Protein AF-A0A6N2YYM7-F1 (afdb_monomer_lite)

Radius of gyration: 36.98 Å; chains: 1; bounding box: 88×69×106 Å

InterPro domains:
  IPR006558 LamG-like jellyroll fold [SM00560] (231-372)
  IPR013320 Concanavalin A-like lectin/glucanase domain superfamily [SSF49899] (28-155)
  IPR013320 Concanavalin A-like lectin/glucanase domain superfamily [SSF49899] (208-397)

Organism: Eggerthella lenta (NCBI:txid84112)

Structure (mmCIF, N/CA/C/O backbone):
data_AF-A0A6N2YYM7-F1
#
_entry.id   AF-A0A6N2YYM7-F1
#
loop_
_atom_site.group_PDB
_atom_site.id
_atom_site.type_symbol
_atom_site.label_atom_id
_atom_site.label_alt_id
_atom_site.label_comp_id
_atom_site.label_asym_id
_atom_site.label_entity_id
_atom_site.label_seq_id
_atom_site.pdbx_PDB_ins_code
_atom_site.Cartn_x
_atom_site.Cartn_y
_atom_site.Cartn_z
_atom_site.occupancy
_atom_site.B_iso_or_equiv
_atom_site.auth_seq_id
_atom_site.auth_comp_id
_atom_site.auth_asym_id
_atom_site.auth_atom_id
_atom_site.pdbx_PDB_model_num
ATOM 1 N N . MET A 1 1 ? 10.300 18.035 23.932 1.00 66.06 1 MET A N 1
ATOM 2 C CA . MET A 1 1 ? 8.892 18.011 23.450 1.00 66.06 1 MET A CA 1
ATOM 3 C C . MET A 1 1 ? 8.181 16.819 24.098 1.00 66.06 1 MET A C 1
ATOM 5 O O . MET A 1 1 ? 8.875 15.897 24.498 1.00 66.06 1 MET A O 1
ATOM 9 N N . GLU A 1 2 ? 6.855 16.817 24.285 1.00 69.44 2 GLU A N 1
ATOM 10 C CA . GLU A 1 2 ? 6.156 15.641 24.850 1.00 69.44 2 GLU A CA 1
ATOM 11 C C . GLU A 1 2 ? 5.767 14.642 23.758 1.00 69.44 2 GLU A C 1
ATOM 13 O O . GLU A 1 2 ? 5.329 15.037 22.680 1.00 69.44 2 GLU A O 1
ATOM 18 N N . TYR A 1 3 ? 5.913 13.350 24.051 1.00 72.75 3 TYR A N 1
ATOM 19 C CA . TYR A 1 3 ? 5.544 12.276 23.136 1.00 72.75 3 TYR A CA 1
ATOM 20 C C . TYR A 1 3 ? 4.023 12.080 23.095 1.00 72.75 3 TYR A C 1
ATOM 22 O O . TYR A 1 3 ? 3.422 11.769 24.121 1.00 72.75 3 TYR A O 1
ATOM 30 N N . ALA A 1 4 ? 3.408 12.233 21.920 1.00 65.06 4 ALA A N 1
ATOM 31 C CA . ALA A 1 4 ? 1.956 12.361 21.762 1.00 65.06 4 ALA A CA 1
ATOM 32 C C . ALA A 1 4 ? 1.137 11.084 22.049 1.00 65.06 4 ALA A C 1
ATOM 34 O O . ALA A 1 4 ? -0.054 11.177 22.345 1.00 65.06 4 ALA A O 1
ATOM 35 N N . GLU A 1 5 ? 1.752 9.901 21.998 1.00 73.62 5 GLU A N 1
ATOM 36 C CA . GLU A 1 5 ? 1.020 8.622 22.019 1.00 73.62 5 GLU A CA 1
ATOM 37 C C . GLU A 1 5 ? 1.114 7.877 23.360 1.00 73.62 5 GLU A C 1
ATOM 39 O O . GLU A 1 5 ? 0.646 6.747 23.491 1.00 73.62 5 GLU A O 1
ATOM 44 N N . GLN A 1 6 ? 1.698 8.497 24.390 1.00 81.62 6 GLN A N 1
ATOM 45 C CA . GLN A 1 6 ? 1.799 7.873 25.711 1.00 81.62 6 GLN A CA 1
ATOM 46 C C . GLN A 1 6 ? 0.444 7.762 26.424 1.00 81.62 6 GLN A C 1
ATOM 48 O O . GLN A 1 6 ? -0.447 8.603 26.271 1.00 81.62 6 GLN A O 1
ATOM 53 N N . TYR A 1 7 ? 0.320 6.763 27.297 1.00 84.06 7 TYR A N 1
ATOM 54 C CA . TYR A 1 7 ? -0.827 6.609 28.186 1.00 84.06 7 TYR A CA 1
ATOM 55 C C . TYR A 1 7 ? -0.467 5.989 29.533 1.00 84.06 7 TYR A C 1
ATOM 57 O O . TYR A 1 7 ? 0.512 5.269 29.648 1.00 84.06 7 TYR A O 1
ATOM 65 N N . ILE A 1 8 ? -1.263 6.245 30.576 1.00 87.69 8 ILE A N 1
ATOM 66 C CA . ILE A 1 8 ? -1.032 5.661 31.908 1.00 87.69 8 ILE A CA 1
ATOM 67 C C . ILE A 1 8 ? -1.960 4.470 32.144 1.00 87.69 8 ILE A C 1
ATOM 69 O O . ILE A 1 8 ? -3.119 4.499 31.721 1.00 87.69 8 ILE A O 1
ATOM 73 N N . ALA A 1 9 ? -1.444 3.436 32.804 1.00 92.00 9 ALA A N 1
ATOM 74 C CA . ALA A 1 9 ? -2.219 2.323 33.339 1.00 92.00 9 ALA A CA 1
ATOM 75 C C . ALA A 1 9 ? -1.604 1.793 34.644 1.00 92.00 9 ALA A C 1
ATOM 77 O O . ALA A 1 9 ? -0.403 1.949 34.898 1.00 92.00 9 ALA A O 1
ATOM 78 N N . LEU A 1 10 ? -2.413 1.093 35.438 1.00 94.38 10 LEU A N 1
ATOM 79 C CA . LEU A 1 10 ? -1.915 0.218 36.494 1.00 94.38 10 LEU A CA 1
ATOM 80 C C . LEU A 1 10 ? -1.252 -0.987 35.834 1.00 94.38 10 LEU A C 1
ATOM 82 O O . LEU A 1 10 ? -1.934 -1.749 35.162 1.00 94.38 10 LEU A O 1
ATOM 86 N N . CYS A 1 11 ? 0.051 -1.173 36.017 1.00 93.12 11 CYS A N 1
ATOM 87 C CA . CYS A 1 11 ? 0.780 -2.345 35.540 1.00 93.12 11 CYS A CA 1
ATOM 88 C C . CYS A 1 11 ? 0.970 -3.358 36.669 1.00 93.12 11 CYS A C 1
ATOM 90 O O . CYS A 1 11 ? 1.389 -2.999 37.771 1.00 93.12 11 CYS A O 1
ATOM 92 N N . LEU A 1 12 ? 0.701 -4.624 36.358 1.00 91.31 12 LEU A N 1
ATOM 93 C CA . LEU A 1 12 ? 0.699 -5.743 37.296 1.00 91.31 12 LEU A CA 1
ATOM 94 C C . LEU A 1 12 ? 1.697 -6.806 36.820 1.00 91.31 12 LEU A C 1
ATOM 96 O O . LEU A 1 12 ? 1.680 -7.190 35.644 1.00 91.31 12 LEU A O 1
ATOM 100 N N . GLY A 1 13 ? 2.585 -7.262 37.710 1.00 86.56 13 GLY A N 1
ATOM 101 C CA . GLY A 1 13 ? 3.586 -8.294 37.412 1.00 86.56 13 GLY A CA 1
ATOM 102 C C . GLY A 1 13 ? 3.130 -9.723 37.724 1.00 86.56 13 GLY A C 1
ATOM 103 O O . GLY A 1 13 ? 3.828 -10.672 37.367 1.00 86.56 13 GLY A O 1
ATOM 104 N N . GLY A 1 14 ? 1.946 -9.878 38.324 1.00 84.19 14 GLY A N 1
ATOM 105 C CA . GLY A 1 14 ? 1.368 -11.143 38.783 1.00 84.19 14 GLY A CA 1
ATOM 106 C C . GLY A 1 14 ? 1.272 -11.237 40.309 1.00 84.19 14 GLY A C 1
ATOM 107 O O . GLY A 1 14 ? 0.324 -11.835 40.809 1.00 84.19 14 GLY A O 1
ATOM 108 N N . ALA A 1 15 ? 2.189 -10.602 41.050 1.00 86.06 15 ALA A N 1
ATOM 109 C CA . ALA A 1 15 ? 2.189 -10.609 42.520 1.00 86.06 15 ALA A CA 1
ATOM 110 C C . ALA A 1 15 ? 1.594 -9.333 43.150 1.00 86.06 15 ALA A C 1
ATOM 112 O O . ALA A 1 15 ? 1.362 -9.285 44.358 1.00 86.06 15 ALA A O 1
ATOM 113 N N . GLY A 1 16 ? 1.383 -8.281 42.361 1.00 89.88 16 GLY A N 1
ATOM 114 C CA . GLY A 1 16 ? 0.827 -7.007 42.804 1.00 89.88 16 GLY A CA 1
ATOM 115 C C . GLY A 1 16 ? -0.692 -6.917 42.709 1.00 89.88 16 GLY A C 1
ATOM 116 O O . GLY A 1 16 ? -1.339 -7.646 41.960 1.00 89.88 16 GLY A O 1
ATOM 117 N N . SER A 1 17 ? -1.260 -5.981 43.468 1.00 93.69 17 SER A N 1
ATOM 118 C CA . SER A 1 17 ? -2.680 -5.622 43.406 1.00 93.69 17 SER A CA 1
ATOM 119 C C . SER A 1 17 ? -2.908 -4.165 43.822 1.00 93.69 17 SER A C 1
ATOM 121 O O . SER A 1 17 ? -2.005 -3.505 44.341 1.00 93.69 17 SER A O 1
ATOM 123 N N . ALA A 1 18 ? -4.115 -3.648 43.598 1.00 95.75 18 ALA A N 1
ATOM 124 C CA . ALA A 1 18 ? -4.557 -2.365 44.135 1.00 95.75 18 ALA A CA 1
ATOM 125 C C . ALA A 1 18 ? -5.767 -2.554 45.060 1.00 95.75 18 ALA A C 1
ATOM 127 O O . ALA A 1 18 ? -6.755 -3.173 44.677 1.00 95.75 18 ALA A O 1
ATOM 128 N N . SER A 1 19 ? -5.695 -2.006 46.271 1.00 95.12 19 SER A N 1
ATOM 129 C CA . SER A 1 19 ? -6.788 -1.975 47.240 1.00 95.12 19 SER A CA 1
ATOM 130 C C . SER A 1 19 ? -7.565 -0.675 47.075 1.00 95.12 19 SER A C 1
ATOM 132 O O . SER A 1 19 ? -7.064 0.409 47.389 1.00 95.12 19 SER A O 1
ATOM 134 N N . ALA A 1 20 ? -8.793 -0.795 46.596 1.00 92.56 20 ALA A N 1
ATOM 135 C CA . ALA A 1 20 ? -9.705 0.300 46.335 1.00 92.56 20 ALA A CA 1
ATOM 136 C C . ALA A 1 20 ? -10.863 0.302 47.353 1.00 92.56 20 ALA A C 1
ATOM 138 O O . ALA A 1 20 ? -11.275 -0.763 47.822 1.00 92.56 20 ALA A O 1
ATOM 139 N N . PRO A 1 21 ? -11.393 1.477 47.733 1.00 91.19 21 PRO A N 1
ATOM 140 C CA . PRO A 1 21 ? -12.497 1.561 48.687 1.00 91.19 21 PRO A CA 1
ATOM 141 C C . PRO A 1 21 ? -13.722 0.788 48.187 1.00 91.19 21 PRO A C 1
ATOM 143 O O . PRO A 1 21 ? -13.953 0.687 46.980 1.00 91.19 21 PRO A O 1
ATOM 146 N N . ALA A 1 22 ? -14.499 0.238 49.123 1.00 85.81 22 ALA A N 1
ATOM 147 C CA . ALA A 1 22 ? -15.734 -0.466 48.796 1.00 85.81 22 ALA A CA 1
ATOM 148 C C . ALA A 1 22 ? -16.692 0.458 48.021 1.00 85.81 22 ALA A C 1
ATOM 150 O O . ALA A 1 22 ? -16.730 1.663 48.295 1.00 85.81 22 ALA A O 1
ATOM 151 N N . PRO A 1 23 ? -17.458 -0.079 47.061 1.00 80.50 23 PRO A N 1
ATOM 152 C CA . PRO A 1 23 ? -18.406 0.723 46.304 1.00 80.50 23 PRO A CA 1
ATOM 153 C C . PRO A 1 23 ? -19.511 1.278 47.210 1.00 80.50 23 PRO A C 1
ATOM 155 O O . PRO A 1 23 ? -19.910 0.643 48.184 1.00 80.50 23 PRO A O 1
ATOM 158 N N . GLY A 1 24 ? -20.058 2.443 46.851 1.00 76.75 24 GLY A N 1
ATOM 159 C CA . GLY A 1 24 ? -21.183 3.063 47.564 1.00 76.75 24 GLY A CA 1
ATOM 160 C C . GLY A 1 24 ? -22.520 2.314 47.438 1.00 76.75 24 GLY A C 1
ATOM 161 O O . GLY A 1 24 ? -23.508 2.753 48.018 1.00 76.75 24 GLY A O 1
ATOM 162 N N . ILE A 1 25 ? -22.559 1.199 46.698 1.00 84.19 25 ILE A N 1
ATOM 163 C CA . ILE A 1 25 ? -23.741 0.351 46.504 1.00 84.19 25 ILE A CA 1
ATOM 164 C C . ILE A 1 25 ? -23.465 -1.089 46.941 1.00 84.19 25 ILE A C 1
ATOM 166 O O . ILE A 1 25 ? -22.348 -1.596 46.822 1.00 84.19 25 ILE A O 1
ATOM 170 N N . VAL A 1 26 ? -24.505 -1.766 47.428 1.00 81.62 26 VAL A N 1
ATOM 171 C CA . VAL A 1 26 ? -24.410 -3.155 47.881 1.00 81.62 26 VAL A CA 1
ATOM 172 C C . VAL A 1 26 ? -24.577 -4.097 46.694 1.00 81.62 26 VAL A C 1
ATOM 174 O O . VAL A 1 26 ? -25.639 -4.195 46.088 1.00 81.62 26 VAL A O 1
ATOM 177 N N . LEU A 1 27 ? -23.525 -4.848 46.387 1.00 84.44 27 LEU A N 1
ATOM 178 C CA . LEU A 1 27 ? -23.536 -5.860 45.337 1.00 84.44 27 LEU A CA 1
ATOM 179 C C . LEU A 1 27 ? -23.995 -7.215 45.901 1.00 84.44 27 LEU A C 1
ATOM 181 O O . LEU A 1 27 ? -23.269 -8.200 45.809 1.00 84.44 27 LEU A O 1
ATOM 185 N N . ASP A 1 28 ? -25.212 -7.281 46.455 1.00 83.81 28 ASP A N 1
ATOM 186 C CA . ASP A 1 28 ? -25.825 -8.522 46.976 1.00 83.81 28 ASP A CA 1
ATOM 187 C C . ASP A 1 28 ? -26.867 -9.140 46.021 1.00 83.81 28 ASP A C 1
ATOM 189 O O . ASP A 1 28 ? -27.136 -10.336 46.062 1.00 83.81 28 ASP A O 1
ATOM 193 N N . GLY A 1 29 ? -27.350 -8.376 45.040 1.00 80.44 29 GLY A N 1
ATOM 194 C CA . GLY A 1 29 ? -28.194 -8.851 43.938 1.00 80.44 29 GLY A CA 1
ATOM 195 C C . GLY A 1 29 ? -29.663 -8.513 44.141 1.00 80.44 29 GLY A C 1
ATOM 196 O O . GLY A 1 29 ? -30.496 -8.941 43.344 1.00 80.44 29 GLY A O 1
ATOM 197 N N . THR A 1 30 ? -29.964 -7.754 45.195 1.00 85.69 30 THR A N 1
ATOM 198 C CA . THR A 1 30 ? -31.283 -7.169 45.435 1.00 85.69 30 THR A CA 1
ATOM 199 C C . THR A 1 30 ? -31.607 -6.071 44.425 1.00 85.69 30 THR A C 1
ATOM 201 O O . THR A 1 30 ? -32.731 -6.025 43.936 1.00 85.69 30 THR A O 1
ATOM 204 N N . GLU A 1 31 ? -30.607 -5.278 44.044 1.00 89.56 31 GLU A N 1
ATOM 205 C CA . GLU A 1 31 ? -30.721 -4.180 43.083 1.00 89.56 31 GLU A CA 1
ATOM 206 C C . GLU A 1 31 ? -29.914 -4.455 41.797 1.00 89.56 31 GLU A C 1
ATOM 208 O O . GLU A 1 31 ? -28.944 -5.231 41.821 1.00 89.56 31 GLU A O 1
ATOM 213 N N . PRO A 1 32 ? -30.305 -3.854 40.657 1.00 92.62 32 PRO A N 1
ATOM 214 C CA . PRO A 1 32 ? -29.542 -3.941 39.418 1.00 92.62 32 PRO A CA 1
ATOM 215 C C . PRO A 1 32 ? -28.201 -3.198 39.519 1.00 92.62 32 PRO A C 1
ATOM 217 O O . PRO A 1 32 ? -28.063 -2.228 40.257 1.00 92.62 32 PRO A O 1
ATOM 220 N N . PHE A 1 33 ? -27.204 -3.633 38.750 1.00 93.06 33 PHE A N 1
ATOM 221 C CA . PHE A 1 33 ? -25.918 -2.940 38.646 1.00 93.06 33 PHE A CA 1
ATOM 222 C C . PHE A 1 33 ? -25.201 -3.267 37.332 1.00 93.06 33 PHE A C 1
ATOM 224 O O . PHE A 1 33 ? -25.489 -4.278 36.689 1.00 93.06 33 PHE A O 1
ATOM 231 N N . THR A 1 34 ? -24.211 -2.451 36.970 1.00 95.56 34 THR A N 1
ATOM 232 C CA . THR A 1 34 ? -23.273 -2.750 35.878 1.00 95.56 34 THR A CA 1
ATOM 233 C C . THR A 1 34 ? -21.834 -2.562 36.340 1.00 95.56 34 THR A C 1
ATOM 235 O O . THR A 1 34 ? -21.477 -1.480 36.800 1.00 95.56 34 THR A O 1
ATOM 238 N N . LEU A 1 35 ? -21.014 -3.609 36.213 1.00 95.12 35 LEU A N 1
ATOM 239 C CA . LEU A 1 35 ? -19.560 -3.559 36.380 1.00 95.12 35 LEU A CA 1
ATOM 240 C C . LEU A 1 35 ? -18.907 -3.444 35.008 1.00 95.12 35 LEU A C 1
ATOM 242 O O . LEU A 1 35 ? -19.142 -4.283 34.146 1.00 95.12 35 LEU A O 1
ATOM 246 N N . ASP A 1 36 ? -18.060 -2.445 34.830 1.00 95.00 36 ASP A N 1
ATOM 247 C CA . ASP A 1 36 ? -17.389 -2.134 33.573 1.00 95.00 36 ASP A CA 1
ATOM 248 C C . ASP A 1 36 ? -15.885 -1.960 33.821 1.00 95.00 36 ASP A C 1
ATOM 250 O O . ASP A 1 36 ? -15.472 -1.368 34.819 1.00 95.00 36 ASP A O 1
ATOM 254 N N . MET A 1 37 ? -15.052 -2.543 32.959 1.00 93.81 37 MET A N 1
ATOM 255 C CA . MET A 1 37 ? -13.625 -2.709 33.225 1.00 93.81 37 MET A CA 1
ATOM 256 C C . MET A 1 37 ? -12.813 -2.629 31.931 1.00 93.81 37 MET A C 1
ATOM 258 O O . MET A 1 37 ? -13.169 -3.262 30.941 1.00 93.81 37 MET A O 1
ATOM 262 N N . MET A 1 38 ? -11.675 -1.929 31.946 1.00 92.00 38 MET A N 1
ATOM 263 C CA . MET A 1 38 ? -10.695 -1.946 30.847 1.00 92.00 38 MET A CA 1
ATOM 264 C C . MET A 1 38 ? -9.391 -2.591 31.313 1.00 92.00 38 MET A C 1
ATOM 266 O O . MET A 1 38 ? -8.709 -2.060 32.198 1.00 92.00 38 MET A O 1
ATOM 270 N N . VAL A 1 39 ? -9.054 -3.737 30.722 1.00 91.06 39 VAL A N 1
ATOM 271 C CA . VAL A 1 39 ? -8.048 -4.669 31.239 1.00 91.06 39 VAL A CA 1
ATOM 272 C C . VAL A 1 39 ? -7.216 -5.243 30.105 1.00 91.06 39 VAL A C 1
ATOM 274 O O . VAL A 1 39 ? -7.749 -5.701 29.105 1.00 91.06 39 VAL A O 1
ATOM 277 N N . ARG A 1 40 ? -5.905 -5.301 30.293 1.00 88.69 40 ARG A N 1
ATOM 278 C CA . ARG A 1 40 ? -4.972 -6.067 29.474 1.00 88.69 40 ARG A CA 1
ATOM 279 C C . ARG A 1 40 ? -4.348 -7.144 30.337 1.00 88.69 40 ARG A C 1
ATOM 281 O O . ARG A 1 40 ? -3.819 -6.826 31.398 1.00 88.69 40 ARG A O 1
ATOM 288 N N . GLY A 1 41 ? -4.353 -8.404 29.919 1.00 81.62 41 GLY A N 1
ATOM 289 C CA . GLY A 1 41 ? -3.731 -9.426 30.755 1.00 81.62 41 GLY A CA 1
ATOM 290 C C . GLY A 1 41 ? -3.561 -10.796 30.127 1.00 81.62 41 GLY A C 1
ATOM 291 O O . GLY A 1 41 ? -4.330 -11.217 29.266 1.00 81.62 41 GLY A O 1
ATOM 292 N N . VAL A 1 42 ? -2.544 -11.499 30.623 1.00 75.00 42 VAL A N 1
ATOM 293 C CA . VAL A 1 42 ? -2.320 -12.933 30.428 1.00 75.00 42 VAL A CA 1
ATOM 294 C C . VAL A 1 42 ? -2.555 -13.600 31.791 1.00 75.00 42 VAL A C 1
ATOM 296 O O . VAL A 1 42 ? -1.863 -13.233 32.747 1.00 75.00 42 VAL A O 1
ATOM 299 N N . PRO A 1 43 ? -3.510 -14.539 31.944 1.00 66.88 43 PRO A N 1
ATOM 300 C CA . PRO A 1 43 ? -3.642 -15.296 33.185 1.00 66.88 43 PRO A CA 1
ATOM 301 C C . PRO A 1 43 ? -2.370 -16.121 33.413 1.00 66.88 43 PRO A C 1
ATOM 303 O O . PRO A 1 43 ? -2.012 -16.957 32.585 1.00 66.88 43 PRO A O 1
ATOM 306 N N . VAL A 1 44 ? -1.669 -15.858 34.518 1.00 57.69 44 VAL A N 1
ATOM 307 C CA . VAL A 1 44 ? -0.439 -16.582 34.895 1.00 57.69 44 VAL A CA 1
ATOM 308 C C . VAL A 1 44 ? -0.771 -17.839 35.712 1.00 57.69 44 VAL A C 1
ATOM 310 O O . VAL A 1 44 ? -0.002 -18.795 35.721 1.00 57.69 44 VAL A O 1
ATOM 313 N N . GLU A 1 45 ? -1.953 -17.870 36.341 1.00 57.34 45 GLU A N 1
ATOM 314 C CA . GLU A 1 45 ? -2.453 -18.957 37.188 1.00 57.34 45 GLU A CA 1
ATOM 315 C C . GLU A 1 45 ? -3.975 -19.146 37.028 1.00 57.34 45 GLU A C 1
ATOM 317 O O . GLU A 1 45 ? -4.671 -18.302 36.461 1.00 57.34 45 GLU A O 1
ATOM 322 N N . SER A 1 46 ? -4.522 -20.229 37.594 1.00 57.88 46 SER A N 1
ATOM 323 C CA . SER A 1 46 ? -5.970 -20.527 37.614 1.00 57.88 46 SER A CA 1
ATOM 324 C C . SER A 1 46 ? -6.833 -19.531 38.424 1.00 57.88 46 SER A C 1
ATOM 326 O O . SER A 1 46 ? -8.058 -19.669 38.461 1.00 57.88 46 SER A O 1
ATOM 328 N N . ALA A 1 47 ? -6.216 -18.518 39.048 1.00 62.56 47 ALA A N 1
ATOM 329 C CA . ALA A 1 47 ? -6.848 -17.549 39.946 1.00 62.56 47 ALA A CA 1
ATOM 330 C C . ALA A 1 47 ? -6.563 -16.067 39.593 1.00 62.56 47 ALA A C 1
ATOM 332 O O . ALA A 1 47 ? -6.644 -15.214 40.471 1.00 62.56 47 ALA A O 1
ATOM 333 N N . ALA A 1 48 ? -6.242 -15.741 38.332 1.00 85.31 48 ALA A N 1
ATOM 334 C CA . ALA A 1 48 ? -5.982 -14.362 37.891 1.00 85.31 48 ALA A CA 1
ATOM 335 C C . ALA A 1 48 ? -7.239 -13.467 37.986 1.00 85.31 48 ALA A C 1
ATOM 337 O O . ALA A 1 48 ? -8.042 -13.399 37.054 1.00 85.31 48 ALA A O 1
ATOM 338 N N . SER A 1 49 ? -7.410 -12.786 39.118 1.00 90.31 49 SER A N 1
ATOM 339 C CA . SER A 1 49 ? -8.555 -11.937 39.442 1.00 90.31 49 SER A CA 1
ATOM 340 C C . SER A 1 49 ? -8.312 -10.490 39.019 1.00 90.31 49 SER A C 1
ATOM 342 O O . SER A 1 49 ? -7.465 -9.788 39.570 1.00 90.31 49 SER A O 1
ATOM 344 N N . VAL A 1 50 ? -9.130 -10.001 38.092 1.00 92.50 50 VAL A N 1
ATOM 345 C CA . VAL A 1 50 ? -9.189 -8.582 37.735 1.00 92.50 50 VAL A CA 1
ATOM 346 C C . VAL A 1 50 ? -9.786 -7.768 38.876 1.00 92.50 50 VAL A C 1
ATOM 348 O O . VAL A 1 50 ? -9.252 -6.714 39.208 1.00 92.50 50 VAL A O 1
ATOM 351 N N . LEU A 1 51 ? -10.871 -8.253 39.482 1.00 93.88 51 LEU A N 1
ATOM 352 C CA . LEU A 1 51 ? -11.570 -7.586 40.576 1.00 93.88 51 LEU A CA 1
ATOM 353 C C . LEU A 1 51 ? -12.118 -8.621 41.548 1.00 93.88 51 LEU A C 1
ATOM 355 O O . LEU A 1 51 ? -12.945 -9.446 41.175 1.00 93.88 51 LEU A O 1
ATOM 359 N N . HIS A 1 52 ? -11.706 -8.513 42.802 1.00 91.88 52 HIS A N 1
ATOM 360 C CA . HIS A 1 52 ? -12.137 -9.374 43.886 1.00 91.88 52 HIS A CA 1
ATOM 361 C C . HIS A 1 52 ? -12.709 -8.539 45.027 1.00 91.88 52 HIS A C 1
ATOM 363 O O . HIS A 1 52 ? -12.111 -7.547 45.445 1.00 91.88 52 HIS A O 1
ATOM 369 N N . GLN A 1 53 ? -13.836 -8.979 45.576 1.00 91.06 53 GLN A N 1
ATOM 370 C CA . GLN A 1 53 ? -14.322 -8.531 46.872 1.00 91.06 53 GLN A CA 1
ATOM 371 C C . GLN A 1 53 ? -14.516 -9.756 47.754 1.00 91.06 53 GLN A C 1
ATOM 373 O O . GLN A 1 53 ? -15.337 -10.628 47.459 1.00 91.06 53 GLN A O 1
ATOM 378 N N . GLU A 1 54 ? -13.752 -9.813 48.841 1.00 87.94 54 GLU A N 1
ATOM 379 C CA . GLU A 1 54 ? -13.689 -10.988 49.702 1.00 87.94 54 GLU A CA 1
ATOM 380 C C . GLU A 1 54 ? -15.084 -11.380 50.216 1.00 87.94 54 GLU A C 1
ATOM 382 O O . GLU A 1 54 ? -15.796 -10.573 50.817 1.00 87.94 54 GLU A O 1
ATOM 387 N N . GLY A 1 55 ? -15.473 -12.631 49.955 1.00 81.50 55 GLY A N 1
ATOM 388 C CA . GLY A 1 55 ? -16.771 -13.191 50.338 1.00 81.50 55 GLY A CA 1
ATOM 389 C C . GLY A 1 55 ? -17.963 -12.752 49.481 1.00 81.50 55 GLY A C 1
ATOM 390 O O . GLY A 1 55 ? -19.043 -13.286 49.681 1.00 81.50 55 GLY A O 1
ATOM 391 N N . ALA A 1 56 ? -17.797 -11.837 48.519 1.00 85.75 56 ALA A N 1
ATOM 392 C CA . ALA A 1 56 ? -18.906 -11.314 47.716 1.00 85.75 56 ALA A CA 1
ATOM 393 C C . ALA A 1 56 ? -18.817 -11.702 46.238 1.00 85.75 56 ALA A C 1
ATOM 395 O O . ALA A 1 56 ? -19.708 -12.384 45.728 1.00 85.75 56 ALA A O 1
ATOM 396 N N . LEU A 1 57 ? -17.762 -11.282 45.535 1.00 90.38 57 LEU A N 1
ATOM 397 C CA . LEU A 1 57 ? -17.628 -11.492 44.091 1.00 90.38 57 LEU A CA 1
ATOM 398 C C . LEU A 1 57 ? -16.174 -11.588 43.637 1.00 90.38 57 LEU A C 1
ATOM 400 O O . LEU A 1 57 ? -15.258 -11.140 44.324 1.00 90.38 57 LEU A O 1
ATOM 404 N N . ASP A 1 58 ? -15.978 -12.157 42.453 1.00 91.81 58 ASP A N 1
ATOM 405 C CA . ASP A 1 58 ? -14.673 -12.316 41.820 1.00 91.81 58 ASP A CA 1
ATOM 406 C C . ASP A 1 58 ? -14.819 -12.319 40.289 1.00 91.81 58 ASP A C 1
ATOM 408 O O . ASP A 1 58 ? -15.619 -13.073 39.732 1.00 91.81 58 ASP A O 1
ATOM 412 N N . VAL A 1 59 ? -14.064 -11.466 39.601 1.00 93.75 59 VAL A N 1
ATOM 413 C CA . VAL A 1 59 ? -13.989 -11.396 38.139 1.00 93.75 59 VAL A CA 1
ATOM 414 C C . VAL A 1 59 ? -12.605 -11.865 37.710 1.00 93.75 59 VAL A C 1
ATOM 416 O O . VAL A 1 59 ? -11.621 -11.158 37.917 1.00 93.75 59 VAL A O 1
ATOM 419 N N . ARG A 1 60 ? -12.516 -13.036 37.073 1.00 91.50 60 ARG A N 1
ATOM 420 C CA . ARG A 1 60 ? -11.242 -13.675 36.705 1.00 91.50 60 ARG A CA 1
ATOM 421 C C . ARG A 1 60 ? -11.011 -13.708 35.208 1.00 91.50 60 ARG A C 1
ATOM 423 O O . ARG A 1 60 ? -11.916 -14.084 34.464 1.00 91.50 60 ARG A O 1
ATOM 430 N N . LEU A 1 61 ? -9.786 -13.421 34.776 1.00 88.75 61 LEU A N 1
ATOM 431 C CA . LEU A 1 61 ? -9.357 -13.702 33.408 1.00 88.75 61 LEU A CA 1
ATOM 432 C C . LEU A 1 61 ? -9.201 -15.208 33.201 1.00 88.75 61 LEU A C 1
ATOM 434 O O . LEU A 1 61 ? -8.749 -15.948 34.073 1.00 88.75 61 LEU A O 1
ATOM 438 N N . THR A 1 62 ? -9.547 -15.650 32.003 1.00 83.44 62 THR A N 1
ATOM 439 C CA . THR A 1 62 ? -9.348 -17.013 31.513 1.00 83.44 62 THR A CA 1
ATOM 440 C C . THR A 1 62 ? -8.547 -16.953 30.213 1.00 83.44 62 THR A C 1
ATOM 442 O O . THR A 1 62 ? -8.326 -15.876 29.665 1.00 83.44 62 THR A O 1
ATOM 445 N N . ALA A 1 63 ? -8.117 -18.099 29.683 1.00 77.06 63 ALA A N 1
ATOM 446 C CA . ALA A 1 63 ? -7.365 -18.133 28.425 1.00 77.06 63 ALA A CA 1
ATOM 447 C C . ALA A 1 63 ? -8.151 -17.585 27.213 1.00 77.06 63 ALA A C 1
ATOM 449 O O . ALA A 1 63 ? -7.538 -17.217 26.219 1.00 77.06 63 ALA A O 1
ATOM 450 N N . LYS A 1 64 ? -9.489 -17.547 27.281 1.00 78.00 64 LYS A N 1
ATOM 451 C CA . LYS A 1 64 ? -10.368 -17.199 26.151 1.00 78.00 64 LYS A CA 1
ATOM 452 C C . LYS A 1 64 ? -11.383 -16.088 26.459 1.00 78.00 64 LYS A C 1
ATOM 454 O O . LYS A 1 64 ? -12.324 -15.896 25.703 1.00 78.00 64 LYS A O 1
ATOM 459 N N . GLY A 1 65 ? -11.238 -15.389 27.582 1.00 86.50 65 GLY A N 1
ATOM 460 C CA . GLY A 1 65 ? -12.221 -14.405 28.040 1.00 86.50 65 GLY A CA 1
ATOM 461 C C . GLY A 1 65 ? -12.144 -14.198 29.543 1.00 86.50 65 GLY A C 1
ATOM 462 O O . GLY A 1 65 ? -11.065 -14.254 30.130 1.00 86.50 65 GLY A O 1
ATOM 463 N N . PHE A 1 66 ? -13.286 -14.040 30.203 1.00 90.38 66 PHE A N 1
ATOM 464 C CA . PHE A 1 66 ? -13.359 -13.909 31.659 1.00 90.38 66 PHE A CA 1
ATOM 465 C C . PHE A 1 66 ? -14.486 -14.739 32.282 1.00 90.38 66 PHE A C 1
ATOM 467 O O . PHE A 1 66 ? -15.382 -15.237 31.593 1.00 90.38 66 PHE A O 1
ATOM 474 N N . SER A 1 67 ? -14.429 -14.890 33.600 1.00 90.69 67 SER A N 1
ATOM 475 C CA . SER A 1 67 ? -15.482 -15.480 34.417 1.00 90.69 67 SER A CA 1
ATOM 476 C C . SER A 1 67 ? -15.868 -14.552 35.555 1.00 90.69 67 SER A C 1
ATOM 478 O O . SER A 1 67 ? -15.026 -13.856 36.113 1.00 90.69 67 SER A O 1
ATOM 480 N N . PHE A 1 68 ? -17.151 -14.547 35.882 1.00 91.75 68 PHE A N 1
ATOM 481 C CA . PHE A 1 68 ? -17.737 -13.815 36.986 1.00 91.75 68 PHE A CA 1
ATOM 482 C C . PHE A 1 68 ? -18.276 -14.821 37.995 1.00 91.75 68 PHE A C 1
ATOM 484 O O . PHE A 1 68 ? -19.217 -15.564 37.711 1.00 91.75 68 PHE A O 1
ATOM 491 N N . TRP A 1 69 ? -17.658 -14.864 39.166 1.00 90.44 69 TRP A N 1
ATOM 492 C CA . TRP A 1 69 ? -18.150 -15.596 40.317 1.00 90.44 69 TRP A CA 1
ATOM 493 C C . TRP A 1 69 ? -18.774 -14.644 41.325 1.00 90.44 69 TRP A C 1
ATOM 495 O O . TRP A 1 69 ? -18.287 -13.536 41.550 1.00 90.44 69 TRP A O 1
ATOM 505 N N . ARG A 1 70 ? -19.832 -15.115 41.979 1.00 84.62 70 ARG A N 1
ATOM 506 C CA . ARG A 1 70 ? -20.441 -14.419 43.105 1.00 84.62 70 ARG A CA 1
ATOM 507 C C . ARG A 1 70 ? -21.079 -15.387 44.085 1.00 84.62 70 ARG A C 1
ATOM 509 O O . ARG A 1 70 ? -21.622 -16.428 43.689 1.00 84.62 70 ARG A O 1
ATOM 516 N N . GLU A 1 71 ? -21.031 -15.025 45.363 1.00 80.94 71 GLU A N 1
ATOM 517 C CA . GLU A 1 71 ? -21.646 -15.794 46.441 1.00 80.94 71 GLU A CA 1
ATOM 518 C C . GLU A 1 71 ? -23.162 -15.938 46.199 1.00 80.94 71 GLU A C 1
ATOM 520 O O . GLU A 1 71 ? -23.861 -14.979 45.874 1.00 80.94 71 GLU A O 1
ATOM 525 N N . GLY A 1 72 ? -23.673 -17.172 46.260 1.00 76.50 72 GLY A N 1
ATOM 526 C CA . GLY A 1 72 ? -25.064 -17.515 45.926 1.00 76.50 72 GLY A CA 1
ATOM 527 C C . GLY A 1 72 ? -25.377 -17.627 44.421 1.00 76.50 72 GLY A C 1
ATOM 528 O O . GLY A 1 72 ? -26.283 -18.368 44.039 1.00 76.50 72 GLY A O 1
ATOM 529 N N . PHE A 1 73 ? -24.613 -16.967 43.545 1.00 77.00 73 PHE A N 1
ATOM 530 C CA . PHE A 1 73 ? -24.835 -16.965 42.093 1.00 77.00 73 PHE A CA 1
ATOM 531 C C . PHE A 1 73 ? -24.160 -18.167 41.402 1.00 77.00 73 PHE A C 1
ATOM 533 O O . PHE A 1 73 ? -24.770 -18.823 40.547 1.00 77.00 73 PHE A O 1
ATOM 540 N N . GLY A 1 74 ? -22.933 -18.506 41.814 1.00 81.50 74 GLY A N 1
ATOM 541 C CA . GLY A 1 74 ? -22.063 -19.471 41.128 1.00 81.50 74 GLY A CA 1
ATOM 542 C C . GLY A 1 74 ? -21.082 -18.784 40.171 1.00 81.50 74 GLY A C 1
ATOM 543 O O . GLY A 1 74 ? -20.878 -17.579 40.267 1.00 81.50 74 GLY A O 1
ATOM 544 N N . ILE A 1 75 ? -20.438 -19.558 39.290 1.00 88.06 75 ILE A N 1
ATOM 545 C CA . ILE A 1 75 ? -19.491 -19.053 38.280 1.00 88.06 75 ILE A CA 1
ATOM 546 C C . ILE A 1 75 ? -20.206 -18.960 36.931 1.00 88.06 75 ILE A C 1
ATOM 548 O O . ILE A 1 75 ? -20.772 -19.950 36.464 1.00 88.06 75 ILE A O 1
ATOM 552 N N . PHE A 1 76 ? -20.119 -17.806 36.276 1.00 87.88 76 PHE A N 1
ATOM 553 C CA . PHE A 1 76 ? -20.522 -17.620 34.886 1.00 87.88 76 PHE A CA 1
ATOM 554 C C . PHE A 1 76 ? -19.305 -17.225 34.068 1.00 87.88 76 PHE A C 1
ATOM 556 O O . PHE A 1 76 ? -18.727 -16.164 34.275 1.00 87.88 76 PHE A O 1
ATOM 563 N N . SER A 1 77 ? -18.914 -18.076 33.133 1.00 88.69 77 SER A N 1
ATOM 564 C CA . SER A 1 77 ? -17.821 -17.769 32.213 1.00 88.69 77 SER A CA 1
ATOM 565 C C . SER A 1 77 ? -18.361 -17.246 30.900 1.00 88.69 77 SER A C 1
ATOM 567 O O . SER A 1 77 ? -19.480 -17.579 30.517 1.00 88.69 77 SER A O 1
ATOM 569 N N . THR A 1 78 ? -17.544 -16.481 30.200 1.00 86.25 78 THR A N 1
ATOM 570 C CA . THR A 1 78 ? -17.725 -16.199 28.774 1.00 86.25 78 THR A CA 1
ATOM 571 C C . THR A 1 78 ? -17.684 -17.487 27.935 1.00 86.25 78 THR A C 1
ATOM 573 O O . THR A 1 78 ? -17.349 -18.569 28.439 1.00 86.25 78 THR A O 1
ATOM 576 N N . SER A 1 79 ? -18.118 -17.418 26.677 1.00 75.81 79 SER A N 1
ATOM 577 C CA . SER A 1 79 ? -18.118 -18.557 25.758 1.00 75.81 79 SER A CA 1
ATOM 578 C C . SER A 1 79 ? -16.705 -19.107 25.502 1.00 75.81 79 SER A C 1
ATOM 580 O O . SER A 1 79 ? -15.713 -18.385 25.501 1.00 75.81 79 SER A O 1
ATOM 582 N N . SER A 1 80 ? -16.585 -20.429 25.318 1.00 63.75 80 SER A N 1
ATOM 583 C CA . SER A 1 80 ? -15.300 -21.115 25.078 1.00 63.75 80 SER A CA 1
ATOM 584 C C . SER A 1 80 ? -14.718 -20.873 23.685 1.00 63.75 80 SER A C 1
ATOM 586 O O . SER A 1 80 ? -13.631 -21.371 23.377 1.00 63.75 80 SER A O 1
ATOM 588 N N . ASP A 1 81 ? -15.434 -20.127 22.854 1.00 58.38 81 ASP A N 1
ATOM 589 C CA . ASP A 1 81 ? -15.131 -19.901 21.445 1.00 58.38 81 ASP A CA 1
ATOM 590 C C . ASP A 1 81 ? -14.452 -18.537 21.248 1.00 58.38 81 ASP A C 1
ATOM 592 O O . ASP A 1 81 ? -14.427 -18.035 20.139 1.00 58.38 81 ASP A O 1
ATOM 596 N N . GLY A 1 82 ? -13.931 -17.943 22.335 1.00 54.31 82 GLY A N 1
ATOM 597 C CA . GLY A 1 82 ? -13.514 -16.545 22.484 1.00 54.31 82 GLY A CA 1
ATOM 598 C C . GLY A 1 82 ? -12.635 -15.941 21.388 1.00 54.31 82 GLY A C 1
ATOM 599 O O . GLY A 1 82 ? -11.447 -15.725 21.602 1.00 54.31 82 GLY A O 1
ATOM 600 N N . GLU A 1 83 ? -13.240 -15.588 20.253 1.00 57.75 83 GLU A N 1
ATOM 601 C CA . GLU A 1 83 ? -12.605 -14.813 19.180 1.00 57.75 83 GLU A CA 1
ATOM 602 C C . GLU A 1 83 ? -12.632 -13.299 19.451 1.00 57.75 83 GLU A C 1
ATOM 604 O O . GLU A 1 83 ? -11.857 -12.553 18.857 1.00 57.75 83 GLU A O 1
ATOM 609 N N . THR A 1 84 ? -13.507 -12.827 20.349 1.00 66.12 84 THR A N 1
ATOM 610 C CA . THR A 1 84 ? -13.612 -11.401 20.708 1.00 66.12 84 THR A CA 1
ATOM 611 C C . THR A 1 84 ? -12.583 -10.966 21.742 1.00 66.12 84 THR A C 1
ATOM 613 O O . THR A 1 84 ? -12.172 -9.809 21.726 1.00 66.12 84 THR A O 1
ATOM 616 N N . PHE A 1 85 ? -12.171 -11.863 22.639 1.00 78.06 85 PHE A N 1
ATOM 617 C CA . PHE A 1 85 ? -11.141 -11.592 23.635 1.00 78.06 85 PHE A CA 1
ATOM 618 C C . PHE A 1 85 ? -9.756 -11.825 23.034 1.00 78.06 85 PHE A C 1
ATOM 620 O O . PHE A 1 85 ? -9.465 -12.916 22.546 1.00 78.06 85 PHE A O 1
ATOM 627 N N . GLN A 1 86 ? -8.879 -10.830 23.125 1.00 76.69 86 GLN A N 1
ATOM 628 C CA . GLN A 1 86 ? -7.504 -10.942 22.641 1.00 76.69 86 GLN A CA 1
ATOM 629 C C . GLN A 1 86 ? -6.538 -10.947 23.817 1.00 76.69 86 GLN A C 1
ATOM 631 O O . GLN A 1 86 ? -6.350 -9.947 24.509 1.00 76.69 86 GLN A O 1
ATOM 636 N N . GLN A 1 87 ? -5.940 -12.105 24.082 1.00 77.94 87 GLN A N 1
ATOM 637 C CA . GLN A 1 87 ? -5.007 -12.262 25.189 1.00 77.94 87 GLN A CA 1
ATOM 638 C C . GLN A 1 87 ? -3.775 -11.372 24.978 1.00 77.94 87 GLN A C 1
ATOM 640 O O . GLN A 1 87 ? -3.201 -11.350 23.895 1.00 77.94 87 GLN A O 1
ATOM 645 N N . GLY A 1 88 ? -3.352 -10.659 26.023 1.00 77.38 88 GLY A N 1
ATOM 646 C CA . GLY A 1 88 ? -2.225 -9.724 25.932 1.00 77.38 88 GLY A CA 1
ATOM 647 C C . GLY A 1 88 ? -2.573 -8.356 25.338 1.00 77.38 88 GLY A C 1
ATOM 648 O O . GLY A 1 88 ? -1.791 -7.431 25.528 1.00 77.38 88 GLY A O 1
ATOM 649 N N . GLU A 1 89 ? -3.760 -8.190 24.755 1.00 81.62 89 GLU A N 1
ATOM 650 C CA . GLU A 1 89 ? -4.287 -6.904 24.291 1.00 81.62 89 GLU A CA 1
ATOM 651 C C . GLU A 1 89 ? -5.188 -6.251 25.344 1.00 81.62 89 GLU A C 1
ATOM 653 O O . GLU A 1 89 ? -5.622 -6.883 26.318 1.00 81.62 89 GLU A O 1
ATOM 658 N N . TRP A 1 90 ? -5.477 -4.961 25.168 1.00 85.56 90 TRP A N 1
ATOM 659 C CA . TRP A 1 90 ? -6.539 -4.318 25.937 1.00 85.56 90 TRP A CA 1
ATOM 660 C C . TRP A 1 90 ? -7.885 -4.978 25.613 1.00 85.56 90 TRP A C 1
ATOM 662 O O . TRP A 1 90 ? -8.141 -5.395 24.490 1.00 85.56 90 TRP A O 1
ATOM 672 N N . ASN A 1 91 ? -8.731 -5.138 26.622 1.00 85.25 91 ASN A N 1
ATOM 673 C CA . ASN A 1 91 ? -10.065 -5.697 26.504 1.00 85.25 91 ASN A CA 1
ATOM 674 C C . ASN A 1 91 ? -11.011 -4.933 27.429 1.00 85.25 91 ASN A C 1
ATOM 676 O O . ASN A 1 91 ? -10.706 -4.691 28.600 1.00 85.25 91 ASN A O 1
ATOM 680 N N . HIS A 1 92 ? -12.185 -4.598 26.912 1.00 88.75 92 HIS A N 1
ATOM 681 C CA . HIS A 1 92 ? -13.302 -4.121 27.703 1.00 88.75 92 HIS A CA 1
ATOM 682 C C . HIS A 1 92 ? -14.121 -5.315 28.201 1.00 88.75 92 HIS A C 1
ATOM 684 O O . HIS A 1 92 ? -14.605 -6.115 27.401 1.00 88.75 92 HIS A O 1
ATOM 690 N N . LEU A 1 93 ? -14.288 -5.436 29.513 1.00 91.62 93 LEU A N 1
ATOM 691 C CA . LEU A 1 93 ? -15.087 -6.475 30.155 1.00 91.62 93 LEU A CA 1
ATOM 692 C C . LEU A 1 93 ? -16.249 -5.800 30.876 1.00 91.62 93 LEU A C 1
ATOM 694 O O . LEU A 1 93 ? -16.025 -4.906 31.691 1.00 91.62 93 LEU A O 1
ATOM 698 N N . CYS A 1 94 ? -17.477 -6.229 30.599 1.00 93.06 94 CYS A N 1
ATOM 699 C CA . CYS A 1 94 ? -18.652 -5.663 31.249 1.00 93.06 94 CYS A CA 1
ATOM 700 C C . CYS A 1 94 ? -19.632 -6.749 31.708 1.00 93.06 94 CYS A C 1
ATOM 702 O O . CYS A 1 94 ? -19.841 -7.762 31.039 1.00 93.06 94 CYS A O 1
ATOM 704 N N . ILE A 1 95 ? -20.207 -6.545 32.892 1.00 94.19 95 ILE A N 1
ATOM 705 C CA . ILE A 1 95 ? -21.183 -7.417 33.540 1.00 94.19 95 ILE A CA 1
ATOM 706 C C . ILE A 1 95 ? -22.387 -6.549 33.894 1.00 94.19 95 ILE A C 1
ATOM 708 O O . ILE A 1 95 ? -22.301 -5.735 34.811 1.00 94.19 95 ILE A O 1
ATOM 712 N N . ALA A 1 96 ? -23.509 -6.742 33.206 1.00 93.81 96 ALA A N 1
ATOM 713 C CA . ALA A 1 96 ? -24.771 -6.090 33.547 1.00 93.81 96 ALA A CA 1
ATOM 714 C C . ALA A 1 96 ? -25.686 -7.087 34.262 1.00 93.81 96 ALA A C 1
ATOM 716 O O . ALA A 1 96 ? -25.979 -8.167 33.740 1.00 93.81 96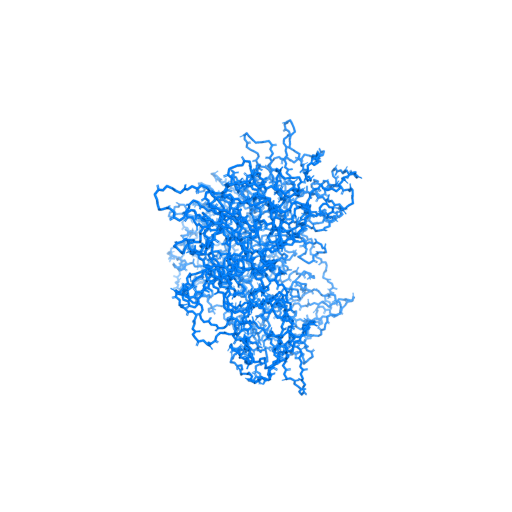 ALA A O 1
ATOM 717 N N . TYR A 1 97 ? -26.138 -6.726 35.457 1.00 91.44 97 TYR A N 1
ATOM 718 C CA . TYR A 1 97 ? -27.042 -7.522 36.270 1.00 91.44 97 TYR A CA 1
ATOM 719 C C . TYR A 1 97 ? -28.345 -6.770 36.505 1.00 91.44 97 TYR A C 1
ATOM 721 O O . TYR A 1 97 ? -28.347 -5.664 37.034 1.00 91.44 97 TYR A O 1
ATOM 729 N N . GLU A 1 98 ? -29.454 -7.422 36.187 1.00 91.44 98 GLU A N 1
ATOM 730 C CA . GLU A 1 98 ? -30.785 -7.077 36.682 1.00 91.44 98 GLU A CA 1
ATOM 731 C C . GLU A 1 98 ? -31.329 -8.270 37.479 1.00 91.44 98 GLU A C 1
ATOM 733 O O . GLU A 1 98 ? -30.868 -9.394 37.253 1.00 91.44 98 GLU A O 1
ATOM 738 N N . PRO A 1 99 ? -32.296 -8.081 38.394 1.00 88.25 99 PRO A N 1
ATOM 739 C CA . PRO A 1 99 ? -32.841 -9.175 39.191 1.00 88.25 99 PRO A CA 1
ATOM 740 C C . PRO A 1 99 ? -33.191 -10.413 38.349 1.00 88.25 99 PRO A C 1
ATOM 742 O O . PRO A 1 99 ? -34.130 -10.421 37.555 1.00 88.25 99 PRO A O 1
ATOM 745 N N . GLY A 1 100 ? -32.399 -11.476 38.516 1.00 84.44 100 GLY A N 1
ATOM 746 C CA . GLY A 1 100 ? -32.571 -12.744 37.808 1.00 84.44 100 GLY A CA 1
ATOM 747 C C . GLY A 1 100 ? -31.892 -12.890 36.445 1.00 84.44 100 GLY A C 1
ATOM 748 O O . GLY A 1 100 ? -31.967 -13.986 35.894 1.00 84.44 100 GLY A O 1
ATOM 749 N N . THR A 1 101 ? -31.195 -11.879 35.917 1.00 90.31 101 THR A N 1
ATOM 750 C CA . THR A 1 101 ? -30.463 -11.979 34.640 1.00 90.31 101 THR A CA 1
ATOM 751 C C . THR A 1 101 ? -29.068 -11.352 34.726 1.00 90.31 101 THR A C 1
ATOM 753 O O . THR A 1 101 ? -28.919 -10.176 35.039 1.00 90.31 101 THR A O 1
ATOM 756 N N . VAL A 1 102 ? -28.038 -12.131 34.380 1.00 90.50 102 VAL A N 1
ATOM 757 C CA . VAL A 1 102 ? -26.647 -11.679 34.207 1.00 90.50 102 VAL A CA 1
ATOM 758 C C . VAL A 1 102 ? -26.315 -11.647 32.718 1.00 90.50 102 VAL A C 1
ATOM 760 O O . VAL A 1 102 ? -26.530 -12.636 32.014 1.00 90.50 102 VAL A O 1
ATOM 763 N N . ARG A 1 103 ? -25.750 -10.539 32.240 1.00 90.94 103 ARG A N 1
ATOM 764 C CA . ARG A 1 103 ? -25.225 -10.385 30.879 1.00 90.94 103 ARG A CA 1
ATOM 765 C C . ARG A 1 103 ? -23.727 -10.112 30.933 1.00 90.94 103 ARG A C 1
ATOM 767 O O . ARG A 1 103 ? -23.300 -9.222 31.662 1.00 90.94 103 ARG A O 1
ATOM 774 N N . LEU A 1 104 ? -22.950 -10.878 30.174 1.00 90.56 104 LEU A N 1
ATOM 775 C CA . LEU A 1 104 ? -21.503 -10.726 30.039 1.00 90.56 104 LEU A CA 1
ATOM 776 C C . LEU A 1 104 ? -21.187 -10.146 28.665 1.00 90.56 104 LEU A C 1
ATOM 778 O O . LEU A 1 104 ? -21.646 -10.680 27.654 1.00 90.56 104 LEU A O 1
ATOM 782 N N . PHE A 1 105 ? -20.384 -9.090 28.639 1.00 86.81 105 PHE A N 1
ATOM 783 C CA . PHE A 1 105 ? -19.933 -8.422 27.429 1.00 86.81 105 PHE A CA 1
ATOM 784 C C . PHE A 1 105 ? -18.405 -8.419 27.356 1.00 86.81 105 PHE A C 1
ATOM 786 O O . PHE A 1 105 ? -17.728 -8.184 28.359 1.00 86.81 105 PHE A O 1
ATOM 793 N N . VAL A 1 106 ? -17.874 -8.636 26.155 1.00 84.31 106 VAL A N 1
ATOM 794 C CA . VAL A 1 106 ? -16.448 -8.513 25.829 1.00 84.31 106 VAL A CA 1
ATOM 795 C C . VAL A 1 106 ? -16.324 -7.552 24.658 1.00 84.31 106 VAL A C 1
ATOM 797 O O . VAL A 1 106 ? -16.971 -7.739 23.631 1.00 84.31 106 VAL A O 1
ATOM 800 N N . ASN A 1 107 ? -15.513 -6.508 24.807 1.00 80.06 107 ASN A N 1
ATOM 801 C CA . ASN A 1 107 ? -15.245 -5.514 23.764 1.00 80.06 107 ASN A CA 1
ATOM 802 C C . ASN A 1 107 ? -16.525 -4.858 23.219 1.00 80.06 107 ASN A C 1
ATOM 804 O O . ASN A 1 107 ? -16.626 -4.538 22.042 1.00 80.06 107 ASN A O 1
ATOM 808 N N . GLY A 1 108 ? -17.510 -4.670 24.111 1.00 76.00 108 GLY A N 1
ATOM 809 C CA . GLY A 1 108 ? -18.819 -4.080 23.800 1.00 76.00 108 GLY A CA 1
ATOM 810 C C . GLY A 1 108 ? -19.832 -5.061 23.201 1.00 76.00 108 GLY A C 1
ATOM 811 O O . GLY A 1 108 ? -21.012 -4.727 23.098 1.00 76.00 108 GLY A O 1
ATOM 812 N N . ALA A 1 109 ? -19.401 -6.276 22.851 1.00 75.06 109 ALA A N 1
ATOM 813 C CA . ALA A 1 109 ? -20.254 -7.325 22.314 1.00 75.06 109 ALA A CA 1
ATOM 814 C C . ALA A 1 109 ? -20.825 -8.198 23.427 1.00 75.06 109 ALA A C 1
ATOM 816 O O . ALA A 1 109 ? -20.101 -8.628 24.325 1.00 75.06 109 ALA A O 1
ATOM 817 N N . LEU A 1 110 ? -22.128 -8.482 23.355 1.00 78.19 110 LEU A N 1
ATOM 818 C CA . LEU A 1 110 ? -22.782 -9.428 24.254 1.00 78.19 110 LEU A CA 1
ATOM 819 C C . LEU A 1 110 ? -22.266 -10.842 23.963 1.00 78.19 110 LEU A C 1
ATOM 821 O O . LEU A 1 110 ? -22.518 -11.383 22.890 1.00 78.19 110 LEU A O 1
ATOM 825 N N . ASP A 1 111 ? -21.584 -11.442 24.933 1.00 81.12 111 ASP A N 1
ATOM 826 C CA . ASP A 1 111 ? -21.059 -12.805 24.838 1.00 81.12 111 ASP A CA 1
ATOM 827 C C . ASP A 1 111 ? -22.034 -13.831 25.439 1.00 81.12 111 ASP A C 1
ATOM 829 O O . ASP A 1 111 ? -22.273 -14.889 24.855 1.00 81.12 111 ASP A O 1
ATOM 833 N N . ARG A 1 112 ? -22.646 -13.526 26.595 1.00 84.62 112 ARG A N 1
ATOM 834 C CA . ARG A 1 112 ? -23.514 -14.490 27.290 1.00 84.62 112 ARG A CA 1
ATOM 835 C C . ARG A 1 112 ? -24.633 -13.835 28.087 1.00 84.62 112 ARG A C 1
ATOM 837 O O . ARG A 1 112 ? -24.427 -12.821 28.743 1.00 84.62 112 ARG A O 1
ATOM 844 N N . VAL A 1 113 ? -25.802 -14.480 28.093 1.00 88.44 113 VAL A N 1
ATOM 845 C CA . VAL A 1 113 ? -26.932 -14.172 28.983 1.00 88.44 113 VAL A CA 1
ATOM 846 C C . VAL A 1 113 ? -27.218 -15.393 29.848 1.00 88.44 113 VAL A C 1
ATOM 848 O O . VAL A 1 113 ? -27.341 -16.503 29.332 1.00 88.44 113 VAL A O 1
ATOM 851 N N . VAL A 1 114 ? -27.336 -15.199 31.157 1.00 87.31 114 VAL A N 1
ATOM 852 C CA . VAL A 1 114 ? -27.679 -16.255 32.112 1.00 87.31 114 VAL A CA 1
ATOM 853 C C . VAL A 1 114 ? -28.864 -15.802 32.949 1.00 87.31 114 VAL A C 1
ATOM 855 O O . VAL A 1 114 ? -28.791 -14.770 33.611 1.00 87.31 114 VAL A O 1
ATOM 858 N N . GLN A 1 115 ? -29.947 -16.581 32.943 1.00 87.88 115 GLN A N 1
ATOM 859 C CA . GLN A 1 115 ? -31.111 -16.320 33.787 1.00 87.88 115 GLN A CA 1
ATOM 860 C C . GLN A 1 115 ? -31.076 -17.189 35.040 1.00 87.88 115 GLN A C 1
ATOM 862 O O . GLN A 1 115 ? -31.218 -18.410 34.972 1.00 87.88 115 GLN A O 1
ATOM 867 N N . LYS A 1 116 ? -30.857 -16.550 36.189 1.00 79.12 116 LYS A N 1
ATOM 868 C CA . LYS A 1 116 ? -30.838 -17.197 37.498 1.00 79.12 116 LYS A CA 1
ATOM 869 C C . LYS A 1 116 ? -31.159 -16.171 38.599 1.00 79.12 116 LYS A C 1
ATOM 871 O O . LYS A 1 116 ? -30.331 -15.296 38.849 1.00 79.12 116 LYS A O 1
ATOM 876 N N . PRO A 1 117 ? -32.320 -16.255 39.275 1.00 71.38 117 PRO A N 1
ATOM 877 C CA . PRO A 1 117 ? -32.623 -15.422 40.440 1.00 71.38 117 PRO A CA 1
ATOM 878 C C . PRO A 1 117 ? -31.687 -15.760 41.598 1.00 71.38 117 PRO A C 1
ATOM 880 O O . PRO A 1 117 ? -31.336 -16.923 41.808 1.00 71.38 117 PRO A O 1
ATOM 883 N N . CYS A 1 118 ? -31.250 -14.741 42.332 1.00 65.94 118 CYS A N 1
ATOM 884 C CA . CYS A 1 118 ? -30.219 -14.905 43.348 1.00 65.94 118 CYS A CA 1
ATOM 885 C C . CYS A 1 118 ? -30.194 -13.740 44.344 1.00 65.94 118 CYS A C 1
ATOM 887 O O . CYS A 1 118 ? -30.584 -12.618 44.035 1.00 65.94 118 CYS A O 1
ATOM 889 N N . LYS A 1 119 ? -29.734 -14.048 45.561 1.00 73.62 119 LYS A N 1
ATOM 890 C CA . LYS A 1 119 ? -29.535 -13.114 46.670 1.00 73.62 119 LYS A CA 1
ATOM 891 C C . LYS A 1 119 ? -28.290 -13.563 47.439 1.00 73.62 119 LYS A C 1
ATOM 893 O O . LYS A 1 119 ? -28.279 -14.673 47.966 1.00 73.62 119 LYS A O 1
ATOM 898 N N . GLY A 1 120 ? -27.245 -12.745 47.419 1.00 74.38 120 GLY A N 1
ATOM 899 C CA . GLY A 1 120 ? -25.986 -12.947 48.137 1.00 74.38 120 GLY A CA 1
ATOM 900 C C . GLY A 1 120 ? -25.933 -12.163 49.450 1.00 74.38 120 GLY A C 1
ATOM 901 O O . GLY A 1 120 ? -26.936 -11.592 49.886 1.00 74.38 120 GLY A O 1
ATOM 902 N N . SER A 1 121 ? -24.757 -12.138 50.075 1.00 76.50 121 SER A N 1
ATOM 903 C CA . SER A 1 121 ? -24.496 -11.376 51.299 1.00 76.50 121 SER A CA 1
ATOM 904 C C . SER A 1 121 ? -23.989 -9.970 50.972 1.00 76.50 121 SER A C 1
ATOM 906 O O . SER A 1 121 ? -23.175 -9.787 50.067 1.00 76.50 121 SER A O 1
ATOM 908 N N . ALA A 1 122 ? -24.425 -8.966 51.735 1.00 80.81 122 ALA A N 1
ATOM 909 C CA . ALA A 1 122 ? -23.834 -7.633 51.666 1.00 80.81 122 ALA A CA 1
ATOM 910 C C . ALA A 1 122 ? -22.378 -7.669 52.165 1.00 80.81 122 ALA A C 1
ATOM 912 O O . ALA A 1 122 ? -22.096 -8.247 53.216 1.00 80.81 122 ALA A O 1
ATOM 913 N N . CYS A 1 123 ? -21.460 -7.023 51.443 1.00 83.81 123 CYS A N 1
ATOM 914 C CA . CYS A 1 123 ? -20.051 -6.935 51.819 1.00 83.81 123 CYS A CA 1
ATOM 915 C C . CYS A 1 123 ? -19.553 -5.490 51.732 1.00 83.81 123 CYS A C 1
ATOM 917 O O . CYS A 1 123 ? -19.739 -4.816 50.721 1.00 83.81 123 CYS A O 1
ATOM 919 N N . SER A 1 124 ? -18.902 -5.026 52.799 1.00 86.00 124 SER A N 1
ATOM 920 C CA . SER A 1 124 ? -18.299 -3.691 52.908 1.00 86.00 124 SER A CA 1
ATOM 921 C C . SER A 1 124 ? -16.769 -3.712 52.822 1.00 86.00 124 SER A C 1
ATOM 923 O O . SER A 1 124 ? -16.122 -2.683 53.013 1.00 86.00 124 SER A O 1
ATOM 925 N N . LYS A 1 125 ? -16.170 -4.882 52.558 1.00 90.94 125 LYS A N 1
ATOM 926 C CA . LYS A 1 125 ? -14.719 -5.015 52.392 1.00 90.94 125 LYS A CA 1
ATOM 927 C C . LYS A 1 125 ? -14.255 -4.286 51.124 1.00 90.94 125 LYS A C 1
ATOM 929 O O . LYS A 1 125 ? -15.030 -4.198 50.167 1.00 90.94 125 LYS A O 1
ATOM 934 N N . PRO A 1 126 ? -13.012 -3.772 51.104 1.00 91.62 126 PRO A N 1
ATOM 935 C CA . PRO A 1 126 ? -12.468 -3.091 49.936 1.00 91.62 126 PRO A CA 1
ATOM 936 C C . PRO A 1 126 ? -12.413 -4.012 48.714 1.00 91.62 126 PRO A C 1
ATOM 938 O O . PRO A 1 126 ? -12.333 -5.237 48.830 1.00 91.62 126 PRO A O 1
ATOM 941 N N . PHE A 1 127 ? -12.423 -3.396 47.538 1.00 93.56 127 PHE A N 1
ATOM 942 C CA . PHE A 1 127 ? -12.125 -4.069 46.284 1.00 93.56 127 PHE A CA 1
ATOM 943 C C . PHE A 1 127 ? -10.620 -4.280 46.145 1.00 93.56 127 PHE A C 1
ATOM 945 O O . PHE A 1 127 ? -9.828 -3.377 46.407 1.00 93.56 127 PHE A O 1
ATOM 952 N N . VAL A 1 128 ? -10.227 -5.466 45.693 1.00 94.44 128 VAL A N 1
ATOM 953 C CA . VAL A 1 128 ? -8.846 -5.803 45.347 1.00 94.44 128 VAL A CA 1
ATOM 954 C C . VAL A 1 128 ? -8.766 -6.015 43.843 1.00 94.44 128 VAL A C 1
ATOM 956 O O . VAL A 1 128 ? -9.473 -6.849 43.281 1.00 94.44 128 VAL A O 1
ATOM 959 N N . VAL A 1 129 ? -7.908 -5.246 43.184 1.00 94.56 129 VAL A N 1
ATOM 960 C CA . VAL A 1 129 ? -7.787 -5.199 41.727 1.00 94.56 129 VAL A CA 1
ATOM 961 C C . VAL A 1 129 ? -6.479 -5.848 41.295 1.00 94.56 129 VAL A C 1
ATOM 963 O O . VAL A 1 129 ? -5.409 -5.419 41.727 1.00 94.56 129 VAL A O 1
ATOM 966 N N . GLY A 1 130 ? -6.558 -6.836 40.403 1.00 90.19 130 GLY A N 1
ATOM 967 C CA . GLY A 1 130 ? -5.408 -7.328 39.643 1.00 90.19 130 GLY A CA 1
ATOM 968 C C . GLY A 1 130 ? -4.605 -8.497 40.225 1.00 90.19 130 GLY A C 1
ATOM 969 O O . GLY A 1 130 ? -3.595 -8.870 39.630 1.00 90.19 130 GLY A O 1
ATOM 970 N N . THR A 1 131 ? -5.012 -9.095 41.345 1.00 89.12 131 THR A N 1
ATOM 971 C CA . THR A 1 131 ? -4.294 -10.227 41.958 1.00 89.12 131 THR A CA 1
ATOM 972 C C . THR A 1 131 ? -4.111 -11.387 40.970 1.00 89.12 131 THR A C 1
ATOM 974 O O . THR A 1 131 ? -5.085 -11.906 40.429 1.00 89.12 131 THR A O 1
ATOM 977 N N . GLY A 1 132 ? -2.868 -11.823 40.731 1.00 85.75 132 GLY A N 1
ATOM 978 C CA . GLY A 1 132 ? -2.562 -12.914 39.793 1.00 85.75 132 GLY A CA 1
ATOM 979 C C . GLY A 1 132 ? -2.610 -12.521 38.308 1.00 85.75 132 GLY A C 1
ATOM 980 O O . GLY A 1 132 ? -2.438 -13.380 37.440 1.00 85.75 132 GLY A O 1
ATOM 981 N N . VAL A 1 133 ? -2.841 -11.242 37.984 1.00 88.06 133 VAL A N 1
ATOM 982 C CA . VAL A 1 133 ? -2.856 -10.730 36.605 1.00 88.06 133 VAL A CA 1
ATOM 983 C C . VAL A 1 133 ? -1.467 -10.213 36.227 1.00 88.06 133 VAL A C 1
ATOM 985 O O . VAL A 1 133 ? -0.900 -9.373 36.921 1.00 88.06 133 VAL A O 1
ATOM 988 N N . LYS A 1 134 ? -0.931 -10.657 35.083 1.00 89.31 134 LYS A N 1
ATOM 989 C CA . LYS A 1 134 ? 0.227 -10.023 34.433 1.00 89.31 134 LYS A CA 1
ATOM 990 C C . LYS A 1 134 ? -0.256 -9.202 33.245 1.00 89.31 134 LYS A C 1
ATOM 992 O O . LYS A 1 134 ? -0.756 -9.764 32.271 1.00 89.31 134 LYS A O 1
ATOM 997 N N . GLY A 1 135 ? -0.115 -7.882 33.325 1.00 89.38 135 GLY A N 1
ATOM 998 C CA . GLY A 1 135 ? -0.648 -6.957 32.324 1.00 89.38 135 GLY A CA 1
ATOM 999 C C . GLY A 1 135 ? -0.952 -5.586 32.917 1.00 89.38 135 GLY A C 1
ATOM 1000 O O . GLY A 1 135 ? -0.108 -5.026 33.616 1.00 89.38 135 GLY A O 1
ATOM 1001 N N . GLY A 1 136 ? -2.138 -5.041 32.651 1.00 91.12 136 GLY A N 1
ATOM 1002 C CA . GLY A 1 136 ? -2.576 -3.805 33.278 1.00 91.12 136 GLY A CA 1
ATOM 1003 C C . GLY A 1 136 ? -4.081 -3.551 33.304 1.00 91.12 136 GLY A C 1
ATOM 1004 O O . GLY A 1 136 ? -4.862 -4.206 32.625 1.00 91.12 136 GLY A O 1
ATOM 1005 N N . VAL A 1 137 ? -4.481 -2.575 34.115 1.00 93.25 137 VAL A N 1
ATOM 1006 C CA . VAL A 1 137 ? -5.866 -2.110 34.279 1.00 93.25 137 VAL A CA 1
ATOM 1007 C C . VAL A 1 137 ? -5.884 -0.601 34.076 1.00 93.25 137 VAL A C 1
ATOM 1009 O O . VAL A 1 137 ? -5.011 0.104 34.582 1.00 93.25 137 VAL A O 1
ATOM 1012 N N . ARG A 1 138 ? -6.859 -0.093 33.318 1.00 91.75 138 ARG A N 1
ATOM 1013 C CA . ARG A 1 138 ? -6.982 1.346 33.036 1.00 91.75 138 ARG A CA 1
ATOM 1014 C C . ARG A 1 138 ? -8.133 1.995 33.790 1.00 91.75 138 ARG A C 1
ATOM 1016 O O . ARG A 1 138 ? -7.986 3.110 34.276 1.00 91.75 138 ARG A O 1
ATOM 1023 N N . GLN A 1 139 ? -9.264 1.311 33.901 1.00 92.19 139 GLN A N 1
ATOM 1024 C CA . GLN A 1 139 ? -10.420 1.828 34.628 1.00 92.19 139 GLN A CA 1
ATOM 1025 C C . GLN A 1 139 ? -11.332 0.697 35.078 1.00 92.19 139 GLN A C 1
ATOM 1027 O O . GLN A 1 139 ? -11.410 -0.335 34.408 1.00 92.19 139 GLN A O 1
ATOM 1032 N N . LEU A 1 140 ? -12.023 0.936 36.190 1.00 94.56 140 LEU A N 1
ATOM 1033 C CA . LEU A 1 140 ? -13.143 0.136 36.669 1.00 94.56 140 LEU A CA 1
ATOM 1034 C C . LEU A 1 140 ? -14.281 1.080 37.034 1.00 94.56 140 LEU A C 1
ATOM 1036 O O . LEU A 1 140 ? -14.081 2.032 37.788 1.00 94.56 140 LEU A O 1
ATOM 1040 N N . ARG A 1 141 ? -15.470 0.821 36.512 1.00 94.81 141 ARG A N 1
ATOM 1041 C CA . ARG A 1 141 ? -16.654 1.653 36.695 1.00 94.81 141 ARG A CA 1
ATOM 1042 C C . ARG A 1 141 ? -17.790 0.795 37.219 1.00 94.81 141 ARG A C 1
ATOM 1044 O O . ARG A 1 141 ? -17.949 -0.358 36.821 1.00 94.81 141 ARG A O 1
ATOM 1051 N N . LEU A 1 142 ? -18.566 1.369 38.126 1.00 95.19 142 LEU A N 1
ATOM 1052 C CA . LEU A 1 142 ? -19.740 0.733 38.691 1.00 95.19 142 LEU A CA 1
ATOM 1053 C C . LEU A 1 142 ? -20.936 1.660 38.554 1.00 95.19 142 LEU A C 1
ATOM 1055 O O . LEU A 1 142 ? -20.873 2.821 38.962 1.00 95.19 142 LEU A O 1
ATOM 1059 N N . PHE A 1 143 ? -22.022 1.114 38.022 1.00 95.44 143 PHE A N 1
ATOM 1060 C CA . PHE A 1 143 ? -23.290 1.808 37.869 1.00 95.44 143 PHE A CA 1
ATOM 1061 C C . PHE A 1 143 ? -24.389 1.105 38.660 1.00 95.44 143 PHE A C 1
ATOM 1063 O O . PHE A 1 143 ? -24.399 -0.124 38.744 1.00 95.44 143 PHE A O 1
ATOM 1070 N N . ASP A 1 144 ? -25.319 1.877 39.212 1.00 94.81 144 ASP A N 1
ATOM 1071 C CA . ASP A 1 144 ? -26.452 1.415 40.032 1.00 94.81 144 ASP A CA 1
ATOM 1072 C C . ASP A 1 144 ? -27.674 0.962 39.210 1.00 94.81 144 ASP A C 1
ATOM 1074 O O . ASP A 1 144 ? -28.786 0.835 39.719 1.00 94.81 144 ASP A O 1
ATOM 1078 N N . ARG A 1 145 ? -27.467 0.703 37.916 1.00 93.94 145 ARG A N 1
ATOM 1079 C CA . ARG A 1 145 ? -28.470 0.133 37.018 1.00 93.94 145 ARG A CA 1
ATOM 1080 C C . ARG A 1 145 ? -27.846 -0.841 36.030 1.00 93.94 145 ARG A C 1
ATOM 1082 O O . ARG A 1 145 ? -26.647 -0.792 35.752 1.00 93.94 145 ARG A O 1
ATOM 1089 N N . ALA A 1 146 ? -28.674 -1.730 35.494 1.00 93.50 146 ALA A N 1
ATOM 1090 C CA . ALA A 1 146 ? -28.283 -2.673 34.456 1.00 93.50 146 ALA A CA 1
ATOM 1091 C C . ALA A 1 146 ? -28.297 -1.972 33.095 1.00 93.50 146 ALA A C 1
ATOM 1093 O O . ALA A 1 146 ? -29.318 -1.400 32.714 1.00 93.50 146 ALA A O 1
ATOM 1094 N N . PHE A 1 147 ? -27.189 -2.032 32.363 1.00 90.69 147 PHE A N 1
ATOM 1095 C CA . PHE A 1 147 ? -27.102 -1.462 31.023 1.00 90.69 147 PHE A CA 1
ATOM 1096 C C . PHE A 1 147 ? -27.480 -2.459 29.932 1.00 90.69 147 PHE A C 1
ATOM 1098 O O . PHE A 1 147 ? -27.110 -3.638 29.961 1.00 90.69 147 PHE A O 1
ATOM 1105 N N . GLY A 1 148 ? -28.208 -1.952 28.938 1.00 82.12 148 GLY A N 1
ATOM 1106 C CA . GLY A 1 148 ? -28.353 -2.608 27.647 1.00 82.12 148 GLY A CA 1
ATOM 1107 C C . GLY A 1 148 ? -27.062 -2.493 26.836 1.00 82.12 148 GLY A C 1
ATOM 1108 O O . GLY A 1 148 ? -26.227 -1.628 27.071 1.00 82.12 148 GLY A O 1
ATOM 1109 N N . GLY A 1 149 ? -26.884 -3.339 25.829 1.00 72.88 149 GLY A N 1
ATOM 1110 C CA . GLY A 1 149 ? -25.651 -3.354 25.037 1.00 72.88 149 GLY A CA 1
ATOM 1111 C C . GLY A 1 149 ? -25.352 -2.074 24.242 1.00 72.88 149 GLY A C 1
ATOM 1112 O O . GLY A 1 149 ? -24.183 -1.840 23.976 1.00 72.88 149 GLY A O 1
ATOM 1113 N N . MET A 1 150 ? -26.341 -1.224 23.909 1.00 68.75 150 MET A N 1
ATOM 1114 C CA . MET A 1 150 ? -26.041 0.104 23.327 1.00 68.75 150 MET A CA 1
ATOM 1115 C C . MET A 1 150 ? -25.381 1.019 24.364 1.00 68.75 150 MET A C 1
ATOM 1117 O O . MET A 1 150 ? -24.374 1.654 24.088 1.00 68.75 150 MET A O 1
ATOM 1121 N N . GLU A 1 151 ? -25.891 1.015 25.594 1.00 82.75 151 GLU A N 1
ATOM 1122 C CA . GLU A 1 151 ? -25.308 1.790 26.692 1.00 82.75 151 GLU A CA 1
ATOM 1123 C C . GLU A 1 151 ? -23.908 1.265 27.047 1.00 82.75 151 GLU A C 1
ATOM 1125 O O . GLU A 1 151 ? -22.993 2.045 27.276 1.00 82.75 151 GLU A O 1
ATOM 1130 N N . VAL A 1 152 ? -23.693 -0.057 27.010 1.00 82.06 152 VAL A N 1
ATOM 1131 C CA . VAL A 1 152 ? -22.361 -0.668 27.198 1.00 82.06 152 VAL A CA 1
ATOM 1132 C C . VAL A 1 152 ? -21.358 -0.228 26.119 1.00 82.06 152 VAL A C 1
ATOM 1134 O O . VAL A 1 152 ? -20.161 -0.158 26.394 1.00 82.06 152 VAL A O 1
ATOM 1137 N N . GLN A 1 153 ? -21.811 0.077 24.901 1.00 71.62 153 GLN A N 1
ATOM 1138 C CA . GLN A 1 153 ? -20.940 0.575 23.830 1.00 71.62 153 GLN A CA 1
ATOM 1139 C C . GLN A 1 153 ? -20.560 2.032 24.033 1.00 71.62 153 GLN A C 1
ATOM 1141 O O . GLN A 1 153 ? -19.388 2.366 23.873 1.00 71.62 153 GLN A O 1
ATOM 1146 N N . ASP A 1 154 ? -21.509 2.872 24.445 1.00 75.06 154 ASP A N 1
ATOM 1147 C CA . ASP A 1 154 ? -21.230 4.265 24.795 1.00 75.06 154 ASP A CA 1
ATOM 1148 C C . ASP A 1 154 ? -20.100 4.348 25.827 1.00 75.06 154 ASP A C 1
ATOM 1150 O O . ASP A 1 154 ? -19.192 5.171 25.716 1.00 75.06 154 ASP A O 1
ATOM 1154 N N . LEU A 1 155 ? -20.078 3.421 26.786 1.00 80.25 155 LEU A N 1
ATOM 1155 C CA . LEU A 1 155 ? -19.037 3.375 27.801 1.00 80.25 155 LEU A CA 1
ATOM 1156 C C . LEU A 1 155 ? -17.640 3.044 27.275 1.00 80.25 155 LEU A C 1
ATOM 1158 O O . LEU A 1 155 ? -16.678 3.440 27.938 1.00 80.25 155 LEU A O 1
ATOM 1162 N N . LEU A 1 156 ? -17.482 2.337 26.149 1.00 75.81 156 LEU A N 1
ATOM 1163 C CA . LEU A 1 156 ? -16.193 1.777 25.697 1.00 75.81 156 LEU A CA 1
ATOM 1164 C C . LEU A 1 156 ? -15.050 2.791 25.751 1.00 75.81 156 LEU A C 1
ATOM 1166 O O . LEU A 1 156 ? -13.929 2.446 26.125 1.00 75.81 156 LEU A O 1
ATOM 1170 N N . LEU A 1 157 ? -15.354 4.042 25.399 1.00 74.00 157 LEU A N 1
ATOM 1171 C CA . LEU A 1 157 ? -14.382 5.121 25.277 1.00 74.00 157 LEU A CA 1
ATOM 1172 C C . LEU A 1 157 ? -14.687 6.363 26.108 1.00 74.00 157 LEU A C 1
ATOM 1174 O O . LEU A 1 157 ? -13.960 7.353 25.987 1.00 74.00 157 LEU A O 1
ATOM 1178 N N . MET A 1 158 ? -15.718 6.332 26.950 1.00 79.62 158 MET A N 1
ATOM 1179 C CA . MET A 1 158 ? -16.006 7.441 27.855 1.00 79.62 158 MET A CA 1
ATOM 1180 C C . MET A 1 158 ? -15.021 7.456 29.022 1.00 79.62 158 MET A C 1
ATOM 1182 O O . MET A 1 158 ? -14.928 6.492 29.784 1.00 79.62 158 MET A O 1
ATOM 1186 N N . ASP A 1 159 ? -14.305 8.566 29.185 1.00 81.69 159 ASP A N 1
ATOM 1187 C CA . ASP A 1 159 ? -13.573 8.842 30.416 1.00 81.69 159 ASP A CA 1
ATOM 1188 C C . ASP A 1 159 ? -14.486 9.496 31.468 1.00 81.69 159 ASP A C 1
ATOM 1190 O O . ASP A 1 159 ? -15.690 9.675 31.269 1.00 81.69 159 ASP A O 1
ATOM 1194 N N . PHE A 1 160 ? -13.930 9.839 32.628 1.00 85.19 160 PHE A N 1
ATOM 1195 C CA . PHE A 1 160 ? -14.716 10.443 33.701 1.00 85.19 160 PHE A CA 1
ATOM 1196 C C . PHE A 1 160 ? -15.396 11.762 33.290 1.00 85.19 160 PHE A C 1
ATOM 1198 O O . PHE A 1 160 ? -16.528 12.016 33.702 1.00 85.19 160 PHE A O 1
ATOM 1205 N N . ALA A 1 161 ? -14.734 12.601 32.486 1.00 83.88 161 ALA A N 1
ATOM 1206 C CA . ALA A 1 161 ? -15.307 13.867 32.039 1.00 83.88 161 ALA A CA 1
ATOM 1207 C C . ALA A 1 161 ? -16.462 13.628 31.059 1.00 83.88 161 ALA A C 1
ATOM 1209 O O . ALA A 1 161 ? -17.507 14.264 31.204 1.00 83.88 161 ALA A O 1
ATOM 1210 N N . ASP A 1 162 ? -16.296 12.671 30.142 1.00 82.94 162 ASP A N 1
ATOM 1211 C CA . ASP A 1 162 ? -17.345 12.261 29.206 1.00 82.94 162 ASP A CA 1
ATOM 1212 C C . ASP A 1 162 ? -18.588 11.758 29.962 1.00 82.94 162 ASP A C 1
ATOM 1214 O O . ASP A 1 162 ? -19.700 12.229 29.722 1.00 82.94 162 ASP A O 1
ATOM 1218 N N . ILE A 1 163 ? -18.404 10.870 30.952 1.00 86.69 163 ILE A N 1
ATOM 1219 C CA . ILE A 1 163 ? -19.514 10.334 31.758 1.00 86.69 163 ILE A CA 1
ATOM 1220 C C . ILE A 1 163 ? -20.242 11.461 32.487 1.00 86.69 163 ILE A C 1
ATOM 1222 O O . ILE A 1 163 ? -21.470 11.522 32.440 1.00 86.69 163 ILE A O 1
ATOM 1226 N N . ARG A 1 164 ? -19.509 12.380 33.128 1.00 87.19 164 ARG A N 1
ATOM 1227 C CA . ARG A 1 164 ? -20.120 13.500 33.857 1.00 87.19 164 ARG A CA 1
ATOM 1228 C C . ARG A 1 164 ? -20.936 14.439 32.971 1.00 87.19 164 ARG A C 1
ATOM 1230 O O . ARG A 1 164 ? -21.854 15.078 33.477 1.00 87.19 164 ARG A O 1
ATOM 1237 N N . ALA A 1 165 ? -20.560 14.579 31.704 1.00 79.81 165 ALA A N 1
ATOM 1238 C CA . ALA A 1 165 ? -21.256 15.430 30.744 1.00 79.81 165 ALA A CA 1
ATOM 1239 C C . ALA A 1 165 ? -22.454 14.728 30.078 1.00 79.81 165 ALA A C 1
ATOM 1241 O O . ALA A 1 165 ? -23.204 15.366 29.343 1.00 79.81 165 ALA A O 1
ATOM 1242 N N . SER A 1 166 ? -22.634 13.431 30.328 1.00 81.19 166 SER A N 1
ATOM 1243 C CA . SER A 1 166 ? -23.650 12.587 29.698 1.00 81.19 166 SER A CA 1
ATOM 1244 C C . SER A 1 166 ? -24.823 12.268 30.634 1.00 81.19 166 SER A C 1
ATOM 1246 O O . SER A 1 166 ? -24.806 12.567 31.831 1.00 81.19 166 SER A O 1
ATOM 1248 N N . SER A 1 167 ? -25.829 11.573 30.101 1.00 82.75 167 SER A N 1
ATOM 1249 C CA . SER A 1 167 ? -26.952 11.018 30.868 1.00 82.75 167 SER A CA 1
ATOM 1250 C C . SER A 1 167 ? -26.536 9.928 31.867 1.00 82.75 167 SER A C 1
ATOM 1252 O O . SER A 1 167 ? -27.289 9.635 32.796 1.00 82.75 167 SER A O 1
ATOM 1254 N N . TYR A 1 168 ? -25.338 9.350 31.731 1.00 88.25 168 TYR A N 1
ATOM 1255 C CA . TYR A 1 168 ? -24.834 8.287 32.605 1.00 88.25 168 TYR A CA 1
ATOM 1256 C C . TYR A 1 168 ? -24.385 8.784 33.984 1.00 88.25 168 TYR A C 1
ATOM 1258 O O . TYR A 1 168 ? -24.298 7.982 34.918 1.00 88.25 168 TYR A O 1
ATOM 1266 N N . ALA A 1 169 ? -24.139 10.093 34.132 1.00 89.56 169 ALA A N 1
ATOM 1267 C CA . ALA A 1 169 ? -23.632 10.701 35.361 1.00 89.56 169 ALA A CA 1
ATOM 1268 C C . ALA A 1 169 ? -24.476 10.358 36.599 1.00 89.56 169 ALA A C 1
ATOM 1270 O O . ALA A 1 169 ? -23.921 10.091 37.660 1.00 89.56 169 ALA A O 1
ATOM 1271 N N . GLY A 1 170 ? -25.807 10.336 36.453 1.00 89.38 170 GLY A N 1
ATOM 1272 C CA . GLY A 1 170 ? -26.735 10.081 37.559 1.00 89.38 170 GLY A CA 1
ATOM 1273 C C . GLY A 1 170 ? -26.710 8.649 38.095 1.00 89.38 170 GLY A C 1
ATOM 1274 O O . GLY A 1 170 ? -27.125 8.441 39.226 1.00 89.38 170 GLY A O 1
ATOM 1275 N N . SER A 1 171 ? -26.212 7.692 37.305 1.00 92.94 171 SER A N 1
ATOM 1276 C CA . SER A 1 171 ? -26.129 6.272 37.680 1.00 92.94 171 SER A CA 1
ATOM 1277 C C . SER A 1 171 ? -24.723 5.809 38.077 1.00 92.94 171 SER A C 1
ATOM 1279 O O . SER A 1 171 ? -24.524 4.641 38.396 1.00 92.94 171 SER A O 1
ATOM 1281 N N . LEU A 1 172 ? -23.709 6.681 38.000 1.00 95.00 172 LEU A N 1
ATOM 1282 C CA . LEU A 1 172 ? -22.320 6.319 38.297 1.00 95.00 172 LEU A CA 1
ATOM 1283 C C . LEU A 1 172 ? -22.102 6.235 39.817 1.00 95.00 172 LEU A C 1
ATOM 1285 O O . LEU A 1 172 ? -21.996 7.256 40.492 1.00 95.00 172 LEU A O 1
ATOM 1289 N N . ALA A 1 173 ? -21.972 5.016 40.340 1.00 94.38 173 ALA A N 1
ATOM 1290 C CA . ALA A 1 173 ? -21.775 4.758 41.765 1.00 94.38 173 ALA A CA 1
ATOM 1291 C C . ALA A 1 173 ? -20.298 4.806 42.197 1.00 94.38 173 ALA A C 1
ATOM 1293 O O . ALA A 1 173 ? -19.997 5.202 43.322 1.00 94.38 173 ALA A O 1
ATOM 1294 N N . ALA A 1 174 ? -19.376 4.381 41.326 1.00 94.75 174 ALA A N 1
ATOM 1295 C CA . ALA A 1 174 ? -17.931 4.468 41.547 1.00 94.75 174 ALA A CA 1
ATOM 1296 C C . ALA A 1 174 ? -17.163 4.479 40.216 1.00 94.75 174 ALA A C 1
ATOM 1298 O O . ALA A 1 174 ? -17.561 3.829 39.247 1.00 94.75 174 ALA A O 1
ATOM 1299 N N . PHE A 1 175 ? -16.026 5.172 40.184 1.00 95.06 175 PHE A N 1
ATOM 1300 C CA . PHE A 1 175 ? -15.063 5.150 39.085 1.00 95.06 175 PHE A CA 1
ATOM 1301 C C . PHE A 1 175 ? -13.654 5.070 39.667 1.00 95.06 175 PHE A C 1
ATOM 1303 O O . PHE A 1 175 ? -13.085 6.076 40.090 1.00 95.06 175 PHE A O 1
ATOM 1310 N N . TYR A 1 176 ? -13.052 3.887 39.611 1.00 95.62 176 TYR A N 1
ATOM 1311 C CA . TYR A 1 176 ? -11.653 3.662 39.961 1.00 95.62 176 TYR A CA 1
ATOM 1312 C C . TYR A 1 176 ? -10.773 3.937 38.738 1.00 95.62 176 TYR A C 1
ATOM 1314 O O . TYR A 1 176 ? -10.724 3.149 37.789 1.00 95.62 176 TYR A O 1
ATOM 1322 N N . ASP A 1 177 ? -10.111 5.091 38.748 1.00 93.62 177 ASP A N 1
ATOM 1323 C CA . ASP A 1 177 ? -9.319 5.596 37.634 1.00 93.62 177 ASP A CA 1
ATOM 1324 C C . ASP A 1 177 ? -7.846 5.210 37.786 1.00 93.62 177 ASP A C 1
ATOM 1326 O O . ASP A 1 177 ? -7.148 5.680 38.687 1.00 93.62 177 ASP A O 1
ATOM 1330 N N . PHE A 1 178 ? -7.378 4.361 36.872 1.00 93.44 178 PHE A N 1
ATOM 1331 C CA . PHE A 1 178 ? -5.976 3.973 36.716 1.00 93.44 178 PHE A CA 1
ATOM 1332 C C . PHE A 1 178 ? -5.356 4.588 35.445 1.00 93.44 178 PHE A C 1
ATOM 1334 O O . PHE A 1 178 ? -4.235 4.257 35.069 1.00 93.44 178 PHE A O 1
ATOM 1341 N N . GLY A 1 179 ? -6.061 5.499 34.772 1.00 88.44 179 GLY A N 1
ATOM 1342 C CA . GLY A 1 179 ? -5.582 6.277 33.630 1.00 88.44 179 GLY A CA 1
ATOM 1343 C C . GLY A 1 179 ? -4.823 7.547 34.025 1.00 88.44 179 GLY A C 1
ATOM 1344 O O . GLY A 1 179 ? -4.434 8.325 33.153 1.00 88.44 179 GLY A O 1
ATOM 1345 N N . CYS A 1 180 ? -4.612 7.779 35.323 1.00 85.31 180 CYS A N 1
ATOM 1346 C CA . CYS A 1 180 ? -3.923 8.942 35.873 1.00 85.31 180 CYS A CA 1
ATOM 1347 C C . CYS A 1 180 ? -2.728 8.556 36.756 1.00 85.31 180 CYS A C 1
ATOM 1349 O O . CYS A 1 180 ? -2.604 7.425 37.215 1.00 85.31 180 CYS A O 1
ATOM 1351 N N . LYS A 1 181 ? -1.828 9.521 36.995 1.00 85.31 181 LYS A N 1
ATOM 1352 C CA . LYS A 1 181 ? -0.555 9.310 37.713 1.00 85.31 181 LYS A CA 1
ATOM 1353 C C . LYS A 1 181 ? -0.733 8.701 39.103 1.00 85.31 181 LYS A C 1
ATOM 1355 O O . LYS A 1 181 ? -0.020 7.771 39.461 1.00 85.31 181 LYS A O 1
ATOM 1360 N N . ALA A 1 182 ? -1.673 9.242 39.872 1.00 90.19 182 ALA A N 1
ATOM 1361 C CA . ALA A 1 182 ? -2.075 8.707 41.165 1.00 90.19 182 ALA A CA 1
ATOM 1362 C C . ALA A 1 182 ? -3.466 8.086 41.002 1.00 90.19 182 ALA A C 1
ATOM 1364 O O . ALA A 1 182 ? -4.375 8.808 40.582 1.00 90.19 182 ALA A O 1
ATOM 1365 N N . PRO A 1 183 ? -3.640 6.786 41.283 1.00 93.69 183 PRO A N 1
ATOM 1366 C CA . PRO A 1 183 ? -4.919 6.131 41.092 1.00 93.69 183 PRO A CA 1
ATOM 1367 C C . PRO A 1 183 ? -5.918 6.649 42.128 1.00 93.69 183 PRO A C 1
ATOM 1369 O O . PRO A 1 183 ? -5.596 6.798 43.312 1.00 93.69 183 PRO A O 1
ATOM 1372 N N . VAL A 1 184 ? -7.126 6.959 41.669 1.00 95.00 184 VAL A N 1
ATOM 1373 C CA . VAL A 1 184 ? -8.140 7.647 42.474 1.00 95.00 184 VAL A CA 1
ATOM 1374 C C . VAL A 1 184 ? -9.521 7.090 42.176 1.00 95.00 184 VAL A C 1
ATOM 1376 O O . VAL A 1 184 ? -9.838 6.769 41.032 1.00 95.00 184 VAL A O 1
ATOM 1379 N N . GLU A 1 185 ? -10.359 6.999 43.201 1.00 95.31 185 GLU A N 1
ATOM 1380 C CA . GLU A 1 185 ? -11.788 6.791 43.015 1.00 95.31 185 GLU A CA 1
ATOM 1381 C C . GLU A 1 185 ? -12.445 8.168 42.811 1.00 95.31 185 GLU A C 1
ATOM 1383 O O . GLU A 1 185 ? -12.456 9.006 43.711 1.00 95.31 185 GLU A O 1
ATOM 1388 N N . ARG A 1 186 ? -12.904 8.454 41.588 1.00 94.06 186 ARG A N 1
ATOM 1389 C CA . ARG A 1 186 ? -13.281 9.807 41.145 1.00 94.06 186 ARG A CA 1
ATOM 1390 C C . ARG A 1 186 ? -14.581 10.327 41.763 1.00 94.06 186 ARG A C 1
ATOM 1392 O O . ARG A 1 186 ? -14.759 11.544 41.781 1.00 94.06 186 ARG A O 1
ATOM 1399 N N . VAL A 1 187 ? -15.484 9.457 42.224 1.00 91.88 187 VAL A N 1
ATOM 1400 C CA . VAL A 1 187 ? -16.789 9.868 42.773 1.00 91.88 187 VAL A CA 1
ATOM 1401 C C . VAL A 1 187 ? -16.642 10.360 44.215 1.00 91.88 187 VAL A C 1
ATOM 1403 O O . VAL A 1 187 ? -17.094 11.453 44.546 1.00 91.88 187 VAL A O 1
ATOM 1406 N N . SER A 1 188 ? -15.962 9.589 45.061 1.00 90.56 188 SER A N 1
ATOM 1407 C CA . SER A 1 188 ? -15.676 9.912 46.465 1.00 90.56 188 SER A CA 1
ATOM 1408 C C . SER A 1 188 ? -14.411 10.753 46.658 1.00 90.56 188 SER A C 1
ATOM 1410 O O . SER A 1 188 ? -14.252 11.388 47.697 1.00 90.56 188 SER A O 1
ATOM 1412 N N . GLY A 1 189 ? -13.492 10.747 45.686 1.00 90.94 189 GLY A N 1
ATOM 1413 C CA . GLY A 1 189 ? -12.168 11.369 45.795 1.00 90.94 189 GLY A CA 1
ATOM 1414 C C . GLY A 1 189 ? -11.161 10.555 46.616 1.00 90.94 189 GLY A C 1
ATOM 1415 O O . GLY A 1 189 ? -10.073 11.047 46.916 1.00 90.94 189 GLY A O 1
ATOM 1416 N N . SER A 1 190 ? -11.510 9.325 46.999 1.00 93.06 190 SER A N 1
ATOM 1417 C CA . SER A 1 190 ? -10.670 8.461 47.828 1.00 93.06 190 SER A CA 1
ATOM 1418 C C . SER A 1 190 ? -9.424 7.980 47.081 1.00 93.06 190 SER A C 1
ATOM 1420 O O . SER A 1 190 ? -9.456 7.697 45.881 1.00 93.06 190 SER A O 1
ATOM 1422 N N . THR A 1 191 ? -8.316 7.837 47.805 1.00 92.62 191 THR A N 1
ATOM 1423 C CA . THR A 1 191 ? -7.072 7.287 47.257 1.00 92.62 191 THR A CA 1
ATOM 1424 C C . THR A 1 191 ? -7.151 5.768 47.100 1.00 92.62 191 THR A C 1
ATOM 1426 O O . THR A 1 191 ? -7.856 5.083 47.842 1.00 92.62 191 THR A O 1
ATOM 1429 N N . ILE A 1 192 ? -6.405 5.231 46.133 1.00 95.81 192 ILE A N 1
ATOM 1430 C CA . ILE A 1 192 ? -6.274 3.788 45.907 1.00 95.81 192 ILE A CA 1
ATOM 1431 C C . ILE A 1 192 ? -4.853 3.360 46.288 1.00 95.81 192 ILE A C 1
ATOM 1433 O O . ILE A 1 192 ? -3.874 3.939 45.814 1.00 95.81 192 ILE A O 1
ATOM 1437 N N . ALA A 1 193 ? -4.728 2.351 47.151 1.00 95.38 193 ALA A N 1
ATOM 1438 C CA . ALA A 1 193 ? -3.434 1.882 47.645 1.00 95.38 193 ALA A CA 1
ATOM 1439 C C . ALA A 1 193 ? -2.885 0.747 46.770 1.00 95.38 193 ALA A C 1
ATOM 1441 O O . ALA A 1 193 ? -3.583 -0.233 46.523 1.00 95.38 193 ALA A O 1
ATOM 1442 N N . LEU A 1 194 ? -1.629 0.848 46.333 1.00 95.38 194 LEU A N 1
ATOM 1443 C CA . LEU A 1 194 ? -0.948 -0.204 45.569 1.00 95.38 194 LEU A CA 1
ATOM 1444 C C . LEU A 1 194 ? -0.181 -1.153 46.500 1.00 95.38 194 LEU A C 1
ATOM 1446 O O . LEU A 1 194 ? 0.369 -0.722 47.513 1.00 95.38 194 LEU A O 1
ATOM 1450 N N . GLN A 1 195 ? -0.140 -2.438 46.155 1.00 94.38 195 GLN A N 1
ATOM 1451 C CA . GLN A 1 195 ? 0.500 -3.503 46.930 1.00 94.38 195 GLN A CA 1
ATOM 1452 C C . GLN A 1 195 ? 1.375 -4.391 46.033 1.00 94.38 195 GLN A C 1
ATOM 1454 O O . GLN A 1 195 ? 1.091 -4.571 44.847 1.00 94.38 195 GLN A O 1
ATOM 1459 N N . GLY A 1 196 ? 2.418 -4.995 46.610 1.00 91.81 196 GLY A N 1
ATOM 1460 C CA . GLY A 1 196 ? 3.308 -5.921 45.901 1.00 91.81 196 GLY A CA 1
ATOM 1461 C C . GLY A 1 196 ? 4.091 -5.245 44.770 1.00 91.81 196 GLY A C 1
ATOM 1462 O O . GLY A 1 196 ? 4.730 -4.218 44.983 1.00 91.81 196 GLY A O 1
ATOM 1463 N N . ASP A 1 197 ? 4.052 -5.833 43.570 1.00 89.12 197 ASP A N 1
ATOM 1464 C CA . ASP A 1 197 ? 4.743 -5.324 42.373 1.00 89.12 197 ASP A CA 1
ATOM 1465 C C . ASP A 1 197 ? 3.908 -4.346 41.520 1.00 89.12 197 ASP A C 1
ATOM 1467 O O . ASP A 1 197 ? 4.363 -3.913 40.456 1.00 89.12 197 ASP A O 1
ATOM 1471 N N . ALA A 1 198 ? 2.706 -3.985 41.985 1.00 93.38 198 ALA A N 1
ATOM 1472 C CA . ALA A 1 198 ? 1.779 -3.129 41.258 1.00 93.38 198 ALA A CA 1
ATOM 1473 C C . ALA A 1 198 ? 2.287 -1.686 41.190 1.00 93.38 198 ALA A C 1
ATOM 1475 O O . ALA A 1 198 ? 2.628 -1.085 42.212 1.00 93.38 198 ALA A O 1
ATOM 1476 N N . LYS A 1 199 ? 2.308 -1.107 39.983 1.00 93.75 199 LYS A N 1
ATOM 1477 C CA . LYS A 1 199 ? 2.798 0.262 39.761 1.00 93.75 199 LYS A CA 1
ATOM 1478 C C . LYS A 1 199 ? 2.007 0.997 38.694 1.00 93.75 199 LYS A C 1
ATOM 1480 O O . LYS A 1 199 ? 1.684 0.419 37.658 1.00 93.75 199 LYS A O 1
ATOM 1485 N N . MET A 1 200 ? 1.776 2.291 38.902 1.00 93.25 200 MET A N 1
ATOM 1486 C CA . MET A 1 200 ? 1.306 3.167 37.830 1.00 93.25 200 MET A CA 1
ATOM 1487 C C . MET A 1 200 ? 2.449 3.431 36.859 1.00 93.25 200 MET A C 1
ATOM 1489 O O . MET A 1 200 ? 3.511 3.907 37.263 1.00 93.25 200 MET A O 1
ATOM 1493 N N . ARG A 1 201 ? 2.236 3.133 35.577 1.00 90.31 201 ARG A N 1
ATOM 1494 C CA . ARG A 1 201 ? 3.251 3.337 34.541 1.00 90.31 201 ARG A CA 1
ATOM 1495 C C . ARG A 1 201 ? 2.707 4.127 33.368 1.00 90.31 201 ARG A C 1
ATOM 1497 O O . ARG A 1 201 ? 1.565 3.918 32.967 1.00 90.31 201 ARG A O 1
ATOM 1504 N N . ALA A 1 202 ? 3.552 4.995 32.825 1.00 86.69 202 ALA A N 1
ATOM 1505 C CA . ALA A 1 202 ? 3.389 5.522 31.483 1.00 86.69 202 ALA A CA 1
ATOM 1506 C C . ALA A 1 202 ? 3.847 4.452 30.478 1.00 86.69 202 ALA A C 1
ATOM 1508 O O . ALA A 1 202 ? 4.892 3.817 30.652 1.00 86.69 202 ALA A O 1
ATOM 1509 N N . LEU A 1 203 ? 3.020 4.235 29.468 1.00 87.50 203 LEU A N 1
ATOM 1510 C CA . LEU A 1 203 ? 3.138 3.232 28.426 1.00 87.50 203 LEU A CA 1
ATOM 1511 C C . LEU A 1 203 ? 3.257 3.953 27.089 1.00 87.50 203 LEU A C 1
ATOM 1513 O O . LEU A 1 203 ? 2.486 4.875 26.820 1.00 87.50 203 LEU A O 1
ATOM 1517 N N . PHE A 1 204 ? 4.244 3.553 26.291 1.00 87.25 204 PHE A N 1
ATOM 1518 C CA . PHE A 1 204 ? 4.560 4.179 25.012 1.00 87.25 204 PHE A CA 1
ATOM 1519 C C . PHE A 1 204 ? 4.561 3.096 23.927 1.00 87.25 204 PHE A C 1
ATOM 1521 O O . PHE A 1 204 ? 5.553 2.365 23.807 1.00 87.25 204 PHE A O 1
ATOM 1528 N N . PRO A 1 205 ? 3.460 2.958 23.179 1.00 86.75 205 PRO A N 1
ATOM 1529 C CA . PRO A 1 205 ? 3.339 1.975 22.108 1.00 86.75 205 PRO A CA 1
ATOM 1530 C C . PRO A 1 205 ? 4.390 2.289 21.043 1.00 86.75 205 PRO A C 1
ATOM 1532 O O . PRO A 1 205 ? 4.579 3.450 20.683 1.00 86.75 205 PRO A O 1
ATOM 1535 N N . SER A 1 206 ? 5.164 1.284 20.640 1.00 91.25 206 SER A N 1
ATOM 1536 C CA . SER A 1 206 ? 6.258 1.460 19.681 1.00 91.25 206 SER A CA 1
ATOM 1537 C C . SER A 1 206 ? 6.854 0.123 19.256 1.00 91.25 206 SER A C 1
ATOM 1539 O O . SER A 1 206 ? 6.716 -0.895 19.941 1.00 91.25 206 SER A O 1
ATOM 1541 N N . VAL A 1 207 ? 7.597 0.136 18.154 1.00 92.81 207 VAL A N 1
ATOM 1542 C CA . VAL A 1 207 ? 8.481 -0.968 17.807 1.00 92.81 207 VAL A CA 1
ATOM 1543 C C . VAL A 1 207 ? 9.671 -0.965 18.762 1.00 92.81 207 VAL A C 1
ATOM 1545 O O . VAL A 1 207 ? 10.389 0.029 18.875 1.00 92.81 207 VAL A O 1
ATO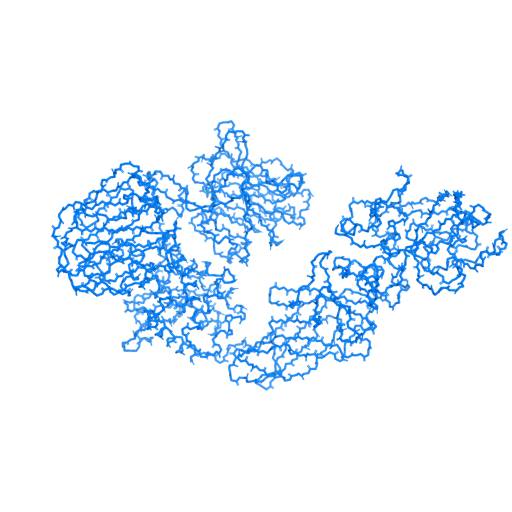M 1548 N N . GLN A 1 208 ? 9.890 -2.103 19.419 1.00 92.19 208 GLN A N 1
ATOM 1549 C CA . GLN A 1 208 ? 11.064 -2.378 20.237 1.00 92.19 208 GLN A CA 1
ATOM 1550 C C . GLN A 1 208 ? 12.139 -3.056 19.383 1.00 92.19 208 GLN A C 1
ATOM 1552 O O . GLN A 1 208 ? 11.922 -4.137 18.828 1.00 92.19 208 GLN A O 1
ATOM 1557 N N . LEU A 1 209 ? 13.316 -2.438 19.313 1.00 92.62 209 LEU A N 1
ATOM 1558 C CA . LEU A 1 209 ? 14.478 -2.925 18.577 1.00 92.62 209 LEU A CA 1
ATOM 1559 C C . LEU A 1 209 ? 15.578 -3.326 19.557 1.00 92.62 209 LEU A C 1
ATOM 1561 O O . LEU A 1 209 ? 15.974 -2.549 20.429 1.00 92.62 209 LEU A O 1
ATOM 1565 N N . ARG A 1 210 ? 16.042 -4.573 19.438 1.00 86.62 210 ARG A N 1
ATOM 1566 C CA . ARG A 1 210 ? 17.116 -5.148 20.256 1.00 86.62 210 ARG A CA 1
ATOM 1567 C C . ARG A 1 210 ? 17.983 -6.072 19.416 1.00 86.62 210 ARG A C 1
ATOM 1569 O O . ARG A 1 210 ? 17.478 -6.790 18.554 1.00 86.62 210 ARG A O 1
ATOM 1576 N N . GLY A 1 211 ? 19.277 -6.114 19.726 1.00 86.06 211 GLY A N 1
ATOM 1577 C CA . GLY A 1 211 ? 20.225 -6.952 18.996 1.00 86.06 211 GLY A CA 1
ATOM 1578 C C . GLY A 1 211 ? 20.278 -6.548 17.524 1.00 86.06 211 GLY A C 1
ATOM 1579 O O . GLY A 1 211 ? 20.588 -5.405 17.222 1.00 86.06 211 GLY A O 1
ATOM 1580 N N . SER A 1 212 ? 19.956 -7.475 16.621 1.00 88.31 212 SER A N 1
ATOM 1581 C CA . SER A 1 212 ? 19.967 -7.252 15.170 1.00 88.31 212 SER A CA 1
ATOM 1582 C C . SER A 1 212 ? 18.580 -7.006 14.558 1.00 88.31 212 SER A C 1
ATOM 1584 O O . SER A 1 212 ? 18.402 -7.218 13.358 1.00 88.31 212 SER A O 1
ATOM 1586 N N . ALA A 1 213 ? 17.580 -6.629 15.362 1.00 91.12 213 ALA A N 1
ATOM 1587 C CA . ALA A 1 213 ? 16.218 -6.343 14.904 1.00 91.12 213 ALA A CA 1
ATOM 1588 C C . ALA A 1 213 ? 16.135 -5.014 14.135 1.00 91.12 213 ALA A C 1
ATOM 1590 O O . ALA A 1 213 ? 16.649 -4.000 14.596 1.00 91.12 213 ALA A O 1
ATOM 1591 N N . TYR A 1 214 ? 15.457 -5.018 12.984 1.00 92.88 214 TYR A N 1
ATOM 1592 C CA . TYR A 1 214 ? 15.228 -3.834 12.146 1.00 92.88 214 TYR A CA 1
ATOM 1593 C C . TYR A 1 214 ? 14.024 -4.051 11.217 1.00 92.88 214 TYR A C 1
ATOM 1595 O O . TYR A 1 214 ? 13.523 -5.175 11.078 1.00 92.88 214 TYR A O 1
ATOM 1603 N N . LEU A 1 215 ? 13.556 -2.986 10.565 1.00 92.94 215 LEU A N 1
ATOM 1604 C CA . LEU A 1 215 ? 12.522 -3.058 9.533 1.00 92.94 215 LEU A CA 1
ATOM 1605 C C . LEU A 1 215 ? 13.146 -2.812 8.159 1.00 92.94 215 LEU A C 1
ATOM 1607 O O . LEU A 1 215 ? 13.915 -1.868 7.976 1.00 92.94 215 LEU A O 1
ATOM 1611 N N . ALA A 1 216 ? 12.795 -3.658 7.191 1.00 88.94 216 ALA A N 1
ATOM 1612 C CA . ALA A 1 216 ? 13.250 -3.556 5.809 1.00 88.94 216 ALA A CA 1
ATOM 1613 C C . ALA A 1 216 ? 12.098 -3.107 4.904 1.00 88.94 216 ALA A C 1
ATOM 1615 O O . ALA A 1 216 ? 11.053 -3.763 4.850 1.00 88.94 216 ALA A O 1
ATOM 1616 N N . ILE A 1 217 ? 12.313 -2.028 4.153 1.00 89.88 217 ILE A N 1
ATOM 1617 C CA . ILE A 1 217 ? 11.338 -1.480 3.209 1.00 89.88 217 ILE A CA 1
ATOM 1618 C C . ILE A 1 217 ? 11.819 -1.844 1.799 1.00 89.88 217 ILE A C 1
ATOM 1620 O O . ILE A 1 217 ? 12.850 -1.362 1.343 1.00 89.88 217 ILE A O 1
ATOM 1624 N N . SER A 1 218 ? 11.109 -2.762 1.135 1.00 77.69 218 SER A N 1
ATOM 1625 C CA . SER A 1 218 ? 11.559 -3.385 -0.129 1.00 77.69 218 SER A CA 1
ATOM 1626 C C . SER A 1 218 ? 10.591 -3.229 -1.304 1.00 77.69 218 SER A C 1
ATOM 1628 O O . SER A 1 218 ? 10.981 -3.476 -2.440 1.00 77.69 218 SER A O 1
ATOM 1630 N N . ASN A 1 219 ? 9.359 -2.775 -1.060 1.00 74.94 219 ASN A N 1
ATOM 1631 C CA . ASN A 1 219 ? 8.317 -2.660 -2.086 1.00 74.94 219 ASN A CA 1
ATOM 1632 C C . ASN A 1 219 ? 8.044 -1.209 -2.512 1.00 74.94 219 ASN A C 1
ATOM 1634 O O . ASN A 1 219 ? 7.024 -0.938 -3.132 1.00 74.94 219 ASN A O 1
ATOM 1638 N N . GLU A 1 220 ? 8.953 -0.276 -2.212 1.00 84.62 220 GLU A N 1
ATOM 1639 C CA . GLU A 1 220 ? 8.714 1.163 -2.397 1.00 84.62 220 GLU A CA 1
ATOM 1640 C C . GLU A 1 220 ? 9.818 1.847 -3.227 1.00 84.62 220 GLU A C 1
ATOM 1642 O O . GLU A 1 220 ? 10.486 2.764 -2.749 1.00 84.62 220 GLU A O 1
ATOM 1647 N N . PRO A 1 221 ? 10.022 1.450 -4.503 1.00 80.56 221 PRO A N 1
ATOM 1648 C CA . PRO A 1 221 ? 11.124 1.954 -5.335 1.00 80.56 221 PRO A CA 1
ATOM 1649 C C . PRO A 1 221 ? 11.041 3.462 -5.633 1.00 80.56 221 PRO A C 1
ATOM 1651 O O . PRO A 1 221 ? 12.008 4.062 -6.093 1.00 80.56 221 PRO A O 1
ATOM 1654 N N . GLY A 1 222 ? 9.880 4.086 -5.399 1.00 85.00 222 GLY A N 1
ATOM 1655 C CA . GLY A 1 222 ? 9.672 5.525 -5.569 1.00 85.00 222 GLY A CA 1
ATOM 1656 C C . GLY A 1 222 ? 10.180 6.388 -4.409 1.00 85.00 222 GLY A C 1
ATOM 1657 O O . GLY A 1 222 ? 10.159 7.614 -4.536 1.00 85.00 222 GLY A O 1
ATOM 1658 N N . ILE A 1 223 ? 10.609 5.772 -3.304 1.00 92.12 223 ILE A N 1
ATOM 1659 C CA . ILE A 1 223 ? 11.110 6.452 -2.109 1.00 92.12 223 ILE A CA 1
ATOM 1660 C C . ILE A 1 223 ? 12.625 6.293 -2.079 1.00 92.12 223 ILE A C 1
ATOM 1662 O O . ILE A 1 223 ? 13.132 5.209 -1.820 1.00 92.12 223 ILE A O 1
ATOM 1666 N N . ASN A 1 224 ? 13.358 7.362 -2.384 1.00 92.69 224 ASN A N 1
ATOM 1667 C CA . ASN A 1 224 ? 14.811 7.281 -2.537 1.00 92.69 224 ASN A CA 1
ATOM 1668 C C . ASN A 1 224 ? 15.529 8.550 -2.030 1.00 92.69 224 ASN A C 1
ATOM 1670 O O . ASN A 1 224 ? 16.160 9.265 -2.815 1.00 92.69 224 ASN A O 1
ATOM 1674 N N . PRO A 1 225 ? 15.404 8.884 -0.728 1.00 93.25 225 PRO A N 1
ATOM 1675 C CA . PRO A 1 225 ? 16.072 10.047 -0.149 1.00 93.25 225 PRO A CA 1
ATOM 1676 C C . PRO A 1 225 ? 17.588 9.940 -0.341 1.00 93.25 225 PRO A C 1
ATOM 1678 O O . PRO A 1 225 ? 18.170 8.888 -0.083 1.00 93.25 225 PRO A O 1
ATOM 1681 N N . ALA A 1 226 ? 18.219 11.024 -0.797 1.00 91.19 226 ALA A N 1
ATOM 1682 C CA . ALA A 1 226 ? 19.639 11.067 -1.161 1.00 91.19 226 ALA A CA 1
ATOM 1683 C C . ALA A 1 226 ? 20.063 10.118 -2.307 1.00 91.19 226 ALA A C 1
ATOM 1685 O O . ALA A 1 226 ? 21.255 9.902 -2.510 1.00 91.19 226 ALA A O 1
ATOM 1686 N N . GLY A 1 227 ? 19.125 9.571 -3.089 1.00 88.69 227 GLY A N 1
ATOM 1687 C CA . GLY A 1 227 ? 19.466 8.629 -4.155 1.00 88.69 227 GLY A CA 1
ATOM 1688 C C . GLY A 1 227 ? 19.945 9.268 -5.456 1.00 88.69 227 GLY A C 1
ATOM 1689 O O . GLY A 1 227 ? 20.845 8.746 -6.107 1.00 88.69 227 GLY A O 1
ATOM 1690 N N . ARG A 1 228 ? 19.401 10.433 -5.834 1.00 86.75 228 ARG A N 1
ATOM 1691 C CA . ARG A 1 228 ? 19.767 11.132 -7.083 1.00 86.75 228 ARG A CA 1
ATOM 1692 C C . ARG A 1 228 ? 20.647 12.353 -6.848 1.00 86.75 228 ARG A C 1
ATOM 1694 O O . ARG A 1 228 ? 20.459 13.398 -7.462 1.00 86.75 228 ARG A O 1
ATOM 1701 N N . ARG A 1 229 ? 21.647 12.203 -5.979 1.00 86.88 229 ARG A N 1
ATOM 1702 C CA . ARG A 1 229 ? 22.709 13.184 -5.690 1.00 86.88 229 ARG A CA 1
ATOM 1703 C C . ARG A 1 229 ? 22.275 14.436 -4.937 1.00 86.88 229 ARG A C 1
ATOM 1705 O O . ARG A 1 229 ? 22.792 14.691 -3.854 1.00 86.88 229 ARG A O 1
ATOM 1712 N N . ASN A 1 230 ? 21.363 15.217 -5.510 1.00 89.38 230 ASN A N 1
ATOM 1713 C CA . ASN A 1 230 ? 20.896 16.493 -4.970 1.00 89.38 230 ASN A CA 1
ATOM 1714 C C . ASN A 1 230 ? 19.367 16.557 -4.826 1.00 89.38 230 ASN A C 1
ATOM 1716 O O . ASN A 1 230 ? 18.801 17.644 -4.766 1.00 89.38 230 ASN A O 1
ATOM 1720 N N . ASP A 1 231 ? 18.682 15.414 -4.786 1.00 89.25 231 ASP A N 1
ATOM 1721 C CA . ASP A 1 231 ? 17.255 15.394 -4.468 1.00 89.25 231 ASP A CA 1
ATOM 1722 C C . ASP A 1 231 ? 17.037 15.949 -3.058 1.00 89.25 231 ASP A C 1
ATOM 1724 O O . ASP A 1 231 ? 17.719 15.553 -2.112 1.00 89.25 231 ASP A O 1
ATOM 1728 N N . ALA A 1 232 ? 16.078 16.862 -2.919 1.00 95.31 232 ALA A N 1
ATOM 1729 C CA . ALA A 1 232 ? 15.650 17.348 -1.619 1.00 95.31 232 ALA A CA 1
ATOM 1730 C C . ALA A 1 232 ? 14.936 16.229 -0.848 1.00 95.31 232 ALA A C 1
ATOM 1732 O O . ALA A 1 232 ? 14.231 15.405 -1.432 1.00 95.31 232 ALA A O 1
ATOM 1733 N N . TYR A 1 233 ? 15.089 16.206 0.473 1.00 97.12 233 TYR A N 1
ATOM 1734 C CA . TYR A 1 233 ? 14.393 15.237 1.316 1.00 97.12 233 TYR A CA 1
ATOM 1735 C C . TYR A 1 233 ? 14.283 15.698 2.765 1.00 97.12 233 TYR A C 1
ATOM 1737 O O . TYR A 1 233 ? 15.032 16.565 3.221 1.00 97.12 233 TYR A O 1
ATOM 1745 N N . SER A 1 234 ? 13.366 15.076 3.506 1.00 98.44 234 SER A N 1
ATOM 1746 C CA . SER A 1 234 ? 13.332 15.151 4.967 1.00 98.44 234 SER A CA 1
ATOM 1747 C C . SER A 1 234 ? 13.015 13.798 5.574 1.00 98.44 234 SER A C 1
ATOM 1749 O O . SER A 1 234 ? 12.143 13.094 5.070 1.00 98.44 234 SER A O 1
ATOM 1751 N N . ILE A 1 235 ? 13.687 13.468 6.673 1.00 98.50 235 ILE A N 1
ATOM 1752 C CA . ILE A 1 235 ? 13.406 12.294 7.503 1.00 98.50 235 ILE A CA 1
ATOM 1753 C C . ILE A 1 235 ? 13.101 12.793 8.908 1.00 98.50 235 ILE A C 1
ATOM 1755 O O . ILE A 1 235 ? 13.913 13.513 9.486 1.00 98.50 235 ILE A O 1
ATOM 1759 N N . GLN A 1 236 ? 11.952 12.429 9.465 1.00 98.12 236 GLN A N 1
ATOM 1760 C CA . GLN A 1 236 ? 11.571 12.787 10.830 1.00 98.12 236 GLN A CA 1
ATOM 1761 C C . GLN A 1 236 ? 11.143 11.543 11.598 1.00 98.12 236 GLN A C 1
ATOM 1763 O O . GLN A 1 236 ? 10.390 10.732 11.076 1.00 98.12 236 GLN A O 1
ATOM 1768 N N . ALA A 1 237 ? 11.606 11.387 12.836 1.00 97.56 237 ALA A N 1
ATOM 1769 C CA . ALA A 1 237 ? 11.298 10.220 13.648 1.00 97.56 237 ALA A CA 1
ATOM 1770 C C . ALA A 1 237 ? 11.105 10.558 15.128 1.00 97.56 237 ALA A C 1
ATOM 1772 O O . ALA A 1 237 ? 11.707 11.494 15.656 1.00 97.56 237 ALA A O 1
ATOM 1773 N N . TRP A 1 238 ? 10.294 9.753 15.811 1.00 95.50 238 TRP A N 1
ATOM 1774 C CA . TRP A 1 238 ? 10.259 9.696 17.272 1.00 95.50 238 TRP A CA 1
ATOM 1775 C C . TRP A 1 238 ? 11.036 8.472 17.744 1.00 95.50 238 TRP A C 1
ATOM 1777 O O . TRP A 1 238 ? 10.691 7.341 17.395 1.00 95.50 238 TRP A O 1
ATOM 1787 N N . ILE A 1 239 ? 12.082 8.708 18.539 1.00 96.19 239 ILE A N 1
ATOM 1788 C CA . ILE A 1 239 ? 12.993 7.665 19.017 1.00 96.19 239 ILE A CA 1
ATOM 1789 C C . ILE A 1 239 ? 13.151 7.709 20.533 1.00 96.19 239 ILE A C 1
ATOM 1791 O O . ILE A 1 239 ? 13.064 8.771 21.149 1.00 96.19 239 ILE A O 1
ATOM 1795 N N . ARG A 1 240 ? 13.458 6.558 21.126 1.00 94.69 240 ARG A N 1
ATOM 1796 C CA . ARG A 1 240 ? 13.912 6.428 22.509 1.00 94.69 240 ARG A CA 1
ATOM 1797 C C . ARG A 1 240 ? 15.101 5.484 22.560 1.00 94.69 240 ARG A C 1
ATOM 1799 O O . ARG A 1 240 ? 14.944 4.274 22.434 1.00 94.69 240 ARG A O 1
ATOM 1806 N N . LEU A 1 241 ? 16.284 6.054 22.754 1.00 94.88 241 LEU A N 1
ATOM 1807 C CA . LEU A 1 241 ? 17.546 5.322 22.726 1.00 94.88 241 LEU A CA 1
ATOM 1808 C C . LEU A 1 241 ? 17.765 4.523 24.023 1.00 94.88 241 LEU A C 1
ATOM 1810 O O . LEU A 1 241 ? 17.704 5.080 25.119 1.00 94.88 241 LEU A O 1
ATOM 1814 N N . GLU A 1 242 ? 18.081 3.236 23.906 1.00 94.19 242 GLU A N 1
ATOM 1815 C CA . GLU A 1 242 ? 18.496 2.353 25.002 1.00 94.19 242 GLU A CA 1
ATOM 1816 C C . GLU A 1 242 ? 19.860 1.730 24.661 1.00 94.19 242 GLU A C 1
ATOM 1818 O O . GLU A 1 242 ? 19.920 0.585 24.207 1.00 94.19 242 GLU A O 1
ATOM 1823 N N . PRO A 1 243 ? 20.968 2.467 24.834 1.00 91.31 243 PRO A N 1
ATOM 1824 C CA . PRO A 1 243 ? 22.275 1.977 24.430 1.00 91.31 243 PRO A CA 1
ATOM 1825 C C . PRO A 1 243 ? 22.702 0.803 25.322 1.00 91.31 243 PRO A C 1
ATOM 1827 O O . PRO A 1 243 ? 22.406 0.785 26.519 1.00 91.31 243 PRO A O 1
ATOM 1830 N N . PHE A 1 244 ? 23.418 -0.159 24.746 1.00 85.25 244 PHE A N 1
ATOM 1831 C CA . PHE A 1 244 ? 24.061 -1.256 25.468 1.00 85.25 244 PHE A CA 1
ATOM 1832 C C . PHE A 1 244 ? 25.583 -1.216 25.281 1.00 85.25 244 PHE A C 1
ATOM 1834 O O . PHE A 1 244 ? 26.103 -0.566 24.370 1.00 85.25 244 PHE A O 1
ATOM 1841 N N . ASP A 1 245 ? 26.305 -1.898 26.169 1.00 77.25 245 ASP A N 1
ATOM 1842 C CA . ASP A 1 245 ? 27.767 -1.890 26.171 1.00 77.25 245 ASP A CA 1
ATOM 1843 C C . ASP A 1 245 ? 28.337 -2.553 24.904 1.00 77.25 245 ASP A C 1
ATOM 1845 O O . ASP A 1 245 ? 28.013 -3.698 24.591 1.00 77.25 245 ASP A O 1
ATOM 1849 N N . GLY A 1 246 ? 29.232 -1.846 24.204 1.00 79.38 246 GLY A N 1
ATOM 1850 C CA . GLY A 1 246 ? 29.989 -2.378 23.062 1.00 79.38 246 GLY A CA 1
ATOM 1851 C C . GLY A 1 246 ? 29.629 -1.810 21.685 1.00 79.38 246 GLY A C 1
ATOM 1852 O O . GLY A 1 246 ? 30.252 -2.223 20.709 1.00 79.38 246 GLY A O 1
ATOM 1853 N N . GLN A 1 247 ? 28.685 -0.867 21.592 1.00 88.06 247 GLN A N 1
ATOM 1854 C CA . GLN A 1 247 ? 28.312 -0.199 20.339 1.00 88.06 247 GLN A CA 1
ATOM 1855 C C . GLN A 1 247 ? 28.216 1.324 20.521 1.00 88.06 247 GLN A C 1
ATOM 1857 O O . GLN A 1 247 ? 27.575 1.802 21.457 1.00 88.06 247 GLN A O 1
ATOM 1862 N N . ASP A 1 248 ? 28.831 2.068 19.595 1.00 90.62 248 ASP A N 1
ATOM 1863 C CA . ASP A 1 248 ? 29.012 3.528 19.682 1.00 90.62 248 ASP A CA 1
ATOM 1864 C C . ASP A 1 248 ? 28.142 4.321 18.691 1.00 90.62 248 ASP A C 1
ATOM 1866 O O . ASP A 1 248 ? 28.166 5.552 18.703 1.00 90.62 248 ASP A O 1
ATOM 1870 N N . ALA A 1 249 ? 27.345 3.639 17.862 1.00 93.31 249 ALA A N 1
ATOM 1871 C CA . ALA A 1 249 ? 26.419 4.242 16.905 1.00 93.31 249 ALA A CA 1
ATOM 1872 C C . ALA A 1 249 ? 25.141 3.404 16.761 1.00 93.31 249 ALA A C 1
ATOM 1874 O O . ALA A 1 249 ? 25.208 2.180 16.779 1.00 93.31 249 ALA A O 1
ATOM 1875 N N . TYR A 1 250 ? 23.987 4.052 16.607 1.00 95.62 250 TYR A N 1
ATOM 1876 C CA . TYR A 1 250 ? 22.668 3.424 16.486 1.00 95.62 250 TYR A CA 1
ATOM 1877 C C . TYR A 1 250 ? 21.862 4.082 15.359 1.00 95.62 250 TYR A C 1
ATOM 1879 O O . TYR A 1 250 ? 21.476 5.247 15.472 1.00 95.62 250 TYR A O 1
ATOM 1887 N N . THR A 1 251 ? 21.580 3.347 14.285 1.00 96.12 251 THR A N 1
ATOM 1888 C CA . THR A 1 251 ? 20.908 3.869 13.085 1.00 96.12 251 THR A CA 1
ATOM 1889 C C . THR A 1 251 ? 19.401 3.970 13.267 1.00 96.12 251 THR A C 1
ATOM 1891 O O . THR A 1 251 ? 18.733 2.982 13.544 1.00 96.12 251 THR A O 1
ATOM 1894 N N . VAL A 1 252 ? 18.838 5.159 13.059 1.00 97.69 252 VAL A N 1
ATOM 1895 C CA . VAL A 1 252 ? 17.387 5.398 13.100 1.00 97.69 252 VAL A CA 1
ATOM 1896 C C . VAL A 1 252 ? 16.762 5.045 11.753 1.00 97.69 252 VAL A C 1
ATOM 1898 O O . VAL A 1 252 ? 15.805 4.274 11.694 1.00 97.69 252 VAL A O 1
ATOM 1901 N N . PHE A 1 253 ? 17.321 5.585 10.672 1.00 97.38 253 PHE A N 1
ATOM 1902 C CA . PHE A 1 253 ? 16.853 5.385 9.304 1.00 97.38 253 PHE A CA 1
ATOM 1903 C C . PHE A 1 253 ? 18.031 5.460 8.336 1.00 97.38 253 PHE A C 1
ATOM 1905 O O . PHE A 1 253 ? 18.867 6.351 8.472 1.00 97.38 253 PHE A O 1
ATOM 1912 N N . ALA A 1 254 ? 18.068 4.576 7.346 1.00 95.12 254 ALA A N 1
ATOM 1913 C CA . ALA A 1 254 ? 19.095 4.577 6.313 1.00 95.12 254 ALA A CA 1
ATOM 1914 C C . ALA A 1 254 ? 18.510 4.277 4.931 1.00 95.12 254 ALA A C 1
ATOM 1916 O O . ALA A 1 254 ? 17.509 3.566 4.798 1.00 95.12 254 ALA A O 1
ATOM 1917 N N . ASN A 1 255 ? 19.167 4.813 3.906 1.00 93.44 255 ASN A N 1
ATOM 1918 C CA . ASN A 1 255 ? 18.956 4.472 2.508 1.00 93.44 255 ASN A CA 1
ATOM 1919 C C . ASN A 1 255 ? 20.309 4.318 1.810 1.00 93.44 255 ASN A C 1
ATOM 1921 O O . ASN A 1 255 ? 21.066 5.282 1.749 1.00 93.44 255 ASN A O 1
ATOM 1925 N N . GLY A 1 256 ? 20.573 3.146 1.238 1.00 88.44 256 GLY A N 1
ATOM 1926 C CA . GLY A 1 256 ? 21.846 2.836 0.579 1.00 88.44 256 GLY A CA 1
ATOM 1927 C C . GLY A 1 256 ? 22.719 1.906 1.415 1.00 88.44 256 GLY A C 1
ATOM 1928 O O . GLY A 1 256 ? 22.266 1.357 2.415 1.00 88.44 256 GLY A O 1
ATOM 1929 N N . ASP A 1 257 ? 23.948 1.675 0.963 1.00 83.44 257 ASP A N 1
ATOM 1930 C CA . ASP A 1 257 ? 24.965 0.903 1.682 1.00 83.44 257 ASP A CA 1
ATOM 1931 C C . ASP A 1 257 ? 26.075 1.855 2.137 1.00 83.44 257 ASP A C 1
ATOM 1933 O O . ASP A 1 257 ? 26.624 2.567 1.307 1.00 83.44 257 ASP A O 1
ATOM 1937 N N . LEU A 1 258 ? 26.449 1.844 3.421 1.00 69.06 258 LEU A N 1
ATOM 1938 C CA . LEU A 1 258 ? 27.518 2.706 3.956 1.00 69.06 258 LEU A CA 1
ATOM 1939 C C . LEU A 1 258 ? 28.889 2.496 3.297 1.00 69.06 258 LEU A C 1
ATOM 1941 O O . LEU A 1 258 ? 29.796 3.297 3.501 1.00 69.06 258 LEU A O 1
ATOM 1945 N N . SER A 1 259 ? 29.085 1.371 2.607 1.00 69.19 259 SER A N 1
ATOM 1946 C CA . SER A 1 259 ? 30.306 1.099 1.841 1.00 69.19 259 SER A CA 1
ATOM 1947 C C . SER A 1 259 ? 30.276 1.671 0.420 1.00 69.19 259 SER A C 1
ATOM 1949 O O . SER A 1 259 ? 31.314 1.702 -0.236 1.00 69.19 259 SER A O 1
ATOM 1951 N N . GLU A 1 260 ? 29.109 2.115 -0.048 1.00 68.25 260 GLU A N 1
ATOM 1952 C CA . GLU A 1 260 ? 28.914 2.815 -1.317 1.00 68.25 260 GLU A CA 1
ATOM 1953 C C . GLU A 1 260 ? 28.957 4.338 -1.070 1.00 68.25 260 GLU A C 1
ATOM 1955 O O . GLU A 1 260 ? 28.552 4.823 -0.016 1.00 68.25 260 GLU A O 1
ATOM 1960 N N . GLU A 1 261 ? 29.410 5.125 -2.050 1.00 77.62 261 GLU A N 1
ATOM 1961 C CA . GLU A 1 261 ? 29.487 6.597 -1.948 1.00 77.62 261 GLU A CA 1
ATOM 1962 C C . GLU A 1 261 ? 28.118 7.280 -2.199 1.00 77.62 261 GLU A C 1
ATOM 1964 O O . GLU A 1 261 ? 28.054 8.448 -2.583 1.00 77.62 261 GLU A O 1
ATOM 1969 N N . ALA A 1 262 ? 26.998 6.565 -2.009 1.00 85.38 262 ALA A N 1
ATOM 1970 C CA . ALA A 1 262 ? 25.643 7.020 -2.336 1.00 85.38 262 ALA A CA 1
ATOM 1971 C C . ALA A 1 262 ? 24.624 6.736 -1.220 1.00 85.38 262 ALA A C 1
ATOM 1973 O O . ALA A 1 262 ? 24.707 5.732 -0.517 1.00 85.38 262 ALA A O 1
ATOM 1974 N N . GLY A 1 263 ? 23.606 7.598 -1.101 1.00 90.56 263 GLY A N 1
ATOM 1975 C CA . GLY A 1 263 ? 22.534 7.455 -0.112 1.00 90.56 263 GLY A CA 1
ATOM 1976 C C . GLY A 1 263 ? 22.735 8.294 1.154 1.00 90.56 263 GLY A C 1
ATOM 1977 O O . GLY A 1 263 ? 23.389 9.341 1.133 1.00 90.56 263 GLY A O 1
ATOM 1978 N N . MET A 1 264 ? 22.098 7.883 2.253 1.00 93.44 264 MET A N 1
ATOM 1979 C CA . MET A 1 264 ? 22.125 8.604 3.528 1.00 93.44 264 MET A CA 1
ATOM 1980 C C . MET A 1 264 ? 21.878 7.704 4.741 1.00 93.44 264 MET A C 1
ATOM 1982 O O . MET A 1 264 ? 21.224 6.667 4.644 1.00 93.44 264 MET A O 1
ATOM 1986 N N . SER A 1 265 ? 22.344 8.161 5.904 1.00 94.69 265 SER A N 1
ATOM 1987 C CA . SER A 1 265 ? 22.052 7.545 7.199 1.00 94.69 265 SER A CA 1
ATOM 1988 C C . SER A 1 265 ? 21.765 8.615 8.250 1.00 94.69 265 SER A C 1
ATOM 1990 O O . SER A 1 265 ? 22.519 9.578 8.400 1.00 94.69 265 SER A O 1
ATOM 1992 N N . LEU A 1 266 ? 20.654 8.460 8.969 1.00 97.69 266 LEU A N 1
ATOM 1993 C CA . LEU A 1 266 ? 20.298 9.217 10.165 1.00 97.69 266 LEU A CA 1
ATOM 1994 C C . LEU A 1 266 ? 20.488 8.298 11.370 1.00 97.69 266 LEU A C 1
ATOM 1996 O O . LEU A 1 266 ? 19.795 7.288 11.507 1.00 97.69 266 LEU A O 1
ATOM 2000 N N . TYR A 1 267 ? 21.408 8.649 12.258 1.00 97.06 267 TYR A N 1
ATOM 2001 C CA . TYR A 1 267 ? 21.830 7.787 13.358 1.00 97.06 267 TYR A CA 1
ATOM 2002 C C . TYR A 1 267 ? 22.167 8.603 14.604 1.00 97.06 267 TYR A C 1
ATOM 2004 O O . TYR A 1 267 ? 22.259 9.826 14.563 1.00 97.06 267 TYR A O 1
ATOM 2012 N N . VAL A 1 268 ? 22.328 7.930 15.738 1.00 97.44 268 VAL A N 1
ATOM 2013 C CA . VAL A 1 268 ? 22.781 8.543 16.988 1.00 97.44 268 VAL A CA 1
ATOM 2014 C C . VAL A 1 268 ? 24.123 7.935 17.359 1.00 97.44 268 VAL A C 1
ATOM 2016 O O . VAL A 1 268 ? 24.235 6.714 17.422 1.00 97.44 268 VAL A O 1
ATOM 2019 N N . ALA A 1 269 ? 25.134 8.761 17.610 1.00 95.38 269 ALA A N 1
ATOM 2020 C CA . ALA A 1 269 ? 26.476 8.301 17.954 1.00 95.38 269 ALA A CA 1
ATOM 2021 C C . ALA A 1 269 ? 26.952 8.851 19.297 1.00 95.38 269 ALA A C 1
ATOM 2023 O O . ALA A 1 269 ? 26.488 9.897 19.766 1.00 95.38 269 ALA A O 1
ATOM 2024 N N . ARG A 1 270 ? 27.877 8.117 19.917 1.00 92.75 270 ARG A N 1
ATOM 2025 C CA . ARG A 1 270 ? 28.489 8.482 21.189 1.00 92.75 270 ARG A CA 1
ATOM 2026 C C . ARG A 1 270 ? 29.596 9.514 20.971 1.00 92.75 270 ARG A C 1
ATOM 2028 O O . ARG A 1 270 ? 30.564 9.252 20.268 1.00 92.75 270 ARG A O 1
ATOM 2035 N N . ASP A 1 271 ? 29.456 10.658 21.628 1.00 85.62 271 ASP A N 1
ATOM 2036 C CA . ASP A 1 271 ? 30.468 11.706 21.767 1.00 85.62 271 ASP A CA 1
ATOM 2037 C C . ASP A 1 271 ? 30.882 11.761 23.245 1.00 85.62 271 ASP A C 1
ATOM 2039 O O . ASP A 1 271 ? 30.117 12.205 24.107 1.00 85.62 271 ASP A O 1
ATOM 2043 N N . GLU A 1 272 ? 32.059 11.214 23.556 1.00 83.25 272 GLU A N 1
ATOM 2044 C CA . GLU A 1 272 ? 32.532 10.959 24.924 1.00 83.25 272 GLU A CA 1
ATOM 2045 C C . GLU A 1 272 ? 31.523 10.144 25.769 1.00 83.25 272 GLU A C 1
ATOM 2047 O O . GLU A 1 272 ? 31.378 8.936 25.586 1.00 83.25 272 GLU A O 1
ATOM 2052 N N . ALA A 1 273 ? 30.834 10.794 26.714 1.00 82.06 273 ALA A N 1
ATOM 2053 C CA . ALA A 1 273 ? 29.817 10.200 27.586 1.00 82.06 273 ALA A CA 1
ATOM 2054 C C . ALA A 1 273 ? 28.373 10.548 27.170 1.00 82.06 273 ALA A C 1
ATOM 2056 O O . ALA A 1 273 ? 27.425 10.161 27.855 1.00 82.06 273 ALA A O 1
ATOM 2057 N N . SER A 1 274 ? 28.195 11.300 26.082 1.00 91.44 274 SER A N 1
ATOM 2058 C CA . SER A 1 274 ? 26.899 11.794 25.609 1.00 91.44 274 SER A CA 1
ATOM 2059 C C . SER A 1 274 ? 26.538 11.211 24.244 1.00 91.44 274 SER A C 1
ATOM 2061 O O . SER A 1 274 ? 27.387 10.687 23.534 1.00 91.44 274 SER A O 1
ATOM 2063 N N . TRP A 1 275 ? 25.265 11.309 23.867 1.00 95.75 275 TRP A N 1
ATOM 2064 C CA . TRP A 1 275 ? 24.754 10.824 22.584 1.00 95.75 275 TRP A CA 1
ATOM 2065 C C . TRP A 1 275 ? 24.242 11.996 21.755 1.00 95.75 275 TRP A C 1
ATOM 2067 O O . TRP A 1 275 ? 23.539 12.866 22.279 1.00 95.75 275 TRP A O 1
ATOM 2077 N N . ARG A 1 276 ? 24.599 12.033 20.473 1.00 96.88 276 ARG A N 1
ATOM 2078 C CA . ARG A 1 276 ? 24.247 13.116 19.545 1.00 96.88 276 ARG A CA 1
ATOM 2079 C C . ARG A 1 276 ? 23.661 12.564 18.260 1.00 96.88 276 ARG A C 1
ATOM 2081 O O . ARG A 1 276 ? 24.008 11.463 17.840 1.00 96.88 276 ARG A O 1
ATOM 2088 N N . LEU A 1 277 ? 22.761 13.336 17.664 1.00 98.06 277 LEU A N 1
ATOM 2089 C CA . LEU A 1 277 ? 22.163 13.019 16.377 1.00 98.06 277 LEU A CA 1
ATOM 2090 C C . LEU A 1 277 ? 23.176 13.316 15.272 1.00 98.06 277 LEU A C 1
ATOM 2092 O O . LEU A 1 277 ? 23.767 14.394 15.244 1.00 98.06 277 LEU A O 1
ATOM 2096 N N . CYS A 1 278 ? 23.332 12.376 14.354 1.00 97.12 278 CYS A N 1
ATOM 2097 C CA . CYS A 1 278 ? 24.260 12.453 13.244 1.00 97.12 278 CYS A CA 1
ATOM 2098 C C . CYS A 1 278 ? 23.529 12.179 11.928 1.00 97.12 278 CYS A C 1
ATOM 2100 O O . CYS A 1 278 ? 22.628 11.339 11.865 1.00 97.12 278 CYS A O 1
ATOM 2102 N N . ALA A 1 279 ? 23.936 12.874 10.872 1.00 95.62 279 ALA A N 1
ATOM 2103 C CA . ALA A 1 279 ? 23.462 12.638 9.519 1.00 95.62 279 ALA A CA 1
ATOM 2104 C C . ALA A 1 279 ? 24.639 12.503 8.558 1.00 95.62 279 ALA A C 1
ATOM 2106 O O . ALA A 1 279 ? 25.418 13.441 8.390 1.00 95.62 279 ALA A O 1
ATOM 2107 N N . LEU A 1 280 ? 24.718 11.349 7.904 1.00 92.12 280 LEU A N 1
ATOM 2108 C CA . LEU A 1 280 ? 25.655 11.058 6.827 1.00 92.12 280 LEU A CA 1
ATOM 2109 C C . LEU A 1 280 ? 24.929 11.141 5.480 1.00 92.12 280 LEU A C 1
ATOM 2111 O 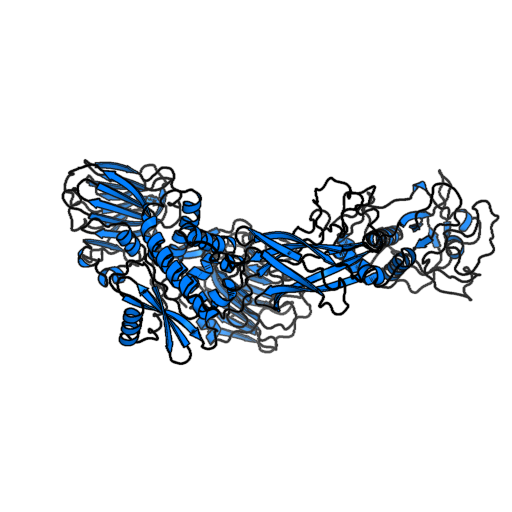O . LEU A 1 280 ? 23.777 10.711 5.366 1.00 92.12 280 LEU A O 1
ATOM 2115 N N . ARG A 1 281 ? 25.599 11.689 4.463 1.00 90.44 281 ARG A N 1
ATOM 2116 C CA . ARG A 1 281 ? 25.112 11.755 3.080 1.00 90.44 281 ARG A CA 1
ATOM 2117 C C . ARG A 1 281 ? 26.268 11.408 2.138 1.00 90.44 281 ARG A C 1
ATOM 2119 O O . ARG A 1 281 ? 27.249 12.142 2.110 1.00 90.44 281 ARG A O 1
ATOM 2126 N N . GLY A 1 282 ? 26.140 10.323 1.375 1.00 87.75 282 GLY A N 1
ATOM 2127 C CA . GLY A 1 282 ? 27.242 9.793 0.564 1.00 87.75 282 GLY A CA 1
ATOM 2128 C C . GLY A 1 282 ? 28.505 9.532 1.395 1.00 87.75 282 GLY A C 1
ATOM 2129 O O . GLY A 1 282 ? 28.420 9.020 2.509 1.00 87.75 282 GLY A O 1
ATOM 2130 N N . ASP A 1 283 ? 29.654 9.938 0.859 1.00 84.06 283 ASP A N 1
ATOM 2131 C CA . ASP A 1 283 ? 30.985 9.852 1.469 1.00 84.06 283 ASP A CA 1
ATOM 2132 C C . ASP A 1 283 ? 31.418 11.133 2.221 1.00 84.06 283 ASP A C 1
ATOM 2134 O O . ASP A 1 283 ? 32.582 11.270 2.600 1.00 84.06 283 ASP A O 1
ATOM 2138 N N . GLU A 1 284 ? 30.502 12.085 2.448 1.00 85.06 284 GLU A N 1
ATOM 2139 C CA . GLU A 1 284 ? 30.807 13.332 3.163 1.00 85.06 284 GLU A CA 1
ATOM 2140 C C . GLU A 1 284 ? 31.052 13.117 4.669 1.00 85.06 284 GLU A C 1
ATOM 2142 O O . GLU A 1 284 ? 30.583 12.157 5.276 1.00 85.06 284 GLU A O 1
ATOM 2147 N N . GLU A 1 285 ? 31.730 14.071 5.314 1.00 89.00 285 GLU A N 1
ATOM 2148 C CA . GLU A 1 285 ? 31.828 14.101 6.778 1.00 89.00 285 GLU A CA 1
ATOM 2149 C C . GLU A 1 285 ? 30.430 14.243 7.414 1.00 89.00 285 GLU A C 1
ATOM 2151 O O . GLU A 1 285 ? 29.654 15.119 7.009 1.00 89.00 285 GLU A O 1
ATOM 2156 N N . PRO A 1 286 ? 30.086 13.426 8.427 1.00 91.75 286 PRO A N 1
ATOM 2157 C CA . PRO A 1 286 ? 28.760 13.454 9.021 1.00 91.75 286 PRO A CA 1
ATOM 2158 C C . PRO A 1 286 ? 28.500 14.778 9.745 1.00 91.75 286 PRO A C 1
ATOM 2160 O O . PRO A 1 286 ? 29.311 15.256 10.542 1.00 91.75 286 PRO A O 1
ATOM 2163 N N . MET A 1 287 ? 27.314 15.352 9.534 1.00 94.81 287 MET A N 1
ATOM 2164 C CA . MET A 1 287 ? 26.849 16.482 10.335 1.00 94.81 287 MET A CA 1
ATOM 2165 C C . MET A 1 287 ? 26.391 15.973 11.704 1.00 94.81 287 MET A C 1
ATOM 2167 O O . MET A 1 287 ? 25.596 15.039 11.782 1.00 94.81 287 MET A O 1
ATOM 2171 N N . ILE A 1 288 ? 26.846 16.621 12.776 1.00 96.38 288 ILE A N 1
ATOM 2172 C CA . ILE A 1 288 ? 26.561 16.239 14.166 1.00 96.38 288 ILE A CA 1
ATOM 2173 C C . ILE A 1 288 ? 25.783 17.364 14.856 1.00 96.38 288 ILE A C 1
ATOM 2175 O O . ILE A 1 288 ? 26.130 18.539 14.721 1.00 96.38 288 ILE A O 1
ATOM 2179 N N . SER A 1 289 ? 24.751 17.012 15.622 1.00 96.81 289 SER A N 1
ATOM 2180 C CA . SER A 1 289 ? 23.985 17.961 16.431 1.00 96.81 289 SER A CA 1
ATOM 2181 C C . SER A 1 289 ? 24.810 18.555 17.583 1.00 96.81 289 SER A C 1
ATOM 2183 O O . SER A 1 289 ? 25.744 17.952 18.117 1.00 96.81 289 SER A O 1
ATOM 2185 N N . LYS A 1 290 ? 24.436 19.756 18.020 1.00 94.12 290 LYS A N 1
ATOM 2186 C CA . LYS A 1 290 ? 24.878 20.369 19.282 1.00 94.12 290 LYS A CA 1
ATOM 2187 C C . LYS A 1 290 ? 24.038 19.852 20.446 1.00 94.12 290 LYS A C 1
ATOM 2189 O O . LYS A 1 290 ? 24.567 19.610 21.529 1.00 94.12 290 LYS A O 1
ATOM 2194 N N . GLY A 1 291 ? 22.738 19.689 20.216 1.00 91.00 291 GLY A N 1
ATOM 2195 C CA . GLY A 1 291 ? 21.785 19.113 21.149 1.00 91.00 291 GLY A CA 1
ATOM 2196 C C . GLY A 1 291 ? 22.047 17.631 21.390 1.00 91.00 291 GLY A C 1
ATOM 2197 O O . GLY A 1 291 ? 22.519 16.909 20.508 1.00 91.00 291 GLY A O 1
ATOM 2198 N N . LEU A 1 292 ? 21.734 17.185 22.605 1.00 92.75 292 LEU A N 1
ATOM 2199 C CA . LEU A 1 292 ? 21.922 15.804 23.038 1.00 92.75 292 LEU A CA 1
ATOM 2200 C C . LEU A 1 292 ? 20.654 14.981 22.804 1.00 92.75 292 LEU A C 1
ATOM 2202 O O . LEU A 1 292 ? 19.548 15.448 23.076 1.00 92.75 292 LEU A O 1
ATOM 2206 N N . VAL A 1 293 ? 20.833 13.725 22.405 1.00 94.88 293 VAL A N 1
ATOM 2207 C CA . VAL A 1 293 ? 19.786 12.699 22.418 1.00 94.88 293 VAL A CA 1
ATOM 2208 C C . VAL A 1 293 ? 19.921 11.932 23.727 1.00 94.88 293 VAL A C 1
ATOM 2210 O O . VAL A 1 293 ? 20.778 11.066 23.868 1.00 94.88 293 VAL A O 1
ATOM 2213 N N . GLN A 1 294 ? 19.122 12.276 24.733 1.00 91.94 294 GLN A N 1
ATOM 2214 C CA . GLN A 1 294 ? 19.260 11.655 26.050 1.00 91.94 294 GLN A CA 1
ATOM 2215 C C . GLN A 1 294 ? 18.739 10.207 26.030 1.00 91.94 294 GLN A C 1
ATOM 2217 O O . GLN A 1 294 ? 17.575 9.990 25.680 1.00 91.94 294 GLN A O 1
ATOM 2222 N N . PRO A 1 295 ? 19.546 9.210 26.445 1.00 92.06 295 PRO A N 1
ATOM 2223 C CA . PRO A 1 295 ? 19.068 7.842 26.586 1.00 92.06 295 PRO A CA 1
ATOM 2224 C C . PRO A 1 295 ? 17.827 7.755 27.475 1.00 92.06 295 PRO A C 1
ATOM 2226 O O . PRO A 1 295 ? 17.683 8.501 28.442 1.00 92.06 295 PRO A O 1
ATOM 2229 N N . GLN A 1 296 ? 16.954 6.793 27.178 1.00 88.75 296 GLN A N 1
ATOM 2230 C CA . GLN A 1 296 ? 15.733 6.481 27.926 1.00 88.75 296 GLN A CA 1
ATOM 2231 C C . GLN A 1 296 ? 14.652 7.580 27.902 1.00 88.75 296 GLN A C 1
ATOM 2233 O O . GLN A 1 296 ? 13.590 7.384 28.508 1.00 88.75 296 GLN A O 1
ATOM 2238 N N . LEU A 1 297 ? 14.868 8.684 27.178 1.00 89.06 297 LEU A N 1
ATOM 2239 C CA . LEU A 1 297 ? 13.871 9.717 26.899 1.00 89.06 297 LEU A CA 1
ATOM 2240 C C . LEU A 1 297 ? 13.415 9.644 25.441 1.00 89.06 297 LEU A C 1
ATOM 2242 O O . LEU A 1 297 ? 14.189 9.301 24.551 1.00 89.06 297 LEU A O 1
ATOM 2246 N N . TRP A 1 298 ? 12.140 9.955 25.210 1.00 91.06 298 TRP A N 1
ATOM 2247 C CA . TRP A 1 298 ? 11.626 10.141 23.858 1.00 91.06 298 TRP A CA 1
ATOM 2248 C C . TRP A 1 298 ? 12.130 11.467 23.298 1.00 91.06 298 TRP A C 1
ATOM 2250 O O . TRP A 1 298 ? 12.021 12.501 23.956 1.00 91.06 298 TRP A O 1
ATOM 2260 N N . THR A 1 299 ? 12.659 11.433 22.083 1.00 94.31 299 THR A N 1
ATOM 2261 C CA . THR A 1 299 ? 13.192 12.599 21.380 1.00 94.31 299 THR A CA 1
ATOM 2262 C C . THR A 1 299 ? 12.668 12.593 19.953 1.00 94.31 299 THR A C 1
ATOM 2264 O O . THR A 1 299 ? 12.723 11.565 19.272 1.00 94.31 299 THR A O 1
ATOM 2267 N N . ASN A 1 300 ? 12.153 13.735 19.496 1.00 95.44 300 ASN A N 1
ATOM 2268 C CA . ASN A 1 300 ? 11.853 13.909 18.078 1.00 95.44 300 ASN A CA 1
ATOM 2269 C C . ASN A 1 300 ? 13.138 14.321 17.358 1.00 95.44 300 ASN A C 1
ATOM 2271 O O . ASN A 1 300 ? 13.773 15.301 17.744 1.00 95.44 300 ASN A O 1
ATOM 2275 N N . VAL A 1 301 ? 13.525 13.582 16.329 1.00 98.12 301 VAL A N 1
ATOM 2276 C CA . VAL A 1 301 ? 14.718 13.862 15.528 1.00 98.12 301 VAL A CA 1
ATOM 2277 C C . VAL A 1 301 ? 14.304 14.109 14.090 1.00 98.12 301 VAL A C 1
ATOM 2279 O O . VAL A 1 301 ? 13.450 13.399 13.560 1.00 98.12 301 VAL A O 1
ATOM 2282 N N . CYS A 1 302 ? 14.882 15.120 13.449 1.00 98.44 302 CYS A N 1
ATOM 2283 C CA . CYS A 1 302 ? 14.630 15.375 12.037 1.00 98.44 302 CYS A CA 1
ATOM 2284 C C . CYS A 1 302 ? 15.896 15.816 11.311 1.00 98.44 302 CYS A C 1
ATOM 2286 O O . CYS A 1 302 ? 16.704 16.573 11.847 1.00 98.44 302 CYS A O 1
ATOM 2288 N N . LEU A 1 303 ? 16.025 15.344 10.079 1.00 98.31 303 LEU A N 1
ATOM 2289 C CA . LEU A 1 303 ? 17.006 15.763 9.0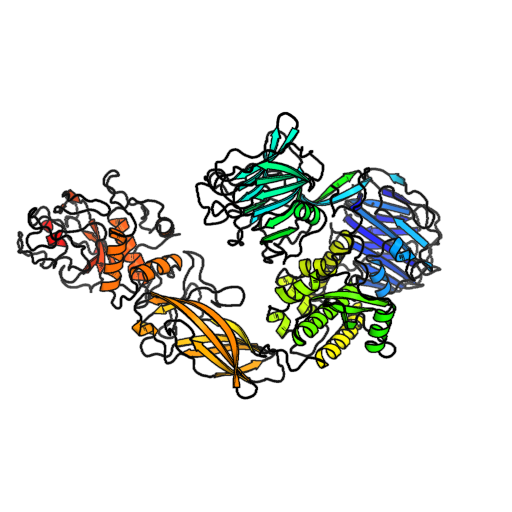96 1.00 98.31 303 LEU A CA 1
ATOM 2290 C C . LEU A 1 303 ? 16.270 16.331 7.883 1.00 98.31 303 LEU A C 1
ATOM 2292 O O . LEU A 1 303 ? 15.369 15.675 7.364 1.00 98.31 303 LEU A O 1
ATOM 2296 N N . THR A 1 304 ? 16.699 17.492 7.392 1.00 98.19 304 THR A N 1
ATOM 2297 C CA . THR A 1 304 ? 16.243 18.057 6.115 1.00 98.19 304 THR A CA 1
ATOM 2298 C C . THR A 1 304 ? 17.430 18.371 5.206 1.00 98.19 304 THR A C 1
ATOM 2300 O O . THR A 1 304 ? 18.509 18.728 5.684 1.00 98.19 304 THR A O 1
ATOM 2303 N N . TYR A 1 305 ? 17.236 18.230 3.895 1.00 96.94 305 TYR A N 1
ATOM 2304 C CA . TYR A 1 305 ? 18.153 18.687 2.853 1.00 96.94 305 TYR A CA 1
ATOM 2305 C C . TYR A 1 305 ? 17.356 19.353 1.726 1.00 96.94 305 TYR A C 1
ATOM 2307 O O . TYR A 1 305 ? 16.394 18.776 1.217 1.00 96.94 305 TYR A O 1
ATOM 2315 N N . ASP A 1 306 ? 17.732 20.578 1.355 1.00 94.81 306 ASP A N 1
ATOM 2316 C CA . ASP A 1 306 ? 16.983 21.424 0.409 1.00 94.81 306 ASP A CA 1
ATOM 2317 C C . ASP A 1 306 ? 17.200 21.078 -1.073 1.00 94.81 306 ASP A C 1
ATOM 2319 O O . ASP A 1 306 ? 16.542 21.656 -1.938 1.00 94.81 306 ASP A O 1
ATOM 2323 N N . GLY A 1 307 ? 18.099 20.138 -1.375 1.00 91.50 307 GLY A N 1
ATOM 2324 C CA . GLY A 1 307 ? 18.478 19.774 -2.743 1.00 91.50 307 GLY A CA 1
ATOM 2325 C C . GLY A 1 307 ? 19.405 20.779 -3.438 1.00 91.50 307 GLY A C 1
ATOM 2326 O O . GLY A 1 307 ? 19.752 20.620 -4.613 1.00 91.50 307 GLY A O 1
ATOM 2327 N N . LEU A 1 308 ? 19.808 21.828 -2.717 1.00 88.12 308 LEU A N 1
ATOM 2328 C CA . LEU A 1 308 ? 20.719 22.865 -3.173 1.00 88.12 308 LEU A CA 1
ATOM 2329 C C . LEU A 1 308 ? 22.043 22.744 -2.422 1.00 88.12 308 LEU A C 1
ATOM 2331 O O . LEU A 1 308 ? 23.003 22.211 -2.972 1.00 88.12 308 LEU A O 1
ATOM 2335 N N . GLN A 1 309 ? 22.107 23.245 -1.188 1.00 90.69 309 GLN A N 1
ATOM 2336 C CA . GLN A 1 309 ? 23.328 23.270 -0.369 1.00 90.69 309 GLN A CA 1
ATOM 2337 C C . GLN A 1 309 ? 23.054 23.210 1.139 1.00 90.69 309 GLN A C 1
ATOM 2339 O O . GLN A 1 309 ? 24.011 23.147 1.911 1.00 90.69 309 GLN A O 1
ATOM 2344 N N . THR A 1 310 ? 21.791 23.235 1.579 1.00 95.38 310 THR A N 1
ATOM 2345 C CA . THR A 1 310 ? 21.449 23.350 3.000 1.00 95.38 310 THR A CA 1
ATOM 2346 C C . THR A 1 310 ? 20.963 22.032 3.570 1.00 95.38 310 THR A C 1
ATOM 2348 O O . THR A 1 310 ? 19.913 21.527 3.178 1.00 95.38 310 THR A O 1
ATOM 2351 N N . GLN A 1 311 ? 21.693 21.521 4.559 1.00 96.12 311 GLN A N 1
ATOM 2352 C CA . GLN A 1 311 ? 21.301 20.390 5.391 1.00 96.12 311 GLN A CA 1
ATOM 2353 C C . GLN A 1 311 ? 21.069 20.876 6.826 1.00 96.12 311 GLN A C 1
ATOM 2355 O O . GLN A 1 311 ? 21.843 21.685 7.338 1.00 96.12 311 GLN A O 1
ATOM 2360 N N . SER A 1 312 ? 19.995 20.431 7.479 1.00 98.00 312 SER A N 1
ATOM 2361 C CA . SER A 1 312 ? 19.634 20.860 8.839 1.00 98.00 312 SER A CA 1
ATOM 2362 C C . SER A 1 312 ? 19.232 19.687 9.728 1.00 98.00 312 SER A C 1
ATOM 2364 O O . SER A 1 312 ? 18.519 18.789 9.286 1.00 98.00 312 SER A O 1
ATOM 2366 N N . LEU A 1 313 ? 19.669 19.717 10.989 1.00 98.50 313 LEU A N 1
ATOM 2367 C CA . LEU A 1 313 ? 19.245 18.810 12.053 1.00 98.50 313 LEU A CA 1
ATOM 2368 C C . LEU A 1 313 ? 18.347 19.533 13.042 1.00 98.50 313 LEU A C 1
ATOM 2370 O O . LEU A 1 313 ? 18.640 20.652 13.472 1.00 98.50 313 LEU A O 1
ATOM 2374 N N . TYR A 1 314 ? 17.299 18.838 13.460 1.00 98.25 314 TYR A N 1
ATOM 2375 C CA . TYR A 1 314 ? 16.374 19.287 14.483 1.00 98.25 314 TYR A CA 1
ATOM 2376 C C . TYR A 1 314 ? 16.316 18.255 15.602 1.00 98.25 314 TYR A C 1
ATOM 2378 O O . TYR A 1 314 ? 16.228 17.051 15.349 1.00 98.25 314 TYR A O 1
ATOM 2386 N N . VAL A 1 315 ? 16.312 18.744 16.838 1.00 96.75 315 VAL A N 1
ATOM 2387 C CA . VAL A 1 315 ? 16.109 17.942 18.047 1.00 96.75 315 VAL A CA 1
ATOM 2388 C C . VAL A 1 315 ? 14.912 18.530 18.786 1.00 96.75 315 VAL A C 1
ATOM 2390 O O . VAL A 1 315 ? 14.841 19.737 19.014 1.00 96.75 315 VAL A O 1
ATOM 2393 N N . ASP A 1 316 ? 13.932 17.690 19.109 1.00 93.94 316 ASP A N 1
ATOM 2394 C CA . ASP A 1 316 ? 12.655 18.074 19.719 1.00 93.94 316 ASP A CA 1
ATOM 2395 C C . ASP A 1 316 ? 11.877 19.144 18.932 1.00 93.94 316 ASP A C 1
ATOM 2397 O O . ASP A 1 316 ? 11.224 20.027 19.499 1.00 93.94 316 ASP A O 1
ATOM 2401 N N . GLY A 1 317 ? 11.938 19.055 17.601 1.00 91.19 317 GLY A N 1
ATOM 2402 C CA . GLY A 1 317 ? 11.265 19.980 16.689 1.00 91.19 317 GLY A CA 1
ATOM 2403 C C . GLY A 1 317 ? 11.875 21.386 16.645 1.00 91.19 317 GLY A C 1
ATOM 2404 O O . GLY A 1 317 ? 11.251 22.303 16.116 1.00 91.19 317 GLY A O 1
ATOM 2405 N N . VAL A 1 318 ? 13.071 21.577 17.209 1.00 94.38 318 VAL A N 1
ATOM 2406 C CA . VAL A 1 318 ? 13.814 22.844 17.195 1.00 94.38 318 VAL A CA 1
ATOM 2407 C C . VAL A 1 318 ? 15.044 22.691 16.308 1.00 94.38 318 VAL A C 1
ATOM 2409 O O . VAL A 1 318 ? 15.755 21.696 16.424 1.00 94.38 318 VAL A O 1
ATOM 2412 N N . LEU A 1 319 ? 15.294 23.670 15.428 1.00 97.06 319 LEU A N 1
ATOM 2413 C CA . LEU A 1 319 ? 16.505 23.703 14.603 1.00 97.06 319 LEU A CA 1
ATOM 2414 C C . LEU A 1 319 ? 17.731 23.760 15.516 1.00 97.06 319 LEU A C 1
ATOM 2416 O O . LEU A 1 319 ? 17.880 24.703 16.292 1.00 97.06 319 LEU A O 1
ATOM 2420 N N . ASP A 1 320 ? 18.597 22.763 15.406 1.00 97.25 320 ASP A N 1
ATOM 2421 C CA . ASP A 1 320 ? 19.756 22.605 16.277 1.00 97.25 320 ASP A CA 1
ATOM 2422 C C . ASP A 1 320 ? 21.069 22.930 15.550 1.00 97.25 320 ASP A C 1
ATOM 2424 O O . ASP A 1 320 ? 21.896 23.706 16.040 1.00 97.25 320 ASP A O 1
ATOM 2428 N N . SER A 1 321 ? 21.249 22.359 14.358 1.00 97.06 321 SER A N 1
ATOM 2429 C CA . SER A 1 321 ? 22.475 22.485 13.567 1.00 97.06 321 SER A CA 1
ATOM 2430 C C . SER A 1 321 ? 22.153 22.583 12.079 1.00 97.06 321 SER A C 1
ATOM 2432 O O . SER A 1 321 ? 21.184 21.992 11.611 1.00 97.06 321 SER A O 1
ATOM 2434 N N . GLN A 1 322 ? 22.945 23.356 11.336 1.00 96.50 322 GLN A N 1
ATOM 2435 C CA . GLN A 1 322 ? 22.744 23.594 9.909 1.00 96.50 322 GLN A CA 1
ATOM 2436 C C . GLN A 1 322 ? 24.085 23.844 9.217 1.00 96.50 322 GLN A C 1
ATOM 2438 O O . GLN A 1 322 ? 24.946 24.542 9.758 1.00 96.50 322 GLN A O 1
ATOM 2443 N N . ILE A 1 323 ? 24.227 23.306 8.009 1.00 94.19 323 ILE A N 1
ATOM 2444 C CA . ILE A 1 323 ? 25.338 23.557 7.087 1.00 94.19 323 ILE A CA 1
ATOM 2445 C C . ILE A 1 323 ? 24.728 23.982 5.750 1.00 94.19 323 ILE A C 1
ATOM 2447 O O . ILE A 1 323 ? 23.771 23.363 5.301 1.00 94.19 323 ILE A O 1
ATOM 2451 N N . SER A 1 324 ? 25.270 25.031 5.125 1.00 92.75 324 SER A N 1
ATOM 2452 C CA . SER A 1 324 ? 24.779 25.595 3.850 1.00 92.75 324 SER A CA 1
ATOM 2453 C C . SER A 1 324 ? 25.800 25.484 2.713 1.00 92.75 324 SER A C 1
ATOM 2455 O O . SER A 1 324 ? 25.800 26.292 1.792 1.00 92.75 324 SER A O 1
ATOM 2457 N N . THR A 1 325 ? 26.717 24.524 2.811 1.00 90.25 325 THR A N 1
ATOM 2458 C CA . THR A 1 325 ? 27.802 24.290 1.843 1.00 90.25 325 THR A CA 1
ATOM 2459 C C . THR A 1 325 ? 27.866 22.831 1.388 1.00 90.25 325 THR A C 1
ATOM 2461 O O . THR A 1 325 ? 28.922 22.367 0.966 1.00 90.25 325 THR A O 1
ATOM 2464 N N . CYS A 1 326 ? 26.764 22.090 1.517 1.00 86.56 326 CYS A N 1
ATOM 2465 C CA . CYS A 1 326 ? 26.678 20.685 1.126 1.00 86.56 326 CYS A CA 1
ATOM 2466 C C . CYS A 1 326 ? 26.821 20.537 -0.397 1.00 86.56 326 CYS A C 1
ATOM 2468 O O . CYS A 1 326 ? 26.181 21.275 -1.152 1.00 86.56 326 CYS A O 1
ATOM 2470 N N . LEU A 1 327 ? 27.646 19.591 -0.855 1.00 86.00 327 LEU A N 1
ATOM 2471 C CA . LEU A 1 327 ? 27.865 19.334 -2.279 1.00 86.00 327 LEU A CA 1
ATOM 2472 C C . LEU A 1 327 ? 26.932 18.220 -2.783 1.00 86.00 327 LEU A C 1
ATOM 2474 O O . LEU A 1 327 ? 26.489 17.380 -2.013 1.00 86.00 327 LEU A O 1
ATOM 2478 N N . PRO A 1 328 ? 26.587 18.148 -4.073 1.00 86.50 328 PRO A N 1
ATOM 2479 C CA . PRO A 1 328 ? 25.878 16.976 -4.585 1.00 86.50 328 PRO A CA 1
ATOM 2480 C C . PRO A 1 328 ? 26.677 15.696 -4.309 1.00 86.50 328 PRO A C 1
ATOM 2482 O O . PRO A 1 328 ? 27.890 15.693 -4.513 1.00 86.50 328 PRO A O 1
ATOM 2485 N N . ILE A 1 329 ? 26.003 14.615 -3.906 1.00 89.44 329 ILE A N 1
ATOM 2486 C CA . ILE A 1 329 ? 26.665 13.316 -3.698 1.00 89.44 329 ILE A CA 1
ATOM 2487 C C . ILE A 1 329 ? 27.347 12.877 -4.998 1.00 89.44 329 ILE A C 1
ATOM 2489 O O . ILE A 1 329 ? 26.834 13.135 -6.097 1.00 89.44 329 ILE A O 1
ATOM 2493 N N . SER A 1 330 ? 28.512 12.248 -4.884 1.00 84.44 330 SER A N 1
ATOM 2494 C CA . SER A 1 330 ? 29.314 11.814 -6.029 1.00 84.44 330 SER A CA 1
ATOM 2495 C C . SER A 1 330 ? 28.565 10.796 -6.891 1.00 84.44 330 SER A C 1
ATOM 2497 O O . SER A 1 330 ? 28.422 11.021 -8.098 1.00 84.44 330 SER A O 1
ATOM 2499 N N . ASP A 1 331 ? 27.989 9.775 -6.256 1.00 86.31 331 ASP A N 1
ATOM 2500 C CA . ASP A 1 331 ? 27.319 8.652 -6.909 1.00 86.31 331 ASP A CA 1
ATOM 2501 C C . ASP A 1 331 ? 25.782 8.708 -6.846 1.00 86.31 331 ASP A C 1
ATOM 2503 O O . ASP A 1 331 ? 25.172 9.475 -6.096 1.00 86.31 331 ASP A O 1
ATOM 2507 N N . VAL A 1 332 ? 25.145 7.892 -7.693 1.00 87.31 332 VAL A N 1
ATOM 2508 C CA . VAL A 1 332 ? 23.687 7.723 -7.773 1.00 87.31 332 VAL A CA 1
ATOM 2509 C C . VAL A 1 332 ? 23.313 6.362 -7.199 1.00 87.31 332 VAL A C 1
ATOM 2511 O O . VAL A 1 332 ? 23.799 5.332 -7.663 1.00 87.31 332 VAL A O 1
ATOM 2514 N N . LEU A 1 333 ? 22.388 6.350 -6.245 1.00 88.75 333 LEU A N 1
ATOM 2515 C CA . LEU A 1 333 ? 21.727 5.135 -5.782 1.00 88.75 333 LEU A CA 1
ATOM 2516 C C . LEU A 1 333 ? 20.460 4.932 -6.622 1.00 88.75 333 LEU A C 1
ATOM 2518 O O . LEU A 1 333 ? 19.422 5.526 -6.341 1.00 88.75 333 LEU A O 1
ATOM 2522 N N . GLU A 1 334 ? 20.550 4.132 -7.687 1.00 84.19 334 GLU A N 1
ATOM 2523 C CA . GLU A 1 334 ? 19.427 3.888 -8.616 1.00 84.19 334 GLU A CA 1
ATOM 2524 C C . GLU A 1 334 ? 18.271 3.119 -7.954 1.00 84.19 334 GLU A C 1
ATOM 2526 O O . GLU A 1 334 ? 17.100 3.420 -8.192 1.00 84.19 334 GLU A O 1
ATOM 2531 N N . GLU A 1 335 ? 18.597 2.155 -7.088 1.00 87.12 335 GLU A N 1
ATOM 2532 C CA . GLU A 1 335 ? 17.627 1.340 -6.353 1.00 87.12 335 GLU A CA 1
ATOM 2533 C C . GLU A 1 335 ? 17.700 1.654 -4.852 1.00 87.12 335 GLU A C 1
ATOM 2535 O O . GLU A 1 335 ? 18.767 1.490 -4.253 1.00 87.12 335 GLU A O 1
ATOM 2540 N N . PRO A 1 336 ? 16.596 2.091 -4.216 1.00 90.25 336 PRO A N 1
ATOM 2541 C CA . PRO A 1 336 ? 16.613 2.418 -2.799 1.00 90.25 336 PRO A CA 1
ATOM 2542 C C . PRO A 1 336 ? 16.801 1.165 -1.937 1.00 90.25 336 PRO A C 1
ATOM 2544 O O . PRO A 1 336 ? 16.232 0.105 -2.204 1.00 90.25 336 PRO A O 1
ATOM 2547 N N . LYS A 1 337 ? 17.569 1.304 -0.855 1.00 89.62 337 LYS A N 1
ATOM 2548 C CA . LYS A 1 337 ? 17.834 0.248 0.135 1.00 89.62 337 LYS A CA 1
ATOM 2549 C C . LYS A 1 337 ? 17.410 0.746 1.518 1.00 89.62 337 LYS A C 1
ATOM 2551 O O . LYS A 1 337 ? 18.242 0.992 2.386 1.00 89.62 337 LYS A O 1
ATOM 2556 N N . LEU A 1 338 ? 16.106 0.950 1.695 1.00 91.88 338 LEU A N 1
ATOM 2557 C CA . LEU A 1 338 ? 15.530 1.610 2.869 1.00 91.88 338 LEU A CA 1
ATOM 2558 C C . LEU A 1 338 ? 15.454 0.683 4.090 1.00 91.88 338 LEU A C 1
ATOM 2560 O O . LEU A 1 338 ? 14.918 -0.432 4.025 1.00 91.88 338 LEU A O 1
ATOM 2564 N N . ARG A 1 339 ? 15.934 1.173 5.235 1.00 93.38 339 ARG A N 1
ATOM 2565 C CA . ARG A 1 339 ? 15.879 0.476 6.526 1.00 93.38 339 ARG A CA 1
ATOM 2566 C C . ARG A 1 339 ? 15.494 1.431 7.651 1.00 93.38 339 ARG A C 1
ATOM 2568 O O . ARG A 1 339 ? 15.957 2.567 7.698 1.00 93.38 339 ARG A O 1
ATOM 2575 N N . ILE A 1 340 ? 14.681 0.943 8.587 1.00 95.94 340 ILE A N 1
ATOM 2576 C CA . ILE A 1 340 ? 14.445 1.594 9.884 1.00 95.94 340 ILE A CA 1
ATOM 2577 C C . ILE A 1 340 ? 15.120 0.742 10.949 1.00 95.94 340 ILE A C 1
ATOM 2579 O O . ILE A 1 340 ? 14.865 -0.461 11.040 1.00 95.94 340 ILE A O 1
ATOM 2583 N N . GLY A 1 341 ? 15.952 1.368 11.773 1.00 95.12 341 GLY A N 1
ATOM 2584 C CA . GLY A 1 341 ? 16.566 0.706 12.916 1.00 95.12 341 GLY A CA 1
ATOM 2585 C C . GLY A 1 341 ? 17.853 -0.067 12.627 1.00 95.12 341 GLY A C 1
ATOM 2586 O O . GLY A 1 341 ? 18.345 -0.750 13.516 1.00 95.12 341 GLY A O 1
ATOM 2587 N N . ALA A 1 342 ? 18.396 -0.010 11.414 1.00 93.50 342 ALA A N 1
ATOM 2588 C CA . ALA A 1 342 ? 19.718 -0.545 11.104 1.00 93.50 342 ALA A CA 1
ATOM 2589 C C . ALA A 1 342 ? 20.249 0.056 9.811 1.00 93.50 342 ALA A C 1
ATOM 2591 O O . ALA A 1 342 ? 19.476 0.468 8.947 1.00 93.50 342 ALA A O 1
ATOM 2592 N N . ASP A 1 343 ? 21.564 0.018 9.666 1.00 89.75 343 ASP A N 1
ATOM 2593 C CA . ASP A 1 343 ? 22.238 0.338 8.423 1.00 89.75 343 ASP A CA 1
ATOM 2594 C C . ASP A 1 343 ? 22.530 -0.904 7.574 1.00 89.75 343 ASP A C 1
ATOM 2596 O O . ASP A 1 343 ? 22.409 -2.054 8.023 1.00 89.75 343 ASP A O 1
ATOM 2600 N N . LEU A 1 344 ? 22.918 -0.677 6.324 1.00 86.00 344 LEU A N 1
ATOM 2601 C CA . LEU A 1 344 ? 23.463 -1.688 5.427 1.00 86.00 344 LEU A CA 1
ATOM 2602 C C . LEU A 1 344 ? 24.969 -1.475 5.272 1.00 86.00 344 LEU A C 1
ATOM 2604 O O . LEU A 1 344 ? 25.444 -0.355 5.128 1.00 86.00 344 LEU A O 1
ATOM 2608 N N . SER A 1 345 ? 25.730 -2.566 5.312 1.00 79.81 345 SER A N 1
ATOM 2609 C CA . SER A 1 345 ? 27.171 -2.520 5.087 1.00 79.81 345 SER A CA 1
ATOM 2610 C C . SER A 1 345 ? 27.630 -3.740 4.306 1.00 79.81 345 SER A C 1
ATOM 2612 O O . SER A 1 345 ? 27.305 -4.872 4.674 1.00 79.81 345 SER A O 1
ATOM 2614 N N . ASN A 1 346 ? 28.413 -3.508 3.253 1.00 78.00 346 ASN A N 1
ATOM 2615 C CA . ASN A 1 346 ? 29.026 -4.535 2.406 1.00 78.00 346 ASN A CA 1
ATOM 2616 C C . ASN A 1 346 ? 28.004 -5.524 1.808 1.00 78.00 346 ASN A C 1
ATOM 2618 O O . ASN A 1 346 ? 28.258 -6.728 1.742 1.00 78.00 346 ASN A O 1
ATOM 2622 N N . GLY A 1 347 ? 26.815 -5.043 1.449 1.00 70.62 347 GLY A N 1
ATOM 2623 C CA . GLY A 1 347 ? 25.718 -5.842 0.904 1.00 70.62 347 GLY A CA 1
ATOM 2624 C C . GLY A 1 347 ? 25.127 -6.868 1.877 1.00 70.62 347 GLY A C 1
ATOM 2625 O O . GLY A 1 347 ? 24.352 -7.724 1.460 1.00 70.62 347 GLY A O 1
ATOM 2626 N N . SER A 1 348 ? 25.488 -6.819 3.165 1.00 74.50 348 SER A N 1
ATOM 2627 C CA . SER A 1 348 ? 24.993 -7.750 4.180 1.00 74.50 348 SER A CA 1
ATOM 2628 C C . SER A 1 348 ? 23.555 -7.438 4.598 1.00 74.50 348 SER A C 1
ATOM 2630 O O . SER A 1 348 ? 23.250 -6.378 5.149 1.00 74.50 348 SER A O 1
ATOM 2632 N N . ASP A 1 349 ? 22.668 -8.422 4.467 1.00 69.56 349 ASP A N 1
ATOM 2633 C CA . ASP A 1 349 ? 21.317 -8.337 5.032 1.00 69.56 349 ASP A CA 1
ATOM 2634 C C . ASP A 1 349 ? 21.303 -8.324 6.565 1.00 69.56 349 ASP A C 1
ATOM 2636 O O . ASP A 1 349 ? 20.334 -7.870 7.166 1.00 69.56 349 ASP A O 1
ATOM 2640 N N . ASN A 1 350 ? 22.387 -8.738 7.225 1.00 71.25 350 ASN A N 1
ATOM 2641 C CA . ASN A 1 350 ? 22.525 -8.525 8.661 1.00 71.25 350 ASN A CA 1
ATOM 2642 C C . ASN A 1 350 ? 22.804 -7.038 8.897 1.00 71.25 350 ASN A C 1
ATOM 2644 O O . ASN A 1 350 ? 23.864 -6.550 8.501 1.00 71.25 350 ASN A O 1
ATOM 2648 N N . GLY A 1 351 ? 21.836 -6.334 9.489 1.00 73.69 351 GLY A N 1
ATOM 2649 C CA . GLY A 1 351 ? 21.932 -4.910 9.798 1.00 73.69 351 GLY A CA 1
ATOM 2650 C C . GLY A 1 351 ? 23.218 -4.552 10.551 1.00 73.69 351 GLY A C 1
ATOM 2651 O O . GLY A 1 351 ? 23.653 -5.288 11.438 1.00 73.69 351 GLY A O 1
ATOM 2652 N N . LYS A 1 352 ? 23.824 -3.419 10.194 1.00 84.88 352 LYS A N 1
ATOM 2653 C CA . LYS A 1 352 ? 24.947 -2.805 10.917 1.00 84.88 352 LYS A CA 1
ATOM 2654 C C . LYS A 1 352 ? 24.415 -1.680 11.807 1.00 84.88 352 LYS A C 1
ATOM 2656 O O . LYS A 1 352 ? 23.357 -1.132 11.514 1.00 84.88 352 LYS A O 1
ATOM 2661 N N . ASP A 1 353 ? 25.120 -1.376 12.897 1.00 90.00 353 ASP A N 1
ATOM 2662 C CA . ASP A 1 353 ? 24.789 -0.271 13.809 1.00 90.00 353 ASP A CA 1
ATOM 2663 C C . ASP A 1 353 ? 23.310 -0.308 14.234 1.00 90.00 353 ASP A C 1
ATOM 2665 O O . ASP A 1 353 ? 22.614 0.705 14.297 1.00 90.00 353 ASP A O 1
ATOM 2669 N N . CYS A 1 354 ? 22.814 -1.527 14.485 1.00 92.81 354 CYS A N 1
ATOM 2670 C CA . CYS A 1 354 ? 21.407 -1.793 14.757 1.00 92.81 354 CYS A CA 1
ATOM 2671 C C . CYS A 1 354 ? 20.943 -0.976 15.956 1.00 92.81 354 CYS A C 1
ATOM 2673 O O . CYS A 1 354 ? 21.594 -0.987 17.002 1.00 92.81 354 CYS A O 1
ATOM 2675 N N . PHE A 1 355 ? 19.819 -0.287 15.800 1.00 95.12 355 PHE A N 1
ATOM 2676 C CA . PHE A 1 355 ? 19.210 0.529 16.831 1.00 95.12 355 PHE A CA 1
ATOM 2677 C C . PHE A 1 355 ? 18.862 -0.318 18.050 1.00 95.12 355 PHE A C 1
ATOM 2679 O O . PHE A 1 355 ? 18.319 -1.417 17.936 1.00 95.12 355 PHE A O 1
ATOM 2686 N N . SER A 1 356 ? 19.126 0.233 19.228 1.00 94.12 356 SER A N 1
ATOM 2687 C CA . SER A 1 356 ? 18.716 -0.361 20.491 1.00 94.12 356 SER A CA 1
ATOM 2688 C C . SER A 1 356 ? 17.816 0.619 21.218 1.00 94.12 356 SER A C 1
ATOM 2690 O O . SER A 1 356 ? 18.226 1.736 21.539 1.00 94.12 356 SER A O 1
ATOM 2692 N N . GLY A 1 357 ? 16.572 0.208 21.445 1.00 94.19 357 GLY A N 1
ATOM 2693 C CA . GLY A 1 357 ? 15.541 1.023 22.072 1.00 94.19 357 GLY A CA 1
ATOM 2694 C C . GLY A 1 357 ? 14.219 0.943 21.323 1.00 94.19 357 GLY A C 1
ATOM 2695 O O . GLY A 1 357 ? 13.851 -0.122 20.833 1.00 94.19 357 GLY A O 1
ATOM 2696 N N . ALA A 1 358 ? 13.499 2.060 21.248 1.00 94.75 358 ALA A N 1
ATOM 2697 C CA . ALA A 1 358 ? 12.180 2.112 20.631 1.00 94.75 358 ALA A CA 1
ATOM 2698 C C . ALA A 1 358 ? 12.068 3.197 19.556 1.00 94.75 358 ALA A C 1
ATOM 2700 O O . ALA A 1 358 ? 12.631 4.284 19.701 1.00 94.75 358 ALA A O 1
ATOM 2701 N N . ILE A 1 359 ? 11.307 2.906 18.499 1.00 96.00 359 ILE A N 1
ATOM 2702 C CA . ILE A 1 359 ? 10.931 3.860 17.448 1.00 96.00 359 ILE A CA 1
ATOM 2703 C C . ILE A 1 359 ? 9.422 3.743 17.250 1.00 96.00 359 ILE A C 1
ATOM 2705 O O . ILE A 1 359 ? 8.900 2.639 17.102 1.00 96.00 359 ILE A O 1
ATOM 2709 N N . SER A 1 360 ? 8.714 4.867 17.272 1.00 92.12 360 SER A N 1
ATOM 2710 C CA . SER A 1 360 ? 7.251 4.878 17.144 1.00 92.12 360 SER A CA 1
ATOM 2711 C C . SER A 1 360 ? 6.743 5.453 15.838 1.00 92.12 360 SER A C 1
ATOM 2713 O O . SER A 1 360 ? 5.669 5.076 15.388 1.00 92.12 360 SER A O 1
ATOM 2715 N N . ARG A 1 361 ? 7.505 6.339 15.197 1.00 92.81 361 ARG A N 1
ATOM 2716 C CA . ARG A 1 361 ? 7.118 6.877 13.896 1.00 92.81 361 ARG A CA 1
ATOM 2717 C C . ARG A 1 361 ? 8.325 7.284 13.082 1.00 92.81 361 ARG A C 1
ATOM 2719 O O . ARG A 1 361 ? 9.288 7.798 13.653 1.00 92.81 361 ARG A O 1
ATOM 2726 N N . VAL A 1 362 ? 8.242 7.085 11.770 1.00 96.94 362 VAL A N 1
ATOM 2727 C CA . VAL A 1 362 ? 9.201 7.601 10.789 1.00 96.94 362 VAL A CA 1
ATOM 2728 C C . VAL A 1 362 ? 8.441 8.176 9.594 1.00 96.94 362 VAL A C 1
ATOM 2730 O O . VAL A 1 362 ? 7.668 7.473 8.952 1.00 96.94 362 VAL A O 1
ATOM 2733 N N . ASP A 1 363 ? 8.689 9.443 9.284 1.00 97.31 363 ASP A N 1
ATOM 2734 C CA . ASP A 1 363 ? 8.094 10.182 8.173 1.00 97.31 363 ASP A CA 1
ATOM 2735 C C . ASP A 1 363 ? 9.189 10.541 7.152 1.00 97.31 363 ASP A C 1
ATOM 2737 O O . ASP A 1 363 ? 10.250 11.049 7.525 1.00 97.31 363 ASP A O 1
ATOM 2741 N N . VAL A 1 364 ? 8.937 10.283 5.865 1.00 98.06 364 VAL A N 1
ATOM 2742 C CA . VAL A 1 364 ? 9.878 10.488 4.751 1.00 98.06 364 VAL A CA 1
ATOM 2743 C C . VAL A 1 364 ? 9.257 11.409 3.708 1.00 98.06 364 VAL A C 1
ATOM 2745 O O . VAL A 1 364 ? 8.168 11.138 3.200 1.00 98.06 364 VAL A O 1
ATOM 2748 N N . TRP A 1 365 ? 9.974 12.470 3.345 1.00 98.19 365 TRP A N 1
ATOM 2749 C CA . TRP A 1 365 ? 9.538 13.495 2.396 1.00 98.19 365 TRP A CA 1
ATOM 2750 C C . TRP A 1 365 ? 10.539 13.653 1.253 1.00 98.19 365 TRP A C 1
ATOM 2752 O O . TRP A 1 365 ? 11.741 13.534 1.474 1.00 98.19 365 TRP A O 1
ATOM 2762 N N . ASN A 1 366 ? 10.061 14.014 0.060 1.00 96.44 366 ASN A N 1
ATOM 2763 C CA . ASN A 1 366 ? 10.885 14.361 -1.111 1.00 96.44 366 ASN A CA 1
ATOM 2764 C C . ASN A 1 366 ? 11.198 15.867 -1.213 1.00 96.44 366 ASN A C 1
ATOM 2766 O O . ASN A 1 366 ? 11.483 16.392 -2.290 1.00 96.44 366 ASN A O 1
ATOM 2770 N N . ARG A 1 367 ? 11.079 16.578 -0.092 1.00 96.88 367 ARG A N 1
ATOM 2771 C CA . ARG A 1 367 ? 11.402 17.998 0.037 1.00 96.88 367 ARG A CA 1
ATOM 2772 C C . ARG A 1 367 ? 11.949 18.290 1.424 1.00 96.88 367 ARG A C 1
ATOM 2774 O O . ARG A 1 367 ? 11.695 17.534 2.364 1.00 96.88 367 ARG A O 1
ATOM 2781 N N . ALA A 1 368 ? 12.639 19.416 1.563 1.00 97.56 368 ALA A N 1
ATOM 2782 C CA . ALA A 1 368 ? 12.959 19.969 2.872 1.00 97.56 368 ALA A CA 1
ATOM 2783 C C . ALA A 1 368 ? 11.690 20.508 3.555 1.00 97.56 368 ALA A C 1
ATOM 2785 O O . ALA A 1 368 ? 10.922 21.265 2.955 1.00 97.56 368 ALA A O 1
ATOM 2786 N N . LEU A 1 369 ? 11.480 20.114 4.809 1.00 98.31 369 LEU A N 1
ATOM 2787 C CA . LEU A 1 369 ? 10.472 20.695 5.692 1.00 98.31 369 LEU A CA 1
ATOM 2788 C C . LEU A 1 369 ? 10.976 22.013 6.290 1.00 98.31 369 LEU A C 1
ATOM 2790 O O . LEU A 1 369 ? 12.169 22.157 6.575 1.00 98.31 369 LEU A O 1
ATOM 2794 N N . THR A 1 370 ? 10.069 22.961 6.531 1.00 97.00 370 THR A N 1
ATOM 2795 C CA . THR A 1 370 ? 10.390 24.160 7.324 1.00 97.00 370 THR A CA 1
ATOM 2796 C C . THR A 1 370 ? 10.442 23.839 8.819 1.00 97.00 370 THR A C 1
ATOM 2798 O O . THR A 1 370 ? 9.918 22.822 9.273 1.00 97.00 370 THR A O 1
ATOM 2801 N N . ALA A 1 371 ? 11.035 24.722 9.628 1.00 95.88 371 ALA A N 1
ATOM 2802 C CA . ALA A 1 371 ? 11.086 24.536 11.081 1.00 95.88 371 ALA A CA 1
ATOM 2803 C C . ALA A 1 371 ? 9.683 24.438 11.715 1.00 95.88 371 ALA A C 1
ATOM 2805 O O . ALA A 1 371 ? 9.465 23.660 12.644 1.00 95.88 371 ALA A O 1
ATOM 2806 N N . GLU A 1 372 ? 8.719 25.200 11.196 1.00 94.69 372 GLU A N 1
ATOM 2807 C CA . GLU A 1 372 ? 7.321 25.164 11.623 1.00 94.69 372 GLU A CA 1
ATOM 2808 C C . GLU A 1 372 ? 6.663 23.831 11.269 1.00 94.69 372 GLU A C 1
ATOM 2810 O O . GLU A 1 372 ? 5.952 23.267 12.101 1.00 94.69 372 GLU A O 1
ATOM 2815 N N . GLU A 1 373 ? 6.925 23.309 10.069 1.00 96.31 373 GLU A N 1
ATOM 2816 C CA . GLU A 1 373 ? 6.426 22.005 9.639 1.00 96.31 373 GLU A CA 1
ATOM 2817 C C . GLU A 1 373 ? 7.015 20.876 10.482 1.00 96.31 373 GLU A C 1
ATOM 2819 O O . GLU A 1 373 ? 6.255 20.059 10.991 1.00 96.31 373 GLU A O 1
ATOM 2824 N N . VAL A 1 374 ? 8.333 20.869 10.721 1.00 96.56 374 VAL A N 1
ATOM 2825 C CA . VAL A 1 374 ? 8.987 19.878 11.595 1.00 96.56 374 VAL A CA 1
ATOM 2826 C C . VAL A 1 374 ? 8.353 19.897 12.987 1.00 96.56 374 VAL A C 1
ATOM 2828 O O . VAL A 1 374 ? 7.997 18.848 13.525 1.00 96.56 374 VAL A O 1
ATOM 2831 N N . LYS A 1 375 ? 8.154 21.083 13.573 1.00 92.62 375 LYS A N 1
ATOM 2832 C CA . LYS A 1 375 ? 7.521 21.218 14.890 1.00 92.62 375 LYS A CA 1
ATOM 2833 C C . LYS A 1 375 ? 6.057 20.768 14.887 1.00 92.62 375 LYS A C 1
ATOM 2835 O O . LYS A 1 375 ? 5.621 20.132 15.845 1.00 92.62 375 LYS A O 1
ATOM 2840 N N . SER A 1 376 ? 5.304 21.100 13.838 1.00 89.69 376 SER A N 1
ATOM 2841 C CA . SER A 1 376 ? 3.900 20.707 13.686 1.00 89.69 376 SER A CA 1
ATOM 2842 C C . SER A 1 376 ? 3.769 19.195 13.545 1.00 89.69 376 SER A C 1
ATOM 2844 O O . SER A 1 376 ? 2.999 18.580 14.280 1.00 89.69 376 SER A O 1
ATOM 2846 N N . TYR A 1 377 ? 4.552 18.586 12.652 1.00 91.44 377 TYR A N 1
ATOM 2847 C CA . TYR A 1 377 ? 4.498 17.151 12.405 1.00 91.44 377 TYR A CA 1
ATOM 2848 C C . TYR A 1 377 ? 5.042 16.341 13.577 1.00 91.44 377 TYR A C 1
ATOM 2850 O O . TYR A 1 377 ? 4.551 15.250 13.843 1.00 91.44 377 TYR A O 1
ATOM 2858 N N . ALA A 1 378 ? 5.965 16.882 14.376 1.00 88.50 378 ALA A N 1
ATOM 2859 C CA . ALA A 1 378 ? 6.367 16.243 15.627 1.00 88.50 378 ALA A CA 1
ATOM 2860 C C . ALA A 1 378 ? 5.193 16.088 16.617 1.00 88.50 378 ALA A C 1
ATOM 2862 O O . ALA A 1 378 ? 5.134 15.088 17.333 1.00 88.50 378 ALA A O 1
ATOM 2863 N N . ALA A 1 379 ? 4.265 17.051 16.641 1.00 82.50 379 ALA A N 1
ATOM 2864 C CA . ALA A 1 379 ? 3.105 17.054 17.531 1.00 82.50 379 ALA A CA 1
ATOM 2865 C C . ALA A 1 379 ? 1.904 16.265 16.978 1.00 82.50 379 ALA A C 1
ATOM 2867 O O . ALA A 1 379 ? 1.200 15.618 17.750 1.00 82.50 379 ALA A O 1
ATOM 2868 N N . GLU A 1 380 ? 1.670 16.302 15.664 1.00 79.38 380 GLU A N 1
ATOM 2869 C CA . GLU A 1 380 ? 0.555 15.617 15.002 1.00 79.38 380 GLU A CA 1
ATOM 2870 C C . GLU A 1 380 ? 1.037 14.902 13.735 1.00 79.38 380 GLU A C 1
ATOM 2872 O O . GLU A 1 380 ? 1.748 15.485 12.924 1.00 79.38 380 GLU A O 1
ATOM 2877 N N . GLU A 1 381 ? 0.620 13.650 13.532 1.00 82.19 381 GLU A N 1
ATOM 2878 C CA . GLU A 1 381 ? 0.936 12.892 12.314 1.00 82.19 381 GLU A CA 1
ATOM 2879 C C . GLU A 1 381 ? 0.517 13.671 11.044 1.00 82.19 381 GLU A C 1
ATOM 2881 O O . GLU A 1 381 ? -0.604 14.223 10.994 1.00 82.19 381 GLU A O 1
ATOM 2886 N N . PRO A 1 382 ? 1.390 13.737 10.015 1.00 87.69 382 PRO A N 1
ATOM 2887 C CA . PRO A 1 382 ? 1.047 14.387 8.760 1.00 87.69 382 PRO A CA 1
ATOM 2888 C C . PRO A 1 382 ? -0.173 13.724 8.113 1.00 87.69 382 PRO A C 1
ATOM 2890 O O . PRO A 1 382 ? -0.452 12.541 8.290 1.00 87.69 382 PRO A O 1
ATOM 2893 N N . SER A 1 383 ? -0.932 14.499 7.336 1.00 82.06 383 SER A N 1
ATOM 2894 C CA . SER A 1 383 ? -1.926 13.889 6.451 1.00 82.06 383 SER A CA 1
ATOM 2895 C C . SER A 1 383 ? -1.199 13.076 5.380 1.00 82.06 383 SER A C 1
ATOM 2897 O O . SER A 1 383 ? -0.178 13.522 4.865 1.00 82.06 383 SER A O 1
ATOM 2899 N N . PHE A 1 384 ? -1.723 11.910 5.011 1.00 81.81 384 PHE A N 1
ATOM 2900 C CA . PHE A 1 384 ? -1.098 11.025 4.018 1.00 81.81 384 PHE A CA 1
ATOM 2901 C C . PHE A 1 384 ? -0.980 11.669 2.615 1.00 81.81 384 PHE A C 1
ATOM 2903 O O . PHE A 1 384 ? -0.244 11.172 1.770 1.00 81.81 384 PHE A O 1
ATOM 2910 N N . ASP A 1 385 ? -1.731 12.743 2.349 1.00 80.38 385 ASP A N 1
ATOM 2911 C CA . ASP A 1 385 ? -1.706 13.550 1.122 1.00 80.38 385 ASP A CA 1
ATOM 2912 C C . ASP A 1 385 ? -0.937 14.871 1.284 1.00 80.38 385 ASP A C 1
ATOM 2914 O O . ASP A 1 385 ? -1.014 15.742 0.415 1.00 80.38 385 ASP A O 1
ATOM 2918 N N . ALA A 1 386 ? -0.222 15.048 2.398 1.00 88.12 386 ALA A N 1
ATOM 2919 C CA . ALA A 1 386 ? 0.591 16.230 2.609 1.00 88.12 386 ALA A CA 1
ATOM 2920 C C . ALA A 1 386 ? 1.642 16.357 1.497 1.00 88.12 386 ALA A C 1
ATOM 2922 O O . ALA A 1 386 ? 2.275 15.383 1.087 1.00 88.12 386 ALA A O 1
ATOM 2923 N N . GLU A 1 387 ? 1.815 17.580 0.996 1.00 90.81 387 GLU A N 1
ATOM 2924 C CA . GLU A 1 387 ? 2.658 17.844 -0.165 1.00 90.81 387 GLU A CA 1
ATOM 2925 C C . GLU A 1 387 ? 4.090 17.356 0.068 1.00 90.81 387 GLU A C 1
ATOM 2927 O O . GLU A 1 387 ? 4.771 17.804 0.990 1.00 90.81 387 GLU A O 1
ATOM 2932 N N . GLY A 1 388 ? 4.544 16.449 -0.794 1.00 92.00 388 GLY A N 1
ATOM 2933 C CA . GLY A 1 388 ? 5.886 15.881 -0.758 1.00 92.00 388 GLY A CA 1
ATOM 2934 C C . GLY A 1 388 ? 6.102 14.745 0.245 1.00 92.00 388 GLY A C 1
ATOM 2935 O O . GLY A 1 388 ? 7.218 14.235 0.327 1.00 92.00 388 GLY A O 1
ATOM 2936 N N . LEU A 1 389 ? 5.077 14.316 0.991 1.00 95.38 389 LEU A N 1
ATOM 2937 C CA . LEU A 1 389 ? 5.164 13.130 1.845 1.00 95.38 389 LEU A CA 1
ATOM 2938 C C . LEU A 1 389 ? 5.231 11.880 0.961 1.00 95.38 389 LEU A C 1
ATOM 2940 O O . LEU A 1 389 ? 4.364 11.656 0.118 1.00 95.38 389 LEU A O 1
ATOM 2944 N N . GLN A 1 390 ? 6.261 11.061 1.150 1.00 93.88 390 GLN A N 1
ATOM 2945 C CA . GLN A 1 390 ? 6.444 9.803 0.424 1.00 93.88 390 GLN A CA 1
ATOM 2946 C C . GLN A 1 390 ? 6.142 8.583 1.288 1.00 93.88 390 GLN A C 1
ATOM 2948 O O . GLN A 1 390 ? 5.586 7.604 0.789 1.00 93.88 390 GLN A O 1
ATOM 2953 N N . ALA A 1 391 ? 6.460 8.656 2.581 1.00 93.50 391 ALA A N 1
ATOM 2954 C CA . ALA A 1 391 ? 6.027 7.662 3.546 1.00 93.50 391 ALA A CA 1
ATOM 2955 C C . ALA A 1 391 ? 5.722 8.261 4.911 1.00 93.50 391 ALA A C 1
ATOM 2957 O O . ALA A 1 391 ? 6.396 9.186 5.355 1.00 93.50 391 ALA A O 1
ATOM 2958 N N . SER A 1 392 ? 4.748 7.666 5.592 1.00 92.31 392 SER A N 1
ATOM 2959 C CA . SER A 1 392 ? 4.555 7.827 7.031 1.00 92.31 392 SER A CA 1
ATOM 2960 C C . SER A 1 392 ? 4.331 6.444 7.628 1.00 92.31 392 SER A C 1
ATOM 2962 O O . SER A 1 392 ? 3.352 5.764 7.306 1.00 92.31 392 SER A O 1
ATOM 2964 N N . TYR A 1 393 ? 5.303 5.998 8.418 1.00 91.94 393 TYR A N 1
ATOM 2965 C CA . TYR A 1 393 ? 5.322 4.691 9.053 1.00 91.94 393 TYR A CA 1
ATOM 2966 C C . TYR A 1 393 ? 4.979 4.862 10.528 1.00 91.94 393 TYR A C 1
ATOM 2968 O O . TYR A 1 393 ? 5.822 5.292 11.318 1.00 91.94 393 TYR A O 1
ATOM 2976 N N . ASP A 1 394 ? 3.747 4.521 10.898 1.00 87.06 394 ASP A N 1
ATOM 2977 C CA . ASP A 1 394 ? 3.339 4.429 12.298 1.00 87.06 394 ASP A CA 1
ATOM 2978 C C . ASP A 1 394 ? 3.710 3.042 12.840 1.00 87.06 394 ASP A C 1
ATOM 2980 O O . ASP A 1 394 ? 3.205 2.013 12.388 1.00 87.06 394 ASP A O 1
ATOM 2984 N N . LEU A 1 395 ? 4.628 3.042 13.802 1.00 90.12 395 LEU A N 1
ATOM 2985 C CA . LEU A 1 395 ? 5.221 1.869 14.433 1.00 90.12 395 LEU A CA 1
ATOM 2986 C C . LEU A 1 395 ? 4.623 1.596 15.824 1.00 90.12 395 LEU A C 1
ATOM 2988 O O . LEU A 1 395 ? 5.158 0.791 16.583 1.00 90.12 395 LEU A O 1
ATOM 2992 N N . SER A 1 396 ? 3.517 2.251 16.168 1.00 83.06 396 SER A N 1
ATOM 2993 C CA . SER A 1 396 ? 2.774 2.064 17.418 1.00 83.06 396 SER A CA 1
ATOM 2994 C C . SER A 1 396 ? 1.652 1.028 17.297 1.00 83.06 396 SER A C 1
ATOM 2996 O O . SER A 1 396 ? 0.980 0.717 18.282 1.00 83.06 396 SER A O 1
ATOM 2998 N N . PHE A 1 397 ? 1.454 0.467 16.100 1.00 77.69 397 PHE A N 1
ATOM 2999 C CA . PHE A 1 397 ? 0.474 -0.575 15.794 1.00 77.69 397 PHE A CA 1
ATOM 3000 C C . PHE A 1 397 ? 1.153 -1.813 15.203 1.00 77.69 397 PHE A C 1
ATOM 3002 O O . PHE A 1 397 ? 2.171 -1.702 14.532 1.00 77.69 397 PHE A O 1
ATOM 3009 N N . ALA A 1 398 ? 0.572 -2.996 15.421 1.00 72.19 398 ALA A N 1
ATOM 3010 C CA . ALA A 1 398 ? 1.113 -4.257 14.901 1.00 72.19 398 ALA A CA 1
ATOM 3011 C C . ALA A 1 398 ? 1.029 -4.375 13.364 1.00 72.19 398 ALA A C 1
ATOM 3013 O O . ALA A 1 398 ? 1.913 -4.965 12.743 1.00 72.19 398 ALA A O 1
ATOM 3014 N N . ASP A 1 399 ? -0.006 -3.792 12.749 1.00 73.38 399 ASP A N 1
ATOM 3015 C CA . ASP A 1 399 ? -0.183 -3.748 11.292 1.00 73.38 399 ASP A CA 1
ATOM 3016 C C . ASP A 1 399 ? 0.597 -2.561 10.700 1.00 73.38 399 ASP A C 1
ATOM 3018 O O . ASP A 1 399 ? 0.030 -1.504 10.406 1.00 73.38 399 ASP A O 1
ATOM 3022 N N . ILE A 1 400 ? 1.914 -2.725 10.565 1.00 81.44 400 ILE A N 1
ATOM 3023 C CA . ILE A 1 400 ? 2.813 -1.668 10.089 1.00 81.44 400 ILE A CA 1
ATOM 3024 C C . ILE A 1 400 ? 2.773 -1.583 8.558 1.00 81.44 400 ILE A C 1
ATOM 3026 O O . ILE A 1 400 ? 3.273 -2.465 7.855 1.00 81.44 400 ILE A O 1
ATOM 3030 N N . ASN A 1 401 ? 2.240 -0.470 8.052 1.00 83.19 401 ASN A N 1
ATOM 3031 C CA . ASN A 1 401 ? 2.189 -0.128 6.631 1.00 83.19 401 ASN A CA 1
ATOM 3032 C C . ASN A 1 401 ? 2.669 1.313 6.423 1.00 83.19 401 ASN A C 1
ATOM 3034 O O . ASN A 1 401 ? 2.603 2.134 7.340 1.00 83.19 401 ASN A O 1
ATOM 3038 N N . ASN A 1 402 ? 3.068 1.654 5.201 1.00 87.56 402 ASN A N 1
ATOM 3039 C CA . ASN A 1 402 ? 3.186 3.052 4.802 1.00 87.56 402 ASN A CA 1
ATOM 3040 C C . ASN A 1 402 ? 1.785 3.661 4.625 1.00 87.56 402 ASN A C 1
ATOM 3042 O O . ASN A 1 402 ? 1.019 3.225 3.767 1.00 87.56 402 ASN A O 1
ATOM 3046 N N . ALA A 1 403 ? 1.442 4.707 5.379 1.00 81.88 403 ALA A N 1
ATOM 3047 C CA . ALA A 1 403 ? 0.144 5.375 5.257 1.00 81.88 403 ALA A CA 1
ATOM 3048 C C . ALA A 1 403 ? -0.100 6.014 3.869 1.00 81.88 403 ALA A C 1
ATOM 3050 O O . ALA A 1 403 ? -1.253 6.203 3.470 1.00 81.88 403 ALA A O 1
ATOM 3051 N N . VAL A 1 404 ? 0.962 6.330 3.117 1.00 84.75 404 VAL A N 1
ATOM 3052 C CA . VAL A 1 404 ? 0.892 6.958 1.789 1.00 84.75 404 VAL A CA 1
ATOM 3053 C C . VAL A 1 404 ? 0.625 5.930 0.695 1.00 84.75 404 VAL A C 1
ATOM 3055 O O . VAL A 1 404 ? -0.306 6.118 -0.086 1.00 84.75 404 VAL A O 1
ATOM 3058 N N . SER A 1 405 ? 1.398 4.847 0.608 1.00 80.00 405 SER A N 1
ATOM 3059 C CA . SER A 1 405 ? 1.240 3.809 -0.430 1.00 80.00 405 SER A CA 1
ATOM 3060 C C . SER A 1 405 ? 0.241 2.715 -0.033 1.00 80.00 405 SER A C 1
ATOM 3062 O O . SER A 1 405 ? -0.412 2.146 -0.902 1.00 80.00 405 SER A O 1
ATOM 3064 N N . SER A 1 406 ? 0.036 2.511 1.274 1.00 77.56 406 SER A N 1
ATOM 3065 C CA . SER A 1 406 ? -0.612 1.338 1.885 1.00 77.56 406 SER A CA 1
ATOM 3066 C C . SER A 1 406 ? 0.194 0.038 1.770 1.00 77.56 406 SER A C 1
ATOM 3068 O O . SER A 1 406 ? -0.340 -1.029 2.075 1.00 77.56 406 SER A O 1
ATOM 3070 N N . ASP A 1 407 ? 1.470 0.116 1.383 1.00 80.81 407 ASP A N 1
ATOM 3071 C CA . ASP A 1 407 ? 2.337 -1.055 1.274 1.00 80.81 407 ASP A CA 1
ATOM 3072 C C . ASP A 1 407 ? 2.797 -1.542 2.664 1.00 80.81 407 ASP A C 1
ATOM 3074 O O . ASP A 1 407 ? 3.156 -0.727 3.524 1.00 80.81 407 ASP A O 1
ATOM 3078 N N . PRO A 1 408 ? 2.795 -2.865 2.915 1.00 80.44 408 PRO A N 1
ATOM 3079 C CA . PRO A 1 408 ? 3.248 -3.435 4.179 1.00 80.44 408 PRO A CA 1
ATOM 3080 C C . PRO A 1 408 ? 4.774 -3.422 4.308 1.00 80.44 408 PRO A C 1
ATOM 3082 O O . PRO A 1 408 ? 5.500 -3.573 3.320 1.00 80.44 408 PRO A O 1
ATOM 3085 N N . ILE A 1 409 ? 5.267 -3.327 5.547 1.00 83.56 409 ILE A N 1
ATOM 3086 C CA . ILE A 1 409 ? 6.707 -3.336 5.848 1.00 83.56 409 ILE A CA 1
ATOM 3087 C C . ILE A 1 409 ? 7.157 -4.706 6.368 1.00 83.56 409 ILE A C 1
ATOM 3089 O O . ILE A 1 409 ? 6.482 -5.348 7.173 1.00 83.56 409 ILE A O 1
ATOM 3093 N N . GLY A 1 410 ? 8.340 -5.157 5.941 1.00 81.06 410 GLY A N 1
ATOM 3094 C CA . GLY A 1 410 ? 8.939 -6.396 6.430 1.00 81.06 410 GLY A CA 1
ATOM 3095 C C . GLY A 1 410 ? 9.623 -6.228 7.791 1.00 81.06 410 GLY A C 1
ATOM 3096 O O . GLY A 1 410 ? 10.604 -5.494 7.909 1.00 81.06 410 GLY A O 1
ATOM 3097 N N . LEU A 1 411 ? 9.168 -6.977 8.799 1.00 87.56 411 LEU A N 1
ATOM 3098 C CA . LEU A 1 411 ? 9.811 -7.083 10.116 1.00 87.56 411 LEU A CA 1
ATOM 3099 C C . LEU A 1 411 ? 10.925 -8.144 10.095 1.00 87.56 411 LEU A C 1
ATOM 3101 O O . LEU A 1 411 ? 10.705 -9.262 9.622 1.00 87.56 411 LEU A O 1
ATOM 3105 N N . ARG A 1 412 ? 12.124 -7.828 10.603 1.00 85.75 412 ARG A N 1
ATOM 3106 C CA . ARG A 1 412 ? 13.289 -8.737 10.582 1.00 85.75 412 ARG A CA 1
ATOM 3107 C C . ARG A 1 412 ? 13.823 -9.024 11.983 1.00 85.75 412 ARG A C 1
ATOM 3109 O O . ARG A 1 412 ? 13.748 -8.187 12.869 1.00 85.75 412 ARG A O 1
ATOM 3116 N N . ASN A 1 413 ? 14.389 -10.216 12.176 1.00 84.94 413 ASN A N 1
ATOM 3117 C CA . ASN A 1 413 ? 15.154 -10.590 13.376 1.00 84.94 413 ASN A CA 1
ATOM 3118 C C . ASN A 1 413 ? 14.425 -10.370 14.720 1.00 84.94 413 ASN A C 1
ATOM 3120 O O . ASN A 1 413 ? 15.044 -10.014 15.717 1.00 84.94 413 ASN A O 1
ATOM 3124 N N . GLY A 1 414 ? 13.112 -10.627 14.754 1.00 80.94 414 GLY A N 1
ATOM 3125 C CA . GLY A 1 414 ? 12.336 -10.633 15.998 1.00 80.94 414 GLY A CA 1
ATOM 3126 C C . GLY A 1 414 ? 11.896 -9.257 16.496 1.00 80.94 414 GLY A C 1
ATOM 3127 O O . GLY A 1 414 ? 11.720 -9.101 17.701 1.00 80.94 414 GLY A O 1
ATOM 3128 N N . VAL A 1 415 ? 11.708 -8.277 15.601 1.00 87.56 415 VAL A N 1
ATOM 3129 C CA . VAL A 1 415 ? 10.989 -7.032 15.927 1.00 87.56 415 VAL A CA 1
ATOM 3130 C C . VAL A 1 415 ? 9.655 -7.354 16.609 1.00 87.56 415 VAL A C 1
ATOM 3132 O O . VAL A 1 415 ? 8.894 -8.197 16.132 1.00 87.56 415 VAL A O 1
ATOM 3135 N N . VAL A 1 416 ? 9.367 -6.649 17.704 1.00 86.00 416 VAL A N 1
ATOM 3136 C CA . VAL A 1 416 ? 8.095 -6.727 18.429 1.00 86.00 416 VAL A CA 1
ATOM 3137 C C . VAL A 1 416 ? 7.532 -5.319 18.584 1.00 86.00 416 VAL A C 1
ATOM 3139 O O . VAL A 1 416 ? 8.273 -4.386 18.888 1.00 86.00 416 VAL A O 1
ATOM 3142 N N . VAL A 1 417 ? 6.222 -5.175 18.407 1.00 86.00 417 VAL A N 1
ATOM 3143 C CA . VAL A 1 417 ? 5.486 -3.978 18.830 1.00 86.00 417 VAL A CA 1
ATOM 3144 C C . VAL A 1 417 ? 4.998 -4.224 20.257 1.00 86.00 417 VAL A C 1
ATOM 3146 O O . VAL A 1 417 ? 4.245 -5.166 20.492 1.00 86.00 417 VAL A O 1
ATOM 3149 N N . ASP A 1 418 ? 5.473 -3.432 21.217 1.00 85.75 418 ASP A N 1
ATOM 3150 C CA . ASP A 1 418 ? 5.079 -3.499 22.636 1.00 85.75 418 ASP A CA 1
ATOM 3151 C C . ASP A 1 418 ? 5.226 -2.105 23.270 1.00 85.75 418 ASP A C 1
ATOM 3153 O O . ASP A 1 418 ? 5.836 -1.195 22.703 1.00 85.75 418 ASP A O 1
ATOM 3157 N N . ASP A 1 419 ? 4.689 -1.923 24.473 1.00 86.56 419 ASP A N 1
ATOM 3158 C CA . ASP A 1 419 ? 4.858 -0.679 25.209 1.00 86.56 419 ASP A CA 1
ATOM 3159 C C . ASP A 1 419 ? 6.231 -0.604 25.880 1.00 86.56 419 ASP A C 1
ATOM 3161 O O . ASP A 1 419 ? 6.573 -1.422 26.746 1.00 86.56 419 ASP A O 1
ATOM 3165 N N . VAL A 1 420 ? 6.939 0.500 25.648 1.00 87.88 420 VAL A N 1
ATOM 3166 C CA . VAL A 1 420 ? 7.937 0.953 26.619 1.00 87.88 420 VAL A CA 1
ATOM 3167 C C . VAL A 1 420 ? 7.217 1.285 27.923 1.00 87.88 420 VAL A C 1
ATOM 3169 O O . VAL A 1 420 ? 6.210 1.990 27.917 1.00 87.88 420 VAL A O 1
ATOM 3172 N N . ARG A 1 421 ? 7.746 0.819 29.060 1.00 87.50 421 ARG A N 1
ATOM 3173 C CA . ARG A 1 421 ? 7.149 1.055 30.384 1.00 87.50 421 ARG A CA 1
ATOM 3174 C C . ARG A 1 421 ? 8.045 1.939 31.234 1.00 87.50 421 ARG A C 1
ATOM 3176 O O . ARG A 1 421 ? 9.126 1.512 31.632 1.00 87.50 421 ARG A O 1
ATOM 3183 N N . GLN A 1 422 ? 7.550 3.107 31.620 1.00 84.50 422 GLN A N 1
ATOM 3184 C CA . GLN A 1 422 ? 8.223 4.005 32.558 1.00 84.50 422 GLN A CA 1
ATOM 3185 C C . GLN A 1 422 ? 7.356 4.210 33.801 1.00 84.50 422 GLN A C 1
ATOM 3187 O O . GLN A 1 422 ? 6.131 4.196 33.708 1.00 84.50 422 GLN A O 1
ATOM 3192 N N . GLU A 1 423 ? 7.968 4.378 34.976 1.00 81.75 423 GLU A N 1
ATOM 3193 C CA . GLU A 1 423 ? 7.225 4.815 36.168 1.00 81.75 423 GLU A CA 1
ATOM 3194 C C . GLU A 1 423 ? 6.450 6.096 35.842 1.00 81.75 423 GLU A C 1
ATOM 3196 O O . GLU A 1 423 ? 6.965 6.965 35.134 1.00 81.75 423 GLU A O 1
ATOM 3201 N N . ALA A 1 424 ? 5.216 6.216 36.332 1.00 72.19 424 ALA A N 1
ATOM 3202 C CA . ALA A 1 424 ? 4.409 7.411 36.113 1.00 72.19 424 ALA A CA 1
ATOM 3203 C C . ALA A 1 424 ? 5.041 8.629 36.830 1.00 72.19 424 ALA A C 1
ATOM 3205 O O . ALA A 1 424 ? 4.748 8.912 37.988 1.00 72.19 424 ALA A O 1
ATOM 3206 N N . GLY A 1 425 ? 5.952 9.328 36.142 1.00 64.31 425 GLY A N 1
ATOM 3207 C CA . GLY A 1 425 ? 6.666 10.524 36.600 1.00 64.31 425 GLY A CA 1
ATOM 3208 C C . GLY A 1 425 ? 5.993 11.848 36.205 1.00 64.31 425 GLY A C 1
ATOM 3209 O O . GLY A 1 425 ? 4.859 11.889 35.725 1.00 64.31 425 GLY A O 1
ATOM 3210 N N . THR A 1 426 ? 6.678 12.976 36.425 1.00 47.03 426 THR A N 1
ATOM 3211 C CA . THR A 1 426 ? 6.155 14.344 36.221 1.00 47.03 426 THR A CA 1
ATOM 3212 C C . THR A 1 426 ? 5.746 14.676 34.786 1.00 47.03 426 THR A C 1
ATOM 3214 O O . THR A 1 426 ? 5.005 15.643 34.632 1.00 47.03 426 THR A O 1
ATOM 3217 N N . THR A 1 427 ? 6.082 13.864 33.780 1.00 49.88 427 THR A N 1
ATOM 3218 C CA . THR A 1 427 ? 5.653 14.036 32.382 1.00 49.88 427 THR A CA 1
ATOM 3219 C C . THR A 1 427 ? 4.124 14.135 32.296 1.00 49.88 427 THR A C 1
ATOM 3221 O O . THR A 1 427 ? 3.420 13.209 32.714 1.00 49.88 427 THR A O 1
ATOM 3224 N N . PRO A 1 428 ? 3.559 15.289 31.914 1.00 51.69 428 PRO A N 1
ATOM 3225 C CA . PRO A 1 428 ? 2.134 15.434 31.647 1.00 51.69 428 PRO A CA 1
ATOM 3226 C C . PRO A 1 428 ? 1.673 14.422 30.597 1.00 51.69 428 PRO A C 1
ATOM 3228 O O . PRO A 1 428 ? 2.444 14.003 29.739 1.00 51.69 428 PRO A O 1
ATOM 3231 N N . MET A 1 429 ? 0.416 13.989 30.702 1.00 60.06 429 MET A N 1
ATOM 3232 C CA . MET A 1 429 ? -0.222 13.286 29.593 1.00 60.06 429 MET A CA 1
ATOM 3233 C C . MET A 1 429 ? -0.360 14.286 28.445 1.00 60.06 429 MET A C 1
ATOM 3235 O O . MET A 1 429 ? -0.804 15.405 28.725 1.00 60.06 429 MET A O 1
ATOM 3239 N N . PRO A 1 430 ? -0.065 13.904 27.191 1.00 58.84 430 PRO A N 1
ATOM 3240 C CA . PRO A 1 430 ? -0.250 14.792 26.065 1.00 58.84 430 PRO A CA 1
ATOM 3241 C C . PRO A 1 430 ? -1.721 15.162 26.056 1.00 58.84 430 PRO A C 1
ATOM 3243 O O . PRO A 1 430 ? -2.609 14.301 26.006 1.00 58.84 430 PRO A O 1
ATOM 3246 N N . THR A 1 431 ? -2.000 16.451 26.184 1.00 55.91 431 THR A N 1
ATOM 3247 C CA . THR A 1 431 ? -3.337 16.945 25.896 1.00 55.91 431 THR A CA 1
ATOM 3248 C C . THR A 1 431 ? -3.628 16.591 24.448 1.00 55.91 431 THR A C 1
ATOM 3250 O O . THR A 1 431 ? -2.818 16.895 23.573 1.00 55.91 431 THR A O 1
ATOM 3253 N N . ALA A 1 432 ? -4.772 15.944 24.200 1.00 58.78 432 ALA A N 1
ATOM 3254 C CA . ALA A 1 432 ? -5.281 15.836 22.839 1.00 58.78 432 ALA A CA 1
ATOM 3255 C C . ALA A 1 432 ? -5.243 17.228 22.209 1.00 58.78 432 ALA A C 1
ATOM 3257 O O . ALA A 1 432 ? -5.502 18.217 22.911 1.00 58.78 432 ALA A O 1
ATOM 3258 N N . CYS A 1 433 ? -4.927 17.300 20.916 1.00 57.28 433 CYS A N 1
ATOM 3259 C CA . CYS A 1 433 ? -5.087 18.542 20.180 1.00 57.28 433 CYS A CA 1
ATOM 3260 C C . CYS A 1 433 ? -6.487 19.081 20.496 1.00 57.28 433 CYS A C 1
ATOM 3262 O O . CYS A 1 433 ? -7.456 18.324 20.365 1.00 57.28 433 CYS A O 1
ATOM 3264 N N . PRO A 1 434 ? -6.606 20.324 21.003 1.00 57.25 434 PRO A N 1
ATOM 3265 C CA . PRO A 1 434 ? -7.910 20.868 21.328 1.00 57.25 434 PRO A CA 1
ATOM 3266 C C . PRO A 1 434 ? -8.787 20.731 20.083 1.00 57.25 434 PRO A C 1
ATOM 3268 O O . PRO A 1 434 ? -8.310 21.042 18.983 1.00 57.25 434 PRO A O 1
ATOM 3271 N N . PRO A 1 435 ? -10.019 20.206 20.224 1.00 59.38 435 PRO A N 1
ATOM 3272 C CA . PRO A 1 435 ? -10.891 20.023 19.081 1.00 59.38 435 PRO A CA 1
ATOM 3273 C C . PRO A 1 435 ? -10.998 21.362 18.365 1.00 59.38 435 PRO A C 1
ATOM 3275 O O . PRO A 1 435 ? -11.201 22.404 18.999 1.00 59.38 435 PRO A O 1
ATOM 3278 N N . LYS A 1 436 ? -10.792 21.343 17.044 1.00 64.94 436 LYS A N 1
ATOM 3279 C CA . LYS A 1 436 ? -11.014 22.542 16.239 1.00 64.94 436 LYS A CA 1
ATOM 3280 C C . LYS A 1 436 ? -12.444 23.024 16.524 1.00 64.94 436 LYS A C 1
ATOM 3282 O O . LYS A 1 436 ? -13.332 22.174 16.620 1.00 64.94 436 LYS A O 1
ATOM 3287 N N . PRO A 1 437 ? -12.667 24.341 16.693 1.00 71.25 437 PRO A N 1
ATOM 3288 C CA . PRO A 1 437 ? -14.015 24.870 16.853 1.00 71.25 437 PRO A CA 1
ATOM 3289 C C . PRO A 1 437 ? -14.919 24.335 15.743 1.00 71.25 437 PRO A C 1
ATOM 3291 O O . PRO A 1 437 ? -14.469 24.246 14.596 1.00 71.25 437 PRO A O 1
ATOM 3294 N N . ASP A 1 438 ? -16.160 23.971 16.082 1.00 80.12 438 ASP A N 1
ATOM 3295 C CA . ASP A 1 438 ? -17.114 23.520 15.070 1.00 80.12 438 ASP A CA 1
ATOM 3296 C C . ASP A 1 438 ? -17.275 24.648 14.032 1.00 80.12 438 ASP A C 1
ATOM 3298 O O . ASP A 1 438 ? -17.535 25.797 14.412 1.00 80.12 438 ASP A O 1
ATOM 3302 N N . PRO A 1 439 ? -17.049 24.379 12.733 1.00 85.88 439 PRO A N 1
ATOM 3303 C CA . PRO A 1 439 ? -17.202 25.398 11.698 1.00 85.88 439 PRO A CA 1
ATOM 3304 C C . PRO A 1 439 ? -18.655 25.883 11.569 1.00 85.88 439 PRO A C 1
ATOM 3306 O O . PRO A 1 439 ? -18.902 26.973 11.040 1.00 85.88 439 PRO A O 1
ATOM 3309 N N . LEU A 1 440 ? -19.626 25.106 12.060 1.00 90.75 440 LEU A N 1
ATOM 3310 C CA . LEU A 1 440 ? -21.035 25.471 12.091 1.00 90.75 440 LEU A CA 1
ATOM 3311 C C . LEU A 1 440 ? -21.463 25.903 13.497 1.00 90.75 440 LEU A C 1
ATOM 3313 O O . LEU A 1 440 ? -21.076 25.329 14.509 1.00 90.75 440 LEU A O 1
ATOM 3317 N N . SER A 1 441 ? -22.307 26.930 13.554 1.00 91.12 441 SER A N 1
ATOM 3318 C CA . SER A 1 441 ? -22.962 27.371 14.786 1.00 91.12 441 SER A CA 1
ATOM 3319 C C . SER A 1 441 ? -24.065 26.397 15.213 1.00 91.12 441 SER A C 1
ATOM 3321 O O . SER A 1 441 ? -24.680 25.734 14.374 1.00 91.12 441 SER A O 1
ATOM 3323 N N . ASP A 1 442 ? -24.403 26.383 16.506 1.00 89.62 442 ASP A N 1
ATOM 3324 C CA . ASP A 1 442 ? -25.504 25.569 17.051 1.00 89.62 442 ASP A CA 1
ATOM 3325 C C . ASP A 1 442 ? -26.822 25.745 16.278 1.00 89.62 442 ASP A C 1
ATOM 3327 O O . ASP A 1 442 ? -27.583 24.795 16.096 1.00 89.62 442 ASP A O 1
ATOM 3331 N N . GLU A 1 443 ? -27.102 26.960 15.797 1.00 91.56 443 GLU A N 1
ATOM 3332 C CA . GLU A 1 443 ? -28.314 27.258 15.031 1.00 91.56 443 GLU A CA 1
ATOM 3333 C C . GLU A 1 443 ? -28.273 26.682 13.606 1.00 91.56 443 GLU A C 1
ATOM 3335 O O . GLU A 1 443 ? -29.292 26.256 13.065 1.00 91.56 443 GLU A O 1
ATOM 3340 N N . GLU A 1 444 ? -27.101 26.636 12.973 1.00 94.06 444 GLU A N 1
ATOM 3341 C CA . GLU A 1 444 ? -26.912 25.956 11.684 1.00 94.06 444 GLU A CA 1
ATOM 3342 C C . GLU A 1 444 ? -27.058 24.438 11.840 1.00 94.06 444 GLU A C 1
ATOM 3344 O O . GLU A 1 444 ? -27.771 23.807 11.057 1.00 94.06 444 GLU A O 1
ATOM 3349 N N . LEU A 1 445 ? -26.475 23.862 12.896 1.00 92.38 445 LEU A N 1
ATOM 3350 C CA . LEU A 1 445 ? -26.583 22.434 13.205 1.00 92.38 445 LEU A CA 1
ATOM 3351 C C . LEU A 1 445 ? -28.034 22.014 13.481 1.00 92.38 445 LEU A C 1
ATOM 3353 O O . LEU A 1 445 ? -28.493 20.995 12.955 1.00 92.38 445 LEU A O 1
ATOM 3357 N N . ARG A 1 446 ? -28.791 22.816 14.245 1.00 89.56 446 ARG A N 1
ATOM 3358 C CA . ARG A 1 446 ? -30.227 22.582 14.485 1.00 89.56 446 ARG A CA 1
ATOM 3359 C C . ARG A 1 446 ? -31.041 22.623 13.198 1.00 89.56 446 ARG A C 1
ATOM 3361 O O . ARG A 1 446 ? -31.895 21.759 13.003 1.00 89.56 446 ARG A O 1
ATOM 3368 N N . ARG A 1 447 ? -30.764 23.580 12.305 1.00 90.25 447 ARG A N 1
ATOM 3369 C CA . ARG A 1 447 ? -31.436 23.675 10.999 1.00 90.25 447 ARG A CA 1
ATOM 3370 C C . ARG A 1 447 ? -31.140 22.466 10.114 1.00 90.25 447 ARG A C 1
ATOM 3372 O O . ARG A 1 447 ? -32.080 21.885 9.574 1.00 90.25 447 ARG A O 1
ATOM 3379 N N . CYS A 1 448 ? -29.880 22.033 10.029 1.00 91.44 448 CYS A N 1
ATOM 3380 C CA . CYS A 1 448 ? -29.509 20.822 9.287 1.00 91.44 448 CYS A CA 1
ATOM 3381 C C . CYS A 1 448 ? -30.220 19.586 9.855 1.00 91.44 448 CYS A C 1
ATOM 3383 O O . CYS A 1 448 ? -30.802 18.802 9.108 1.00 91.44 448 CYS A O 1
ATOM 3385 N N . ARG A 1 449 ? -30.255 19.450 11.190 1.00 90.69 449 ARG A N 1
ATOM 3386 C CA . ARG A 1 449 ? -30.941 18.340 11.866 1.00 90.69 449 ARG A CA 1
ATOM 3387 C C . ARG A 1 449 ? -32.436 18.311 11.558 1.00 90.69 449 ARG A C 1
ATOM 3389 O O . ARG A 1 449 ? -32.957 17.247 11.248 1.00 90.69 449 ARG A O 1
ATOM 3396 N N . ALA A 1 450 ? -33.113 19.457 11.627 1.00 87.88 450 ALA A N 1
ATOM 3397 C CA . ALA A 1 450 ? -34.548 19.558 11.358 1.00 87.88 450 ALA A CA 1
ATOM 3398 C C . ALA A 1 450 ? -34.905 19.260 9.891 1.00 87.88 450 ALA A C 1
ATOM 3400 O O . ALA A 1 450 ? -35.988 18.750 9.614 1.00 87.88 450 ALA A O 1
ATOM 3401 N N . ALA A 1 451 ? -34.003 19.567 8.954 1.00 86.44 451 ALA A N 1
ATOM 3402 C CA . ALA A 1 451 ? -34.178 19.233 7.543 1.00 86.44 451 ALA A CA 1
ATOM 3403 C C . ALA A 1 451 ? -33.926 17.741 7.255 1.00 86.44 451 ALA A C 1
ATOM 3405 O O . ALA A 1 451 ? -34.611 17.155 6.416 1.00 86.44 451 ALA A O 1
ATOM 3406 N N . CYS A 1 452 ? -32.958 17.133 7.948 1.00 86.06 452 CYS A N 1
ATOM 3407 C CA . CYS A 1 452 ? -32.532 15.753 7.721 1.00 86.06 452 CYS A CA 1
ATOM 3408 C C . CYS A 1 452 ? -33.427 14.719 8.429 1.00 86.06 452 CYS A C 1
ATOM 3410 O O . CYS A 1 452 ? -33.822 13.725 7.820 1.00 86.06 452 CYS A O 1
ATOM 3412 N N . LEU A 1 453 ? -33.779 14.946 9.700 1.00 85.19 453 LEU A N 1
ATOM 3413 C CA . LEU A 1 453 ? -34.537 13.992 10.515 1.00 85.19 453 LEU A CA 1
ATOM 3414 C C . LEU A 1 453 ? -36.041 14.297 10.480 1.00 85.19 453 LEU A C 1
ATOM 3416 O O . LEU A 1 453 ? -36.470 15.401 10.812 1.00 85.19 453 LEU A O 1
ATOM 3420 N N . LYS A 1 454 ? -36.863 13.298 10.134 1.00 70.81 454 LYS A N 1
ATOM 3421 C CA . LYS A 1 454 ? -38.334 13.385 10.181 1.00 70.81 454 LYS A CA 1
ATOM 3422 C C . LYS A 1 454 ? -38.881 12.456 11.266 1.00 70.81 454 LYS A C 1
ATOM 3424 O O . LYS A 1 454 ? -38.767 11.242 11.147 1.00 70.81 454 LYS A O 1
ATOM 3429 N N . GLY A 1 455 ? -39.538 13.011 12.285 1.00 66.88 455 GLY A N 1
ATOM 3430 C CA . GLY A 1 455 ? -40.138 12.220 13.367 1.00 66.88 455 GLY A CA 1
ATOM 3431 C C . GLY A 1 455 ? -39.095 11.543 14.266 1.00 66.88 455 GLY A C 1
ATOM 3432 O O . GLY A 1 455 ? -38.047 12.122 14.539 1.00 66.88 455 GLY A O 1
ATOM 3433 N N . ASN A 1 456 ? -39.402 10.336 14.751 1.00 64.25 456 ASN A N 1
ATOM 3434 C CA . ASN A 1 456 ? -38.520 9.555 15.623 1.00 64.25 456 ASN A CA 1
ATOM 3435 C C . ASN A 1 456 ? -37.621 8.640 14.757 1.00 64.25 456 ASN A C 1
ATOM 3437 O O . ASN A 1 456 ? -38.012 7.516 14.449 1.00 64.25 456 ASN A O 1
ATOM 3441 N N . ASP A 1 457 ? -36.469 9.145 14.299 1.00 70.25 457 ASP A N 1
ATOM 3442 C CA . ASP A 1 457 ? -35.484 8.379 13.507 1.00 70.25 457 ASP A CA 1
ATOM 3443 C C . ASP A 1 457 ? -34.627 7.498 14.439 1.00 70.25 457 ASP A C 1
ATOM 3445 O O . ASP A 1 457 ? -33.993 8.014 15.360 1.00 70.25 457 ASP A O 1
ATOM 3449 N N . SER A 1 458 ? -34.631 6.177 14.223 1.00 71.31 458 SER A N 1
ATOM 3450 C CA . SER A 1 458 ? -33.847 5.198 14.996 1.00 71.31 458 SER A CA 1
ATOM 3451 C C . SER A 1 458 ? -32.443 4.949 14.434 1.00 71.31 458 SER A C 1
ATOM 3453 O O . SER A 1 458 ? -31.689 4.170 15.013 1.00 71.31 458 SER A O 1
ATOM 3455 N N . SER A 1 459 ? -32.073 5.591 13.318 1.00 78.50 459 SER A N 1
ATOM 3456 C CA . SER A 1 459 ? -30.762 5.398 12.699 1.00 78.50 459 SER A CA 1
ATOM 3457 C C . SER A 1 459 ? -29.617 5.774 13.648 1.00 78.50 459 SER A C 1
ATOM 3459 O O . SER A 1 459 ? -29.652 6.856 14.241 1.00 78.50 459 SER A O 1
ATOM 3461 N N . PRO A 1 460 ? -28.541 4.964 13.729 1.00 77.75 460 PRO A N 1
ATOM 3462 C CA . PRO A 1 460 ? -27.369 5.309 14.536 1.00 77.75 460 PRO A CA 1
ATOM 3463 C C . PRO A 1 460 ? -26.662 6.582 14.040 1.00 77.75 460 PRO A C 1
ATOM 3465 O O . PRO A 1 460 ? -26.048 7.295 14.832 1.00 77.75 460 PRO A O 1
ATOM 3468 N N . LEU A 1 461 ? -26.755 6.877 12.738 1.00 89.44 461 LEU A N 1
ATOM 3469 C CA . LEU A 1 461 ? -26.222 8.090 12.123 1.00 89.44 461 LEU A CA 1
ATOM 3470 C C . LEU A 1 461 ? -27.030 8.469 10.874 1.00 89.44 461 LEU A C 1
ATOM 3472 O O . LEU A 1 461 ? -27.415 7.606 10.084 1.00 89.44 461 LEU A O 1
ATOM 3476 N N . ARG A 1 462 ? -27.236 9.767 10.656 1.00 90.50 462 ARG A N 1
ATOM 3477 C CA . ARG A 1 462 ? -27.527 10.355 9.338 1.00 90.50 462 ARG A CA 1
ATOM 3478 C C . ARG A 1 462 ? -26.439 11.356 8.989 1.00 90.50 462 ARG A C 1
ATOM 3480 O O . ARG A 1 462 ? -25.892 11.993 9.886 1.00 90.50 462 ARG A O 1
ATOM 3487 N N . VAL A 1 463 ? -26.156 11.523 7.705 1.00 93.44 463 VAL A N 1
ATOM 3488 C CA . VAL A 1 463 ? -25.218 12.541 7.228 1.00 93.44 463 VAL A CA 1
ATOM 3489 C C . VAL A 1 463 ? -25.980 13.510 6.337 1.00 93.44 463 VAL A C 1
ATOM 3491 O O . VAL A 1 463 ? -26.749 13.086 5.480 1.00 93.44 463 VAL A O 1
ATOM 3494 N N . SER A 1 464 ? -25.791 14.803 6.567 1.00 92.56 464 SER A N 1
ATOM 3495 C CA . SER A 1 464 ? -26.187 15.865 5.640 1.00 92.56 464 SER A CA 1
ATOM 3496 C C . SER A 1 464 ? -24.983 16.751 5.329 1.00 92.56 464 SER A C 1
ATOM 3498 O O . SER A 1 464 ? -23.904 16.552 5.891 1.00 92.56 464 SER A O 1
ATOM 3500 N N . ARG A 1 465 ? -25.140 17.731 4.438 1.00 92.25 465 ARG A N 1
ATOM 3501 C CA . ARG A 1 465 ? -24.096 18.717 4.151 1.00 92.25 465 ARG A CA 1
ATOM 3502 C C . ARG A 1 465 ? -24.647 20.133 4.102 1.00 92.25 465 ARG A C 1
ATOM 3504 O O . ARG A 1 465 ? -25.812 20.341 3.769 1.00 92.25 465 ARG A O 1
ATOM 3511 N N . LEU A 1 466 ? -23.784 21.095 4.403 1.00 92.38 466 LEU A N 1
ATOM 3512 C CA . LEU A 1 466 ? -24.049 22.525 4.310 1.00 92.38 466 LEU A CA 1
ATOM 3513 C C . LEU A 1 466 ? -22.827 23.230 3.715 1.00 92.38 466 LEU A C 1
ATOM 3515 O O . LEU A 1 466 ? -21.704 23.008 4.164 1.00 92.38 466 LEU A O 1
ATOM 3519 N N . GLU A 1 467 ? -23.041 24.089 2.724 1.00 90.75 467 GLU A N 1
ATOM 3520 C CA . GLU A 1 467 ? -21.983 24.940 2.173 1.00 90.75 467 GLU A CA 1
ATOM 3521 C C . GLU A 1 467 ? -21.791 26.192 3.031 1.00 90.75 467 GLU A C 1
ATOM 3523 O O . GLU A 1 467 ? -22.758 26.886 3.359 1.00 90.75 467 GLU A O 1
ATOM 3528 N N . LYS A 1 468 ? -20.540 26.485 3.395 1.00 87.25 468 LYS A N 1
ATOM 3529 C CA . LYS A 1 468 ? -20.172 27.656 4.193 1.00 87.25 468 LYS A CA 1
ATOM 3530 C C . LYS A 1 468 ? -18.713 28.045 3.960 1.00 87.25 468 LYS A C 1
ATOM 3532 O O . LYS A 1 468 ? -17.834 27.191 3.972 1.00 87.25 468 LYS A O 1
ATOM 3537 N N . ASP A 1 469 ? -18.459 29.339 3.771 1.00 86.06 469 ASP A N 1
ATOM 3538 C CA . ASP A 1 469 ? -17.113 29.934 3.703 1.00 86.06 469 ASP A CA 1
ATOM 3539 C C . ASP A 1 469 ? -16.142 29.245 2.713 1.00 86.06 469 ASP A C 1
ATOM 3541 O O . ASP A 1 469 ? -14.946 29.129 2.978 1.00 86.06 469 ASP A O 1
ATOM 3545 N N . GLY A 1 470 ? -16.648 28.772 1.565 1.00 84.81 470 GLY A N 1
ATOM 3546 C CA . GLY A 1 470 ? -15.851 28.066 0.545 1.00 84.81 470 GLY A CA 1
ATOM 3547 C C . GLY A 1 470 ? -15.550 26.596 0.872 1.00 84.81 470 GLY A C 1
ATOM 3548 O O . GLY A 1 470 ? -14.673 25.974 0.264 1.00 84.81 470 GLY A O 1
ATOM 3549 N N . TYR A 1 471 ? -16.265 26.029 1.845 1.00 89.00 471 TYR A N 1
ATOM 3550 C CA . TYR A 1 471 ? -16.207 24.623 2.226 1.00 89.00 471 TYR A CA 1
ATOM 3551 C C . TYR A 1 471 ? -17.588 23.975 2.168 1.00 89.00 471 TYR A C 1
ATOM 3553 O O . TYR A 1 471 ? -18.618 24.610 2.388 1.00 89.00 471 TYR A O 1
ATOM 3561 N N . VAL A 1 472 ? -17.588 22.665 1.942 1.00 92.81 472 VAL A N 1
ATOM 3562 C CA . VAL A 1 472 ? -18.730 21.792 2.199 1.00 92.81 472 VAL A CA 1
ATOM 3563 C C . VAL A 1 472 ? -18.514 21.147 3.565 1.00 92.81 472 VAL A C 1
ATOM 3565 O O . VAL A 1 472 ? -17.593 20.346 3.738 1.00 92.81 472 VAL A O 1
ATOM 3568 N N . CYS A 1 473 ? -19.341 21.502 4.544 1.00 92.75 473 CYS A N 1
ATOM 3569 C CA . CYS A 1 473 ? -19.345 20.910 5.878 1.00 92.75 473 CYS A CA 1
ATOM 3570 C C . CYS A 1 473 ? -20.326 19.735 5.910 1.00 92.75 473 CYS A C 1
ATOM 3572 O O . CYS A 1 473 ? -21.523 19.925 5.706 1.00 92.75 473 CYS A O 1
ATOM 3574 N N . PHE A 1 474 ? -19.840 18.529 6.194 1.00 94.69 474 PHE A N 1
ATOM 3575 C CA . PHE A 1 474 ? -20.678 17.352 6.413 1.00 94.69 474 PHE A CA 1
ATOM 3576 C C . PHE A 1 474 ? -21.090 17.283 7.881 1.00 94.69 474 PHE A C 1
ATOM 3578 O O . PHE A 1 474 ? -20.246 17.319 8.778 1.00 94.69 474 PHE A O 1
ATOM 3585 N N . VAL A 1 475 ? -22.388 17.152 8.127 1.00 94.12 475 VAL A N 1
ATOM 3586 C CA . VAL A 1 475 ? -22.995 17.146 9.455 1.00 94.12 475 VAL A CA 1
ATOM 3587 C C . VAL A 1 475 ? -23.480 15.744 9.778 1.00 94.12 475 VAL A C 1
ATOM 3589 O O . VAL A 1 475 ? -24.298 15.176 9.059 1.00 94.12 475 VAL A O 1
ATOM 3592 N N . GLY A 1 476 ? -22.981 15.191 10.880 1.00 92.56 476 GLY A N 1
ATOM 3593 C CA . GLY A 1 476 ? -23.447 13.923 11.424 1.00 92.56 476 GLY A CA 1
ATOM 3594 C C . GLY A 1 476 ? -24.567 14.163 12.424 1.00 92.56 476 GLY A C 1
ATOM 3595 O O . GLY A 1 476 ? -24.380 14.889 13.402 1.00 92.56 476 GLY A O 1
ATOM 3596 N N . HIS A 1 477 ? -25.723 13.548 12.197 1.00 90.44 477 HIS A N 1
ATOM 3597 C CA . HIS A 1 477 ? -26.868 13.587 13.097 1.00 90.44 477 HIS A CA 1
ATOM 3598 C C . HIS A 1 477 ? -26.970 12.268 13.861 1.00 90.44 477 HIS A C 1
ATOM 3600 O O . HIS A 1 477 ? -27.360 11.243 13.304 1.00 90.44 477 HIS A O 1
ATOM 3606 N N . TYR A 1 478 ? -26.626 12.326 15.142 1.00 84.81 478 TYR A N 1
ATOM 3607 C CA . TYR A 1 478 ? -26.708 11.224 16.096 1.00 84.81 478 TYR A CA 1
ATOM 3608 C C . TYR A 1 478 ? -28.008 11.331 16.906 1.00 84.81 478 TYR A C 1
ATOM 3610 O O . TYR A 1 478 ? -28.715 12.343 16.829 1.00 84.81 478 TYR A O 1
ATOM 3618 N N . HIS A 1 479 ? -28.338 10.313 17.699 1.00 75.62 479 HIS A N 1
ATOM 3619 C CA . HIS A 1 479 ? -29.581 10.283 18.480 1.00 75.62 479 HIS A CA 1
ATOM 3620 C C . HIS A 1 479 ? -29.722 11.480 19.446 1.00 75.62 479 HIS A C 1
ATOM 3622 O O . HIS A 1 479 ? -30.803 12.050 19.579 1.00 75.62 479 HIS A O 1
ATOM 3628 N N . ASP A 1 480 ? -28.619 11.928 20.038 1.00 71.62 480 ASP A N 1
ATOM 3629 C CA . ASP A 1 480 ? -28.547 12.950 21.085 1.00 71.62 480 ASP A CA 1
ATOM 3630 C C . ASP A 1 480 ? -28.042 14.322 20.603 1.00 71.62 480 ASP A C 1
ATOM 3632 O O . ASP A 1 480 ? -28.029 15.282 21.372 1.00 71.62 480 ASP A O 1
ATOM 3636 N N . GLY A 1 481 ? -27.637 14.458 19.337 1.00 81.38 481 GLY A N 1
ATOM 3637 C CA . GLY A 1 481 ? -27.096 15.724 18.847 1.00 81.38 481 GLY A CA 1
ATOM 3638 C C . GLY A 1 481 ? -26.655 15.720 17.391 1.00 81.38 481 GLY A C 1
ATOM 3639 O O . GLY A 1 481 ? -26.780 14.738 16.662 1.00 81.38 481 GLY A O 1
ATOM 3640 N N . SER A 1 482 ? -26.177 16.867 16.918 1.00 88.56 482 SER A N 1
ATOM 3641 C CA . SER A 1 482 ? -25.591 17.022 15.582 1.00 88.56 482 SER A CA 1
ATOM 3642 C C . SER A 1 482 ? -24.305 17.815 15.684 1.00 88.56 482 SER A C 1
ATOM 3644 O O . SER A 1 482 ? -24.234 18.728 16.497 1.00 88.56 482 SER A O 1
ATOM 3646 N N . GLN A 1 483 ? -23.313 17.446 14.885 1.00 89.25 483 GLN A N 1
ATOM 3647 C CA . GLN A 1 483 ? -22.007 18.103 14.856 1.00 89.25 483 GLN A CA 1
ATOM 3648 C C . GLN A 1 483 ? -21.433 18.035 13.445 1.00 89.25 483 GLN A C 1
ATOM 3650 O O . GLN A 1 483 ? -21.780 17.124 12.681 1.00 89.25 483 GLN A O 1
ATOM 3655 N N . THR A 1 484 ? -20.523 18.944 13.113 1.00 91.06 484 THR A N 1
ATOM 3656 C CA . THR A 1 484 ? -19.731 18.782 11.892 1.00 91.06 484 THR A CA 1
ATOM 3657 C C . THR A 1 484 ? -18.787 17.588 12.056 1.00 91.06 484 THR A C 1
ATOM 3659 O O . THR A 1 484 ? -18.039 17.505 13.028 1.00 91.06 484 THR A O 1
ATOM 3662 N N . ILE A 1 485 ? -18.842 16.635 11.123 1.00 90.50 485 ILE A N 1
ATOM 3663 C CA . ILE A 1 485 ? -18.050 15.393 11.163 1.00 90.50 485 ILE A CA 1
ATOM 3664 C C . ILE A 1 485 ? -16.926 15.348 10.127 1.00 90.50 485 ILE A C 1
ATOM 3666 O O . ILE A 1 485 ? -16.025 14.525 10.260 1.00 90.50 485 ILE A O 1
ATOM 3670 N N . ALA A 1 486 ? -16.997 16.174 9.082 1.00 91.94 486 ALA A N 1
ATOM 3671 C CA . ALA A 1 486 ? -15.962 16.300 8.062 1.00 91.94 486 ALA A CA 1
ATOM 3672 C C . ALA A 1 486 ? -16.150 17.604 7.274 1.00 91.94 486 ALA A C 1
ATOM 3674 O O . ALA A 1 486 ? -17.256 18.138 7.205 1.00 91.94 486 ALA A O 1
ATOM 3675 N N . CYS A 1 487 ? -15.091 18.081 6.618 1.00 90.19 487 CYS A N 1
ATOM 3676 C CA . CYS A 1 487 ? -15.170 19.201 5.675 1.00 90.19 487 CYS A CA 1
ATOM 3677 C C . CYS A 1 487 ? -14.457 18.856 4.362 1.00 90.19 487 CYS A C 1
ATOM 3679 O O . CYS A 1 487 ? -13.458 18.133 4.369 1.00 90.19 487 CYS A O 1
ATOM 3681 N N . ALA A 1 488 ? -14.934 19.406 3.249 1.00 89.62 488 ALA A N 1
ATOM 3682 C CA . ALA A 1 488 ? -14.275 19.396 1.943 1.00 89.62 488 ALA A CA 1
ATOM 3683 C C . ALA A 1 488 ? -14.097 20.835 1.451 1.00 89.62 488 ALA A C 1
ATOM 3685 O O . ALA A 1 488 ? -14.942 21.679 1.742 1.00 89.62 488 ALA A O 1
ATOM 3686 N N . LYS A 1 489 ? -13.041 21.122 0.682 1.00 83.56 489 LYS A N 1
ATOM 3687 C CA . LYS A 1 489 ? -12.987 22.380 -0.082 1.00 83.56 489 LYS A CA 1
ATOM 3688 C C . LYS A 1 489 ? -14.080 22.378 -1.156 1.00 83.56 489 LYS A C 1
ATOM 3690 O O . LYS A 1 489 ? -14.460 21.313 -1.642 1.00 83.56 489 LYS A O 1
ATOM 3695 N N . GLU A 1 490 ? -14.565 23.558 -1.525 1.00 78.12 490 GLU A N 1
ATOM 3696 C CA . GLU A 1 490 ? -15.455 23.721 -2.677 1.00 78.12 490 GLU A CA 1
ATOM 3697 C C . GLU A 1 490 ? -14.824 23.200 -3.986 1.00 78.12 490 GLU A C 1
ATOM 3699 O O . GLU A 1 490 ? -13.601 23.127 -4.123 1.00 78.12 490 GLU A O 1
ATOM 3704 N N . GLY A 1 491 ? -15.667 22.832 -4.958 1.00 76.88 491 GLY A N 1
ATOM 3705 C CA . GLY A 1 491 ? -15.235 22.392 -6.292 1.00 76.88 491 GLY A CA 1
ATOM 3706 C C . GLY A 1 491 ? -15.349 20.889 -6.567 1.00 76.88 491 GLY A C 1
ATOM 3707 O O . GLY A 1 491 ? -15.088 20.465 -7.693 1.00 76.88 491 GLY A O 1
ATOM 3708 N N . TYR A 1 492 ? -15.771 20.083 -5.588 1.00 82.88 492 TYR A N 1
ATOM 3709 C CA . TYR A 1 492 ? -16.194 18.704 -5.844 1.00 82.88 492 TYR A CA 1
ATOM 3710 C C . TYR A 1 492 ? -17.563 18.669 -6.524 1.00 82.88 492 TYR A C 1
ATOM 3712 O O . TYR A 1 492 ? -18.459 19.436 -6.179 1.00 82.88 492 TYR A O 1
ATOM 3720 N N . ASP A 1 493 ? -17.727 17.762 -7.486 1.00 79.62 493 ASP A N 1
ATOM 3721 C CA . ASP A 1 493 ? -19.021 17.531 -8.116 1.00 79.62 493 ASP A CA 1
ATOM 3722 C C . ASP A 1 493 ? -20.008 16.838 -7.157 1.00 79.62 493 ASP A C 1
ATOM 3724 O O . ASP A 1 493 ? -19.627 16.197 -6.175 1.00 79.62 493 ASP A O 1
ATOM 3728 N N . GLU A 1 494 ? -21.295 16.940 -7.485 1.00 81.94 494 GLU A N 1
ATOM 3729 C CA . GLU A 1 494 ? -22.406 16.373 -6.714 1.00 81.94 494 GLU A CA 1
ATOM 3730 C C . GLU A 1 494 ? -22.269 14.871 -6.423 1.00 81.94 494 GLU A C 1
ATOM 3732 O O . GLU A 1 494 ? -22.645 14.413 -5.345 1.00 81.94 494 GLU A O 1
ATOM 3737 N N . TRP A 1 495 ? -21.704 14.093 -7.351 1.00 77.25 495 TRP A N 1
ATOM 3738 C CA . TRP A 1 495 ? -21.508 12.659 -7.149 1.00 77.25 495 TRP A CA 1
ATOM 3739 C C . TRP A 1 495 ? -20.371 12.383 -6.167 1.00 77.25 495 TRP A C 1
ATOM 3741 O O . TRP A 1 495 ? -20.508 11.526 -5.295 1.00 77.25 495 TRP A O 1
ATOM 3751 N N . THR A 1 496 ? -19.274 13.134 -6.266 1.00 83.56 496 THR A N 1
ATOM 3752 C CA . THR A 1 496 ? -18.161 13.055 -5.317 1.00 83.56 496 THR A CA 1
ATOM 3753 C C . THR A 1 496 ? -18.635 13.395 -3.903 1.00 83.56 496 THR A C 1
ATOM 3755 O O . THR A 1 496 ? -18.355 12.644 -2.968 1.00 83.56 496 THR A O 1
ATOM 3758 N N . LEU A 1 497 ? -19.412 14.472 -3.741 1.00 87.56 497 LEU A N 1
ATOM 3759 C CA . LEU A 1 497 ? -19.992 14.853 -2.449 1.00 87.56 497 LEU A CA 1
ATOM 3760 C C . LEU A 1 497 ? -20.951 13.780 -1.909 1.00 87.56 497 LEU A C 1
ATOM 3762 O O . LEU A 1 497 ? -20.837 13.387 -0.748 1.00 87.56 497 LEU A O 1
ATOM 3766 N N . TRP A 1 498 ? -21.824 13.238 -2.763 1.00 88.38 498 TRP A N 1
ATOM 3767 C CA . TRP A 1 498 ? -22.730 12.142 -2.408 1.00 88.38 498 TRP A CA 1
ATOM 3768 C C . TRP A 1 498 ? -21.980 10.862 -1.981 1.00 88.38 498 TRP A C 1
ATOM 3770 O O . TRP A 1 498 ? -22.385 10.178 -1.037 1.00 88.38 498 TRP A O 1
ATOM 3780 N N . TYR A 1 499 ? -20.859 10.533 -2.633 1.00 85.81 499 TYR A N 1
ATOM 3781 C CA . TYR A 1 499 ? -20.043 9.367 -2.277 1.00 85.81 499 TYR A CA 1
ATOM 3782 C C . TYR A 1 499 ? -19.277 9.579 -0.963 1.00 85.81 499 TYR A C 1
ATOM 3784 O O . TYR A 1 499 ? -19.129 8.641 -0.176 1.00 85.81 499 TYR A O 1
ATOM 3792 N N . ILE A 1 500 ? -18.817 10.805 -0.690 1.00 91.31 500 ILE A N 1
ATOM 3793 C CA . ILE A 1 500 ? -18.239 11.159 0.612 1.00 91.31 500 ILE A CA 1
ATOM 3794 C C . ILE A 1 500 ? -19.277 10.943 1.719 1.00 91.31 500 ILE A C 1
ATOM 3796 O O . ILE A 1 500 ? -18.973 10.267 2.700 1.00 91.31 500 ILE A O 1
ATOM 3800 N N . GLU A 1 501 ? -20.509 11.425 1.540 1.00 92.56 501 GLU A N 1
ATOM 3801 C CA . GLU A 1 501 ? -21.613 11.202 2.487 1.00 92.56 501 GLU A CA 1
ATOM 3802 C C . GLU A 1 501 ? -21.883 9.713 2.714 1.00 92.56 501 GLU A C 1
ATOM 3804 O O . GLU A 1 501 ? -22.023 9.292 3.861 1.00 92.56 501 GLU A O 1
ATOM 3809 N N . LEU A 1 502 ? -21.876 8.902 1.648 1.00 90.50 502 LEU A N 1
ATOM 3810 C CA . LEU A 1 502 ? -22.066 7.452 1.737 1.00 90.50 502 LEU A CA 1
ATOM 3811 C C . LEU A 1 502 ? -21.002 6.799 2.629 1.00 90.50 502 LEU A C 1
ATOM 3813 O O . LEU A 1 502 ? -21.326 5.991 3.503 1.00 90.50 502 LEU A O 1
ATOM 3817 N N . VAL A 1 503 ? -19.727 7.138 2.418 1.00 92.38 503 VAL A N 1
ATOM 3818 C CA . VAL A 1 503 ? -18.632 6.559 3.205 1.00 92.38 503 VAL A CA 1
ATOM 3819 C C . VAL A 1 503 ? -18.633 7.096 4.635 1.00 92.38 503 VAL A C 1
ATOM 3821 O O . VAL A 1 503 ? -18.425 6.314 5.558 1.00 92.38 503 VAL A O 1
ATOM 3824 N N . LEU A 1 504 ? -18.922 8.382 4.854 1.00 94.19 504 LEU A N 1
ATOM 3825 C CA . LEU A 1 504 ? -19.059 8.959 6.197 1.00 94.19 504 LEU A CA 1
ATOM 3826 C C . LEU A 1 504 ? -20.215 8.324 6.975 1.00 94.19 504 LEU A C 1
ATOM 3828 O O . LEU A 1 504 ? -20.053 8.001 8.150 1.00 94.19 504 LEU A O 1
ATOM 3832 N N . LEU A 1 505 ? -21.355 8.095 6.320 1.00 92.38 505 LEU A N 1
ATOM 3833 C CA . LEU A 1 505 ? -22.510 7.419 6.902 1.00 92.38 505 LEU A CA 1
ATOM 3834 C C . LEU A 1 505 ? -22.146 5.998 7.331 1.00 92.38 505 LEU A C 1
ATOM 3836 O O . LEU A 1 505 ? -22.481 5.574 8.434 1.00 92.38 505 LEU A O 1
ATOM 3840 N N . LEU A 1 506 ? -21.428 5.271 6.477 1.00 90.50 506 LEU A N 1
ATOM 3841 C CA . LEU A 1 506 ? -21.058 3.892 6.747 1.00 90.50 506 LEU A CA 1
ATOM 3842 C C . LEU A 1 506 ? -19.967 3.795 7.823 1.00 90.50 506 LEU A C 1
ATOM 3844 O O . LEU A 1 506 ? -20.140 3.073 8.799 1.00 90.50 506 LEU A O 1
ATOM 3848 N N . VAL A 1 507 ? -18.878 4.555 7.703 1.00 90.12 507 VAL A N 1
ATOM 3849 C CA . VAL A 1 507 ? -17.782 4.569 8.686 1.00 90.12 507 VAL A CA 1
ATOM 3850 C C . VAL A 1 507 ? -18.266 5.086 10.035 1.00 90.12 507 VAL A C 1
ATOM 3852 O O . VAL A 1 507 ? -18.034 4.443 11.056 1.00 90.12 507 VAL A O 1
ATOM 3855 N N . GLY A 1 508 ? -18.981 6.209 10.043 1.00 88.75 508 GLY A N 1
ATOM 3856 C CA . GLY A 1 508 ? -19.483 6.836 11.260 1.00 88.75 508 GLY A CA 1
ATOM 3857 C C . GLY A 1 508 ? -20.593 6.029 11.916 1.00 88.75 508 GLY A C 1
ATOM 3858 O O . GLY A 1 508 ? -20.586 5.866 13.133 1.00 88.75 508 GLY A O 1
ATOM 3859 N N . GLY A 1 509 ? -21.506 5.460 11.126 1.00 86.25 509 GLY A N 1
ATOM 3860 C CA . GLY A 1 509 ? -22.569 4.598 11.633 1.00 86.25 509 GLY A CA 1
ATOM 3861 C C . GLY A 1 509 ? -22.000 3.357 12.310 1.00 86.25 509 GLY A C 1
ATOM 3862 O O . GLY A 1 509 ? -22.395 3.024 13.421 1.00 86.25 509 GLY A O 1
ATOM 3863 N N . VAL A 1 510 ? -21.009 2.713 11.692 1.00 84.19 510 VAL A N 1
ATOM 3864 C CA . VAL A 1 510 ? -20.363 1.529 12.265 1.00 84.19 510 VAL A CA 1
ATOM 3865 C C . VAL A 1 510 ? -19.505 1.868 13.491 1.00 84.19 510 VAL A C 1
ATOM 3867 O O . VAL A 1 510 ? -19.591 1.160 14.492 1.00 84.19 510 VAL A O 1
ATOM 3870 N N . LEU A 1 511 ? -18.749 2.970 13.473 1.00 81.31 511 LEU A N 1
ATOM 3871 C CA . LEU A 1 511 ? -18.030 3.464 14.657 1.00 81.31 511 LEU A CA 1
ATOM 3872 C C . LEU A 1 511 ? -18.975 3.747 15.832 1.00 81.31 511 LEU A C 1
ATOM 3874 O O . LEU A 1 511 ? -18.661 3.406 16.973 1.00 81.31 511 LEU A O 1
ATOM 3878 N N . THR A 1 512 ? -20.149 4.307 15.546 1.00 78.56 512 THR A N 1
ATOM 3879 C CA . THR A 1 512 ? -21.179 4.570 16.557 1.00 78.56 512 THR A CA 1
ATOM 3880 C C . THR A 1 512 ? -21.708 3.259 17.134 1.00 78.56 512 THR A C 1
ATOM 3882 O O . THR A 1 512 ? -21.694 3.079 18.345 1.00 78.56 512 THR A O 1
ATOM 3885 N N . VAL A 1 513 ? -22.100 2.314 16.271 1.00 76.19 513 VAL A N 1
ATOM 3886 C CA . VAL A 1 513 ? -22.698 1.025 16.669 1.00 76.19 513 VAL A CA 1
ATOM 3887 C C . VAL A 1 513 ? -21.729 0.116 17.428 1.00 76.19 513 VAL A C 1
ATOM 3889 O O . VAL A 1 513 ? -22.166 -0.764 18.159 1.00 76.19 513 VAL A O 1
ATOM 3892 N N . LEU A 1 514 ? -20.418 0.255 17.239 1.00 73.19 514 LEU A N 1
ATOM 3893 C CA . LEU A 1 514 ? -19.461 -0.720 17.775 1.00 73.19 514 LEU A CA 1
ATOM 3894 C C . LEU A 1 514 ? -18.537 -0.169 18.836 1.00 73.19 514 LEU A C 1
ATOM 3896 O O . LEU A 1 514 ? -18.135 -0.912 19.725 1.00 73.19 514 LEU A O 1
ATOM 3900 N N . ALA A 1 515 ? -18.171 1.102 18.714 1.00 70.75 515 ALA A N 1
ATOM 3901 C CA . ALA A 1 515 ? -17.197 1.737 19.584 1.00 70.75 515 ALA A CA 1
ATOM 3902 C C . ALA A 1 515 ? -17.800 2.894 20.395 1.00 70.75 515 ALA A C 1
ATOM 3904 O O . ALA A 1 515 ? -17.094 3.460 21.229 1.00 70.75 515 ALA A O 1
ATOM 3905 N N . GLY A 1 516 ? -19.064 3.270 20.147 1.00 70.44 516 GLY A N 1
ATOM 3906 C CA . GLY A 1 516 ? -19.662 4.478 20.723 1.00 70.44 516 GLY A CA 1
ATOM 3907 C C . GLY A 1 516 ? -18.954 5.757 20.258 1.00 70.44 516 GLY A C 1
ATOM 3908 O O . GLY A 1 516 ? -18.978 6.776 20.946 1.00 70.44 516 GLY A O 1
ATOM 3909 N N . VAL A 1 517 ? -18.258 5.707 19.112 1.00 76.31 517 VAL A N 1
ATOM 3910 C CA . VAL A 1 517 ? -17.399 6.800 18.637 1.00 76.31 517 VAL A CA 1
ATOM 3911 C C . VAL A 1 517 ? -18.062 7.582 17.528 1.00 76.31 517 VAL A C 1
ATOM 3913 O O . VAL A 1 517 ? -18.500 7.030 16.521 1.00 76.31 517 VAL A O 1
ATOM 3916 N N . ARG A 1 518 ? -18.034 8.904 17.681 1.00 83.12 518 ARG A N 1
ATOM 3917 C CA . ARG A 1 518 ? -18.363 9.839 16.612 1.00 83.12 518 ARG A CA 1
ATOM 3918 C C . ARG A 1 518 ? -17.133 10.144 15.788 1.00 83.12 518 ARG A C 1
ATOM 3920 O O . ARG A 1 518 ? -16.033 10.280 16.324 1.00 83.12 518 ARG A O 1
ATOM 3927 N N . ILE A 1 519 ? -17.346 10.347 14.495 1.00 85.25 519 ILE A N 1
ATOM 3928 C CA . ILE A 1 519 ? -16.319 10.942 13.648 1.00 85.25 519 ILE A CA 1
ATOM 3929 C C . ILE A 1 519 ? -16.008 12.337 14.210 1.00 85.25 519 ILE A C 1
ATOM 3931 O O . ILE A 1 519 ? -16.902 13.169 14.376 1.00 85.25 519 ILE A O 1
ATOM 3935 N N . ALA A 1 520 ? -14.735 12.561 14.521 1.00 75.75 520 ALA A N 1
ATOM 3936 C CA . ALA A 1 520 ? -14.191 13.805 15.063 1.00 75.75 520 ALA A CA 1
ATOM 3937 C C . ALA A 1 520 ? -13.200 14.433 14.063 1.00 75.75 520 ALA A C 1
ATOM 3939 O O . ALA A 1 520 ? -12.191 15.028 14.446 1.00 75.75 520 ALA A O 1
ATOM 3940 N N . GLY A 1 521 ? -13.444 14.198 12.772 1.00 65.81 521 GLY A N 1
ATOM 3941 C CA . GLY A 1 521 ? -12.501 14.426 11.690 1.00 65.81 521 GLY A CA 1
ATOM 3942 C C . GLY A 1 521 ? -12.676 15.782 11.017 1.00 65.81 521 GLY A C 1
ATOM 3943 O O . GLY A 1 521 ? -13.780 16.268 10.799 1.00 65.81 521 GLY A O 1
ATOM 3944 N N . GLY A 1 522 ? -11.554 16.391 10.645 1.00 71.00 522 GLY A N 1
ATOM 3945 C CA . GLY A 1 522 ? -11.532 17.512 9.712 1.00 71.00 522 GLY A CA 1
ATOM 3946 C C . GLY A 1 522 ? -11.526 17.030 8.259 1.00 71.00 522 GLY A C 1
ATOM 3947 O O . GLY A 1 522 ? -12.107 16.020 7.884 1.00 71.00 522 GLY A O 1
ATOM 3948 N N . ASN A 1 523 ? -10.781 17.732 7.424 1.00 79.25 523 ASN A N 1
ATOM 3949 C CA . ASN A 1 523 ? -10.550 17.426 6.016 1.00 79.25 523 ASN A CA 1
ATOM 3950 C C . ASN A 1 523 ? -9.750 16.125 5.754 1.00 79.25 523 ASN A C 1
ATOM 3952 O O . ASN A 1 523 ? -9.807 15.609 4.640 1.00 79.25 523 ASN A O 1
ATOM 3956 N N . LYS A 1 524 ? -9.077 15.543 6.766 1.00 84.50 524 LYS A N 1
ATOM 3957 C CA . LYS A 1 524 ? -8.287 14.296 6.636 1.00 84.50 524 LYS A CA 1
ATOM 3958 C C . LYS A 1 524 ? -9.125 13.109 6.131 1.00 84.50 524 LYS A C 1
ATOM 3960 O O . LYS A 1 524 ? -8.717 12.436 5.187 1.00 84.50 524 LYS A O 1
ATOM 3965 N N . ILE A 1 525 ? -10.304 12.861 6.715 1.00 88.56 525 ILE A N 1
ATOM 3966 C CA . ILE A 1 525 ? -11.173 11.749 6.283 1.00 88.56 525 ILE A CA 1
ATOM 3967 C C . ILE A 1 525 ? -11.733 11.976 4.877 1.00 88.56 525 ILE A C 1
ATOM 3969 O O . ILE A 1 525 ? -11.723 11.053 4.068 1.00 88.56 525 ILE A O 1
ATOM 3973 N N . THR A 1 526 ? -12.160 13.198 4.553 1.00 89.88 526 THR A N 1
ATOM 3974 C CA . THR A 1 526 ? -12.668 13.532 3.216 1.00 89.88 526 THR A CA 1
ATOM 3975 C C . THR A 1 526 ? -11.611 13.279 2.149 1.00 89.88 526 THR A C 1
ATOM 3977 O O . THR A 1 526 ? -11.877 12.594 1.161 1.00 89.88 526 THR A O 1
ATOM 3980 N N . ASN A 1 527 ? -10.388 13.760 2.383 1.00 86.69 527 ASN A N 1
ATOM 3981 C CA . ASN A 1 527 ? -9.273 13.536 1.474 1.00 86.69 527 ASN A CA 1
ATOM 3982 C C . ASN A 1 527 ? -8.978 12.039 1.338 1.00 86.69 527 ASN A C 1
ATOM 3984 O O . ASN A 1 527 ? -8.766 11.563 0.223 1.00 86.69 527 ASN A O 1
ATOM 3988 N N . PHE A 1 528 ? -9.024 11.269 2.434 1.00 87.94 528 PHE A N 1
ATOM 3989 C CA . PHE A 1 528 ? -8.798 9.820 2.391 1.00 87.94 528 PHE A CA 1
ATOM 3990 C C . PHE A 1 528 ? -9.855 9.111 1.543 1.00 87.94 528 PHE A C 1
ATOM 3992 O O . PHE A 1 528 ? -9.533 8.273 0.698 1.00 87.94 528 PHE A O 1
ATOM 3999 N N . ILE A 1 529 ? -11.126 9.482 1.710 1.00 89.94 529 ILE A N 1
ATOM 4000 C CA . ILE A 1 529 ? -12.223 8.930 0.916 1.00 89.94 529 ILE A CA 1
ATOM 4001 C C . ILE A 1 529 ? -11.987 9.211 -0.570 1.00 89.94 529 ILE A C 1
ATOM 4003 O O . ILE A 1 529 ? -12.016 8.282 -1.375 1.00 89.94 529 ILE A O 1
ATOM 4007 N N . VAL A 1 530 ? -11.703 10.463 -0.930 1.00 85.81 530 VAL A N 1
ATOM 4008 C CA . VAL A 1 530 ? -11.551 10.897 -2.327 1.00 85.81 530 VAL A CA 1
ATOM 4009 C C . VAL A 1 530 ? -10.327 10.275 -3.004 1.00 85.81 530 VAL A C 1
ATOM 4011 O O . VAL A 1 530 ? -10.379 9.952 -4.190 1.00 85.81 530 VAL A O 1
ATOM 4014 N N . THR A 1 531 ? -9.232 10.079 -2.271 1.00 81.69 531 THR A N 1
ATOM 4015 C CA . THR A 1 531 ? -7.943 9.657 -2.848 1.00 81.69 531 THR A CA 1
ATOM 4016 C C . THR A 1 531 ? -7.666 8.159 -2.734 1.00 81.69 531 THR A C 1
ATOM 4018 O O . THR A 1 531 ? -6.926 7.627 -3.560 1.00 81.69 531 THR A O 1
ATOM 4021 N N . LYS A 1 532 ? -8.248 7.458 -1.750 1.00 82.00 532 LYS A N 1
ATOM 4022 C CA . LYS A 1 532 ? -7.971 6.032 -1.492 1.00 82.00 532 LYS A CA 1
ATOM 4023 C C . LYS A 1 532 ? -9.182 5.128 -1.691 1.00 82.00 532 LYS A C 1
ATOM 4025 O O . LYS A 1 532 ? -9.061 4.076 -2.314 1.00 82.00 532 LYS A O 1
ATOM 4030 N N . ILE A 1 533 ? -10.359 5.532 -1.211 1.00 84.00 533 ILE A N 1
ATOM 4031 C CA . ILE A 1 533 ? -11.560 4.679 -1.258 1.00 84.00 533 ILE A CA 1
ATOM 4032 C C . ILE A 1 533 ? -12.277 4.825 -2.597 1.00 84.00 533 ILE A C 1
ATOM 4034 O O . ILE A 1 533 ? -12.541 3.843 -3.289 1.00 84.00 533 ILE A O 1
ATOM 4038 N N . MET A 1 534 ? -12.586 6.062 -2.974 1.00 79.81 534 MET A N 1
ATOM 4039 C CA . MET A 1 534 ? -13.350 6.382 -4.168 1.00 79.81 534 MET A CA 1
ATOM 4040 C C . MET A 1 534 ? -12.656 5.933 -5.458 1.00 79.81 534 MET A C 1
ATOM 4042 O O . MET A 1 534 ? -13.372 5.501 -6.352 1.00 79.81 534 MET A O 1
ATOM 4046 N N . PRO A 1 535 ? -11.319 5.954 -5.626 1.00 72.25 535 PRO A N 1
ATOM 4047 C CA . PRO A 1 535 ? -10.662 5.442 -6.834 1.00 72.25 535 PRO A CA 1
ATOM 4048 C C . PRO A 1 535 ? -10.798 3.929 -7.039 1.00 72.25 535 PRO A C 1
ATOM 4050 O O . PRO A 1 535 ? -10.705 3.453 -8.171 1.00 72.25 535 PRO A O 1
ATOM 4053 N N . ASN A 1 536 ? -11.047 3.172 -5.969 1.00 65.81 536 ASN A N 1
ATOM 4054 C CA . ASN A 1 536 ? -10.988 1.720 -6.004 1.00 65.81 536 ASN A CA 1
ATOM 4055 C C . ASN A 1 536 ? -12.330 1.104 -6.481 1.00 65.81 536 ASN A C 1
ATOM 4057 O O . ASN A 1 536 ? -13.383 1.305 -5.865 1.00 65.81 536 ASN A O 1
ATOM 4061 N N . PRO A 1 537 ? -12.318 0.326 -7.584 1.00 60.75 537 PRO A N 1
ATOM 4062 C CA . PRO A 1 537 ? -13.533 -0.191 -8.211 1.00 60.75 537 PRO A CA 1
ATOM 4063 C C . PRO A 1 537 ? -14.288 -1.209 -7.345 1.00 60.75 537 PRO A C 1
ATOM 4065 O O . PRO A 1 537 ? -15.503 -1.343 -7.503 1.00 60.75 537 PRO A O 1
ATOM 4068 N N . ALA A 1 538 ? -13.614 -1.903 -6.418 1.00 62.59 538 ALA A N 1
ATOM 4069 C CA . ALA A 1 538 ? -14.261 -2.859 -5.524 1.00 62.59 538 ALA A CA 1
ATOM 4070 C C . ALA A 1 538 ? -15.266 -2.152 -4.603 1.00 62.59 538 ALA A C 1
ATOM 4072 O O . ALA A 1 538 ? -16.415 -2.589 -4.517 1.00 62.59 538 ALA A O 1
ATOM 4073 N N . PHE A 1 539 ? -14.876 -1.017 -4.011 1.00 68.69 539 PHE A N 1
ATOM 4074 C CA . PHE A 1 539 ? -15.760 -0.212 -3.162 1.00 68.69 539 PHE A CA 1
ATOM 4075 C C . PHE A 1 539 ? -16.922 0.396 -3.950 1.00 68.69 539 PHE A C 1
ATOM 4077 O O . PHE A 1 539 ? -18.061 0.324 -3.499 1.00 68.69 539 PHE A O 1
ATOM 4084 N N . ARG A 1 540 ? -16.672 0.895 -5.168 1.00 66.56 540 ARG A N 1
ATOM 4085 C CA . ARG A 1 540 ? -17.740 1.437 -6.032 1.00 66.56 540 ARG A CA 1
ATOM 4086 C C . ARG A 1 540 ? -18.784 0.390 -6.403 1.00 66.56 540 ARG A C 1
ATOM 4088 O O . ARG A 1 540 ? -19.974 0.676 -6.430 1.00 66.56 540 ARG A O 1
ATOM 4095 N N . SER A 1 541 ? -18.338 -0.830 -6.703 1.00 61.38 541 SER A N 1
ATOM 4096 C CA . SER A 1 541 ? -19.234 -1.918 -7.105 1.00 61.38 541 SER A CA 1
ATOM 4097 C C . SER A 1 541 ? -20.064 -2.478 -5.948 1.00 61.38 541 SER A C 1
ATOM 4099 O O . SER A 1 541 ? -21.072 -3.142 -6.186 1.00 61.38 541 SER A O 1
ATOM 4101 N N . LEU A 1 542 ? -19.665 -2.215 -4.701 1.00 64.88 542 LEU A N 1
ATOM 4102 C CA . LEU A 1 542 ? -20.257 -2.838 -3.523 1.00 64.88 542 LEU A CA 1
ATOM 4103 C C . LEU A 1 542 ? -21.739 -2.484 -3.332 1.00 64.88 542 LEU A C 1
ATOM 4105 O O . LEU A 1 542 ? -22.521 -3.326 -2.895 1.00 64.88 542 LEU A O 1
ATOM 4109 N N . PHE A 1 543 ? -22.129 -1.266 -3.705 1.00 64.81 543 PHE A N 1
ATOM 4110 C CA . PHE A 1 543 ? -23.491 -0.747 -3.536 1.00 64.81 543 PHE A CA 1
ATOM 4111 C C . PHE A 1 543 ? -24.351 -0.881 -4.799 1.00 64.81 543 PHE A C 1
ATOM 4113 O O . PHE A 1 543 ? -25.431 -0.309 -4.875 1.00 64.81 543 PHE A O 1
ATOM 4120 N N . SER A 1 544 ? -23.889 -1.659 -5.785 1.00 53.69 544 SER A N 1
ATOM 4121 C CA . SER A 1 544 ? -24.654 -1.950 -7.006 1.00 53.69 544 SER A CA 1
ATOM 4122 C C . SER A 1 544 ? -25.796 -2.947 -6.787 1.00 53.69 544 SER A C 1
ATOM 4124 O O . SER A 1 544 ? -26.653 -3.084 -7.646 1.00 53.69 544 SER A O 1
ATOM 4126 N N . GLY A 1 545 ? -25.824 -3.670 -5.664 1.00 51.19 545 GLY A N 1
ATOM 4127 C CA . GLY A 1 545 ? -26.880 -4.626 -5.317 1.00 51.19 545 GLY A CA 1
ATOM 4128 C C . GLY A 1 545 ? -27.727 -4.179 -4.120 1.00 51.19 545 GLY A C 1
ATOM 4129 O O . GLY A 1 545 ? -27.495 -3.104 -3.566 1.00 51.19 545 GLY A O 1
ATOM 4130 N N . PRO A 1 546 ? -28.684 -5.014 -3.667 1.00 57.06 546 PRO A N 1
ATOM 4131 C CA . PRO A 1 546 ? -29.450 -4.745 -2.455 1.00 57.06 546 PRO A CA 1
ATOM 4132 C C . PRO A 1 546 ? -28.515 -4.532 -1.264 1.00 57.06 546 PRO A C 1
ATOM 4134 O O . PRO A 1 546 ? -27.702 -5.403 -0.935 1.00 57.06 546 PRO A O 1
ATOM 4137 N N . VAL A 1 547 ? -28.630 -3.376 -0.612 1.00 70.12 547 VAL A N 1
ATOM 4138 C CA . VAL A 1 547 ? -27.859 -3.101 0.597 1.00 70.12 547 VAL A CA 1
ATOM 4139 C C . VAL A 1 547 ? -28.457 -3.867 1.759 1.00 70.12 547 VAL A C 1
ATOM 4141 O O . VAL A 1 547 ? -29.646 -3.791 2.051 1.00 70.12 547 VAL A O 1
ATOM 4144 N N . SER A 1 548 ? -27.599 -4.633 2.414 1.00 71.00 548 SER A N 1
ATOM 4145 C CA . SER A 1 548 ? -27.925 -5.383 3.615 1.00 71.00 548 SER A CA 1
ATOM 4146 C C . SER A 1 548 ? -26.779 -5.270 4.607 1.00 71.00 548 SER A C 1
ATOM 4148 O O . SER A 1 548 ? -25.706 -4.748 4.291 1.00 71.00 548 SER A O 1
ATOM 4150 N N . PHE A 1 549 ? -26.967 -5.858 5.783 1.00 69.69 549 PHE A N 1
ATOM 4151 C CA . PHE A 1 549 ? -25.898 -6.044 6.755 1.00 69.69 549 PHE A CA 1
ATOM 4152 C C . PHE A 1 549 ? -24.610 -6.622 6.127 1.00 69.69 549 PHE A C 1
ATOM 4154 O O . PHE A 1 549 ? -23.514 -6.123 6.374 1.00 69.69 549 PHE A O 1
ATOM 4161 N N . LYS A 1 550 ? -24.731 -7.598 5.215 1.00 70.25 550 LYS A N 1
ATOM 4162 C CA . LYS A 1 550 ? -23.585 -8.207 4.519 1.00 70.25 550 LYS A CA 1
ATOM 4163 C C . LYS A 1 550 ? -22.792 -7.205 3.672 1.00 70.25 550 LYS A C 1
ATOM 4165 O O . LYS A 1 550 ? -21.574 -7.341 3.548 1.00 70.25 550 LYS A O 1
ATOM 4170 N N . THR A 1 551 ? -23.456 -6.205 3.099 1.00 73.94 551 THR A N 1
ATOM 4171 C CA . THR A 1 551 ? -22.814 -5.152 2.301 1.00 73.94 551 THR A CA 1
ATOM 4172 C C . THR A 1 551 ? -21.888 -4.309 3.176 1.00 73.94 551 THR A C 1
ATOM 4174 O O . THR A 1 551 ? -20.732 -4.106 2.815 1.00 73.94 551 THR A O 1
ATOM 4177 N N . ILE A 1 552 ? -22.354 -3.911 4.366 1.00 77.75 552 ILE A N 1
ATOM 4178 C CA . ILE A 1 552 ? -21.567 -3.146 5.348 1.00 77.75 552 ILE A CA 1
ATOM 4179 C C . ILE A 1 552 ? -20.331 -3.946 5.775 1.00 77.75 552 ILE A C 1
ATOM 4181 O O . ILE A 1 552 ? -19.216 -3.437 5.730 1.00 77.75 552 ILE A O 1
ATOM 4185 N N . ILE A 1 553 ? -20.503 -5.229 6.102 1.00 72.81 553 ILE A N 1
ATOM 4186 C CA . ILE A 1 553 ? -19.390 -6.120 6.469 1.00 72.81 553 ILE A CA 1
ATOM 4187 C C . ILE A 1 553 ? -18.347 -6.187 5.355 1.00 72.81 553 ILE A C 1
ATOM 4189 O O . ILE A 1 553 ? -17.148 -6.058 5.594 1.00 72.81 553 ILE A O 1
ATOM 4193 N N . THR A 1 554 ? -18.812 -6.388 4.122 1.00 75.75 554 THR A N 1
ATOM 4194 C CA . THR A 1 554 ? -17.930 -6.531 2.963 1.00 75.75 554 THR A CA 1
ATOM 4195 C C . THR A 1 554 ? -17.127 -5.251 2.727 1.00 75.75 554 THR A C 1
ATOM 4197 O O . THR A 1 554 ? -15.959 -5.339 2.360 1.00 75.75 554 THR A O 1
ATOM 4200 N N . PHE A 1 555 ? -17.696 -4.071 3.001 1.00 82.94 555 PHE A N 1
ATOM 4201 C CA . PHE A 1 555 ? -16.962 -2.805 2.939 1.00 82.94 555 PHE A CA 1
ATOM 4202 C C . PHE A 1 555 ? -15.757 -2.797 3.889 1.00 82.94 555 PHE A C 1
ATOM 4204 O O . PHE A 1 555 ? -14.634 -2.542 3.459 1.00 82.94 555 PHE A O 1
ATOM 4211 N N . PHE A 1 556 ? -15.962 -3.126 5.167 1.00 79.38 556 PHE A N 1
ATOM 4212 C CA . PHE A 1 556 ? -14.880 -3.140 6.160 1.00 79.38 556 PHE A CA 1
ATOM 4213 C C . PHE A 1 556 ? -13.867 -4.257 5.922 1.00 79.38 556 PHE A C 1
ATOM 4215 O O . PHE A 1 556 ? -12.671 -4.061 6.142 1.00 79.38 556 PHE A O 1
ATOM 4222 N N . TYR A 1 557 ? -14.317 -5.403 5.409 1.00 76.31 557 TYR A N 1
ATOM 4223 C CA . TYR A 1 557 ? -13.416 -6.458 4.961 1.00 76.31 557 TYR A CA 1
ATOM 4224 C C . TYR A 1 557 ? -12.516 -5.977 3.818 1.00 76.31 557 TYR A C 1
ATOM 4226 O O . TYR A 1 557 ? -11.307 -6.184 3.871 1.00 76.31 557 TYR A O 1
ATOM 4234 N N . LEU A 1 558 ? -13.075 -5.288 2.815 1.00 77.00 558 LEU A N 1
ATOM 4235 C CA . LEU A 1 558 ? -12.290 -4.704 1.727 1.00 77.00 558 LEU A CA 1
ATOM 4236 C C . LEU A 1 558 ? -11.297 -3.663 2.253 1.00 77.00 558 LEU A C 1
ATOM 4238 O O . LEU A 1 558 ? -10.144 -3.682 1.836 1.00 77.00 558 LEU A O 1
ATOM 4242 N N . LEU A 1 559 ? -11.695 -2.802 3.195 1.00 82.25 559 LEU A N 1
ATOM 4243 C CA . LEU A 1 559 ? -10.763 -1.865 3.829 1.00 82.25 559 LEU A CA 1
ATOM 4244 C C . LEU A 1 559 ? -9.594 -2.595 4.494 1.00 82.25 559 LEU A C 1
ATOM 4246 O O . LEU A 1 559 ? -8.447 -2.229 4.265 1.00 82.25 559 LEU A O 1
ATOM 4250 N N . LYS A 1 560 ? -9.869 -3.644 5.276 1.00 75.81 560 LYS A N 1
ATOM 4251 C CA . LYS A 1 560 ? -8.833 -4.428 5.959 1.00 75.81 560 LYS A CA 1
ATOM 4252 C C . LYS A 1 560 ? -7.914 -5.144 4.967 1.00 75.81 560 LYS A C 1
ATOM 4254 O O . LYS A 1 560 ? -6.700 -5.028 5.073 1.00 75.81 560 LYS A O 1
ATOM 4259 N N . ALA A 1 561 ? -8.486 -5.836 3.983 1.00 73.94 561 ALA A N 1
ATOM 4260 C CA . ALA A 1 561 ? -7.737 -6.602 2.987 1.00 73.94 561 ALA A CA 1
ATOM 4261 C C . ALA A 1 561 ? -6.828 -5.730 2.103 1.00 73.94 561 ALA A C 1
ATOM 4263 O O . ALA A 1 561 ? -5.852 -6.237 1.565 1.00 73.94 561 ALA A O 1
ATOM 4264 N N . ASN A 1 562 ? -7.143 -4.439 1.955 1.00 71.25 562 ASN A N 1
ATOM 4265 C CA . ASN A 1 562 ? -6.338 -3.480 1.194 1.00 71.25 562 ASN A CA 1
ATOM 4266 C C . ASN A 1 562 ? -5.460 -2.582 2.095 1.00 71.25 562 ASN A C 1
ATOM 4268 O O . ASN A 1 562 ? -4.944 -1.583 1.611 1.00 71.25 562 ASN A O 1
ATOM 4272 N N . GLY A 1 563 ? -5.337 -2.862 3.402 1.00 75.31 563 GLY A N 1
ATOM 4273 C CA . GLY A 1 563 ? -4.539 -2.035 4.324 1.00 75.31 563 GLY A CA 1
ATOM 4274 C C . GLY A 1 563 ? -5.118 -0.639 4.617 1.00 75.31 563 GLY A C 1
ATOM 4275 O O . GLY A 1 563 ? -4.461 0.192 5.235 1.00 75.31 563 GLY A O 1
ATOM 4276 N N . LEU A 1 564 ? -6.364 -0.369 4.213 1.00 83.12 564 LEU A N 1
ATOM 4277 C CA . LEU A 1 564 ? -7.013 0.948 4.292 1.00 83.12 564 LEU A CA 1
ATOM 4278 C C . LEU A 1 564 ? -7.814 1.176 5.582 1.00 83.12 564 LEU A C 1
ATOM 4280 O O . LEU A 1 564 ? -8.209 2.308 5.853 1.00 83.12 564 LEU A O 1
ATOM 4284 N N . LEU A 1 565 ? -8.083 0.132 6.376 1.00 84.06 565 LEU A N 1
ATOM 4285 C CA . LEU A 1 565 ? -8.918 0.243 7.579 1.00 84.06 565 LEU A CA 1
ATOM 4286 C C . LEU A 1 565 ? -8.282 1.148 8.641 1.00 84.06 565 LEU A C 1
ATOM 4288 O O . LEU A 1 565 ? -8.891 2.131 9.052 1.00 84.06 565 LEU A O 1
ATOM 4292 N N . THR A 1 566 ? -7.060 0.831 9.066 1.00 81.62 566 THR A N 1
ATOM 4293 C CA . THR A 1 566 ? -6.355 1.580 10.114 1.00 81.62 566 THR A CA 1
ATOM 4294 C C . THR A 1 566 ? -6.158 3.056 9.736 1.00 81.62 566 THR A C 1
ATOM 4296 O O . THR A 1 566 ? -6.555 3.913 10.531 1.00 81.62 566 THR A O 1
ATOM 4299 N N . PRO A 1 567 ? -5.664 3.400 8.526 1.00 82.44 567 PRO A N 1
ATOM 4300 C CA . PRO A 1 567 ? -5.541 4.796 8.103 1.00 82.44 567 PRO A CA 1
ATOM 4301 C C . PRO A 1 567 ? -6.880 5.546 8.044 1.00 82.44 567 PRO A C 1
ATOM 4303 O O . PRO A 1 567 ? -6.964 6.686 8.501 1.00 82.44 567 PRO A O 1
ATOM 4306 N N . LEU A 1 568 ? -7.950 4.909 7.550 1.00 87.00 568 LEU A N 1
ATOM 4307 C CA . LEU A 1 568 ? -9.282 5.519 7.519 1.00 87.00 568 LEU A CA 1
ATOM 4308 C C . LEU A 1 568 ? -9.796 5.831 8.927 1.00 87.00 568 LEU A C 1
ATOM 4310 O O . LEU A 1 568 ? -10.329 6.914 9.164 1.00 87.00 568 LEU A O 1
ATOM 4314 N N . LEU A 1 569 ? -9.641 4.887 9.858 1.00 86.06 569 LEU A N 1
ATOM 4315 C CA . LEU A 1 569 ? -10.072 5.050 11.243 1.00 86.06 569 LEU A CA 1
ATOM 4316 C C . LEU A 1 569 ? -9.299 6.181 11.935 1.00 86.06 569 LEU A C 1
ATOM 4318 O O . LEU A 1 569 ? -9.915 7.019 12.592 1.00 86.06 569 LEU A O 1
ATOM 4322 N N . LYS A 1 570 ? -7.981 6.280 11.724 1.00 82.19 570 LYS A N 1
ATOM 4323 C CA . LYS A 1 570 ? -7.182 7.417 12.211 1.00 82.19 570 LYS A CA 1
ATOM 4324 C C . LYS A 1 570 ? -7.662 8.743 11.630 1.00 82.19 570 LYS A C 1
ATOM 4326 O O . LYS A 1 570 ? -7.862 9.700 12.375 1.00 82.19 570 LYS A O 1
ATOM 4331 N N . ALA A 1 571 ? -7.920 8.793 10.323 1.00 85.94 571 ALA A N 1
ATOM 4332 C CA . ALA A 1 571 ? -8.438 9.991 9.668 1.00 85.94 571 ALA A CA 1
ATOM 4333 C C . ALA A 1 571 ? -9.823 10.399 10.208 1.00 85.94 571 ALA A C 1
ATOM 4335 O O . ALA A 1 571 ? -10.091 11.589 10.375 1.00 85.94 571 ALA A O 1
ATOM 4336 N N . ALA A 1 572 ? -10.684 9.426 10.528 1.00 87.62 572 ALA A N 1
ATOM 4337 C CA . ALA A 1 572 ? -12.005 9.649 11.123 1.00 87.62 572 ALA A CA 1
ATOM 4338 C C . ALA A 1 572 ? -11.942 10.215 12.553 1.00 87.62 572 ALA A C 1
ATOM 4340 O O . ALA A 1 572 ? -12.868 10.892 13.001 1.00 87.62 572 ALA A O 1
ATOM 4341 N N . MET A 1 573 ? -10.864 9.916 13.281 1.00 84.75 573 MET A N 1
ATOM 4342 C CA . MET A 1 573 ? -10.732 10.161 14.718 1.00 84.75 573 MET A CA 1
ATOM 4343 C C . MET A 1 573 ? -9.552 11.078 15.069 1.00 84.75 573 MET A C 1
ATOM 4345 O O . MET A 1 573 ? -9.124 11.095 16.220 1.00 84.75 573 MET A O 1
ATOM 4349 N N . SER A 1 574 ? -9.031 11.856 14.115 1.00 76.00 574 SER A N 1
ATOM 4350 C CA . SER A 1 574 ? -7.775 12.613 14.264 1.00 76.00 574 SER A CA 1
ATOM 4351 C C . SER A 1 574 ? -7.758 13.640 15.410 1.00 76.00 574 SER A C 1
ATOM 4353 O O . SER A 1 574 ? -6.694 14.125 15.770 1.00 76.00 574 SER A O 1
ATOM 4355 N N . GLY A 1 575 ? -8.914 13.993 15.982 1.00 71.25 575 GLY A N 1
ATOM 4356 C CA . GLY A 1 575 ? -9.034 14.861 17.163 1.00 71.25 575 GLY A CA 1
ATOM 4357 C C . GLY A 1 575 ? -9.206 14.128 18.501 1.00 71.25 575 GLY A C 1
ATOM 4358 O O . GLY A 1 575 ? -9.364 14.773 19.536 1.00 71.25 575 GLY A O 1
ATOM 4359 N N . LEU A 1 576 ? -9.226 12.793 18.510 1.00 75.94 576 LEU A N 1
ATOM 4360 C CA . LEU A 1 576 ? -9.385 11.998 19.728 1.00 75.94 576 LEU A CA 1
ATOM 4361 C C . LEU A 1 576 ? -8.029 11.665 20.360 1.00 75.94 576 LEU A C 1
ATOM 4363 O O . LEU A 1 576 ? -6.994 11.625 19.702 1.00 75.94 576 LEU A O 1
ATOM 4367 N N . ARG A 1 577 ? -8.036 11.368 21.666 1.00 76.94 577 ARG A N 1
ATOM 4368 C CA . ARG A 1 577 ? -6.852 10.825 22.351 1.00 76.94 577 ARG A CA 1
ATOM 4369 C C . ARG A 1 577 ? -6.423 9.511 21.695 1.00 76.94 577 ARG A C 1
ATOM 4371 O O . ARG A 1 577 ? -7.280 8.662 21.450 1.00 76.94 577 ARG A O 1
ATOM 4378 N N . TRP A 1 578 ? -5.113 9.308 21.544 1.00 76.38 578 TRP A N 1
ATOM 4379 C CA . TRP A 1 578 ? -4.521 8.118 20.916 1.00 76.38 578 TRP A CA 1
ATOM 4380 C C . TRP A 1 578 ? -5.133 6.800 21.417 1.00 76.38 578 TRP A C 1
ATOM 4382 O O . TRP A 1 578 ? -5.550 5.977 20.611 1.00 76.38 578 TRP A O 1
ATOM 4392 N N . PHE A 1 579 ? -5.317 6.629 22.733 1.00 73.50 579 PHE A N 1
ATOM 4393 C CA . PHE A 1 579 ? -5.902 5.393 23.273 1.00 73.50 579 PHE A CA 1
ATOM 4394 C C . PHE A 1 579 ? -7.328 5.125 22.753 1.00 73.50 579 PHE A C 1
ATOM 4396 O O . PHE A 1 579 ? -7.676 3.972 22.520 1.00 73.50 579 PHE A O 1
ATOM 4403 N N . LYS A 1 580 ? -8.150 6.165 22.516 1.00 78.06 580 LYS A N 1
ATOM 4404 C CA . LYS A 1 580 ? -9.489 5.997 21.916 1.00 78.06 580 LYS A CA 1
ATOM 4405 C C . LYS A 1 580 ? -9.384 5.522 20.463 1.00 78.06 580 LYS A C 1
ATOM 4407 O O . LYS A 1 580 ? -10.147 4.654 20.044 1.00 78.06 580 LYS A O 1
ATOM 4412 N N . VAL A 1 581 ? -8.420 6.058 19.715 1.00 78.00 581 VAL A N 1
ATOM 4413 C CA . VAL A 1 581 ? -8.134 5.658 18.328 1.00 78.00 581 VAL A CA 1
ATOM 4414 C C . VAL A 1 581 ? -7.674 4.203 18.284 1.00 78.00 581 VAL A C 1
ATOM 4416 O O . VAL A 1 581 ? -8.276 3.391 17.584 1.00 78.00 581 VAL A O 1
ATOM 4419 N N . ALA A 1 582 ? -6.664 3.858 19.085 1.00 74.81 582 ALA A N 1
ATOM 4420 C CA . ALA A 1 582 ? -6.082 2.524 19.116 1.00 74.81 582 ALA A CA 1
ATOM 4421 C C . ALA A 1 582 ? -7.094 1.457 19.535 1.00 74.81 582 ALA A C 1
ATOM 4423 O O . ALA A 1 582 ? -7.220 0.417 18.889 1.00 74.81 582 ALA A O 1
ATOM 4424 N N . TRP A 1 583 ? -7.885 1.760 20.562 1.00 76.69 583 TRP A N 1
ATOM 4425 C CA . TRP A 1 583 ? -8.961 0.889 21.009 1.00 76.69 583 TRP A CA 1
ATOM 4426 C C . TRP A 1 583 ? -10.028 0.669 19.936 1.00 76.69 583 TRP A C 1
ATOM 4428 O O . TRP A 1 583 ? -10.420 -0.466 19.674 1.00 76.69 583 TRP A O 1
ATOM 4438 N N . SER A 1 584 ? -10.471 1.740 19.271 1.00 76.88 584 SER A N 1
ATOM 4439 C CA . SER A 1 584 ? -11.463 1.636 18.195 1.00 76.88 584 SER A CA 1
ATOM 4440 C C . SER A 1 584 ? -10.945 0.778 17.044 1.00 76.88 584 SER A C 1
ATOM 4442 O O . SER A 1 584 ? -11.684 -0.055 16.529 1.00 76.88 584 SER A O 1
ATOM 4444 N N . ILE A 1 585 ? -9.668 0.922 16.673 1.00 77.00 585 ILE A N 1
ATOM 4445 C CA . ILE A 1 585 ? -9.027 0.065 15.667 1.00 77.00 585 ILE A CA 1
ATOM 4446 C C . ILE A 1 585 ? -9.054 -1.400 16.118 1.00 77.00 585 ILE A C 1
ATOM 4448 O O . ILE A 1 585 ? -9.485 -2.254 15.347 1.00 77.00 585 ILE A O 1
ATOM 4452 N N . ALA A 1 586 ? -8.672 -1.698 17.363 1.00 73.38 586 ALA A N 1
ATOM 4453 C CA . ALA A 1 586 ? -8.684 -3.062 17.891 1.00 73.38 586 ALA A CA 1
ATOM 4454 C C . ALA A 1 586 ? -10.092 -3.687 17.858 1.00 73.38 586 ALA A C 1
ATOM 4456 O O . ALA A 1 586 ? -10.265 -4.794 17.339 1.00 73.38 586 ALA A O 1
ATOM 4457 N N . VAL A 1 587 ? -11.119 -2.964 18.322 1.00 73.38 587 VAL A N 1
ATOM 4458 C CA . VAL A 1 587 ? -12.525 -3.411 18.280 1.00 73.38 587 VAL A CA 1
ATOM 4459 C C . VAL A 1 587 ? -12.970 -3.677 16.840 1.00 73.38 587 VAL A C 1
ATOM 4461 O O . VAL A 1 587 ? -13.505 -4.746 16.541 1.00 73.38 587 VAL A O 1
ATOM 4464 N N . MET A 1 588 ? -12.691 -2.749 15.924 1.00 73.81 588 MET A N 1
ATOM 4465 C CA . MET A 1 588 ? -13.068 -2.858 14.512 1.00 73.81 588 MET A CA 1
ATOM 4466 C C . MET A 1 588 ? -12.378 -4.030 13.803 1.00 73.81 588 MET A C 1
ATOM 4468 O O . MET A 1 588 ? -13.014 -4.765 13.041 1.00 73.81 588 MET A O 1
ATOM 4472 N N . THR A 1 589 ? -11.092 -4.246 14.079 1.00 68.62 589 THR A N 1
ATOM 4473 C CA . THR A 1 589 ? -10.302 -5.349 13.517 1.00 68.62 589 THR A CA 1
ATOM 4474 C C . THR A 1 589 ? -10.771 -6.701 14.043 1.00 68.62 589 THR A C 1
ATOM 4476 O O . THR A 1 589 ? -10.868 -7.650 13.259 1.00 68.62 589 THR A O 1
ATOM 4479 N N . THR A 1 590 ? -11.092 -6.781 15.338 1.00 65.00 590 THR A N 1
ATOM 4480 C CA . THR A 1 590 ? -11.629 -7.982 15.998 1.00 65.00 590 THR A CA 1
ATOM 4481 C C . THR A 1 590 ? -13.010 -8.322 15.459 1.00 65.00 590 THR A C 1
ATOM 4483 O O . THR A 1 590 ? -13.296 -9.472 15.133 1.00 65.00 590 THR A O 1
ATOM 4486 N N . MET A 1 591 ? -13.856 -7.311 15.271 1.00 63.16 591 MET A N 1
ATOM 4487 C CA . MET A 1 591 ? -15.189 -7.506 14.727 1.00 63.16 591 MET A CA 1
ATOM 4488 C C . MET A 1 591 ? -15.149 -7.993 13.270 1.00 63.16 591 MET A C 1
ATOM 4490 O O . MET A 1 591 ? -15.888 -8.908 12.912 1.00 63.16 591 MET A O 1
ATOM 4494 N N . ALA A 1 592 ? -14.250 -7.462 12.432 1.00 59.03 592 ALA A N 1
ATOM 4495 C CA . ALA A 1 592 ? -14.072 -7.965 11.067 1.00 59.03 592 ALA A CA 1
ATOM 4496 C C . ALA A 1 592 ? -13.761 -9.480 11.027 1.00 59.03 592 ALA A C 1
ATOM 4498 O O . ALA A 1 592 ? -14.159 -10.158 10.079 1.00 59.03 592 ALA A O 1
ATOM 4499 N N . VAL A 1 593 ? -13.089 -10.014 12.058 1.00 55.53 593 VAL A N 1
ATOM 4500 C CA . VAL A 1 593 ? -12.800 -11.451 12.222 1.00 55.53 593 VAL A CA 1
ATOM 4501 C C . VAL A 1 593 ? -14.019 -12.212 12.757 1.00 55.53 593 VAL A C 1
ATOM 4503 O O . VAL A 1 593 ? -14.463 -13.148 12.096 1.00 55.53 593 VAL A O 1
ATOM 4506 N N . ALA A 1 594 ? -14.620 -11.765 13.867 1.00 53.81 594 ALA A N 1
ATOM 4507 C CA . ALA A 1 594 ? -15.762 -12.429 14.520 1.00 53.81 594 ALA A CA 1
ATOM 4508 C C . ALA A 1 594 ? -17.007 -12.563 13.613 1.00 53.81 594 ALA A C 1
ATOM 4510 O O . ALA A 1 594 ? -17.824 -13.474 13.746 1.00 53.81 594 ALA A O 1
ATOM 4511 N N . ILE A 1 595 ? -17.157 -11.661 12.642 1.00 51.75 595 ILE A N 1
ATOM 4512 C CA . ILE A 1 595 ? -18.253 -11.696 11.670 1.00 51.75 595 ILE A CA 1
ATOM 4513 C C . ILE A 1 595 ? -18.057 -12.793 10.611 1.00 51.75 595 ILE A C 1
ATOM 4515 O O . ILE A 1 595 ? -19.039 -13.363 10.131 1.00 51.75 595 ILE A O 1
ATOM 4519 N N . CYS A 1 596 ? -16.813 -13.118 10.247 1.00 47.56 596 CYS A N 1
ATOM 4520 C CA . CYS A 1 596 ? -16.521 -14.166 9.265 1.00 47.56 596 CYS A CA 1
ATOM 4521 C C . CYS A 1 596 ? -16.818 -15.577 9.809 1.00 47.56 596 CYS A C 1
ATOM 4523 O O . CYS A 1 596 ? -16.979 -16.510 9.023 1.00 47.56 596 CYS A O 1
ATOM 4525 N N . THR A 1 597 ? -16.934 -15.717 11.132 1.00 51.06 597 THR A N 1
ATOM 4526 C CA . THR A 1 597 ? -17.164 -16.978 11.854 1.00 51.06 597 THR A CA 1
ATOM 4527 C C . THR A 1 597 ? -18.589 -17.111 12.415 1.00 51.06 597 THR A C 1
ATOM 4529 O O . THR A 1 597 ? -18.972 -18.185 12.874 1.00 51.06 597 THR A O 1
ATOM 4532 N N . GLY A 1 598 ? -19.430 -16.073 12.279 1.00 49.72 598 GLY A N 1
ATOM 4533 C CA . GLY A 1 598 ? -20.887 -16.152 12.465 1.00 49.72 598 GLY A CA 1
ATOM 4534 C C . GLY A 1 598 ? -21.400 -16.059 13.909 1.00 49.72 598 GLY A C 1
ATOM 4535 O O . GLY A 1 598 ? -22.583 -16.314 14.141 1.00 49.72 598 GLY A O 1
ATOM 4536 N N . MET A 1 599 ? -20.563 -15.674 14.874 1.00 47.91 599 MET A N 1
ATOM 4537 C CA . MET A 1 599 ? -20.912 -15.608 16.302 1.00 47.91 599 MET A CA 1
ATOM 4538 C C . MET A 1 599 ? -21.060 -14.149 16.782 1.00 47.91 599 MET A C 1
ATOM 4540 O O . MET A 1 599 ? -20.287 -13.279 16.400 1.00 47.91 599 MET A O 1
ATOM 4544 N N . GLY A 1 600 ? -22.077 -13.856 17.607 1.00 50.22 600 GLY A N 1
ATOM 4545 C CA . GLY A 1 600 ? -22.287 -12.530 18.234 1.00 50.22 600 GLY A CA 1
ATOM 4546 C C . GLY A 1 600 ? -23.166 -11.522 17.465 1.00 50.22 600 GLY A C 1
ATOM 4547 O O . GLY A 1 600 ? -23.398 -10.411 17.936 1.00 50.22 600 GLY A O 1
ATOM 4548 N N . LEU A 1 601 ? -23.707 -11.901 16.303 1.00 51.88 601 LEU A N 1
ATOM 4549 C CA . LEU A 1 601 ? -24.355 -10.977 15.355 1.00 51.88 601 LEU A CA 1
ATOM 4550 C C . LEU A 1 601 ? -25.791 -10.542 15.699 1.00 51.88 601 LEU A C 1
ATOM 4552 O O . LEU A 1 601 ? -26.226 -9.482 15.251 1.00 51.88 601 LEU A O 1
ATOM 4556 N N . ILE A 1 602 ? -26.542 -11.326 16.480 1.00 53.12 602 ILE A N 1
ATOM 4557 C CA . ILE A 1 602 ? -27.979 -11.068 16.719 1.00 53.12 602 ILE A CA 1
ATOM 4558 C C . ILE A 1 602 ? -28.200 -9.732 17.439 1.00 53.12 602 ILE A C 1
ATOM 4560 O O . ILE A 1 602 ? -29.165 -9.032 17.144 1.00 53.12 602 ILE A O 1
ATOM 4564 N N . TYR A 1 603 ? -27.292 -9.352 18.341 1.00 56.12 603 TYR A N 1
ATOM 4565 C CA . TYR A 1 603 ? -27.430 -8.128 19.129 1.00 56.12 603 TYR A CA 1
ATOM 4566 C C . TYR A 1 603 ? -27.288 -6.855 18.274 1.00 56.12 603 TYR A C 1
ATOM 4568 O O . TYR A 1 603 ? -27.999 -5.876 18.485 1.00 56.12 603 TYR A O 1
ATOM 4576 N N . TYR A 1 604 ? -26.416 -6.888 17.263 1.00 65.75 604 TYR A N 1
ATOM 4577 C CA . TYR A 1 604 ? -26.169 -5.753 16.371 1.00 65.75 604 TYR A CA 1
ATOM 4578 C C . TYR A 1 604 ? -27.066 -5.737 15.135 1.00 65.75 604 TYR A C 1
ATOM 4580 O O . TYR A 1 604 ? -27.115 -4.732 14.428 1.00 65.75 604 TYR A O 1
ATOM 4588 N N . ALA A 1 605 ? -27.769 -6.837 14.854 1.00 66.88 605 ALA A N 1
ATOM 4589 C CA . ALA A 1 605 ? -28.569 -6.985 13.645 1.00 66.88 605 ALA A CA 1
ATOM 4590 C C . ALA A 1 605 ? -29.606 -5.865 13.492 1.00 66.88 605 ALA A C 1
ATOM 4592 O O . ALA A 1 605 ? -29.798 -5.383 12.381 1.00 66.88 605 ALA A O 1
ATOM 4593 N N . ALA A 1 606 ? -30.221 -5.417 14.593 1.00 70.19 606 ALA A N 1
ATOM 4594 C CA . ALA A 1 606 ? -31.166 -4.302 14.581 1.00 70.19 606 ALA A CA 1
ATOM 4595 C C . ALA A 1 606 ? -30.480 -2.966 14.242 1.00 70.19 606 ALA A C 1
ATOM 4597 O O . ALA A 1 606 ? -30.868 -2.314 13.280 1.00 70.19 606 ALA A O 1
ATOM 4598 N N . ALA A 1 607 ? -29.401 -2.607 14.946 1.00 73.38 607 ALA A N 1
ATOM 4599 C CA . ALA A 1 607 ? -28.679 -1.354 14.708 1.00 73.38 607 ALA A CA 1
ATOM 4600 C C . ALA A 1 607 ? -28.052 -1.287 13.300 1.00 73.38 607 ALA A C 1
ATOM 4602 O O . ALA A 1 607 ? -28.072 -0.246 12.642 1.00 73.38 607 ALA A O 1
ATOM 4603 N N . PHE A 1 608 ? -27.538 -2.411 12.792 1.00 77.75 608 PHE A N 1
ATOM 4604 C CA . PHE A 1 608 ? -27.062 -2.497 11.413 1.00 77.75 608 PHE A CA 1
ATOM 4605 C C . PHE A 1 608 ? -28.191 -2.544 10.383 1.00 77.75 608 PHE A C 1
ATOM 4607 O O . PHE A 1 608 ? -27.973 -2.106 9.255 1.00 77.75 608 PHE A O 1
ATOM 4614 N N . ALA A 1 609 ? -29.371 -3.069 10.724 1.00 78.56 609 ALA A N 1
ATOM 4615 C CA . ALA A 1 609 ? -30.544 -2.973 9.861 1.00 78.56 609 ALA A CA 1
ATOM 4616 C C . ALA A 1 609 ? -31.000 -1.514 9.741 1.00 78.56 609 ALA A C 1
ATOM 4618 O O . ALA A 1 609 ? -31.230 -1.059 8.625 1.00 78.56 609 ALA A O 1
ATOM 4619 N N . ASP A 1 610 ? -31.020 -0.762 10.842 1.00 82.62 610 ASP A N 1
ATOM 4620 C CA . ASP A 1 610 ? -31.319 0.674 10.833 1.00 82.62 610 ASP A CA 1
ATOM 4621 C C . ASP A 1 610 ? -30.271 1.462 10.030 1.00 82.62 610 ASP A C 1
ATOM 4623 O O . ASP A 1 610 ? -30.618 2.291 9.185 1.00 82.62 610 ASP A O 1
ATOM 4627 N N . LEU A 1 611 ? -28.981 1.137 10.185 1.00 85.25 611 LEU A N 1
ATOM 4628 C CA . LEU A 1 611 ? -27.929 1.702 9.335 1.00 85.25 611 LEU A CA 1
ATOM 4629 C C . LEU A 1 611 ? -28.122 1.329 7.855 1.00 85.25 611 LEU A C 1
ATOM 4631 O O . LEU A 1 611 ? -27.941 2.173 6.979 1.00 85.25 611 LEU A O 1
ATOM 4635 N N . ALA A 1 612 ? -28.513 0.087 7.555 1.00 82.94 612 ALA A N 1
ATOM 4636 C CA . ALA A 1 612 ? -28.809 -0.349 6.192 1.00 82.94 612 ALA A CA 1
ATOM 4637 C C . ALA A 1 612 ? -30.001 0.413 5.597 1.00 82.94 612 ALA A C 1
ATOM 4639 O O . ALA A 1 612 ? -29.946 0.783 4.428 1.00 82.94 612 ALA A O 1
ATOM 4640 N N . VAL A 1 613 ? -31.036 0.717 6.387 1.00 83.19 613 VAL A N 1
ATOM 4641 C CA . VAL A 1 613 ? -32.150 1.581 5.964 1.00 83.19 613 VAL A CA 1
ATOM 4642 C C . VAL A 1 613 ? -31.641 2.978 5.618 1.00 83.19 613 VAL A C 1
ATOM 4644 O O . VAL A 1 613 ? -31.981 3.505 4.559 1.00 83.19 613 VAL A O 1
ATOM 4647 N N . SER A 1 614 ? -30.778 3.562 6.449 1.00 83.88 614 SER A N 1
ATOM 4648 C CA . SER A 1 614 ? -30.176 4.866 6.155 1.00 83.88 614 SER A CA 1
ATOM 4649 C C . SER A 1 614 ? -29.329 4.859 4.887 1.00 83.88 614 SER A C 1
ATOM 4651 O O . SER A 1 614 ? -29.427 5.794 4.093 1.00 83.88 614 SER A O 1
ATOM 4653 N N . LEU A 1 615 ? -28.570 3.787 4.645 1.00 84.56 615 LEU A N 1
ATOM 4654 C CA . LEU A 1 615 ? -27.821 3.596 3.402 1.00 84.56 615 LEU A CA 1
ATOM 4655 C C . LEU A 1 615 ? -28.748 3.462 2.189 1.00 84.56 615 LEU A C 1
ATOM 4657 O O . LEU A 1 615 ? -28.461 4.046 1.152 1.00 84.56 615 LEU A O 1
ATOM 4661 N N . ILE A 1 616 ? -29.859 2.726 2.306 1.00 79.69 616 ILE A N 1
ATOM 4662 C CA . ILE A 1 616 ? -30.848 2.578 1.226 1.00 79.69 616 ILE A CA 1
ATOM 4663 C C . ILE A 1 616 ? -31.464 3.932 0.869 1.00 79.69 616 ILE A C 1
ATOM 4665 O O . ILE A 1 616 ? -31.578 4.248 -0.311 1.00 79.69 616 ILE A O 1
ATOM 4669 N N . VAL A 1 617 ? -31.833 4.734 1.873 1.00 82.00 617 VAL A N 1
ATOM 4670 C CA . VAL A 1 617 ? -32.354 6.090 1.651 1.00 82.00 617 VAL A CA 1
ATOM 4671 C C . VAL A 1 617 ? -31.305 6.952 0.950 1.00 82.00 617 VAL A C 1
ATOM 4673 O O . VAL A 1 617 ? -31.612 7.553 -0.071 1.00 82.00 617 VAL A O 1
ATOM 4676 N N . HIS A 1 618 ? -30.058 6.940 1.429 1.00 84.56 618 HIS A N 1
ATOM 4677 C CA . HIS A 1 618 ? -28.963 7.688 0.802 1.00 84.56 618 HIS A CA 1
ATOM 4678 C C . HIS A 1 618 ? -28.706 7.260 -0.652 1.00 84.56 618 HIS A C 1
ATOM 4680 O O . HIS A 1 618 ? -28.458 8.088 -1.523 1.00 84.56 618 HIS A O 1
ATOM 4686 N N . LEU A 1 619 ? -28.799 5.957 -0.936 1.00 78.44 619 LEU A N 1
ATOM 4687 C CA . LEU A 1 619 ? -28.651 5.383 -2.277 1.00 78.44 619 LEU A CA 1
ATOM 4688 C C . LEU A 1 619 ? -29.803 5.706 -3.222 1.00 78.44 619 LEU A C 1
ATOM 4690 O O . LEU A 1 619 ? -29.580 5.752 -4.431 1.00 78.44 619 LEU A O 1
ATOM 4694 N N . ALA A 1 620 ? -31.006 5.944 -2.704 1.00 75.62 620 ALA A N 1
ATOM 4695 C CA . ALA A 1 620 ? -32.134 6.381 -3.519 1.00 75.62 620 ALA A CA 1
ATOM 4696 C C . ALA A 1 620 ? -31.924 7.797 -4.084 1.00 75.62 620 ALA A C 1
ATOM 4698 O O . ALA A 1 620 ? -32.382 8.079 -5.189 1.00 75.62 620 ALA A O 1
ATOM 4699 N N . ASP A 1 621 ? -31.174 8.641 -3.368 1.00 76.25 621 ASP A N 1
ATOM 4700 C CA . ASP A 1 621 ? -30.854 10.020 -3.755 1.00 76.25 621 ASP A CA 1
ATOM 4701 C C . ASP A 1 621 ? -29.578 10.127 -4.621 1.00 76.25 621 ASP A C 1
ATOM 4703 O O . ASP A 1 621 ? -29.006 11.206 -4.778 1.00 76.25 621 ASP A O 1
ATOM 4707 N N . MET A 1 622 ? -29.113 9.015 -5.206 1.00 69.56 622 MET A N 1
ATOM 4708 C CA . MET A 1 622 ? -27.916 8.983 -6.052 1.00 69.56 622 MET A CA 1
ATOM 4709 C C . MET A 1 622 ? -28.056 9.916 -7.280 1.00 69.56 622 MET A C 1
ATOM 4711 O O . MET A 1 622 ? -28.953 9.713 -8.106 1.00 69.56 622 MET A O 1
ATOM 4715 N N . PRO A 1 623 ? -27.150 10.898 -7.477 1.00 66.19 623 PRO A N 1
ATOM 4716 C CA . PRO A 1 623 ? -27.215 11.818 -8.612 1.00 66.19 623 PRO A CA 1
ATOM 4717 C C . PRO A 1 623 ? -27.038 11.116 -9.967 1.00 66.19 623 PRO A C 1
ATOM 4719 O O . PRO A 1 623 ? -26.084 10.366 -10.178 1.00 66.19 623 PRO A O 1
ATOM 4722 N N . ALA A 1 624 ? -27.895 11.450 -10.939 1.00 52.69 624 ALA A N 1
ATOM 4723 C CA . ALA A 1 624 ? -27.817 10.942 -12.317 1.00 52.69 624 ALA A CA 1
ATOM 4724 C C . ALA A 1 624 ? -26.537 11.368 -13.067 1.00 52.69 624 ALA A C 1
ATOM 4726 O O . ALA A 1 624 ? -26.167 10.753 -14.068 1.00 52.69 624 ALA A O 1
ATOM 4727 N N . SER A 1 625 ? -25.876 12.435 -12.607 1.00 45.06 625 SER A N 1
ATOM 4728 C CA . SER A 1 625 ? -24.725 13.073 -13.257 1.00 45.06 625 SER A CA 1
ATOM 4729 C C . SER A 1 625 ? -23.361 12.639 -12.717 1.00 45.06 625 SER A C 1
ATOM 4731 O O . SER A 1 625 ? -22.358 13.268 -13.047 1.00 45.06 625 SER A O 1
ATOM 4733 N N . GLY A 1 626 ? -23.276 11.557 -11.943 1.00 42.22 626 GLY A N 1
ATOM 4734 C CA . GLY A 1 626 ? -21.985 10.945 -11.644 1.00 42.22 626 GLY A CA 1
ATOM 4735 C C . GLY A 1 626 ? -21.388 10.313 -12.893 1.00 42.22 626 GLY A C 1
ATOM 4736 O O . GLY A 1 626 ? -21.702 9.173 -13.219 1.00 42.22 626 GLY A O 1
ATOM 4737 N N . THR A 1 627 ? -20.532 11.035 -13.616 1.00 41.38 627 THR A N 1
ATOM 4738 C CA . THR A 1 627 ? -19.706 10.494 -14.704 1.00 41.38 627 THR A CA 1
ATOM 4739 C C . THR A 1 627 ? -18.654 9.523 -14.164 1.00 41.38 627 THR A C 1
ATOM 4741 O O . THR A 1 627 ? -17.454 9.757 -14.236 1.00 41.38 627 THR A O 1
ATOM 4744 N N . LEU A 1 628 ? -19.110 8.379 -13.674 1.00 46.97 628 LEU A N 1
ATOM 4745 C CA . LEU A 1 628 ? -18.413 7.119 -13.810 1.00 46.97 628 LEU A CA 1
ATOM 4746 C C . LEU A 1 628 ? -19.329 6.253 -14.649 1.00 46.97 628 LEU A C 1
ATOM 4748 O O . LEU A 1 628 ? -20.479 6.007 -14.295 1.00 46.97 628 LEU A O 1
ATOM 4752 N N . LEU A 1 629 ? -18.835 5.828 -15.806 1.00 55.88 629 LEU A N 1
ATOM 4753 C CA . LEU A 1 629 ? -19.559 4.820 -16.557 1.00 55.88 629 LEU A CA 1
ATOM 4754 C C . LEU A 1 629 ? -19.791 3.619 -15.652 1.00 55.88 629 LEU A C 1
ATOM 4756 O O . LEU A 1 629 ? -18.880 3.248 -14.908 1.00 55.88 629 LEU A O 1
ATOM 4760 N N . PRO A 1 630 ? -20.970 2.987 -15.738 1.00 60.66 630 PRO A N 1
ATOM 4761 C CA . PRO A 1 630 ? -21.271 1.854 -14.887 1.00 60.66 630 PRO A CA 1
ATOM 4762 C C . PRO A 1 630 ? -20.280 0.721 -15.132 1.00 60.66 630 PRO A C 1
ATOM 4764 O O . PRO A 1 630 ? -20.047 -0.079 -14.240 1.00 60.66 630 PRO A O 1
ATOM 4767 N N . CYS A 1 631 ? -19.649 0.674 -16.309 1.00 68.44 631 CYS A N 1
ATOM 4768 C CA . CYS A 1 631 ? -18.725 -0.377 -16.685 1.00 68.44 631 CYS A CA 1
ATOM 4769 C C . CYS A 1 631 ? -17.246 -0.006 -16.475 1.00 68.44 631 CYS A C 1
ATOM 4771 O O . CYS A 1 631 ? -16.811 1.086 -16.842 1.00 68.44 631 CYS A O 1
ATOM 4773 N N . GLY A 1 632 ? -16.458 -0.955 -15.963 1.00 81.62 632 GLY A N 1
ATOM 4774 C CA . GLY A 1 632 ? -15.006 -0.846 -15.800 1.00 81.62 632 GLY A CA 1
ATOM 4775 C C . GLY A 1 632 ? -14.268 -2.117 -16.224 1.00 81.62 632 GLY A C 1
ATOM 4776 O O . GLY A 1 632 ? -14.874 -3.176 -16.374 1.00 81.62 632 GLY A O 1
ATOM 4777 N N . VAL A 1 633 ? -12.950 -2.013 -16.411 1.00 85.88 633 VAL A N 1
ATOM 4778 C CA . VAL A 1 633 ? -12.057 -3.161 -16.649 1.00 85.88 633 VAL A CA 1
ATOM 4779 C C . VAL A 1 633 ? -11.336 -3.487 -15.352 1.00 85.88 633 VAL A C 1
ATOM 4781 O O . VAL A 1 633 ? -10.710 -2.602 -14.775 1.00 85.88 633 VAL A O 1
ATOM 4784 N N . SER A 1 634 ? -11.424 -4.734 -14.895 1.00 81.62 634 SER A N 1
ATOM 4785 C CA . SER A 1 634 ? -10.825 -5.174 -13.630 1.00 81.62 634 SER A CA 1
ATOM 4786 C C . SER A 1 634 ? -9.632 -6.109 -13.803 1.00 81.62 634 SER A C 1
ATOM 4788 O O . SER A 1 634 ? -8.841 -6.230 -12.878 1.00 81.62 634 SER A O 1
ATOM 4790 N N . ALA A 1 635 ? -9.514 -6.797 -14.943 1.00 85.88 635 ALA A N 1
ATOM 4791 C CA . ALA A 1 635 ? -8.340 -7.610 -15.259 1.00 85.88 635 ALA A CA 1
ATOM 4792 C C . ALA A 1 635 ? -8.203 -7.841 -16.768 1.00 85.88 635 ALA A C 1
ATOM 4794 O O . ALA A 1 635 ? -9.223 -7.918 -17.458 1.00 85.88 635 ALA A O 1
ATOM 4795 N N . LEU A 1 636 ? -6.975 -8.015 -17.263 1.00 92.62 636 LEU A N 1
ATOM 4796 C CA . LEU A 1 636 ? -6.692 -8.415 -18.645 1.00 92.62 636 LEU A CA 1
ATOM 4797 C C . LEU A 1 636 ? -5.769 -9.627 -18.684 1.00 92.62 636 LEU A C 1
ATOM 4799 O O . LEU A 1 636 ? -4.824 -9.723 -17.906 1.00 92.62 636 LEU A O 1
ATOM 4803 N N . PHE A 1 637 ? -6.061 -10.520 -19.624 1.00 91.38 637 PHE A N 1
ATOM 4804 C CA . PHE A 1 637 ? -5.295 -11.724 -19.893 1.00 91.38 637 PHE A CA 1
ATOM 4805 C C . PHE A 1 637 ? -4.838 -11.696 -21.352 1.00 91.38 637 PHE A C 1
ATOM 4807 O O . PHE A 1 637 ? -5.658 -11.896 -22.259 1.00 91.38 637 PHE A O 1
ATOM 4814 N N . PHE A 1 638 ? -3.555 -11.406 -21.572 1.00 91.06 638 PHE A N 1
ATOM 4815 C CA . PHE A 1 638 ? -2.944 -11.434 -22.905 1.00 91.06 638 PHE A CA 1
ATOM 4816 C C . PHE A 1 638 ? -2.582 -12.867 -23.286 1.00 91.06 638 PHE A C 1
ATOM 4818 O O . PHE A 1 638 ? -2.962 -13.326 -24.359 1.00 91.06 638 PHE A O 1
ATOM 4825 N N . ASP A 1 639 ? -1.920 -13.599 -22.385 1.00 84.62 639 ASP A N 1
ATOM 4826 C CA . ASP A 1 639 ? -1.812 -15.048 -22.483 1.00 84.62 639 ASP A CA 1
ATOM 4827 C C . ASP A 1 639 ? -2.967 -15.672 -21.687 1.00 84.62 639 ASP A C 1
ATOM 4829 O O . ASP A 1 639 ? -2.977 -15.738 -20.458 1.00 84.62 639 ASP A O 1
ATOM 4833 N N . HIS A 1 640 ? -3.977 -16.174 -22.393 1.00 78.12 640 HIS A N 1
ATOM 4834 C CA . HIS A 1 640 ? -5.176 -16.745 -21.775 1.00 78.12 640 HIS A CA 1
ATOM 4835 C C . HIS A 1 640 ? -5.169 -18.282 -21.676 1.00 78.12 640 HIS A C 1
ATOM 4837 O O . HIS A 1 640 ? -6.223 -18.873 -21.416 1.00 78.12 640 HIS A O 1
ATOM 4843 N N . HIS A 1 641 ? -3.995 -18.920 -21.800 1.00 68.69 641 HIS A N 1
ATOM 4844 C CA . HIS A 1 641 ? -3.813 -20.365 -21.607 1.00 68.69 641 HIS A CA 1
ATOM 4845 C C . HIS A 1 641 ? -3.689 -20.749 -20.135 1.00 68.69 641 HIS A C 1
ATOM 4847 O O . HIS A 1 641 ? -3.173 -19.992 -19.312 1.00 68.69 641 HIS A O 1
ATOM 4853 N N . ALA A 1 642 ? -4.125 -21.956 -19.779 1.00 55.34 642 ALA A N 1
ATOM 4854 C CA . ALA A 1 642 ? -3.844 -22.513 -18.462 1.00 55.34 642 ALA A CA 1
ATOM 4855 C C . ALA A 1 642 ? -2.355 -22.896 -18.395 1.00 55.34 642 ALA A C 1
ATOM 4857 O O . ALA A 1 642 ? -1.945 -23.905 -18.962 1.00 55.34 642 ALA A O 1
ATOM 4858 N N . VAL A 1 643 ? -1.533 -22.074 -17.741 1.00 52.31 643 VAL A N 1
ATOM 4859 C CA . VAL A 1 643 ? -0.113 -22.383 -17.529 1.00 52.31 643 VAL A CA 1
ATOM 4860 C C . VAL A 1 643 ? -0.006 -23.245 -16.276 1.00 52.31 643 VAL A C 1
ATOM 4862 O O . VAL A 1 643 ? -0.143 -22.756 -15.159 1.00 52.31 643 VAL A O 1
ATOM 4865 N N . THR A 1 644 ? 0.234 -24.539 -16.459 1.00 46.16 644 THR A N 1
ATOM 4866 C CA . THR A 1 644 ? 0.733 -25.440 -15.410 1.00 46.16 644 THR A CA 1
ATOM 4867 C C . THR A 1 644 ? 2.173 -25.804 -15.752 1.00 46.16 644 THR A C 1
ATOM 4869 O O . THR A 1 644 ? 2.469 -26.034 -16.922 1.00 46.16 644 THR A O 1
ATOM 4872 N N . SER A 1 645 ? 3.067 -25.867 -14.759 1.00 45.03 645 SER A N 1
ATOM 4873 C CA . SER A 1 645 ? 4.531 -26.025 -14.906 1.00 45.03 645 SER A CA 1
ATOM 4874 C C . SER A 1 645 ? 5.020 -27.292 -15.637 1.00 45.03 645 SER A C 1
ATOM 4876 O O . SER A 1 645 ? 6.221 -27.537 -15.694 1.00 45.03 645 SER A O 1
ATOM 4878 N N . THR A 1 646 ? 4.122 -28.107 -16.193 1.00 44.88 646 THR A N 1
ATOM 4879 C CA . THR A 1 646 ? 4.399 -29.459 -16.694 1.00 44.88 646 THR A CA 1
ATOM 4880 C C . THR A 1 646 ? 3.789 -29.785 -18.063 1.00 44.88 646 THR A C 1
ATOM 4882 O O . THR A 1 646 ? 3.956 -30.912 -18.527 1.00 44.88 646 THR A O 1
ATOM 4885 N N . VAL A 1 647 ? 3.093 -28.856 -18.735 1.00 46.62 647 VAL A N 1
ATOM 4886 C CA . VAL A 1 647 ? 2.392 -29.155 -20.003 1.00 46.62 647 VAL A CA 1
ATOM 4887 C C . VAL A 1 647 ? 3.112 -28.499 -21.195 1.00 46.62 647 VAL A C 1
ATOM 4889 O O . VAL A 1 647 ? 3.338 -27.289 -21.159 1.00 46.62 647 VAL A O 1
ATOM 4892 N N . PRO A 1 648 ? 3.467 -29.255 -22.257 1.00 50.44 648 PRO A N 1
ATOM 4893 C CA . PRO A 1 648 ? 3.963 -28.690 -23.514 1.00 50.44 648 PRO A CA 1
ATOM 4894 C C . PRO A 1 648 ? 2.973 -27.677 -24.099 1.00 50.44 648 PRO A C 1
ATOM 4896 O O . PRO A 1 648 ? 1.763 -27.878 -23.997 1.00 50.44 648 PRO A O 1
ATOM 4899 N N . LEU A 1 649 ? 3.470 -26.616 -24.748 1.00 49.31 649 LEU A N 1
ATOM 4900 C CA . LEU A 1 649 ? 2.623 -25.622 -25.422 1.00 49.31 649 LEU A CA 1
ATOM 4901 C C . LEU A 1 649 ? 1.603 -26.332 -26.341 1.00 49.31 649 LEU A C 1
ATOM 4903 O O . LEU A 1 649 ? 2.026 -27.039 -27.263 1.00 49.31 649 LEU A O 1
ATOM 4907 N N . PRO A 1 650 ? 0.281 -26.176 -26.122 1.00 44.62 650 PRO A N 1
ATOM 4908 C CA . PRO A 1 650 ? -0.714 -26.823 -26.962 1.00 44.62 650 PRO A CA 1
ATOM 4909 C C . PRO A 1 650 ? -0.577 -26.337 -28.406 1.00 44.62 650 PRO A C 1
ATOM 4911 O O . PRO A 1 650 ? -0.362 -25.152 -28.678 1.00 44.62 650 PRO A O 1
ATOM 4914 N N . THR A 1 651 ? -0.699 -27.265 -29.352 1.00 45.28 651 THR A N 1
ATOM 4915 C CA . THR A 1 651 ? -0.695 -26.977 -30.786 1.00 45.28 651 THR A CA 1
ATOM 4916 C C . THR A 1 651 ? -1.852 -26.044 -31.145 1.00 45.28 651 THR A C 1
ATOM 4918 O O . THR A 1 651 ? -2.963 -26.496 -31.388 1.00 45.28 651 THR A O 1
ATOM 4921 N N . GLY A 1 652 ? -1.567 -24.743 -31.230 1.00 49.16 652 GLY A N 1
ATOM 4922 C CA . GLY A 1 652 ? -2.363 -23.797 -32.011 1.00 49.16 652 GLY A CA 1
ATOM 4923 C C . GLY A 1 652 ? -3.411 -22.956 -31.284 1.00 49.16 652 GLY A C 1
ATOM 4924 O O . GLY A 1 652 ? -4.175 -22.300 -31.986 1.00 49.16 652 GLY A O 1
ATOM 4925 N N . GLU A 1 653 ? -3.446 -22.910 -29.950 1.00 50.97 653 GLU A N 1
ATOM 4926 C CA . GLU A 1 653 ? -4.475 -22.118 -29.246 1.00 50.97 653 GLU A CA 1
ATOM 4927 C C . GLU A 1 653 ? -3.985 -20.776 -28.666 1.00 50.97 653 GLU A C 1
ATOM 4929 O O . GLU A 1 653 ? -4.828 -19.933 -28.366 1.00 50.97 653 GLU A O 1
ATOM 4934 N N . ALA A 1 654 ? -2.666 -20.547 -28.553 1.00 61.75 654 ALA A N 1
ATOM 4935 C CA . ALA A 1 654 ? -2.091 -19.382 -27.865 1.00 61.75 654 ALA A CA 1
ATOM 4936 C C . ALA A 1 654 ? -1.597 -18.255 -28.763 1.00 61.75 654 ALA A C 1
ATOM 4938 O O . ALA A 1 654 ? -0.639 -18.434 -29.516 1.00 61.75 654 ALA A O 1
ATOM 4939 N N . ASP A 1 655 ? -2.221 -17.079 -28.623 1.00 73.75 655 ASP A N 1
ATOM 4940 C CA . ASP A 1 655 ? -1.802 -15.846 -29.296 1.00 73.75 655 ASP A CA 1
ATOM 4941 C C . ASP A 1 655 ? -0.507 -15.275 -28.684 1.00 73.75 655 ASP A C 1
ATOM 4943 O O . ASP A 1 655 ? 0.386 -14.842 -29.416 1.00 73.75 655 ASP A O 1
ATOM 4947 N N . ALA A 1 656 ? -0.388 -15.319 -27.352 1.00 85.94 656 ALA A N 1
ATOM 4948 C CA . ALA A 1 656 ? 0.776 -14.876 -26.585 1.00 85.94 656 ALA A CA 1
ATOM 4949 C C . ALA A 1 656 ? 1.491 -16.054 -25.901 1.00 85.94 656 ALA A C 1
ATOM 4951 O O . ALA A 1 656 ? 0.896 -17.108 -25.681 1.00 85.94 656 ALA A O 1
ATOM 4952 N N . ILE A 1 657 ? 2.765 -15.868 -25.550 1.00 82.31 657 ILE A N 1
ATOM 4953 C CA . ILE A 1 657 ? 3.557 -16.846 -24.793 1.00 82.31 657 ILE A CA 1
ATOM 4954 C C . ILE A 1 657 ? 3.729 -16.415 -23.337 1.00 82.31 657 ILE A C 1
ATOM 4956 O O . ILE A 1 657 ? 3.849 -15.224 -23.040 1.00 82.31 657 ILE A O 1
ATOM 4960 N N . ALA A 1 658 ? 3.808 -17.398 -22.443 1.00 82.12 658 ALA A N 1
ATOM 4961 C CA . ALA A 1 658 ? 4.162 -17.164 -21.053 1.00 82.12 658 ALA A CA 1
ATOM 4962 C C . ALA A 1 658 ? 5.633 -16.737 -20.917 1.00 82.12 658 ALA A C 1
ATOM 4964 O O . ALA A 1 658 ? 6.507 -17.159 -21.681 1.00 82.12 658 ALA A O 1
ATOM 4965 N N . LEU A 1 659 ? 5.889 -15.901 -19.914 1.00 86.44 659 LEU A N 1
ATOM 4966 C CA . LEU A 1 659 ? 7.192 -15.326 -19.595 1.00 86.44 659 LEU A CA 1
ATOM 4967 C C . LEU A 1 659 ? 7.549 -15.614 -18.138 1.00 86.44 659 LEU A C 1
ATOM 4969 O O . LEU A 1 659 ? 6.681 -15.925 -17.317 1.00 86.44 659 LEU A O 1
ATOM 4973 N N . ALA A 1 660 ? 8.826 -15.464 -17.805 1.00 84.88 660 ALA A N 1
ATOM 4974 C CA . ALA A 1 660 ? 9.296 -15.526 -16.430 1.00 84.88 660 ALA A CA 1
ATOM 4975 C C . ALA A 1 660 ? 10.060 -14.258 -16.039 1.00 84.88 660 ALA A C 1
ATOM 4977 O O . ALA A 1 660 ? 10.701 -13.615 -16.867 1.00 84.88 660 ALA A O 1
ATOM 4978 N N . TRP A 1 661 ? 10.013 -13.898 -14.762 1.00 82.75 661 TRP A N 1
ATOM 4979 C CA . TRP A 1 661 ? 10.890 -12.873 -14.203 1.00 82.75 661 TRP A CA 1
ATOM 4980 C C . TRP A 1 661 ? 12.314 -13.417 -14.013 1.00 82.75 661 TRP A C 1
ATOM 4982 O O . TRP A 1 661 ? 13.283 -12.685 -14.199 1.00 82.75 661 TRP A O 1
ATOM 4992 N N . ASN A 1 662 ? 12.440 -14.712 -13.696 1.00 76.19 662 ASN A N 1
ATOM 4993 C CA . ASN A 1 662 ? 13.703 -15.435 -13.521 1.00 76.19 662 ASN A CA 1
ATOM 4994 C C . ASN A 1 662 ? 13.483 -16.966 -13.614 1.00 76.19 662 ASN A C 1
ATOM 4996 O O . ASN A 1 662 ? 12.411 -17.429 -13.996 1.00 76.19 662 ASN A O 1
ATOM 5000 N N . GLY A 1 663 ? 14.485 -17.774 -13.250 1.00 66.06 663 GLY A N 1
ATOM 5001 C CA . GLY A 1 663 ? 14.420 -19.241 -13.327 1.00 66.06 663 GLY A CA 1
ATOM 5002 C C . GLY A 1 663 ? 13.366 -19.929 -12.440 1.00 66.06 663 GLY A C 1
ATOM 5003 O O . GLY A 1 663 ? 13.115 -21.114 -12.647 1.00 66.06 663 GLY A O 1
ATOM 5004 N N . THR A 1 664 ? 12.749 -19.233 -11.478 1.00 67.06 664 THR A N 1
ATOM 5005 C CA . THR A 1 664 ? 11.763 -19.805 -10.538 1.00 67.06 664 THR A CA 1
ATOM 5006 C C . THR A 1 664 ? 10.419 -19.071 -10.514 1.00 67.06 664 THR A C 1
ATOM 5008 O O . THR A 1 664 ? 9.419 -19.657 -10.102 1.00 67.06 664 THR A O 1
ATOM 5011 N N . GLN A 1 665 ? 10.361 -17.818 -10.972 1.00 78.88 665 GLN A N 1
ATOM 5012 C CA . GLN A 1 665 ? 9.179 -16.959 -10.882 1.00 78.88 665 GLN A CA 1
ATOM 5013 C C . GLN A 1 665 ? 8.576 -16.668 -12.262 1.00 78.88 665 GLN A C 1
ATOM 5015 O O . GLN A 1 665 ? 9.178 -15.974 -13.081 1.00 78.88 665 GLN A O 1
ATOM 5020 N N . LEU A 1 666 ? 7.355 -17.155 -12.506 1.00 79.88 666 LEU A N 1
ATOM 5021 C CA . LEU A 1 666 ? 6.584 -16.856 -13.719 1.00 79.88 666 LEU A CA 1
ATOM 5022 C C . LEU A 1 666 ? 5.922 -15.474 -13.651 1.00 79.88 666 LEU A C 1
ATOM 5024 O O . LEU A 1 666 ? 5.591 -14.986 -12.569 1.00 79.88 666 LEU A O 1
ATOM 5028 N N . VAL A 1 667 ? 5.669 -14.877 -14.818 1.00 82.62 667 VAL A N 1
ATOM 5029 C CA . VAL A 1 667 ? 4.737 -13.750 -14.937 1.00 82.62 667 VAL A CA 1
ATOM 5030 C C . VAL A 1 667 ? 3.336 -14.232 -14.558 1.00 82.62 667 VAL A C 1
ATOM 5032 O O . VAL A 1 667 ? 2.872 -15.282 -15.006 1.00 82.62 667 VAL A O 1
ATOM 5035 N N . SER A 1 668 ? 2.681 -13.489 -13.669 1.00 81.31 668 SER A N 1
ATOM 5036 C CA . SER A 1 668 ? 1.456 -13.935 -13.007 1.00 81.31 668 SER A CA 1
ATOM 5037 C C . SER A 1 668 ? 0.209 -13.507 -13.779 1.00 81.31 668 SER A C 1
ATOM 5039 O O . SER A 1 668 ? 0.127 -12.379 -14.250 1.00 81.31 668 SER A O 1
ATOM 5041 N N . LYS A 1 669 ? -0.794 -14.387 -13.872 1.00 81.44 669 LYS A N 1
ATOM 5042 C CA . LYS A 1 669 ? -2.085 -14.082 -14.512 1.00 81.44 669 LYS A CA 1
ATOM 5043 C C . LYS A 1 669 ? -3.098 -13.569 -13.480 1.00 81.44 669 LYS A C 1
ATOM 5045 O O . LYS A 1 669 ? -3.154 -14.145 -12.393 1.00 81.44 669 LYS A O 1
ATOM 5050 N N . PRO A 1 670 ? -3.930 -12.558 -13.793 1.00 89.12 670 PRO A N 1
ATOM 5051 C CA . PRO A 1 670 ? -3.945 -11.767 -15.035 1.00 89.12 670 PRO A CA 1
ATOM 5052 C C . PRO A 1 670 ? -2.662 -10.955 -15.213 1.00 89.12 670 PRO A C 1
ATOM 5054 O O . PRO A 1 670 ? -2.121 -10.501 -14.212 1.00 89.12 670 PRO A O 1
ATOM 5057 N N . GLU A 1 671 ? -2.188 -10.739 -16.442 1.00 89.00 671 GLU A N 1
ATOM 5058 C CA . GLU A 1 671 ? -1.014 -9.880 -16.662 1.00 89.00 671 GLU A CA 1
ATOM 5059 C C . GLU A 1 671 ? -1.309 -8.414 -16.305 1.00 89.00 671 GLU A C 1
ATOM 5061 O O . GLU A 1 671 ? -0.395 -7.657 -16.010 1.00 89.00 671 GLU A O 1
ATOM 5066 N N . TRP A 1 672 ? -2.576 -7.997 -16.265 1.00 92.38 672 TRP A N 1
ATOM 5067 C CA . TRP A 1 672 ? -2.948 -6.664 -15.791 1.00 92.38 672 TRP A CA 1
ATOM 5068 C C . TRP A 1 672 ? -4.143 -6.693 -14.844 1.00 92.38 672 TRP A C 1
ATOM 5070 O O . TRP A 1 672 ? -5.149 -7.349 -15.123 1.00 92.38 672 TRP A O 1
ATOM 5080 N N . ASP A 1 673 ? -4.057 -5.899 -13.783 1.00 85.31 673 ASP A N 1
ATOM 5081 C CA . ASP A 1 673 ? -5.167 -5.453 -12.940 1.00 85.31 673 ASP A CA 1
ATOM 5082 C C . ASP A 1 673 ? -4.874 -4.020 -12.443 1.00 85.31 673 ASP A C 1
ATOM 5084 O O . ASP A 1 673 ? -3.948 -3.363 -12.916 1.00 85.31 673 ASP A O 1
ATOM 5088 N N . SER A 1 674 ? -5.671 -3.474 -11.523 1.00 74.12 674 SER A N 1
ATOM 5089 C CA . SER A 1 674 ? -5.451 -2.101 -11.040 1.00 74.12 674 SER A CA 1
ATOM 5090 C C . SER A 1 674 ? -4.160 -1.905 -10.232 1.00 74.12 674 SER A C 1
ATOM 5092 O O . SER A 1 674 ? -3.756 -0.762 -10.044 1.00 74.12 674 SER A O 1
ATOM 5094 N N . SER A 1 675 ? -3.545 -2.982 -9.736 1.00 71.31 675 SER A N 1
ATOM 5095 C CA . SER A 1 675 ? -2.317 -2.959 -8.931 1.00 71.31 675 SER A CA 1
ATOM 5096 C C . SER A 1 675 ? -1.049 -3.248 -9.737 1.00 71.31 675 SER A C 1
ATOM 5098 O O . SER A 1 675 ? 0.039 -2.887 -9.296 1.00 71.31 675 SER A O 1
ATOM 5100 N N . LYS A 1 676 ? -1.163 -3.867 -10.922 1.00 85.44 676 LYS A N 1
ATOM 5101 C CA . LYS A 1 676 ? -0.001 -4.293 -11.719 1.00 85.44 676 LYS A CA 1
ATOM 5102 C C . LYS A 1 676 ? -0.239 -4.294 -13.230 1.00 85.44 676 LYS A C 1
ATOM 5104 O O . LYS A 1 676 ? -1.365 -4.402 -13.712 1.00 85.44 676 LYS A O 1
ATOM 5109 N N . SER A 1 677 ? 0.860 -4.235 -13.979 1.00 89.94 677 SER A N 1
ATOM 5110 C CA . SER A 1 677 ? 0.883 -4.324 -15.441 1.00 89.94 677 SER A CA 1
ATOM 5111 C C . SER A 1 677 ? 2.122 -5.086 -15.917 1.00 89.94 677 SER A C 1
ATOM 5113 O O . SER A 1 677 ? 3.127 -4.484 -16.296 1.00 89.94 677 SER A O 1
ATOM 5115 N N . ASP A 1 678 ? 2.033 -6.409 -15.914 1.00 91.69 678 ASP A N 1
ATOM 5116 C CA . ASP A 1 678 ? 3.083 -7.318 -16.354 1.00 91.69 678 ASP A CA 1
ATOM 5117 C C . ASP A 1 678 ? 3.203 -7.344 -17.897 1.00 91.69 678 ASP A C 1
ATOM 5119 O O . ASP A 1 678 ? 2.220 -7.131 -18.619 1.00 91.69 678 ASP A O 1
ATOM 5123 N N . PRO A 1 679 ? 4.407 -7.590 -18.446 1.00 93.00 679 PRO A N 1
ATOM 5124 C CA . PRO A 1 679 ? 4.617 -7.624 -19.887 1.00 93.00 679 PRO A CA 1
ATOM 5125 C C . PRO A 1 679 ? 4.098 -8.915 -20.533 1.00 93.00 679 PRO A C 1
ATOM 5127 O O . PRO A 1 679 ? 4.015 -9.969 -19.906 1.00 93.00 679 PRO A O 1
ATOM 5130 N N . CYS A 1 680 ? 3.840 -8.854 -21.840 1.00 91.69 680 CYS A N 1
ATOM 5131 C CA . CYS A 1 680 ? 3.434 -10.004 -22.654 1.00 91.69 680 CYS A CA 1
ATOM 5132 C C . CYS A 1 680 ? 4.282 -10.127 -23.929 1.00 91.69 680 CYS A C 1
ATOM 5134 O O . CYS A 1 680 ? 4.886 -9.153 -24.381 1.00 91.69 680 CYS A O 1
ATOM 5136 N N . ALA A 1 681 ? 4.331 -11.317 -24.534 1.00 91.75 681 ALA A N 1
ATOM 5137 C CA . ALA A 1 681 ? 5.082 -11.559 -25.767 1.00 91.75 681 ALA A CA 1
ATOM 5138 C C . ALA A 1 681 ? 4.250 -12.311 -26.813 1.00 91.75 681 ALA A C 1
ATOM 5140 O O . ALA A 1 681 ? 3.551 -13.266 -26.486 1.00 91.75 681 ALA A O 1
ATOM 5141 N N . TYR A 1 682 ? 4.366 -11.896 -28.075 1.00 91.75 682 TYR A N 1
ATOM 5142 C CA . TYR A 1 682 ? 3.649 -12.461 -29.220 1.00 91.75 682 TYR A CA 1
ATOM 5143 C C . TYR A 1 682 ? 4.626 -12.939 -30.295 1.00 91.75 682 TYR A C 1
ATOM 5145 O O . TYR A 1 682 ? 5.526 -12.204 -30.711 1.00 91.75 682 TYR A O 1
ATOM 5153 N N . CYS A 1 683 ? 4.413 -14.153 -30.800 1.00 90.19 683 CYS A N 1
ATOM 5154 C CA . CYS A 1 683 ? 5.195 -14.716 -31.899 1.00 90.19 683 CYS A CA 1
ATOM 5155 C C . CYS A 1 683 ? 4.573 -14.322 -33.245 1.00 90.19 683 CYS A C 1
ATOM 5157 O O . CYS A 1 683 ? 3.450 -14.719 -33.550 1.00 90.19 683 CYS A O 1
ATOM 5159 N N . ILE A 1 684 ? 5.317 -13.587 -34.075 1.00 91.12 684 ILE A N 1
ATOM 5160 C CA . ILE A 1 684 ? 4.899 -13.110 -35.403 1.00 91.12 684 ILE A CA 1
ATOM 5161 C C . ILE A 1 684 ? 4.384 -14.262 -36.263 1.00 91.12 684 ILE A C 1
ATOM 5163 O O . ILE A 1 684 ? 3.300 -14.148 -36.829 1.00 91.12 684 ILE A O 1
ATOM 5167 N N . GLU A 1 685 ? 5.119 -15.374 -36.342 1.00 88.31 685 GLU A N 1
ATOM 5168 C CA . GLU A 1 685 ? 4.698 -16.566 -37.089 1.00 88.31 685 GLU A CA 1
ATOM 5169 C C . GLU A 1 685 ? 3.340 -17.107 -36.612 1.00 88.31 685 GLU A C 1
ATOM 5171 O O . GLU A 1 685 ? 2.500 -17.483 -37.430 1.00 88.31 685 GLU A O 1
ATOM 5176 N N . ALA A 1 686 ? 3.098 -17.106 -35.297 1.00 84.00 686 ALA A N 1
ATOM 5177 C CA . ALA A 1 686 ? 1.891 -17.673 -34.707 1.00 84.00 686 ALA A CA 1
ATOM 5178 C C . ALA A 1 686 ? 0.644 -16.827 -34.996 1.00 84.00 686 ALA A C 1
ATOM 5180 O O . ALA A 1 686 ? -0.427 -17.397 -35.226 1.00 84.00 686 ALA A O 1
ATOM 5181 N N . VAL A 1 687 ? 0.795 -15.496 -35.021 1.00 87.38 687 VAL A N 1
ATOM 5182 C CA . VAL A 1 687 ? -0.314 -14.540 -35.186 1.00 87.38 687 VAL A CA 1
ATOM 5183 C C . VAL A 1 687 ? -0.502 -14.039 -36.618 1.00 87.38 687 VAL A C 1
ATOM 5185 O O . VAL A 1 687 ? -1.518 -13.420 -36.926 1.00 87.38 687 VAL A O 1
ATOM 5188 N N . LYS A 1 688 ? 0.454 -14.275 -37.523 1.00 88.25 688 LYS A N 1
ATOM 5189 C CA . LYS A 1 688 ? 0.382 -13.783 -38.905 1.00 88.25 688 LYS A CA 1
ATOM 5190 C C . LYS A 1 688 ? -0.871 -14.306 -39.613 1.00 88.25 688 LYS A C 1
ATOM 5192 O O . LYS A 1 688 ? -1.048 -15.507 -39.788 1.00 88.25 688 LYS A O 1
ATOM 5197 N N . GLY A 1 689 ? -1.717 -13.379 -40.067 1.00 85.19 689 GLY A N 1
ATOM 5198 C CA . GLY A 1 689 ? -2.957 -13.700 -40.780 1.00 85.19 689 GLY A CA 1
ATOM 5199 C C . GLY A 1 689 ? -4.083 -14.231 -39.886 1.00 85.19 689 GLY A C 1
ATOM 5200 O O . GLY A 1 689 ? -5.066 -14.744 -40.416 1.00 85.19 689 GLY A O 1
ATOM 5201 N N . LYS A 1 690 ? -3.958 -14.117 -38.557 1.00 86.75 690 LYS A N 1
ATOM 5202 C CA . LYS A 1 690 ? -4.977 -14.535 -37.586 1.00 86.75 690 LYS A CA 1
ATOM 5203 C C . LYS A 1 690 ? -5.553 -13.336 -36.837 1.00 86.75 690 LYS A C 1
ATOM 5205 O O . LYS A 1 690 ? -5.001 -12.243 -36.857 1.00 86.75 690 LYS A O 1
ATOM 5210 N N . LYS A 1 691 ? -6.690 -13.544 -36.172 1.00 88.50 691 LYS A N 1
ATOM 5211 C CA . LYS A 1 691 ? -7.223 -12.578 -35.209 1.00 88.50 691 LYS A CA 1
ATOM 5212 C C . LYS A 1 691 ? -6.599 -12.868 -33.851 1.00 88.50 691 LYS A C 1
ATOM 5214 O O . LYS A 1 691 ? -6.726 -13.989 -33.377 1.00 88.50 691 LYS A O 1
ATOM 5219 N N . ILE A 1 692 ? -5.981 -11.863 -33.244 1.00 89.88 692 ILE A N 1
ATOM 5220 C CA . ILE A 1 692 ? -5.456 -11.965 -31.879 1.00 89.88 692 ILE A CA 1
ATOM 5221 C C . ILE A 1 692 ? -6.591 -11.734 -30.892 1.00 89.88 692 ILE A C 1
ATOM 5223 O O . ILE A 1 692 ? -7.459 -10.903 -31.148 1.00 89.88 692 ILE A O 1
ATOM 5227 N N . THR A 1 693 ? -6.580 -12.424 -29.760 1.00 91.12 693 THR A N 1
ATOM 5228 C CA . THR A 1 693 ? -7.590 -12.282 -28.716 1.00 91.12 693 THR A CA 1
ATOM 5229 C C . THR A 1 693 ? -6.991 -11.895 -27.369 1.00 91.12 693 THR A C 1
ATOM 5231 O O . THR A 1 693 ? -5.926 -12.360 -26.982 1.00 91.12 693 THR A O 1
ATOM 5234 N N . ILE A 1 694 ? -7.708 -11.040 -26.637 1.00 92.88 694 ILE A N 1
ATOM 5235 C CA . ILE A 1 694 ? -7.436 -10.706 -25.233 1.00 92.88 694 ILE A CA 1
ATOM 5236 C C . ILE A 1 694 ? -8.691 -11.049 -24.436 1.00 92.88 694 ILE A C 1
ATOM 5238 O O . ILE A 1 694 ? -9.802 -10.718 -24.864 1.00 92.88 694 ILE A O 1
ATOM 5242 N N . LYS A 1 695 ? -8.541 -11.688 -23.270 1.00 93.00 695 LYS A N 1
ATOM 5243 C CA . LYS A 1 695 ? -9.663 -11.845 -22.331 1.00 93.00 695 LYS A CA 1
ATOM 5244 C C . LYS A 1 695 ? -9.660 -10.709 -21.316 1.00 93.00 695 LYS A C 1
ATOM 5246 O O . LYS A 1 695 ? -8.621 -10.375 -20.759 1.00 93.00 695 LYS A O 1
ATOM 5251 N N . ALA A 1 696 ? -10.829 -10.143 -21.049 1.00 93.25 696 ALA A N 1
ATOM 5252 C CA . ALA A 1 696 ? -11.027 -9.091 -20.066 1.00 93.25 696 ALA A CA 1
ATOM 5253 C C . ALA A 1 696 ? -12.036 -9.523 -18.999 1.00 93.25 696 ALA A C 1
ATOM 5255 O O . ALA A 1 696 ? -13.082 -10.099 -19.306 1.00 93.25 696 ALA A O 1
ATOM 5256 N N . ASN A 1 697 ? -11.742 -9.199 -17.743 1.00 90.56 697 ASN A N 1
ATOM 5257 C CA . ASN A 1 697 ? -12.757 -9.147 -16.700 1.00 90.56 697 ASN A CA 1
ATOM 5258 C C . ASN A 1 697 ? -13.284 -7.718 -16.611 1.00 90.56 697 ASN A C 1
ATOM 5260 O O . ASN A 1 697 ? -12.512 -6.756 -16.582 1.00 90.56 697 ASN A O 1
ATOM 5264 N N . LEU A 1 698 ? -14.604 -7.597 -16.573 1.00 86.44 698 LEU A N 1
ATOM 5265 C CA . LEU A 1 698 ? -15.326 -6.338 -16.590 1.00 86.44 698 LEU A CA 1
ATOM 5266 C C . LEU A 1 698 ? -16.270 -6.273 -15.388 1.00 86.44 698 LEU A C 1
ATOM 5268 O O . LEU A 1 698 ? -16.853 -7.281 -14.976 1.00 86.44 698 LEU A O 1
ATOM 5272 N N . THR A 1 699 ? -16.447 -5.079 -14.846 1.00 78.75 699 THR A N 1
ATOM 5273 C CA . THR A 1 699 ? -17.401 -4.791 -13.770 1.00 78.75 699 THR A CA 1
ATOM 5274 C C . THR A 1 699 ? -18.509 -3.886 -14.287 1.00 78.75 699 THR A C 1
ATOM 5276 O O . THR A 1 699 ? -18.284 -3.139 -15.233 1.00 78.75 699 THR A O 1
ATOM 5279 N N . CYS A 1 700 ? -19.699 -3.973 -13.693 1.00 71.69 700 CYS A N 1
ATOM 5280 C CA . CYS A 1 700 ? -20.823 -3.072 -13.912 1.00 71.69 700 CYS A CA 1
ATOM 5281 C C . CYS A 1 700 ? -21.419 -2.665 -12.558 1.00 71.69 700 CYS A C 1
ATOM 5283 O O . CYS A 1 700 ? -21.842 -3.539 -11.804 1.00 71.69 700 CYS A O 1
ATOM 5285 N N . SER A 1 701 ? -21.444 -1.372 -12.236 1.00 59.94 701 SER A N 1
ATOM 5286 C CA . SER A 1 701 ? -22.031 -0.840 -11.001 1.00 59.94 701 SER A CA 1
ATOM 5287 C C . SER A 1 701 ? -23.516 -0.496 -11.127 1.00 59.94 701 SER A C 1
ATOM 5289 O O . SER A 1 701 ? -24.145 -0.220 -10.113 1.00 59.94 701 SER A O 1
ATOM 5291 N N . ASP A 1 702 ? -24.080 -0.513 -12.338 1.00 59.56 702 ASP A N 1
ATOM 5292 C CA . ASP A 1 702 ? -25.515 -0.327 -12.559 1.00 59.56 702 ASP A CA 1
ATOM 5293 C C . ASP A 1 702 ? -26.214 -1.700 -12.616 1.00 59.56 702 ASP A C 1
ATOM 5295 O O . ASP A 1 702 ? -26.015 -2.447 -13.584 1.00 59.56 702 ASP A O 1
ATOM 5299 N N . PRO A 1 703 ? -27.025 -2.059 -11.601 1.00 51.50 703 PRO A N 1
ATOM 5300 C CA . PRO A 1 703 ? -27.736 -3.336 -11.564 1.00 51.50 703 PRO A CA 1
ATOM 5301 C C . PRO A 1 703 ? -28.803 -3.486 -12.648 1.00 51.50 703 PRO A C 1
ATOM 5303 O O . PRO A 1 703 ? -29.213 -4.612 -12.931 1.00 51.50 703 PRO A O 1
ATOM 5306 N N . SER A 1 704 ? -29.271 -2.386 -13.247 1.00 53.25 704 SER A N 1
ATOM 5307 C CA . SER A 1 704 ? -30.268 -2.426 -14.321 1.00 53.25 704 SER A CA 1
ATOM 5308 C C . SER A 1 704 ? -29.669 -2.882 -15.658 1.00 53.25 704 SER A C 1
ATOM 5310 O O . SER A 1 704 ? -30.385 -3.374 -16.536 1.00 53.25 704 SER A O 1
ATOM 5312 N N . LEU A 1 705 ? -28.343 -2.793 -15.810 1.00 62.34 705 LEU A N 1
ATOM 5313 C CA . LEU A 1 705 ? -27.632 -3.177 -17.024 1.00 62.34 705 LEU A CA 1
ATOM 5314 C C . LEU A 1 705 ? -27.233 -4.655 -16.994 1.00 62.34 705 LEU A C 1
ATOM 5316 O O . LEU A 1 705 ? -26.118 -5.027 -16.629 1.00 62.34 705 LEU A O 1
ATOM 5320 N N . ALA A 1 706 ? -28.135 -5.515 -17.467 1.00 67.50 706 ALA A N 1
ATOM 5321 C CA . ALA A 1 706 ? -27.853 -6.942 -17.637 1.00 67.50 706 ALA A CA 1
ATOM 5322 C C . ALA A 1 706 ? -26.799 -7.219 -18.730 1.00 67.50 706 ALA A C 1
ATOM 5324 O O . ALA A 1 706 ? -26.076 -8.216 -18.669 1.00 67.50 706 ALA A O 1
ATOM 5325 N N . SER A 1 707 ? -26.701 -6.355 -19.745 1.00 83.44 707 SER A N 1
ATOM 5326 C CA . SER A 1 707 ? -25.715 -6.483 -20.817 1.00 83.44 707 SER A CA 1
ATOM 5327 C C . SER A 1 707 ? -25.361 -5.139 -21.449 1.00 83.44 707 SER A C 1
ATOM 5329 O O . SER A 1 707 ? -26.229 -4.287 -21.623 1.00 83.44 707 SER A O 1
ATOM 5331 N N . VAL A 1 708 ? -24.089 -4.964 -21.818 1.00 87.75 708 VAL A N 1
ATOM 5332 C CA . VAL A 1 708 ? -23.566 -3.756 -22.476 1.00 87.75 708 VAL A CA 1
ATOM 5333 C C . VAL A 1 708 ? -22.598 -4.144 -23.595 1.00 87.75 708 VAL A C 1
ATOM 5335 O O . VAL A 1 708 ? -21.883 -5.141 -23.486 1.00 87.75 708 VAL A O 1
ATOM 5338 N N . LYS A 1 709 ? -22.556 -3.354 -24.678 1.00 94.50 709 LYS A N 1
ATOM 5339 C CA . LYS A 1 709 ? -21.523 -3.502 -25.713 1.00 94.50 709 LYS A CA 1
ATOM 5340 C C . LYS A 1 709 ? -20.213 -2.866 -25.265 1.00 94.50 709 LYS A C 1
ATOM 5342 O O . LYS A 1 709 ? -20.218 -1.727 -24.807 1.00 94.50 709 LYS A O 1
ATOM 5347 N N . VAL A 1 710 ? -19.104 -3.568 -25.447 1.00 95.12 710 VAL A N 1
ATOM 5348 C CA . VAL A 1 710 ? -17.762 -3.143 -25.039 1.00 95.12 710 VAL A CA 1
ATOM 5349 C C . VAL A 1 710 ? -16.790 -3.288 -26.208 1.00 95.12 710 VAL A C 1
ATOM 5351 O O . VAL A 1 710 ? -16.930 -4.197 -27.028 1.00 95.12 710 VAL A O 1
ATOM 5354 N N . ARG A 1 711 ? -15.807 -2.386 -26.279 1.00 96.69 711 ARG A N 1
ATOM 5355 C CA . ARG A 1 711 ? -14.671 -2.456 -27.207 1.00 96.69 711 ARG A CA 1
ATOM 5356 C C . ARG A 1 711 ? -13.408 -1.850 -26.597 1.00 96.69 711 ARG A C 1
ATOM 5358 O O . ARG A 1 711 ? -13.490 -1.045 -25.668 1.00 96.69 711 ARG A O 1
ATOM 5365 N N . ALA A 1 712 ? -12.258 -2.188 -27.163 1.00 96.69 712 ALA A N 1
ATOM 5366 C CA . ALA A 1 712 ? -10.977 -1.553 -26.893 1.00 96.69 712 ALA A CA 1
ATOM 5367 C C . ALA A 1 712 ? -10.484 -0.831 -28.154 1.00 96.69 712 ALA A C 1
ATOM 5369 O O . ALA A 1 712 ? -10.464 -1.401 -29.242 1.00 96.69 712 ALA A O 1
ATOM 5370 N N . VAL A 1 713 ? -10.090 0.430 -28.002 1.00 95.94 713 VAL A N 1
ATOM 5371 C CA . VAL A 1 713 ? -9.547 1.276 -29.070 1.00 95.94 713 VAL A CA 1
ATOM 5372 C C . VAL A 1 713 ? -8.049 1.418 -28.849 1.00 95.94 713 VAL A C 1
ATOM 5374 O O . VAL A 1 713 ? -7.620 1.839 -27.772 1.00 95.94 713 VAL A O 1
ATOM 5377 N N . ASP A 1 714 ? -7.245 1.084 -29.852 1.00 94.88 714 ASP A N 1
ATOM 5378 C CA . ASP A 1 714 ? -5.791 1.176 -29.736 1.00 94.88 714 ASP A CA 1
ATOM 5379 C C . ASP A 1 714 ? -5.332 2.624 -29.941 1.00 94.88 714 ASP A C 1
ATOM 5381 O O . ASP A 1 714 ? -5.443 3.209 -31.020 1.00 94.88 714 ASP A O 1
ATOM 5385 N N . LYS A 1 715 ? -4.829 3.218 -28.859 1.00 93.25 715 LYS A N 1
ATOM 5386 C CA . LYS A 1 715 ? -4.292 4.581 -28.800 1.00 93.25 715 LYS A CA 1
ATOM 5387 C C . LYS A 1 715 ? -2.766 4.604 -28.748 1.00 93.25 715 LYS A C 1
ATOM 5389 O O . LYS A 1 715 ? -2.187 5.658 -28.488 1.00 93.25 715 LYS A O 1
ATOM 5394 N N . SER A 1 716 ? -2.100 3.472 -28.973 1.00 86.88 716 SER A N 1
ATOM 5395 C CA . SER A 1 716 ? -0.644 3.438 -29.087 1.00 86.88 716 SER A CA 1
ATOM 5396 C C . SER A 1 716 ? -0.172 4.306 -30.257 1.00 86.88 716 SER A C 1
ATOM 5398 O O . SER A 1 716 ? -0.806 4.366 -31.312 1.00 86.88 716 SER A O 1
ATOM 5400 N N . ARG A 1 717 ? 0.995 4.950 -30.104 1.00 78.94 717 ARG A N 1
ATOM 5401 C CA . ARG A 1 717 ? 1.584 5.816 -31.147 1.00 78.94 717 ARG A CA 1
ATOM 5402 C C . ARG A 1 717 ? 1.799 5.104 -32.485 1.00 78.94 717 ARG A C 1
ATOM 5404 O O . ARG A 1 717 ? 1.906 5.766 -33.509 1.00 78.94 717 ARG A O 1
ATOM 5411 N N . SER A 1 718 ? 1.918 3.777 -32.469 1.00 74.25 718 SER A N 1
ATOM 5412 C CA . SER A 1 718 ? 2.283 2.985 -33.643 1.00 74.25 718 SER A CA 1
ATOM 5413 C C . SER A 1 718 ? 1.178 2.048 -34.144 1.00 74.25 718 SER A C 1
ATOM 5415 O O . SER A 1 718 ? 1.461 1.262 -35.051 1.00 74.25 718 SER A O 1
ATOM 5417 N N . THR A 1 719 ? -0.030 2.132 -33.563 1.00 79.31 719 THR A N 1
ATOM 5418 C CA . THR A 1 719 ? -1.200 1.277 -33.844 1.00 79.31 719 THR A CA 1
ATOM 5419 C C . THR A 1 719 ? -0.811 -0.202 -33.901 1.00 79.31 719 THR A C 1
ATOM 5421 O O . THR A 1 719 ? -0.611 -0.786 -34.966 1.00 79.31 719 THR A O 1
ATOM 5424 N N . LEU A 1 720 ? -0.603 -0.787 -32.725 1.00 87.69 720 LEU A N 1
ATOM 5425 C CA . LEU A 1 720 ? 0.008 -2.096 -32.547 1.00 87.69 720 LEU A CA 1
ATOM 5426 C C . LEU A 1 720 ? -0.985 -3.255 -32.744 1.00 87.69 720 LEU A C 1
ATOM 5428 O O . LEU A 1 720 ? -0.733 -4.150 -33.554 1.00 87.69 720 LEU A O 1
ATOM 5432 N N . LEU A 1 721 ? -2.113 -3.229 -32.033 1.00 91.50 721 LEU A N 1
ATOM 5433 C CA . LEU A 1 721 ? -3.199 -4.209 -32.145 1.00 91.50 721 LEU A CA 1
ATOM 5434 C C . LEU A 1 721 ? -4.360 -3.701 -33.012 1.00 91.50 721 LEU A C 1
ATOM 5436 O O . LEU A 1 721 ? -5.117 -4.508 -33.554 1.00 91.50 721 LEU A O 1
ATOM 5440 N N . GLY A 1 722 ? -4.480 -2.382 -33.178 1.00 91.88 722 GLY A N 1
ATOM 5441 C CA . GLY A 1 722 ? -5.661 -1.770 -33.783 1.00 91.88 722 GLY A CA 1
ATOM 5442 C C . GLY A 1 722 ? -6.893 -1.893 -32.882 1.00 91.88 722 GLY A C 1
ATOM 5443 O O . GLY A 1 722 ? -6.812 -2.361 -31.750 1.00 91.88 722 GLY A O 1
ATOM 5444 N N . ASP A 1 723 ? -8.046 -1.453 -33.376 1.00 94.88 723 ASP A N 1
ATOM 5445 C CA . ASP A 1 723 ? -9.287 -1.537 -32.602 1.00 94.88 723 ASP A CA 1
ATOM 5446 C C . ASP A 1 723 ? -9.792 -2.979 -32.521 1.00 94.88 723 ASP A C 1
ATOM 5448 O O . ASP A 1 723 ? -9.704 -3.742 -33.493 1.00 94.88 723 ASP A O 1
ATOM 5452 N N . SER A 1 724 ? -10.355 -3.335 -31.368 1.00 96.56 724 SER A N 1
ATOM 5453 C CA . SER A 1 724 ? -11.017 -4.619 -31.190 1.00 96.56 724 SER A CA 1
ATOM 5454 C C . SER A 1 724 ? -12.356 -4.679 -31.928 1.00 96.56 724 SER A C 1
ATOM 5456 O O . SER A 1 724 ? -12.972 -3.657 -32.242 1.00 96.56 724 SER A O 1
ATOM 5458 N N . ASP A 1 725 ? -12.865 -5.896 -32.105 1.00 95.25 725 ASP A N 1
ATOM 5459 C CA . ASP A 1 725 ? -14.275 -6.140 -32.385 1.00 95.25 725 ASP A CA 1
ATOM 5460 C C . ASP A 1 725 ? -15.146 -5.592 -31.232 1.00 95.25 725 ASP A C 1
ATOM 5462 O O . ASP A 1 725 ? -14.708 -5.470 -30.081 1.00 95.25 725 ASP A O 1
ATOM 5466 N N . GLU A 1 726 ? -16.394 -5.250 -31.551 1.00 96.44 726 GLU A N 1
ATOM 5467 C CA . GLU A 1 726 ? -17.401 -4.827 -30.578 1.00 96.44 726 GLU A CA 1
ATOM 5468 C C . GLU A 1 726 ? -18.158 -6.058 -30.077 1.00 96.44 726 GLU A C 1
ATOM 5470 O O . GLU A 1 726 ? -18.765 -6.783 -30.869 1.00 96.44 726 GLU A O 1
ATOM 5475 N N . ILE A 1 727 ? -18.155 -6.293 -28.766 1.00 95.44 727 ILE A N 1
ATOM 5476 C CA . ILE A 1 727 ? -18.792 -7.474 -28.172 1.00 95.44 727 ILE A CA 1
ATOM 5477 C C . ILE A 1 727 ? -19.896 -7.072 -27.203 1.00 95.44 727 ILE A C 1
ATOM 5479 O O . ILE A 1 727 ? -19.767 -6.089 -26.481 1.00 95.44 727 ILE A O 1
ATOM 5483 N N . ALA A 1 728 ? -20.986 -7.838 -27.162 1.00 93.81 728 ALA A N 1
ATOM 5484 C CA . ALA A 1 728 ? -21.971 -7.725 -26.092 1.00 93.81 728 ALA A CA 1
ATOM 5485 C C . ALA A 1 728 ? -21.512 -8.572 -24.902 1.00 93.81 728 ALA A C 1
ATOM 5487 O O . ALA A 1 728 ? -21.244 -9.763 -25.044 1.00 93.81 728 ALA A O 1
ATOM 5488 N N . VAL A 1 729 ? -21.423 -7.952 -23.731 1.00 90.12 729 VAL A N 1
ATOM 5489 C CA . VAL A 1 729 ? -21.001 -8.599 -22.490 1.00 90.12 729 VAL A CA 1
ATOM 5490 C C . VAL A 1 729 ? -22.200 -8.677 -21.561 1.00 90.12 729 VAL A C 1
ATOM 5492 O O . VAL A 1 729 ? -22.920 -7.693 -21.406 1.00 90.12 729 VAL A O 1
ATOM 5495 N N . THR A 1 730 ? -22.441 -9.841 -20.962 1.00 84.44 730 THR A N 1
ATOM 5496 C CA . THR A 1 730 ? -23.516 -10.047 -19.982 1.00 84.44 730 THR A CA 1
ATOM 5497 C C . THR A 1 730 ? -22.938 -10.026 -18.576 1.00 84.44 730 THR A C 1
ATOM 5499 O O . THR A 1 730 ? -22.009 -10.776 -18.278 1.00 84.44 730 THR A O 1
ATOM 5502 N N . PHE A 1 731 ? -23.512 -9.203 -17.705 1.00 71.00 731 PHE A N 1
ATOM 5503 C CA . PHE A 1 731 ? -23.103 -9.115 -16.310 1.00 71.00 731 PHE A CA 1
ATOM 5504 C C . PHE A 1 731 ? -23.959 -10.042 -15.450 1.00 71.00 731 PHE A C 1
ATOM 5506 O O . PHE A 1 731 ? -25.187 -10.023 -15.509 1.00 71.00 731 PHE A O 1
ATOM 5513 N N . ARG A 1 732 ? -23.305 -10.846 -14.613 1.00 61.50 732 ARG A N 1
ATOM 5514 C CA . ARG A 1 732 ? -23.942 -11.580 -13.517 1.00 61.50 732 ARG A CA 1
ATOM 5515 C C . ARG A 1 732 ? -23.439 -10.985 -12.214 1.00 61.50 732 ARG A C 1
ATOM 5517 O O . ARG A 1 732 ? -22.237 -10.993 -11.966 1.00 61.50 732 ARG A O 1
ATOM 5524 N N . TYR A 1 733 ? -24.349 -10.440 -11.408 1.00 53.91 733 TYR A N 1
ATOM 5525 C CA . TYR A 1 733 ? -24.010 -9.760 -10.150 1.00 53.91 733 TYR A CA 1
ATOM 5526 C C . TYR A 1 733 ? -22.963 -8.642 -10.340 1.00 53.91 733 TYR A C 1
ATOM 5528 O O . TYR A 1 733 ? -21.977 -8.570 -9.611 1.00 53.91 733 TYR A O 1
ATOM 5536 N N . GLY A 1 734 ? -23.130 -7.823 -11.387 1.00 57.81 734 GLY A N 1
ATOM 5537 C CA . GLY A 1 734 ? -22.216 -6.717 -11.694 1.00 57.81 734 GLY A CA 1
ATOM 5538 C C . GLY A 1 734 ? -20.833 -7.143 -12.202 1.00 57.81 734 GLY A C 1
ATOM 5539 O O . GLY A 1 734 ? -19.919 -6.325 -12.244 1.00 57.81 734 GLY A O 1
ATOM 5540 N N . ARG A 1 735 ? -20.635 -8.413 -12.584 1.00 69.12 735 ARG A N 1
ATOM 5541 C CA . ARG A 1 735 ? -19.352 -8.920 -13.096 1.00 69.12 735 ARG A CA 1
ATOM 5542 C C . ARG A 1 735 ? -19.523 -9.703 -14.388 1.00 69.12 735 ARG A C 1
ATOM 5544 O O . ARG A 1 735 ? -20.485 -10.449 -14.554 1.00 69.12 735 ARG A O 1
ATOM 5551 N N . ALA A 1 736 ? -18.552 -9.562 -15.276 1.00 79.12 736 ALA A N 1
ATOM 5552 C CA . ALA A 1 736 ? -18.389 -10.401 -16.448 1.00 79.12 736 ALA A CA 1
ATOM 5553 C C . ALA A 1 736 ? -16.932 -10.852 -16.527 1.00 79.12 736 ALA A C 1
ATOM 5555 O O . ALA A 1 736 ? -16.024 -10.030 -16.626 1.00 79.12 736 ALA A O 1
ATOM 5556 N N . SER A 1 737 ? -16.706 -12.159 -16.444 1.00 82.44 737 SER A N 1
ATOM 5557 C CA . SER A 1 737 ? -15.362 -12.736 -16.439 1.00 82.44 737 SER A CA 1
ATOM 5558 C C . SER A 1 737 ? -15.044 -13.377 -17.781 1.00 82.44 737 SER A C 1
ATOM 5560 O O . SER A 1 737 ? -15.886 -14.067 -18.353 1.00 82.44 737 SER A O 1
ATOM 5562 N N . GLY A 1 738 ? -13.818 -13.175 -18.262 1.00 82.62 738 GLY A N 1
ATOM 5563 C CA . GLY A 1 738 ? -13.314 -13.825 -19.468 1.00 82.62 738 GLY A CA 1
ATOM 5564 C C . GLY A 1 738 ? -13.963 -13.356 -20.772 1.00 82.62 738 GLY A C 1
ATOM 5565 O O . GLY A 1 738 ? -14.044 -14.145 -21.710 1.00 82.62 738 GLY A O 1
ATOM 5566 N N . ALA A 1 739 ? -14.422 -12.104 -20.856 1.00 91.00 739 ALA A N 1
ATOM 5567 C CA . ALA A 1 739 ? -14.938 -11.540 -22.100 1.00 91.00 739 ALA A CA 1
ATOM 5568 C C . ALA A 1 739 ? -13.819 -11.491 -23.153 1.00 91.00 739 ALA A C 1
ATOM 5570 O O . ALA A 1 739 ? -12.798 -10.843 -22.935 1.00 91.00 739 ALA A O 1
ATOM 5571 N N . THR A 1 740 ? -13.989 -12.185 -24.278 1.00 93.62 740 THR A N 1
ATOM 5572 C CA . THR A 1 740 ? -12.965 -12.285 -25.329 1.00 93.62 740 THR A CA 1
ATOM 5573 C C . THR A 1 740 ? -13.135 -11.181 -26.366 1.00 93.62 740 THR A C 1
ATOM 5575 O O . THR A 1 740 ? -14.129 -11.160 -27.087 1.00 93.62 740 THR A O 1
ATOM 5578 N N . LEU A 1 741 ? -12.147 -10.293 -26.476 1.00 94.56 741 LEU A N 1
ATOM 5579 C CA . LEU A 1 741 ? -12.082 -9.260 -27.506 1.00 94.56 741 LEU A CA 1
ATOM 5580 C C . LEU A 1 741 ? -11.065 -9.669 -28.571 1.00 94.56 741 LEU A C 1
ATOM 5582 O O . LEU A 1 741 ? -9.910 -9.944 -28.249 1.00 94.56 741 LEU A O 1
ATOM 5586 N N . ALA A 1 742 ? -11.494 -9.698 -29.832 1.00 94.06 742 ALA A N 1
ATOM 5587 C CA . ALA A 1 742 ? -10.631 -9.998 -30.968 1.00 94.06 742 ALA A CA 1
ATOM 5588 C C . ALA A 1 742 ? -10.098 -8.713 -31.614 1.00 94.06 742 ALA A C 1
ATOM 5590 O O . ALA A 1 742 ? -10.827 -7.736 -31.738 1.00 94.06 742 ALA A O 1
ATOM 5591 N N . PHE A 1 743 ? -8.851 -8.732 -32.071 1.00 94.12 743 PHE A N 1
ATOM 5592 C CA . PHE A 1 743 ? -8.141 -7.637 -32.727 1.00 94.12 743 PHE A CA 1
ATOM 5593 C C . PHE A 1 743 ? -7.822 -8.046 -34.170 1.00 94.12 743 PHE A C 1
ATOM 5595 O O . PHE A 1 743 ? -6.729 -8.543 -34.464 1.00 94.12 743 PHE A O 1
ATOM 5602 N N . PRO A 1 744 ? -8.782 -7.903 -35.102 1.00 90.75 744 PRO A N 1
ATOM 5603 C CA . PRO A 1 744 ? -8.651 -8.438 -36.458 1.00 90.75 744 PRO A CA 1
ATOM 5604 C C . PRO A 1 744 ? -7.665 -7.664 -37.341 1.00 90.75 744 PRO A C 1
ATOM 5606 O O . PRO A 1 744 ? -7.318 -8.135 -38.420 1.00 90.75 744 PRO A O 1
ATOM 5609 N N . ARG A 1 745 ? -7.248 -6.463 -36.922 1.00 89.31 745 ARG A N 1
ATOM 5610 C CA . ARG A 1 745 ? -6.407 -5.543 -37.704 1.00 89.31 745 ARG A CA 1
ATOM 5611 C C . ARG A 1 745 ? -5.073 -5.239 -37.020 1.00 89.31 745 ARG A C 1
ATOM 5613 O O . ARG A 1 745 ? -4.520 -4.156 -37.197 1.00 89.31 745 ARG A O 1
ATOM 5620 N N . HIS A 1 746 ? -4.560 -6.192 -36.246 1.00 92.19 746 HIS A N 1
ATOM 5621 C CA . HIS A 1 746 ? -3.272 -6.044 -35.579 1.00 92.19 746 HIS A CA 1
ATOM 5622 C C . HIS A 1 746 ? -2.121 -5.867 -36.582 1.00 92.19 746 HIS A C 1
ATOM 5624 O O . HIS A 1 746 ? -2.104 -6.451 -37.666 1.00 92.19 746 HIS A O 1
ATOM 5630 N N . ALA A 1 747 ? -1.119 -5.076 -36.198 1.00 91.06 747 ALA A N 1
ATOM 5631 C CA . ALA A 1 747 ? 0.054 -4.779 -37.018 1.00 91.06 747 ALA A CA 1
ATOM 5632 C C . ALA A 1 747 ? 1.295 -5.601 -36.627 1.00 91.06 747 ALA A C 1
ATOM 5634 O O . ALA A 1 747 ? 2.332 -5.464 -37.281 1.00 91.06 747 ALA A O 1
ATOM 5635 N N . LEU A 1 748 ? 1.208 -6.452 -35.591 1.00 89.12 748 LEU A N 1
ATOM 5636 C CA . LEU A 1 748 ? 2.352 -7.193 -35.026 1.00 89.12 748 LEU A CA 1
ATOM 5637 C C . LEU A 1 748 ? 3.196 -7.909 -36.087 1.00 89.12 748 LEU A C 1
ATOM 5639 O O . LEU A 1 748 ? 4.420 -7.798 -36.078 1.00 89.12 748 LEU A O 1
ATOM 5643 N N . ALA A 1 749 ? 2.546 -8.570 -37.051 1.00 82.25 749 ALA A N 1
ATOM 5644 C CA . ALA A 1 749 ? 3.236 -9.351 -38.076 1.00 82.25 749 ALA A CA 1
ATOM 5645 C C . ALA A 1 749 ? 4.179 -8.515 -38.969 1.00 82.25 749 ALA A C 1
ATOM 5647 O O . ALA A 1 749 ? 5.100 -9.054 -39.578 1.00 82.25 749 ALA A O 1
ATOM 5648 N N . ASN A 1 750 ? 3.969 -7.196 -39.037 1.00 86.62 750 ASN A N 1
ATOM 5649 C CA . ASN A 1 750 ? 4.743 -6.283 -39.875 1.00 86.62 750 ASN A CA 1
ATOM 5650 C C . ASN A 1 750 ? 5.847 -5.533 -39.112 1.00 86.62 750 ASN A C 1
ATOM 5652 O O . ASN A 1 750 ? 6.694 -4.910 -39.763 1.00 86.62 750 ASN A O 1
ATOM 5656 N N . LYS A 1 751 ? 5.856 -5.590 -37.769 1.00 86.94 751 LYS A N 1
ATOM 5657 C CA . LYS A 1 751 ? 6.784 -4.833 -36.907 1.00 86.94 751 LYS A CA 1
ATOM 5658 C C . LYS A 1 751 ? 8.194 -5.431 -36.846 1.00 86.94 751 LYS A C 1
ATOM 5660 O O . LYS A 1 751 ? 9.141 -4.678 -36.657 1.00 86.94 751 LYS A O 1
ATOM 5665 N N . GLY A 1 752 ? 8.337 -6.742 -37.057 1.00 92.25 752 GLY A N 1
ATOM 5666 C CA . GLY A 1 752 ? 9.588 -7.451 -36.755 1.00 92.25 752 GLY A CA 1
ATOM 5667 C C . GLY A 1 752 ? 9.802 -7.592 -35.245 1.00 92.25 752 GLY A C 1
ATOM 5668 O O . GLY A 1 752 ? 8.897 -7.300 -34.462 1.00 92.25 752 GLY A O 1
ATOM 5669 N N . VAL A 1 753 ? 10.979 -8.052 -34.830 1.00 96.44 753 VAL A N 1
ATOM 5670 C CA . VAL A 1 753 ? 11.344 -8.152 -33.409 1.00 96.44 753 VAL A CA 1
ATOM 5671 C C . VAL A 1 753 ? 11.291 -6.776 -32.745 1.00 96.44 753 VAL A C 1
ATOM 5673 O O . VAL A 1 753 ? 11.698 -5.789 -33.353 1.00 96.44 753 VAL A O 1
ATOM 5676 N N . GLY A 1 754 ? 10.803 -6.673 -31.509 1.00 94.81 754 GLY A N 1
ATOM 5677 C CA . GLY A 1 754 ? 10.829 -5.390 -30.808 1.00 94.81 754 GLY A CA 1
ATOM 5678 C C . GLY A 1 754 ? 10.099 -5.355 -29.473 1.00 94.81 754 GLY A C 1
ATOM 5679 O O . GLY A 1 754 ? 9.307 -6.238 -29.154 1.00 94.81 754 GLY A O 1
ATOM 5680 N N . LYS A 1 755 ? 10.385 -4.300 -28.705 1.00 94.19 755 LYS A N 1
ATOM 5681 C CA . LYS A 1 755 ? 9.655 -3.885 -27.501 1.00 94.19 755 LYS A CA 1
ATOM 5682 C C . LYS A 1 755 ? 8.713 -2.749 -27.890 1.00 94.19 755 LYS A C 1
ATOM 5684 O O . LYS A 1 755 ? 9.151 -1.766 -28.485 1.00 94.19 755 LYS A O 1
ATOM 5689 N N . HIS A 1 756 ? 7.440 -2.879 -27.544 1.00 92.88 756 HIS A N 1
ATOM 5690 C CA . HIS A 1 756 ? 6.387 -1.942 -27.922 1.00 92.88 756 HIS A CA 1
ATOM 5691 C C . HIS A 1 756 ? 5.585 -1.513 -26.700 1.00 92.88 756 HIS A C 1
ATOM 5693 O O . HIS A 1 756 ? 5.330 -2.307 -25.796 1.00 92.88 756 HIS A O 1
ATOM 5699 N N . GLU A 1 757 ? 5.144 -0.261 -26.711 1.00 93.31 757 GLU A N 1
ATOM 5700 C CA . GLU A 1 757 ? 4.170 0.254 -25.754 1.00 93.31 757 GLU A CA 1
ATOM 5701 C C . GLU A 1 757 ? 2.770 0.163 -26.363 1.00 93.31 757 GLU A C 1
ATOM 5703 O O . GLU A 1 757 ? 2.487 0.745 -27.416 1.00 93.31 757 GLU A O 1
ATOM 5708 N N . LEU A 1 758 ? 1.886 -0.567 -25.690 1.00 93.62 758 LEU A N 1
ATOM 5709 C CA . LEU A 1 758 ? 0.478 -0.674 -26.040 1.00 93.62 758 LEU A CA 1
ATOM 5710 C C . LEU A 1 758 ? -0.341 0.223 -25.114 1.00 93.62 758 LEU A C 1
ATOM 5712 O O . LEU A 1 758 ? -0.191 0.170 -23.897 1.00 93.62 758 LEU A O 1
ATOM 5716 N N . GLN A 1 759 ? -1.260 0.999 -25.682 1.00 94.81 759 GLN A N 1
ATOM 5717 C CA . GLN A 1 759 ? -2.231 1.773 -24.918 1.00 94.81 759 GLN A CA 1
ATOM 5718 C C . GLN A 1 759 ? -3.628 1.479 -25.453 1.00 94.81 759 GLN A C 1
ATOM 5720 O O . GLN A 1 759 ? -3.947 1.844 -26.580 1.00 94.81 759 GLN A O 1
ATOM 5725 N N . LEU A 1 760 ? -4.467 0.846 -24.636 1.00 95.25 760 LEU A N 1
ATOM 5726 C CA . LEU A 1 760 ? -5.854 0.545 -24.979 1.00 95.25 760 LEU A CA 1
ATOM 5727 C C . LEU A 1 760 ? -6.790 1.484 -24.227 1.00 95.25 760 LEU A C 1
ATOM 5729 O O . LEU A 1 760 ? -6.736 1.579 -22.999 1.00 95.25 760 LEU A O 1
ATOM 5733 N N . GLU A 1 761 ? -7.660 2.166 -24.962 1.00 94.56 761 GLU A N 1
ATOM 5734 C CA . GLU A 1 761 ? -8.796 2.886 -24.405 1.00 94.56 761 GLU A CA 1
ATOM 5735 C C . GLU A 1 761 ? -10.038 2.001 -24.455 1.00 94.56 761 GLU A C 1
ATOM 5737 O O . GLU A 1 761 ? -10.547 1.668 -25.524 1.00 94.56 761 GLU A O 1
ATOM 5742 N N . TRP A 1 762 ? -10.538 1.635 -23.284 1.00 93.88 762 TRP A N 1
ATOM 5743 C CA . TRP A 1 762 ? -11.701 0.776 -23.153 1.00 93.88 762 TRP A CA 1
ATOM 5744 C C . TRP A 1 762 ? -12.971 1.606 -23.173 1.00 93.88 762 TRP A C 1
ATOM 5746 O O . TRP A 1 762 ? -13.069 2.620 -22.480 1.00 93.88 762 TRP A O 1
ATOM 5756 N N . GLN A 1 763 ? -13.949 1.179 -23.964 1.00 93.50 763 GLN A N 1
ATOM 5757 C CA . GLN A 1 763 ? -15.196 1.900 -24.162 1.00 93.50 763 GLN A CA 1
ATOM 5758 C C . GLN A 1 763 ? -16.397 0.971 -24.005 1.00 93.50 763 GLN A C 1
ATOM 5760 O O . GLN A 1 763 ? -16.358 -0.181 -24.437 1.00 93.50 763 GLN A O 1
ATOM 5765 N N . CYS A 1 764 ? -17.483 1.491 -23.440 1.00 91.19 764 CYS A N 1
ATOM 5766 C CA . CYS A 1 764 ? -18.786 0.839 -23.444 1.00 91.19 764 CYS A CA 1
ATOM 5767 C C . CYS A 1 764 ? -19.822 1.687 -24.185 1.00 91.19 764 CYS A C 1
ATOM 5769 O O . CYS A 1 764 ? -19.713 2.913 -24.248 1.00 91.19 764 CYS A O 1
ATOM 5771 N N . TYR A 1 765 ? -20.819 1.035 -24.777 1.00 88.88 765 TYR A N 1
ATOM 5772 C CA . TYR A 1 765 ? -21.941 1.715 -25.409 1.00 88.88 765 TYR A CA 1
ATOM 5773 C C . TYR A 1 765 ? -23.032 1.974 -24.369 1.00 88.88 765 TYR A C 1
ATOM 5775 O O . TYR A 1 765 ? -23.703 1.045 -23.921 1.00 88.88 765 TYR A O 1
ATOM 5783 N N . TYR A 1 766 ? -23.202 3.235 -23.985 1.00 79.19 766 TYR A N 1
ATOM 5784 C CA . TYR A 1 766 ? -24.103 3.655 -22.917 1.00 79.19 766 TYR A CA 1
ATOM 5785 C C . TYR A 1 766 ? -24.822 4.953 -23.304 1.00 79.19 766 TYR A C 1
ATOM 5787 O O . TYR A 1 766 ? -24.208 5.872 -23.851 1.00 79.19 766 TYR A O 1
ATOM 5795 N N . GLN A 1 767 ? -26.136 5.014 -23.050 1.00 73.38 767 GLN A N 1
ATOM 5796 C CA . GLN A 1 767 ? -27.001 6.166 -23.362 1.00 73.38 767 GLN A CA 1
ATOM 5797 C C . GLN A 1 767 ? -26.851 6.685 -24.809 1.00 73.38 767 GLN A C 1
ATOM 5799 O O . GLN A 1 767 ? -26.700 7.878 -25.057 1.00 73.38 767 GLN A O 1
ATOM 5804 N N . GLY A 1 768 ? -26.858 5.770 -25.783 1.00 80.19 768 GLY A N 1
ATOM 5805 C CA . GLY A 1 768 ? -26.834 6.113 -27.210 1.00 80.19 768 GLY A CA 1
ATOM 5806 C C . GLY A 1 768 ? -25.456 6.459 -27.789 1.00 80.19 768 GLY A C 1
ATOM 5807 O O . GLY A 1 768 ? -25.375 6.825 -28.961 1.00 80.19 768 GLY A O 1
ATOM 5808 N N . GLY A 1 769 ? -24.364 6.317 -27.026 1.00 87.25 769 GLY A N 1
ATOM 5809 C CA . GLY A 1 769 ? -23.015 6.591 -27.526 1.00 87.25 769 GLY A CA 1
ATOM 5810 C C . GLY A 1 769 ? -21.916 5.739 -26.897 1.00 87.25 769 GLY A C 1
ATOM 5811 O O . GLY A 1 769 ? -22.099 5.114 -25.857 1.00 87.25 769 GLY A O 1
ATOM 5812 N N . TRP A 1 770 ? -20.744 5.738 -27.534 1.00 89.62 770 TRP A N 1
ATOM 5813 C CA . TRP A 1 770 ? -19.534 5.141 -26.970 1.00 89.62 770 TRP A CA 1
ATOM 5814 C C . TRP A 1 770 ? -18.938 6.057 -25.912 1.00 89.62 770 TRP A C 1
ATOM 5816 O O . TRP A 1 770 ? -18.723 7.247 -26.149 1.00 89.62 770 TRP A O 1
ATOM 5826 N N . LYS A 1 771 ? -18.662 5.492 -24.744 1.00 85.94 771 LYS A N 1
ATOM 5827 C CA . LYS A 1 771 ? -18.151 6.215 -23.590 1.00 85.94 771 LYS A CA 1
ATOM 5828 C C . LYS A 1 771 ? -16.907 5.513 -23.059 1.00 85.94 771 LYS A C 1
ATOM 5830 O O . LYS A 1 771 ? -16.853 4.287 -23.013 1.00 85.94 771 LYS A O 1
ATOM 5835 N N . LYS A 1 772 ? -15.900 6.294 -22.674 1.00 85.81 772 LYS A N 1
ATOM 5836 C CA . LYS A 1 772 ? -14.601 5.808 -22.195 1.00 85.81 772 LYS A CA 1
ATOM 5837 C C . LYS A 1 772 ? -14.670 5.303 -20.753 1.00 85.81 772 LYS A C 1
ATOM 5839 O O . LYS A 1 772 ? -14.838 6.113 -19.851 1.00 85.81 772 LYS A O 1
ATOM 5844 N N . MET A 1 773 ? -14.459 4.004 -20.547 1.00 82.25 773 MET A N 1
ATOM 5845 C CA . MET A 1 773 ? -14.395 3.347 -19.233 1.00 82.25 773 MET A CA 1
ATOM 5846 C C . MET A 1 773 ? -13.056 3.598 -18.536 1.00 82.25 773 MET A C 1
ATOM 5848 O O . MET A 1 773 ? -13.005 4.110 -17.423 1.00 82.25 773 MET A O 1
ATOM 5852 N N . SER A 1 774 ? -11.957 3.224 -19.192 1.00 82.00 774 SER A N 1
ATOM 5853 C CA . SER A 1 774 ? -10.607 3.298 -18.632 1.00 82.00 774 SER A CA 1
ATOM 5854 C C . SER A 1 774 ? -9.555 3.313 -19.741 1.00 82.00 774 SER A C 1
ATOM 5856 O O . SER A 1 774 ? -9.851 3.177 -20.933 1.00 82.00 774 SER A O 1
ATOM 5858 N N . THR A 1 775 ? -8.296 3.513 -19.364 1.00 88.94 775 THR A N 1
ATOM 5859 C CA . THR A 1 775 ? -7.152 3.346 -20.260 1.00 88.94 775 THR A CA 1
ATOM 5860 C C . THR A 1 775 ? -6.131 2.451 -19.585 1.00 88.94 775 THR A C 1
ATOM 5862 O O . THR A 1 775 ? -5.778 2.686 -18.435 1.00 88.94 775 THR A O 1
ATOM 5865 N N . THR A 1 776 ? -5.647 1.447 -20.307 1.00 91.00 776 THR A N 1
ATOM 5866 C CA . THR A 1 776 ? -4.630 0.510 -19.820 1.00 91.00 776 THR A CA 1
ATOM 5867 C C . THR A 1 776 ? -3.380 0.631 -20.681 1.00 91.00 776 THR A C 1
ATOM 5869 O O . THR A 1 776 ? -3.502 0.715 -21.907 1.00 91.00 776 THR A O 1
ATOM 5872 N N . LYS A 1 777 ? -2.201 0.649 -20.059 1.00 93.62 777 LYS A N 1
ATOM 5873 C CA . LYS A 1 777 ? -0.899 0.725 -20.733 1.00 93.62 777 LYS A CA 1
ATOM 5874 C C . LYS A 1 777 ? -0.123 -0.552 -20.455 1.00 93.62 777 LYS A C 1
ATOM 5876 O O . LYS A 1 777 ? -0.151 -0.995 -19.319 1.00 93.62 777 LYS A O 1
ATOM 5881 N N . HIS A 1 778 ? 0.558 -1.094 -21.460 1.00 94.12 778 HIS A N 1
ATOM 5882 C CA . HIS A 1 778 ? 1.242 -2.387 -21.369 1.00 94.12 778 HIS A CA 1
ATOM 5883 C C . HIS A 1 778 ? 2.548 -2.386 -22.154 1.00 94.12 778 HIS A C 1
ATOM 5885 O O . HIS A 1 778 ? 2.665 -1.704 -23.176 1.00 94.12 778 HIS A O 1
ATOM 5891 N N . VAL A 1 779 ? 3.499 -3.209 -21.713 1.00 94.00 779 VAL A N 1
ATOM 5892 C CA . VAL A 1 779 ? 4.709 -3.540 -22.474 1.00 94.00 779 VAL A CA 1
ATOM 5893 C C . VAL A 1 779 ? 4.475 -4.846 -23.229 1.00 94.00 779 VAL A C 1
ATOM 5895 O O . VAL A 1 779 ? 4.066 -5.850 -22.647 1.00 94.00 779 VAL A O 1
ATOM 5898 N N . MET A 1 780 ? 4.741 -4.831 -24.534 1.00 92.81 780 MET A N 1
ATOM 5899 C CA . MET A 1 780 ? 4.570 -5.985 -25.413 1.00 92.81 780 MET A CA 1
ATOM 5900 C C . MET A 1 780 ? 5.845 -6.267 -26.206 1.00 92.81 780 MET A C 1
ATOM 5902 O O . MET A 1 780 ? 6.397 -5.367 -26.839 1.00 92.81 780 MET A O 1
ATOM 5906 N N . TYR A 1 781 ? 6.272 -7.526 -26.236 1.00 95.19 781 TYR A N 1
ATOM 5907 C CA . TYR A 1 781 ? 7.363 -7.993 -27.088 1.00 95.19 781 TYR A CA 1
ATOM 5908 C C . TYR A 1 781 ? 6.829 -8.692 -28.337 1.00 95.19 781 TYR A C 1
ATOM 5910 O O . TYR A 1 781 ? 5.879 -9.473 -28.271 1.00 95.19 781 TYR A O 1
ATOM 5918 N N . THR A 1 782 ? 7.467 -8.451 -29.478 1.00 94.38 782 THR A N 1
ATOM 5919 C CA . THR A 1 782 ? 7.264 -9.232 -30.702 1.00 94.38 782 THR A CA 1
ATOM 5920 C C . THR A 1 782 ? 8.490 -10.091 -30.975 1.00 94.38 782 THR A C 1
ATOM 5922 O O . THR A 1 782 ? 9.611 -9.586 -31.022 1.00 94.38 782 THR A O 1
ATOM 5925 N N . LEU A 1 783 ? 8.271 -11.391 -31.165 1.00 94.88 783 LEU A N 1
ATOM 5926 C CA . LEU A 1 783 ? 9.291 -12.396 -31.486 1.00 94.88 783 LEU A CA 1
ATOM 5927 C C . LEU A 1 783 ? 9.056 -12.923 -32.906 1.00 94.88 783 LEU A C 1
ATOM 5929 O O . LEU A 1 783 ? 7.934 -12.836 -33.405 1.00 94.88 783 LEU A O 1
ATOM 5933 N N . LEU A 1 784 ? 10.068 -13.483 -33.573 1.00 93.62 784 LEU A N 1
ATOM 5934 C CA . LEU A 1 784 ? 9.900 -14.011 -34.937 1.00 93.62 784 LEU A CA 1
ATOM 5935 C C . LEU A 1 784 ? 9.017 -15.263 -34.946 1.00 93.62 784 LEU A C 1
ATOM 5937 O O . LEU A 1 784 ? 8.042 -15.342 -35.694 1.00 93.62 784 LEU A O 1
ATOM 5941 N N . SER A 1 785 ? 9.344 -16.208 -34.074 1.00 89.12 785 SER A N 1
ATOM 5942 C CA . SER A 1 785 ? 8.684 -17.502 -33.900 1.00 89.12 785 SER A CA 1
ATOM 5943 C C . SER A 1 785 ? 8.709 -17.887 -32.416 1.00 89.12 785 SER A C 1
ATOM 5945 O O . SER A 1 785 ? 9.084 -17.075 -31.564 1.00 89.12 785 SER A O 1
ATOM 5947 N N . TYR A 1 786 ? 8.247 -19.093 -32.082 1.00 87.00 786 TYR A N 1
ATOM 5948 C CA . TYR A 1 786 ? 8.378 -19.601 -30.717 1.00 87.00 786 TYR A CA 1
ATOM 5949 C C . TYR A 1 786 ? 9.860 -19.730 -30.331 1.00 87.00 786 TYR A C 1
ATOM 5951 O O . TYR A 1 786 ? 10.657 -20.154 -31.171 1.00 87.00 786 TYR A O 1
ATOM 5959 N N . PRO A 1 787 ? 10.229 -19.399 -29.081 1.00 89.00 787 PRO A N 1
ATOM 5960 C CA . PRO A 1 787 ? 11.588 -19.590 -28.594 1.00 89.00 787 PRO A CA 1
ATOM 5961 C C . PRO A 1 787 ? 12.086 -21.028 -28.790 1.00 89.00 787 PRO A C 1
ATOM 5963 O O . PRO A 1 787 ? 11.327 -21.990 -28.640 1.00 89.00 787 PRO A O 1
ATOM 5966 N N . ASN A 1 788 ? 13.375 -21.169 -29.092 1.00 86.75 788 ASN A N 1
ATOM 5967 C CA . ASN A 1 788 ? 14.074 -22.455 -29.067 1.00 86.75 788 ASN A CA 1
ATOM 5968 C C . ASN A 1 788 ? 14.867 -22.615 -27.764 1.00 86.75 788 ASN A C 1
ATOM 5970 O O . ASN A 1 788 ? 15.064 -21.655 -27.019 1.00 86.75 788 ASN A O 1
ATOM 5974 N N . GLU A 1 789 ? 15.341 -23.833 -27.497 1.00 85.94 789 GLU A N 1
ATOM 5975 C CA . GLU A 1 789 ? 16.191 -24.135 -26.339 1.00 85.94 789 GLU A CA 1
ATOM 5976 C C . GLU A 1 789 ? 17.369 -23.134 -26.212 1.00 85.94 789 GLU A C 1
ATOM 5978 O O . GLU A 1 789 ? 17.896 -22.677 -27.231 1.00 85.94 789 GLU A O 1
ATOM 5983 N N . PRO A 1 790 ? 17.801 -22.760 -24.993 1.00 84.44 790 PRO A N 1
ATOM 5984 C CA . PRO A 1 790 ? 17.430 -23.340 -23.698 1.00 84.44 790 PRO A CA 1
ATOM 5985 C C . PRO A 1 790 ? 16.045 -22.932 -23.178 1.00 84.44 790 PRO A C 1
ATOM 5987 O O . PRO A 1 790 ? 15.639 -23.390 -22.112 1.00 84.44 790 PRO A O 1
ATOM 5990 N N . TRP A 1 791 ? 15.300 -22.112 -23.915 1.00 87.06 791 TRP A N 1
ATOM 5991 C CA . TRP A 1 791 ? 13.929 -21.753 -23.569 1.00 87.06 791 TRP A CA 1
ATOM 5992 C C . TRP A 1 791 ? 12.947 -22.887 -23.865 1.00 87.06 791 TRP A C 1
ATOM 5994 O O . TRP A 1 791 ? 13.215 -23.754 -24.699 1.00 87.06 791 TRP A O 1
ATOM 6004 N N . LEU A 1 792 ? 11.800 -22.862 -23.184 1.00 72.00 792 LEU A N 1
ATOM 6005 C CA . LEU A 1 792 ? 10.673 -23.751 -23.409 1.00 72.00 792 LEU A CA 1
ATOM 6006 C C . LEU A 1 792 ? 10.297 -23.641 -24.884 1.00 72.00 792 LEU A C 1
ATOM 6008 O O . LEU A 1 792 ? 9.791 -22.617 -25.346 1.00 72.00 792 LEU A O 1
ATOM 6012 N N . SER A 1 793 ? 10.578 -24.718 -25.603 1.00 59.12 793 SER A N 1
ATOM 6013 C CA . SER A 1 793 ? 10.324 -24.853 -27.027 1.00 59.12 793 SER A CA 1
ATOM 6014 C C . SER A 1 793 ? 9.281 -25.942 -27.245 1.00 59.12 793 SER A C 1
ATOM 6016 O O . SER A 1 793 ? 8.948 -26.705 -26.337 1.00 59.12 793 SER A O 1
ATOM 6018 N N . ARG A 1 794 ? 8.767 -26.060 -28.474 1.00 47.94 794 ARG A N 1
ATOM 6019 C CA . ARG A 1 794 ? 7.747 -27.063 -28.831 1.00 47.94 794 ARG A CA 1
ATOM 6020 C C . ARG A 1 794 ? 8.155 -28.507 -28.468 1.00 47.94 794 ARG A C 1
ATOM 6022 O O . ARG A 1 794 ? 7.271 -29.340 -28.316 1.00 47.94 794 ARG A O 1
ATOM 6029 N N . ASN A 1 795 ? 9.456 -28.790 -28.316 1.00 43.34 795 ASN A N 1
ATOM 6030 C CA . ASN A 1 795 ? 10.002 -30.135 -28.112 1.00 43.34 795 ASN A CA 1
ATOM 6031 C C . ASN A 1 795 ? 11.055 -30.249 -26.976 1.00 43.34 795 ASN A C 1
ATOM 6033 O O . ASN A 1 795 ? 11.762 -31.253 -26.944 1.00 43.34 795 ASN A O 1
ATOM 6037 N N . GLY A 1 796 ? 11.192 -29.277 -26.059 1.00 50.81 796 GLY A N 1
ATOM 6038 C CA . GLY A 1 796 ? 12.230 -29.336 -25.010 1.00 50.81 796 GLY A CA 1
ATOM 6039 C C . GLY A 1 796 ? 12.230 -28.178 -23.999 1.00 50.81 796 GLY A C 1
ATOM 6040 O O . GLY A 1 796 ? 11.470 -27.230 -24.171 1.00 50.81 796 GLY A O 1
ATOM 6041 N N . SER A 1 797 ? 13.112 -28.285 -22.986 1.00 56.06 797 SER A N 1
ATOM 6042 C CA . SER A 1 797 ? 13.348 -27.419 -21.797 1.00 56.06 797 SER A CA 1
ATOM 6043 C C . SER A 1 797 ? 12.114 -26.992 -20.977 1.00 56.06 797 SER A C 1
ATOM 6045 O O . SER A 1 797 ? 11.031 -26.834 -21.503 1.00 56.06 797 SER A O 1
ATOM 6047 N N . SER A 1 798 ? 12.250 -26.764 -19.664 1.00 62.47 798 SER A N 1
ATOM 6048 C CA . SER A 1 798 ? 11.165 -26.283 -18.782 1.00 62.47 798 SER A CA 1
ATOM 6049 C C . SER A 1 798 ? 11.219 -24.773 -18.476 1.00 62.47 798 SER A C 1
ATOM 6051 O O . SER A 1 798 ? 10.529 -24.313 -17.568 1.00 62.47 798 SER A O 1
ATOM 6053 N N . GLN A 1 799 ? 12.066 -23.998 -19.168 1.00 75.12 799 GLN A N 1
ATOM 6054 C CA . GLN A 1 799 ? 12.376 -22.603 -18.807 1.00 75.12 799 GLN A CA 1
ATOM 6055 C C . GLN A 1 799 ? 11.736 -21.576 -19.749 1.00 75.12 799 GLN A C 1
ATOM 6057 O O . GLN A 1 799 ? 12.106 -21.490 -20.912 1.00 75.12 799 GLN A O 1
ATOM 6062 N N . TYR A 1 800 ? 10.832 -20.723 -19.270 1.00 83.25 800 TYR A N 1
ATOM 6063 C CA . TYR A 1 800 ? 10.299 -19.627 -20.093 1.00 83.25 800 TYR A CA 1
ATOM 6064 C C . TYR A 1 800 ? 11.338 -18.510 -20.304 1.00 83.25 800 TYR A C 1
ATOM 6066 O O . TYR A 1 800 ? 12.165 -18.290 -19.414 1.00 83.25 800 TYR A O 1
ATOM 6074 N N . PRO A 1 801 ? 11.301 -17.775 -21.435 1.00 89.31 801 PRO A N 1
ATOM 6075 C CA . PRO A 1 801 ? 12.144 -16.599 -21.634 1.00 89.31 801 PRO A CA 1
ATOM 6076 C C . PRO A 1 801 ? 11.976 -15.582 -20.508 1.00 89.31 801 PRO A C 1
ATOM 6078 O O . PRO A 1 801 ? 10.854 -15.277 -20.089 1.00 89.31 801 PRO A O 1
ATOM 6081 N N . TRP A 1 802 ? 13.096 -15.038 -20.037 1.00 91.00 802 TRP A N 1
ATOM 6082 C CA . TRP A 1 802 ? 13.062 -14.027 -18.988 1.00 91.00 802 TRP A CA 1
ATOM 6083 C C . TRP A 1 802 ? 12.728 -12.653 -19.554 1.00 91.00 802 TRP A C 1
ATOM 6085 O O . TRP A 1 802 ? 13.262 -12.265 -20.596 1.00 91.00 802 TRP A O 1
ATOM 6095 N N . VAL A 1 803 ? 11.911 -11.886 -18.831 1.00 92.56 803 VAL A N 1
ATOM 6096 C CA . VAL A 1 803 ? 11.557 -10.505 -19.197 1.00 92.56 803 VAL A CA 1
ATOM 6097 C C . VAL A 1 803 ? 12.816 -9.658 -19.401 1.00 92.56 803 VAL A C 1
ATOM 6099 O O . VAL A 1 803 ? 12.983 -9.052 -20.456 1.00 92.56 803 VAL A O 1
ATOM 6102 N N . SER A 1 804 ? 13.749 -9.690 -18.446 1.00 92.31 804 SER A N 1
ATOM 6103 C CA . SER A 1 804 ? 15.013 -8.937 -18.488 1.00 92.31 804 SER A CA 1
ATOM 6104 C C . SER A 1 804 ? 15.912 -9.311 -19.675 1.00 92.31 804 SER A C 1
ATOM 6106 O O . SER A 1 804 ? 16.621 -8.461 -20.223 1.00 92.31 804 SER A O 1
ATOM 6108 N N . LEU A 1 805 ? 15.858 -10.568 -20.125 1.00 94.44 805 LEU A N 1
ATOM 6109 C CA . LEU A 1 805 ? 16.542 -11.003 -21.338 1.00 94.44 805 LEU A CA 1
ATOM 6110 C C . LEU A 1 805 ? 15.835 -10.489 -22.595 1.00 94.44 805 LEU A C 1
ATOM 6112 O O . LEU A 1 805 ? 16.498 -9.954 -23.485 1.00 94.44 805 LEU A O 1
ATOM 6116 N N . LEU A 1 806 ? 14.506 -10.610 -22.673 1.00 95.31 806 LEU A N 1
ATOM 6117 C CA . LEU A 1 806 ? 13.732 -10.126 -23.818 1.00 95.31 806 LEU A CA 1
ATOM 6118 C C . LEU A 1 806 ? 13.836 -8.611 -23.988 1.00 95.31 806 LEU A C 1
ATOM 6120 O O . LEU A 1 806 ? 13.891 -8.144 -25.124 1.00 95.31 806 LEU A O 1
ATOM 6124 N N . GLU A 1 807 ? 13.934 -7.844 -22.901 1.00 94.38 807 GLU A N 1
ATOM 6125 C CA . GLU A 1 807 ? 14.189 -6.402 -22.967 1.00 94.38 807 GLU A CA 1
ATOM 6126 C C . GLU A 1 807 ? 15.449 -6.069 -23.759 1.00 94.38 807 GLU A C 1
ATOM 6128 O O . GLU A 1 807 ? 15.427 -5.207 -24.642 1.00 94.38 807 GLU A O 1
ATOM 6133 N N . LYS A 1 808 ? 16.537 -6.785 -23.476 1.00 95.00 808 LYS A N 1
ATOM 6134 C CA . LYS A 1 808 ? 17.806 -6.622 -24.178 1.00 95.00 808 LYS A CA 1
ATOM 6135 C C . LYS A 1 808 ? 17.713 -7.188 -25.597 1.00 95.00 808 LYS A C 1
ATOM 6137 O O . LYS A 1 808 ? 17.950 -6.451 -26.548 1.00 95.00 808 LYS A O 1
ATOM 6142 N N . ALA A 1 809 ? 17.295 -8.443 -25.763 1.00 97.19 809 ALA A N 1
ATOM 6143 C CA . ALA A 1 809 ? 17.248 -9.117 -27.062 1.00 97.19 809 ALA A CA 1
ATOM 6144 C C . ALA A 1 809 ? 16.354 -8.382 -28.080 1.00 97.19 809 ALA A C 1
ATOM 6146 O O . ALA A 1 809 ? 16.774 -8.136 -29.212 1.00 97.19 809 ALA A O 1
ATOM 6147 N N . CYS A 1 810 ? 15.153 -7.958 -27.671 1.00 97.25 810 CYS A N 1
ATOM 6148 C CA . CYS A 1 810 ? 14.229 -7.229 -28.543 1.00 97.25 810 CYS A CA 1
ATOM 6149 C C . CYS A 1 810 ? 14.714 -5.813 -28.872 1.00 97.25 810 CYS A C 1
ATOM 6151 O O . CYS A 1 810 ? 14.412 -5.300 -29.947 1.00 97.25 810 CYS A O 1
ATOM 6153 N N . SER A 1 811 ? 15.460 -5.178 -27.965 1.00 95.56 811 SER A N 1
ATOM 6154 C CA . SER A 1 811 ? 16.111 -3.891 -28.227 1.00 95.56 811 SER A CA 1
ATOM 6155 C C . SER A 1 811 ? 17.247 -4.050 -29.239 1.00 95.56 811 SER A C 1
ATOM 6157 O O . SER A 1 811 ? 17.330 -3.304 -30.215 1.00 95.56 811 SER A O 1
ATOM 6159 N N . TRP A 1 812 ? 18.088 -5.070 -29.058 1.00 96.94 812 TRP A N 1
ATOM 6160 C CA . TRP A 1 812 ? 19.242 -5.330 -29.914 1.00 96.94 812 TRP A CA 1
ATOM 6161 C C . TRP A 1 812 ? 18.822 -5.688 -31.337 1.00 96.94 812 TRP A C 1
ATOM 6163 O O . TRP A 1 812 ? 19.352 -5.119 -32.282 1.00 96.94 812 TRP A O 1
ATOM 6173 N N . ALA A 1 813 ? 17.834 -6.569 -31.500 1.00 97.50 813 ALA A N 1
ATOM 6174 C CA . ALA A 1 813 ? 17.334 -7.005 -32.803 1.00 97.50 813 ALA A CA 1
ATOM 6175 C C . ALA A 1 813 ? 16.093 -6.221 -33.277 1.00 97.50 813 ALA A C 1
ATOM 6177 O O . ALA A 1 813 ? 15.310 -6.728 -34.082 1.00 97.50 813 ALA A O 1
ATOM 6178 N N . SER A 1 814 ? 15.898 -4.988 -32.799 1.00 96.44 814 SER A N 1
ATOM 6179 C CA . SER A 1 814 ? 14.709 -4.190 -33.118 1.00 96.44 814 SER A CA 1
ATOM 6180 C C . SER A 1 814 ? 14.494 -4.035 -34.633 1.00 96.44 814 SER A C 1
ATOM 6182 O O . SER A 1 814 ? 15.405 -3.699 -35.395 1.00 96.44 814 SER A O 1
ATOM 6184 N N . GLY A 1 815 ? 13.273 -4.321 -35.083 1.00 95.25 815 GLY A N 1
ATOM 6185 C CA . GLY A 1 815 ? 12.830 -4.252 -36.474 1.00 95.25 815 GLY A CA 1
ATOM 6186 C C . GLY A 1 815 ? 13.273 -5.413 -37.370 1.00 95.25 815 GLY A C 1
ATOM 6187 O O . GLY A 1 815 ? 12.862 -5.449 -38.532 1.00 95.25 815 GLY A O 1
ATOM 6188 N N . LYS A 1 816 ? 14.083 -6.366 -36.882 1.00 97.12 816 LYS A N 1
ATOM 6189 C CA . LYS A 1 816 ? 14.538 -7.508 -37.697 1.00 97.12 816 LYS A CA 1
ATOM 6190 C C . LYS A 1 816 ? 13.397 -8.478 -37.977 1.00 97.12 816 LYS A C 1
ATOM 6192 O O . LYS A 1 816 ? 12.534 -8.693 -37.126 1.00 97.12 816 LYS A O 1
ATOM 6197 N N . LYS A 1 817 ? 13.372 -9.042 -39.189 1.00 95.00 817 LYS A N 1
ATOM 6198 C CA . LYS A 1 817 ? 12.245 -9.857 -39.681 1.00 95.00 817 LYS A CA 1
ATOM 6199 C C . LYS A 1 817 ? 12.627 -11.291 -40.012 1.00 95.00 817 LYS A C 1
ATOM 6201 O O . LYS A 1 817 ? 11.739 -12.104 -40.253 1.00 95.00 817 LYS A O 1
ATOM 6206 N N . THR A 1 818 ? 13.917 -11.604 -40.013 1.00 94.50 818 THR A N 1
ATOM 6207 C CA . THR A 1 818 ? 14.421 -12.952 -40.268 1.00 94.50 818 THR A CA 1
ATOM 6208 C C . THR A 1 818 ? 15.331 -13.420 -39.129 1.00 94.50 818 THR A C 1
ATOM 6210 O O . THR A 1 818 ? 16.002 -12.587 -38.509 1.00 94.50 818 THR A O 1
ATOM 6213 N N . PRO A 1 819 ? 15.396 -14.738 -38.851 1.00 94.25 819 PRO A N 1
ATOM 6214 C CA . PRO A 1 819 ? 16.300 -15.277 -37.836 1.00 94.25 819 PRO A CA 1
ATOM 6215 C C . PRO A 1 819 ? 17.766 -14.904 -38.080 1.00 94.25 819 PRO A C 1
ATOM 6217 O O . PRO A 1 819 ? 18.472 -14.546 -37.144 1.00 94.25 819 PRO A O 1
ATOM 6220 N N . ALA A 1 820 ? 18.205 -14.906 -39.343 1.00 93.31 820 ALA A N 1
ATOM 6221 C CA . ALA A 1 820 ? 19.578 -14.567 -39.705 1.00 93.31 820 ALA A CA 1
ATOM 6222 C C . ALA A 1 820 ? 19.933 -13.107 -39.372 1.00 93.31 820 ALA A C 1
ATOM 6224 O O . ALA A 1 820 ? 20.981 -12.845 -38.786 1.00 93.31 820 ALA A O 1
ATOM 6225 N N . GLU A 1 821 ? 19.045 -12.156 -39.683 1.00 96.38 821 GLU A N 1
ATOM 6226 C CA . GLU A 1 821 ? 19.245 -10.746 -39.327 1.00 96.38 821 GLU A CA 1
ATOM 6227 C C . GLU A 1 821 ? 19.226 -10.517 -37.811 1.00 96.38 821 GLU A C 1
ATOM 6229 O O . GLU A 1 821 ? 19.983 -9.683 -37.306 1.00 96.38 821 GLU A O 1
ATOM 6234 N N . ALA A 1 822 ? 18.347 -11.222 -37.089 1.00 97.50 822 ALA A N 1
ATOM 6235 C CA . ALA A 1 822 ? 18.267 -11.136 -35.637 1.00 97.50 822 ALA A CA 1
ATOM 6236 C C . ALA A 1 822 ? 19.558 -11.667 -35.001 1.00 97.50 822 ALA A C 1
ATOM 6238 O O . ALA A 1 822 ? 20.230 -10.910 -34.305 1.00 97.50 822 ALA A O 1
ATOM 6239 N N . ALA A 1 823 ? 19.959 -12.903 -35.320 1.00 97.31 823 ALA A N 1
ATOM 6240 C CA . ALA A 1 823 ? 21.196 -13.520 -34.837 1.00 97.31 823 ALA A CA 1
ATOM 6241 C C . ALA A 1 823 ? 22.434 -12.661 -35.139 1.00 97.31 823 ALA A C 1
ATOM 6243 O O . ALA A 1 823 ? 23.214 -12.370 -34.236 1.00 97.31 823 ALA A O 1
ATOM 6244 N N . GLY A 1 824 ? 22.553 -12.156 -36.368 1.00 97.19 824 GLY A N 1
ATOM 6245 C CA . GLY A 1 824 ? 23.650 -11.278 -36.773 1.00 97.19 824 GLY A CA 1
ATOM 6246 C C . GLY A 1 824 ? 23.705 -9.940 -36.030 1.00 97.19 824 GLY A C 1
ATOM 6247 O O . GLY A 1 824 ? 24.774 -9.390 -35.757 1.00 97.19 824 GLY A O 1
ATOM 6248 N N . THR A 1 825 ? 22.546 -9.396 -35.648 1.00 97.69 825 THR A N 1
ATOM 6249 C CA . THR A 1 825 ? 22.500 -8.166 -34.843 1.00 97.69 825 THR A CA 1
ATOM 6250 C C . THR A 1 825 ? 22.839 -8.441 -33.378 1.00 97.69 825 THR A C 1
ATOM 6252 O O . THR A 1 825 ? 23.513 -7.621 -32.756 1.00 97.69 825 THR A O 1
ATOM 6255 N N . ILE A 1 826 ? 22.432 -9.597 -32.842 1.00 98.38 826 ILE A N 1
ATOM 6256 C CA . ILE A 1 826 ? 22.851 -10.059 -31.513 1.00 98.38 826 ILE A CA 1
ATOM 6257 C C . ILE A 1 826 ? 24.374 -10.258 -31.481 1.00 98.38 826 ILE A C 1
ATOM 6259 O O . ILE A 1 826 ? 25.019 -9.686 -30.608 1.00 98.38 826 ILE A O 1
ATOM 6263 N N . GLU A 1 827 ? 24.961 -10.967 -32.452 1.00 98.25 827 GLU A N 1
ATOM 6264 C CA . GLU A 1 827 ? 26.419 -11.157 -32.588 1.00 98.25 827 GLU A CA 1
ATOM 6265 C C . GLU A 1 827 ? 27.165 -9.821 -32.555 1.00 98.25 827 GLU A C 1
ATOM 6267 O O . GLU A 1 827 ? 28.051 -9.610 -31.725 1.00 98.25 827 GLU A O 1
ATOM 6272 N N . ARG A 1 828 ? 26.751 -8.880 -33.410 1.00 97.31 828 ARG A N 1
ATOM 6273 C CA . ARG A 1 828 ? 27.336 -7.538 -33.452 1.00 97.31 828 ARG A CA 1
ATOM 6274 C C . ARG A 1 828 ? 27.214 -6.822 -32.116 1.00 97.31 828 ARG A C 1
ATOM 6276 O O . ARG A 1 828 ? 28.170 -6.197 -31.664 1.00 97.31 828 ARG A O 1
ATOM 6283 N N . LYS A 1 829 ? 26.044 -6.894 -31.477 1.00 97.31 829 LYS A N 1
ATOM 6284 C CA . LYS A 1 829 ? 25.829 -6.217 -30.200 1.00 97.31 829 LYS A CA 1
ATOM 6285 C C . LYS A 1 829 ? 26.737 -6.782 -29.115 1.00 97.31 829 LYS A C 1
ATOM 6287 O O . LYS A 1 829 ? 27.294 -5.987 -28.364 1.00 97.31 829 LYS A O 1
ATOM 6292 N N . VAL A 1 830 ? 26.913 -8.102 -29.064 1.00 97.44 830 VAL A N 1
ATOM 6293 C CA . VAL A 1 830 ? 27.834 -8.759 -28.131 1.00 97.44 830 VAL A CA 1
ATOM 6294 C C . VAL A 1 830 ? 29.268 -8.301 -28.394 1.00 97.44 830 VAL A C 1
ATOM 6296 O O . VAL A 1 830 ? 29.914 -7.846 -27.458 1.00 97.44 830 VAL A O 1
ATOM 6299 N N . ASN A 1 831 ? 29.728 -8.323 -29.650 1.00 96.81 831 ASN A N 1
ATOM 6300 C CA . ASN A 1 831 ? 31.101 -7.952 -30.009 1.00 96.81 831 ASN A CA 1
ATOM 6301 C C . ASN A 1 831 ? 31.433 -6.465 -29.768 1.00 96.81 831 ASN A C 1
ATOM 6303 O O . ASN A 1 831 ? 32.508 -6.136 -29.275 1.00 96.81 831 ASN A O 1
ATOM 6307 N N . GLU A 1 832 ? 30.526 -5.553 -30.119 1.00 93.38 832 GLU A N 1
ATOM 6308 C CA . GLU A 1 832 ? 30.854 -4.122 -30.216 1.00 93.38 832 GLU A CA 1
ATOM 6309 C C . GLU A 1 832 ? 30.150 -3.262 -29.158 1.00 93.38 832 GLU A C 1
ATOM 6311 O O . GLU A 1 832 ? 30.587 -2.152 -28.861 1.00 93.38 832 GLU A O 1
ATOM 6316 N N . GLY A 1 833 ? 29.028 -3.728 -28.606 1.00 89.94 833 GLY A N 1
ATOM 6317 C CA . GLY A 1 833 ? 28.052 -2.853 -27.958 1.00 89.94 833 GLY A CA 1
ATOM 6318 C C . GLY A 1 833 ? 27.836 -3.060 -26.464 1.00 89.94 833 GLY A C 1
ATOM 6319 O O . GLY A 1 833 ? 26.976 -2.359 -25.925 1.00 89.94 833 GLY A O 1
ATOM 6320 N N . LEU A 1 834 ? 28.543 -4.006 -25.835 1.00 93.75 834 LEU A N 1
ATOM 6321 C CA . LEU A 1 834 ? 28.428 -4.337 -24.405 1.00 93.75 834 LEU A CA 1
ATOM 6322 C C . LEU A 1 834 ? 29.692 -4.015 -23.586 1.00 93.75 834 LEU A C 1
ATOM 6324 O O . LEU A 1 834 ? 29.687 -4.177 -22.371 1.00 93.75 834 LEU A O 1
ATOM 6328 N N . GLY A 1 835 ? 30.771 -3.554 -24.230 1.00 94.06 835 GLY A N 1
ATOM 6329 C CA . GLY A 1 835 ? 32.035 -3.269 -23.537 1.00 94.06 835 GLY A CA 1
ATOM 6330 C C . GLY A 1 835 ? 32.738 -4.522 -23.002 1.00 94.06 835 GLY A C 1
ATOM 6331 O O . GLY A 1 835 ? 33.437 -4.445 -21.996 1.00 94.06 835 GLY A O 1
ATOM 6332 N N . LEU A 1 836 ? 32.523 -5.669 -23.651 1.00 95.75 836 LEU A N 1
ATOM 6333 C CA . LEU A 1 836 ? 33.181 -6.929 -23.315 1.00 95.75 836 LEU A CA 1
ATOM 6334 C C . LEU A 1 836 ? 34.571 -7.002 -23.961 1.00 95.75 836 LEU A C 1
ATOM 6336 O O . LEU A 1 836 ? 34.810 -6.424 -25.023 1.00 95.75 836 LEU A O 1
ATOM 6340 N N . GLU A 1 837 ? 35.479 -7.740 -23.335 1.00 94.81 837 GLU A N 1
ATOM 6341 C CA . GLU A 1 837 ? 36.861 -7.903 -23.772 1.00 94.81 837 GLU A CA 1
ATOM 6342 C C . GLU A 1 837 ? 37.306 -9.364 -23.670 1.00 94.81 837 GLU A C 1
ATOM 6344 O O . GLU A 1 837 ? 37.008 -10.061 -22.701 1.00 94.81 837 GLU A O 1
ATOM 6349 N N . TYR A 1 838 ? 38.036 -9.840 -24.681 1.00 92.81 838 TYR A N 1
ATOM 6350 C CA . TYR A 1 838 ? 38.517 -11.218 -24.699 1.00 92.81 838 TYR A CA 1
ATOM 6351 C C . TYR A 1 838 ? 39.607 -11.439 -23.646 1.00 92.81 838 TYR A C 1
ATOM 6353 O O . TYR A 1 838 ? 40.603 -10.702 -23.614 1.00 92.81 838 TYR A O 1
ATOM 6361 N N . ASP A 1 839 ? 39.463 -12.492 -22.841 1.00 90.94 839 ASP A N 1
ATOM 6362 C CA . ASP A 1 839 ? 40.459 -12.878 -21.845 1.00 90.94 839 ASP A CA 1
ATOM 6363 C C . ASP A 1 839 ? 41.720 -13.470 -22.500 1.00 90.94 839 ASP A C 1
ATOM 6365 O O . ASP A 1 839 ? 41.772 -14.635 -22.902 1.00 90.94 839 ASP A O 1
ATOM 6369 N N . THR A 1 840 ? 42.763 -12.645 -22.597 1.00 80.94 840 THR A N 1
ATOM 6370 C CA . THR A 1 840 ? 44.087 -13.038 -23.102 1.00 80.94 840 THR A CA 1
ATOM 6371 C C . THR A 1 840 ? 45.104 -13.317 -21.992 1.00 80.94 840 THR A C 1
ATOM 6373 O O . THR A 1 840 ? 46.173 -13.846 -22.282 1.00 80.94 840 THR A O 1
ATOM 6376 N N . SER A 1 841 ? 44.821 -12.936 -20.742 1.00 78.00 841 SER A N 1
ATOM 6377 C CA . SER A 1 841 ? 45.760 -13.026 -19.609 1.00 78.00 841 SER A CA 1
ATOM 6378 C C . SER A 1 841 ? 45.435 -14.168 -18.643 1.00 78.00 841 SER A C 1
ATOM 6380 O O . SER A 1 841 ? 46.343 -14.719 -18.025 1.00 78.00 841 SER A O 1
ATOM 6382 N N . GLY A 1 842 ? 44.165 -14.555 -18.535 1.00 70.31 842 GLY A N 1
ATOM 6383 C CA . GLY A 1 842 ? 43.644 -15.631 -17.692 1.00 70.31 842 GLY A CA 1
ATOM 6384 C C . GLY A 1 842 ? 43.562 -16.995 -18.381 1.00 70.31 842 GLY A C 1
ATOM 6385 O O . GLY A 1 842 ? 42.850 -17.876 -17.902 1.00 70.31 842 GLY A O 1
ATOM 6386 N N . TRP A 1 843 ? 44.302 -17.193 -19.478 1.00 74.88 843 TRP A N 1
ATOM 6387 C CA . TRP A 1 843 ? 44.322 -18.432 -20.271 1.00 74.88 843 TRP A CA 1
ATOM 6388 C C . TRP A 1 843 ? 42.972 -18.802 -20.915 1.00 74.88 843 TRP A C 1
ATOM 6390 O O . TRP A 1 843 ? 42.725 -19.974 -21.198 1.00 74.88 843 TRP A O 1
ATOM 6400 N N . GLY A 1 844 ? 42.114 -17.813 -21.194 1.00 71.06 844 GLY A N 1
ATOM 6401 C CA . GLY A 1 844 ? 40.845 -18.022 -21.895 1.00 71.06 844 GLY A CA 1
ATOM 6402 C C . GLY A 1 844 ? 39.773 -18.647 -21.005 1.00 71.06 844 GLY A C 1
ATOM 6403 O O . GLY A 1 844 ? 39.020 -19.519 -21.451 1.00 71.06 844 GLY A O 1
ATOM 6404 N N . ARG A 1 845 ? 39.715 -18.229 -19.736 1.00 83.81 845 ARG A N 1
ATOM 6405 C CA . ARG A 1 845 ? 38.715 -18.692 -18.770 1.00 83.81 845 ARG A CA 1
ATOM 6406 C C . ARG A 1 845 ? 37.322 -18.185 -19.161 1.00 83.81 845 ARG A C 1
ATOM 6408 O O . ARG A 1 845 ? 37.176 -17.053 -19.601 1.00 83.81 845 ARG A O 1
ATOM 6415 N N . SER A 1 846 ? 36.298 -19.016 -18.959 1.00 89.38 846 SER A N 1
ATOM 6416 C CA . SER A 1 846 ? 34.902 -18.577 -19.065 1.00 89.38 846 SER A CA 1
ATOM 6417 C C . SER A 1 846 ? 34.452 -17.884 -17.775 1.00 89.38 846 SER A C 1
ATOM 6419 O O . SER A 1 846 ? 34.769 -18.338 -16.669 1.00 89.38 846 SER A O 1
ATOM 6421 N N . TYR A 1 847 ? 33.715 -16.787 -17.927 1.00 92.94 847 TYR A N 1
ATOM 6422 C CA . TYR A 1 847 ? 33.209 -15.957 -16.830 1.00 92.94 847 TYR A CA 1
ATOM 6423 C C . TYR A 1 847 ? 31.699 -16.097 -16.625 1.00 92.94 847 TYR A C 1
ATOM 6425 O O . TYR A 1 847 ? 31.201 -15.811 -15.534 1.00 92.94 847 TYR A O 1
ATOM 6433 N N . TYR A 1 848 ? 30.979 -16.578 -17.640 1.00 94.75 848 TYR A N 1
ATOM 6434 C CA . TYR A 1 848 ? 29.528 -16.721 -17.618 1.00 94.75 848 TYR A CA 1
ATOM 6435 C C . TYR A 1 848 ? 29.042 -18.152 -17.842 1.00 94.75 848 TYR A C 1
ATOM 6437 O O . TYR A 1 848 ? 27.838 -18.387 -17.808 1.00 94.75 848 TYR A O 1
ATOM 6445 N N . CYS A 1 849 ? 29.939 -19.123 -18.006 1.00 92.75 849 CYS A N 1
ATOM 6446 C CA . CYS A 1 849 ? 29.601 -20.541 -18.054 1.00 92.75 849 CYS A CA 1
ATOM 6447 C C . CYS A 1 849 ? 30.181 -21.271 -16.837 1.00 92.75 849 CYS A C 1
ATOM 6449 O O . CYS A 1 849 ? 31.344 -21.090 -16.470 1.00 92.75 849 CYS A O 1
ATOM 6451 N N . THR A 1 850 ? 29.377 -22.115 -16.192 1.00 89.31 850 THR A N 1
ATOM 6452 C CA . THR A 1 850 ? 29.871 -22.978 -15.113 1.00 89.31 850 THR A CA 1
ATOM 6453 C C . THR A 1 850 ? 30.702 -24.136 -15.666 1.00 89.31 850 THR A C 1
ATOM 6455 O O . THR A 1 850 ? 30.538 -24.560 -16.810 1.00 89.31 850 THR A O 1
ATOM 6458 N N . ASN A 1 851 ? 31.519 -24.760 -14.811 1.00 83.31 851 ASN A N 1
ATOM 6459 C CA . ASN A 1 851 ? 32.238 -25.997 -15.158 1.00 83.31 851 ASN A CA 1
ATOM 6460 C C . ASN A 1 851 ? 31.298 -27.155 -15.550 1.00 83.31 851 ASN A C 1
ATOM 6462 O O . ASN A 1 851 ? 31.722 -28.104 -16.201 1.00 83.31 851 ASN A O 1
ATOM 6466 N N . THR A 1 852 ? 30.030 -27.085 -15.138 1.00 81.69 852 THR A N 1
ATOM 6467 C CA . THR A 1 852 ? 28.974 -28.051 -15.460 1.00 81.69 852 THR A CA 1
ATOM 6468 C C . THR A 1 852 ? 28.171 -27.680 -16.711 1.00 81.69 852 THR A C 1
ATOM 6470 O O . THR A 1 852 ? 27.250 -28.409 -17.064 1.00 81.69 852 THR A O 1
ATOM 6473 N N . GLY A 1 853 ? 28.520 -26.587 -17.400 1.00 84.25 853 GLY A N 1
ATOM 6474 C CA . GLY A 1 853 ? 27.912 -26.198 -18.671 1.00 84.25 853 GLY A CA 1
ATOM 6475 C C . GLY A 1 853 ? 26.594 -25.436 -18.544 1.00 84.25 853 GLY A C 1
ATOM 6476 O O . GLY A 1 853 ? 25.748 -25.572 -19.419 1.00 84.25 853 GLY A O 1
ATOM 6477 N N . TYR A 1 854 ? 26.395 -24.652 -17.484 1.00 89.50 854 TYR A N 1
ATOM 6478 C CA . TYR A 1 854 ? 25.223 -23.781 -17.338 1.00 89.50 854 TYR A CA 1
ATOM 6479 C C . TYR A 1 854 ? 25.579 -22.323 -17.613 1.00 89.50 854 TYR A C 1
ATOM 6481 O O . TYR A 1 854 ? 26.634 -21.853 -17.181 1.00 89.50 854 TYR A O 1
ATOM 6489 N N . PHE A 1 855 ? 24.675 -21.592 -18.267 1.00 93.00 855 PHE A N 1
ATOM 6490 C CA . PHE A 1 855 ? 24.809 -20.152 -18.457 1.00 93.00 855 PHE A CA 1
ATOM 6491 C C . PHE A 1 855 ? 24.406 -19.409 -17.183 1.00 93.00 855 PHE A C 1
ATOM 6493 O O . PHE A 1 855 ? 23.256 -19.486 -16.755 1.00 93.00 855 PHE A O 1
ATOM 6500 N N . LEU A 1 856 ? 25.322 -18.640 -16.601 1.00 93.12 856 LEU A N 1
ATOM 6501 C CA . LEU A 1 856 ? 25.057 -17.729 -15.486 1.00 93.12 856 LEU A CA 1
ATOM 6502 C C . LEU A 1 856 ? 24.376 -16.453 -16.007 1.00 93.12 856 LEU A C 1
ATOM 6504 O O . LEU A 1 856 ? 24.953 -15.363 -15.989 1.00 93.12 856 LEU A O 1
ATOM 6508 N N . LEU A 1 857 ? 23.150 -16.601 -16.515 1.00 92.06 857 LEU A N 1
ATOM 6509 C CA . LEU A 1 857 ? 22.410 -15.540 -17.192 1.00 92.06 857 LEU A CA 1
ATOM 6510 C C . LEU A 1 857 ? 22.198 -14.324 -16.288 1.00 92.06 857 LEU A C 1
ATOM 6512 O O . LEU A 1 857 ? 22.395 -13.203 -16.748 1.00 92.06 857 LEU A O 1
ATOM 6516 N N . GLY A 1 858 ? 21.840 -14.499 -15.013 1.00 90.44 858 GLY A N 1
ATOM 6517 C CA . GLY A 1 858 ? 21.667 -13.341 -14.132 1.00 90.44 858 GLY A CA 1
ATOM 6518 C C . GLY A 1 858 ? 22.971 -12.578 -13.884 1.00 90.44 858 GLY A C 1
ATOM 6519 O O . GLY A 1 858 ? 22.960 -11.347 -13.871 1.00 90.44 858 GLY A O 1
ATOM 6520 N N . ASN A 1 859 ? 24.111 -13.273 -13.796 1.00 93.38 859 ASN A N 1
ATOM 6521 C CA . ASN A 1 859 ? 25.426 -12.626 -13.713 1.00 93.38 859 ASN A CA 1
ATOM 6522 C C . ASN A 1 859 ? 25.760 -11.854 -14.993 1.00 93.38 859 ASN A C 1
ATOM 6524 O O . ASN A 1 859 ? 26.300 -10.751 -14.922 1.00 93.38 859 ASN A O 1
ATOM 6528 N N . PHE A 1 860 ? 25.413 -12.400 -16.160 1.00 94.81 860 PHE A N 1
ATOM 6529 C CA . PHE A 1 860 ? 25.584 -11.696 -17.428 1.00 94.81 860 PHE A CA 1
ATOM 6530 C C . PHE A 1 860 ? 24.667 -10.472 -17.541 1.00 94.81 860 PHE A C 1
ATOM 6532 O O . PHE A 1 860 ? 25.115 -9.405 -17.951 1.00 94.81 860 PHE A O 1
ATOM 6539 N N . LEU A 1 861 ? 23.400 -10.580 -17.128 1.00 91.56 861 LEU A N 1
ATOM 6540 C CA . LEU A 1 861 ? 22.455 -9.459 -17.156 1.00 91.56 861 LEU A CA 1
ATOM 6541 C C . LEU A 1 861 ? 22.890 -8.304 -16.241 1.00 91.56 861 LEU A C 1
ATOM 6543 O O . LEU A 1 861 ? 22.661 -7.150 -16.609 1.00 91.56 861 LEU A O 1
ATOM 6547 N N . ARG A 1 862 ? 23.542 -8.620 -15.111 1.00 90.31 862 ARG A N 1
ATOM 6548 C CA . ARG A 1 862 ? 24.214 -7.673 -14.199 1.00 90.31 862 ARG A CA 1
ATOM 6549 C C . ARG A 1 862 ? 25.625 -7.269 -14.650 1.00 90.31 862 ARG A C 1
ATOM 6551 O O . ARG A 1 862 ? 26.238 -6.425 -14.013 1.00 90.31 862 ARG A O 1
ATOM 6558 N N . GLN A 1 863 ? 26.146 -7.887 -15.710 1.00 89.81 863 GLN A N 1
ATOM 6559 C CA . GLN A 1 863 ? 27.502 -7.702 -16.229 1.00 89.81 863 GLN A CA 1
ATOM 6560 C C . GLN A 1 863 ? 28.587 -7.773 -15.133 1.00 89.81 863 GLN A C 1
ATOM 6562 O O . GLN A 1 863 ? 29.435 -6.897 -15.011 1.00 89.81 863 GLN A O 1
ATOM 6567 N N . THR A 1 864 ? 28.599 -8.852 -14.339 1.00 92.31 864 THR A N 1
ATOM 6568 C CA . THR A 1 864 ? 29.563 -9.035 -13.225 1.00 92.31 864 THR A CA 1
ATOM 6569 C C . THR A 1 864 ? 31.041 -9.133 -13.649 1.00 92.31 864 THR A C 1
ATOM 6571 O O . THR A 1 864 ? 31.918 -9.229 -12.797 1.00 92.31 864 THR A O 1
ATOM 6574 N N . SER A 1 865 ? 31.331 -9.176 -14.951 1.00 92.44 865 SER A N 1
ATOM 6575 C CA . SER A 1 865 ? 32.666 -9.207 -15.547 1.00 92.44 865 SER A CA 1
ATOM 6576 C C . SER A 1 865 ? 32.626 -8.494 -16.903 1.00 92.44 865 SER A C 1
ATOM 6578 O O . SER A 1 865 ? 31.665 -8.623 -17.653 1.00 92.44 865 SER A O 1
ATOM 6580 N N . SER A 1 866 ? 33.678 -7.767 -17.268 1.00 93.56 866 SER A N 1
ATOM 6581 C CA . SER A 1 866 ? 33.873 -7.327 -18.658 1.00 93.56 866 SER A CA 1
ATOM 6582 C C . SER A 1 866 ? 34.625 -8.366 -19.494 1.00 93.56 866 SER A C 1
ATOM 6584 O O . SER A 1 866 ? 34.656 -8.259 -20.716 1.00 93.56 866 SER A O 1
ATOM 6586 N N . LEU A 1 867 ? 35.226 -9.375 -18.858 1.00 94.75 867 LEU A N 1
ATOM 6587 C CA . LEU A 1 867 ? 36.014 -10.409 -19.523 1.00 94.75 867 LEU A CA 1
ATOM 6588 C C . LEU A 1 867 ? 35.143 -11.577 -19.982 1.00 94.75 867 LEU A C 1
ATOM 6590 O O . LEU A 1 867 ? 34.279 -12.036 -19.232 1.00 94.75 867 LEU A O 1
ATOM 6594 N N . VAL A 1 868 ? 35.417 -12.064 -21.194 1.00 95.75 868 VAL A N 1
ATOM 6595 C CA . VAL A 1 868 ? 34.750 -13.209 -21.830 1.00 95.75 868 VAL A CA 1
ATOM 6596 C C . VAL A 1 868 ? 35.737 -14.079 -22.609 1.00 95.75 868 VAL A C 1
ATOM 6598 O O . VAL A 1 868 ? 36.778 -13.603 -23.067 1.00 95.75 868 VAL A O 1
ATOM 6601 N N . ASN A 1 869 ? 35.394 -15.349 -22.815 1.00 94.25 869 ASN A N 1
ATOM 6602 C CA . ASN A 1 869 ? 36.068 -16.226 -23.776 1.00 94.25 869 ASN A CA 1
ATOM 6603 C C . ASN A 1 869 ? 35.131 -16.664 -24.918 1.00 94.25 869 ASN A C 1
ATOM 6605 O O . ASN A 1 869 ? 34.008 -16.174 -25.048 1.00 94.25 869 ASN A O 1
ATOM 6609 N N . CYS A 1 870 ? 35.583 -17.605 -25.754 1.00 94.25 870 CYS A N 1
ATOM 6610 C CA . CYS A 1 870 ? 34.777 -18.071 -26.877 1.00 94.25 870 CYS A CA 1
ATOM 6611 C C . CYS A 1 870 ? 33.483 -18.797 -26.485 1.00 94.25 870 CYS A C 1
ATOM 6613 O O . CYS A 1 870 ? 32.438 -18.550 -27.085 1.00 94.25 870 CYS A O 1
ATOM 6615 N N . THR A 1 871 ? 33.509 -19.597 -25.417 1.00 94.69 871 THR A N 1
ATOM 6616 C CA . THR A 1 871 ? 32.302 -20.222 -24.860 1.00 94.69 871 THR A CA 1
ATOM 6617 C C . THR A 1 871 ? 31.305 -19.184 -24.348 1.00 94.69 871 THR A C 1
ATOM 6619 O O . THR A 1 871 ? 30.117 -19.314 -24.636 1.00 94.69 871 THR A O 1
ATOM 6622 N N . ASP A 1 872 ? 31.759 -18.138 -23.647 1.00 96.56 872 ASP A N 1
ATOM 6623 C CA . ASP A 1 872 ? 30.886 -17.050 -23.177 1.00 96.56 872 ASP A CA 1
ATOM 6624 C C . ASP A 1 872 ? 30.211 -16.324 -24.352 1.00 96.56 872 ASP A C 1
ATOM 6626 O O . ASP A 1 872 ? 29.007 -16.083 -24.351 1.00 96.56 872 ASP A O 1
ATOM 6630 N N . CYS A 1 873 ? 30.957 -16.005 -25.405 1.00 97.25 873 CYS A N 1
ATOM 6631 C CA . CYS A 1 873 ? 30.383 -15.372 -26.589 1.00 97.25 873 CYS A CA 1
ATOM 6632 C C . CYS A 1 873 ? 29.349 -16.278 -27.281 1.00 97.25 873 CYS A C 1
ATOM 6634 O O . CYS A 1 873 ? 28.253 -15.818 -27.609 1.00 97.25 873 CYS A O 1
ATOM 6636 N N . ALA A 1 874 ? 29.666 -17.564 -27.472 1.00 96.62 874 ALA A N 1
ATOM 6637 C CA . ALA A 1 874 ? 28.776 -18.525 -28.123 1.00 96.62 874 ALA A CA 1
ATOM 6638 C C . ALA A 1 874 ? 27.463 -18.730 -27.348 1.00 96.62 874 ALA A C 1
ATOM 6640 O O . ALA A 1 874 ? 26.384 -18.715 -27.949 1.00 96.62 874 ALA A O 1
ATOM 6641 N N . ILE A 1 875 ? 27.539 -18.875 -26.020 1.00 95.94 875 ILE A N 1
ATOM 6642 C CA . ILE A 1 875 ? 26.370 -19.092 -25.155 1.00 95.94 875 ILE A CA 1
ATOM 6643 C C . ILE A 1 875 ? 25.486 -17.839 -25.075 1.00 95.94 875 ILE A C 1
ATOM 6645 O O . ILE A 1 875 ? 24.261 -17.963 -25.124 1.00 95.94 875 ILE A O 1
ATOM 6649 N N . ILE A 1 876 ? 26.074 -16.632 -25.038 1.00 97.38 876 ILE A N 1
ATOM 6650 C CA . ILE A 1 876 ? 25.322 -15.366 -25.049 1.00 97.38 876 ILE A CA 1
ATOM 6651 C C . ILE A 1 876 ? 24.560 -15.220 -26.371 1.00 97.38 876 ILE A C 1
ATOM 6653 O O . ILE A 1 876 ? 23.348 -14.993 -26.356 1.00 97.38 876 ILE A O 1
ATOM 6657 N N . VAL A 1 877 ? 25.240 -15.376 -27.515 1.00 97.94 877 VAL A N 1
ATOM 6658 C CA . VAL A 1 877 ? 24.610 -15.237 -28.840 1.00 97.94 877 VAL A CA 1
ATOM 6659 C C . VAL A 1 877 ? 23.494 -16.265 -29.019 1.00 97.94 877 VAL A C 1
ATOM 6661 O O . VAL A 1 877 ? 22.379 -15.890 -29.384 1.00 97.94 877 VAL A O 1
ATOM 6664 N N . THR A 1 878 ? 23.759 -17.535 -28.698 1.00 96.50 878 THR A N 1
ATOM 6665 C CA . THR A 1 878 ? 22.782 -18.628 -28.814 1.00 96.50 878 THR A CA 1
ATOM 6666 C C . THR A 1 878 ? 21.559 -18.376 -27.936 1.00 96.50 878 THR A C 1
ATOM 6668 O O . THR A 1 878 ? 20.432 -18.368 -28.431 1.00 96.50 878 THR A O 1
ATOM 6671 N N . THR A 1 879 ? 21.766 -18.083 -26.651 1.00 95.44 879 THR A N 1
ATOM 6672 C CA . THR A 1 879 ? 20.678 -17.899 -25.682 1.00 95.44 879 THR A CA 1
ATOM 6673 C C . THR A 1 879 ? 19.779 -16.712 -26.045 1.00 95.44 879 THR A C 1
ATOM 6675 O O . THR A 1 879 ? 18.551 -16.833 -26.023 1.00 95.44 879 THR A O 1
ATOM 6678 N N . PHE A 1 880 ? 20.362 -15.569 -26.424 1.00 97.56 880 PHE A N 1
ATOM 6679 C CA . PHE A 1 880 ? 19.598 -14.366 -26.770 1.00 97.56 880 PHE A CA 1
ATOM 6680 C C . PHE A 1 880 ? 18.897 -14.487 -28.125 1.00 97.56 880 PHE A C 1
ATOM 6682 O O . PHE A 1 880 ? 17.737 -14.095 -28.246 1.00 97.56 880 PHE A O 1
ATOM 6689 N N . ALA A 1 881 ? 19.559 -15.045 -29.141 1.00 97.38 881 ALA A N 1
ATOM 6690 C CA . ALA A 1 881 ? 18.951 -15.232 -30.454 1.00 97.38 881 ALA A CA 1
ATOM 6691 C C . ALA A 1 881 ? 17.808 -16.260 -30.403 1.00 97.38 881 ALA A C 1
ATOM 6693 O O . ALA A 1 881 ? 16.743 -16.032 -30.980 1.00 97.38 881 ALA A O 1
ATOM 6694 N N . ASN A 1 882 ? 17.981 -17.363 -29.669 1.00 94.94 882 ASN A N 1
ATOM 6695 C CA . ASN A 1 882 ? 16.959 -18.406 -29.570 1.00 94.94 882 ASN A CA 1
ATOM 6696 C C . ASN A 1 882 ? 15.709 -17.935 -28.813 1.00 94.94 882 ASN A C 1
ATOM 6698 O O . ASN A 1 882 ? 14.616 -18.411 -29.116 1.00 94.94 882 ASN A O 1
ATOM 6702 N N . ALA A 1 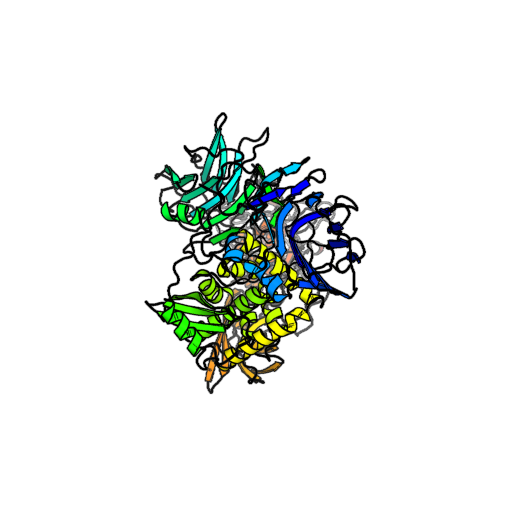883 ? 15.822 -16.947 -27.913 1.00 94.25 883 ALA A N 1
ATOM 6703 C CA . ALA A 1 883 ? 14.661 -16.301 -27.287 1.00 94.25 883 ALA A CA 1
ATOM 6704 C C . ALA A 1 883 ? 13.771 -15.565 -28.302 1.00 94.25 883 ALA A C 1
ATOM 6706 O O . ALA A 1 883 ? 12.567 -15.436 -28.097 1.00 94.25 883 ALA A O 1
ATOM 6707 N N . LEU A 1 884 ? 14.361 -15.084 -29.400 1.00 95.94 884 LEU A N 1
ATOM 6708 C CA . LEU A 1 884 ? 13.671 -14.354 -30.466 1.00 95.94 884 LEU A CA 1
ATOM 6709 C C . LEU A 1 884 ? 13.106 -15.271 -31.559 1.00 95.94 884 LEU A C 1
ATOM 6711 O O . LEU A 1 884 ? 12.466 -14.771 -32.488 1.00 95.94 884 LEU A O 1
ATOM 6715 N N . GLY A 1 885 ? 13.337 -16.585 -31.459 1.00 91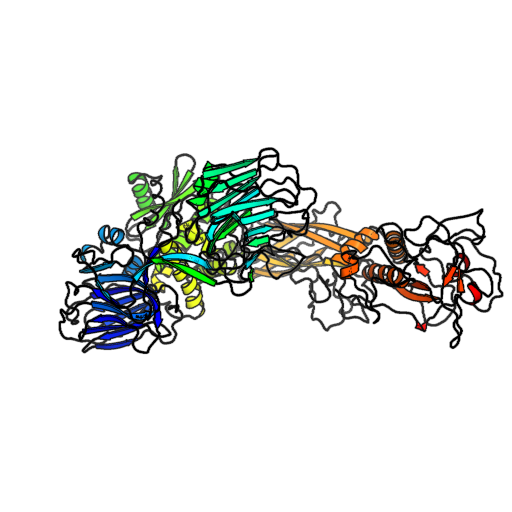.88 885 GLY A N 1
ATOM 6716 C CA . GLY A 1 885 ? 12.912 -17.578 -32.446 1.00 91.88 885 GLY A CA 1
ATOM 6717 C C . GLY A 1 885 ? 14.004 -18.041 -33.421 1.00 91.88 885 GLY A C 1
ATOM 6718 O O . GLY A 1 885 ? 13.699 -18.699 -34.416 1.00 91.88 885 GLY A O 1
ATOM 6719 N N . CYS A 1 886 ? 15.278 -17.713 -33.175 1.00 93.50 886 CYS A N 1
ATOM 6720 C CA . CYS A 1 886 ? 16.388 -18.327 -33.912 1.00 93.50 886 CYS A CA 1
ATOM 6721 C C . CYS A 1 886 ? 16.604 -19.787 -33.482 1.00 93.50 886 CYS A C 1
ATOM 6723 O O . CYS A 1 886 ? 16.104 -20.214 -32.445 1.00 93.50 886 CYS A O 1
ATOM 6725 N N . ASP A 1 887 ? 17.338 -20.550 -34.292 1.00 91.12 887 ASP A N 1
ATOM 6726 C CA . ASP A 1 887 ? 17.611 -21.977 -34.073 1.00 91.12 887 ASP A CA 1
ATOM 6727 C C . ASP A 1 887 ? 19.129 -22.219 -34.087 1.00 91.12 887 ASP A C 1
ATOM 6729 O O . ASP A 1 887 ? 19.686 -22.791 -35.029 1.00 91.12 887 ASP A O 1
ATOM 6733 N N . LEU A 1 888 ? 19.810 -21.677 -33.073 1.00 93.69 888 LEU A N 1
ATOM 6734 C CA . LEU A 1 888 ? 21.263 -21.744 -32.920 1.00 93.69 888 LEU A CA 1
ATOM 6735 C C . LEU A 1 888 ? 21.691 -22.820 -31.913 1.00 93.69 888 LEU A C 1
ATOM 6737 O O . LEU A 1 888 ? 20.934 -23.192 -31.011 1.00 93.69 888 LEU A O 1
ATOM 6741 N N . HIS A 1 889 ? 22.918 -23.302 -32.072 1.00 93.00 889 HIS A N 1
ATOM 6742 C CA . HIS A 1 889 ? 23.628 -24.193 -31.155 1.00 93.00 889 HIS A CA 1
ATOM 6743 C C . HIS A 1 889 ? 25.015 -23.623 -30.864 1.00 93.00 889 HIS A C 1
ATOM 6745 O O . HIS A 1 889 ? 25.626 -23.029 -31.752 1.00 93.00 889 HIS A O 1
ATOM 6751 N N . GLU A 1 890 ? 25.542 -23.851 -29.662 1.00 93.94 890 GLU A N 1
ATOM 6752 C CA . GLU A 1 890 ? 26.975 -23.676 -29.426 1.00 93.94 890 GLU A CA 1
ATOM 6753 C C . GLU A 1 890 ? 27.715 -24.887 -29.999 1.00 93.94 890 GLU A C 1
ATOM 6755 O O . GLU A 1 890 ? 27.334 -26.021 -29.712 1.00 93.94 890 GLU A O 1
ATOM 6760 N N . ALA A 1 891 ? 28.759 -24.668 -30.796 1.00 91.56 891 ALA A N 1
ATOM 6761 C CA . ALA A 1 891 ? 29.525 -25.742 -31.417 1.00 91.56 891 ALA A CA 1
ATOM 6762 C C . ALA A 1 891 ? 31.022 -25.440 -31.434 1.00 91.56 891 ALA A C 1
ATOM 6764 O O . ALA A 1 891 ? 31.439 -24.293 -31.609 1.00 91.56 891 ALA A O 1
ATOM 6765 N N . ARG A 1 892 ? 31.835 -26.487 -31.274 1.00 92.31 892 ARG A N 1
ATOM 6766 C CA . ARG A 1 892 ? 33.294 -26.398 -31.227 1.00 92.31 892 ARG A CA 1
ATOM 6767 C C . ARG A 1 892 ? 33.941 -26.722 -32.563 1.00 92.31 892 ARG A C 1
ATOM 6769 O O . ARG A 1 892 ? 33.549 -27.650 -33.271 1.00 92.31 892 ARG A O 1
ATOM 6776 N N . MET A 1 893 ? 35.007 -25.984 -32.825 1.00 91.81 893 MET A N 1
ATOM 6777 C CA . MET A 1 893 ? 36.039 -26.288 -33.801 1.00 91.81 893 MET A CA 1
ATOM 6778 C C . MET A 1 893 ? 37.279 -26.784 -33.076 1.00 91.81 893 MET A C 1
ATOM 6780 O O . MET A 1 893 ? 37.773 -26.094 -32.185 1.00 91.81 893 MET A O 1
ATOM 6784 N N . GLU A 1 894 ? 37.783 -27.952 -33.451 1.00 92.75 894 GLU A N 1
ATOM 6785 C CA . GLU A 1 894 ? 38.985 -28.555 -32.867 1.00 92.75 894 GLU A CA 1
ATOM 6786 C C . GLU A 1 894 ? 39.597 -29.593 -33.819 1.00 92.75 894 GLU A C 1
ATOM 6788 O O . GLU A 1 894 ? 39.010 -29.937 -34.847 1.00 92.75 894 GLU A O 1
ATOM 6793 N N . ASP A 1 895 ? 40.792 -30.086 -33.479 1.00 91.06 895 ASP A N 1
ATOM 6794 C CA . ASP A 1 895 ? 41.469 -31.134 -34.246 1.00 91.06 895 ASP A CA 1
ATOM 6795 C C . ASP A 1 895 ? 40.609 -32.415 -34.271 1.00 91.06 895 ASP A C 1
ATOM 6797 O O . ASP A 1 895 ? 40.208 -32.894 -33.203 1.00 91.06 895 ASP A O 1
ATOM 6801 N N . PRO A 1 896 ? 40.333 -32.993 -35.460 1.00 83.19 896 PRO A N 1
ATOM 6802 C CA . PRO A 1 896 ? 39.506 -34.194 -35.590 1.00 83.19 896 PRO A CA 1
ATOM 6803 C C . PRO A 1 896 ? 40.144 -35.452 -34.972 1.00 83.19 896 PRO A C 1
ATOM 6805 O O . PRO A 1 896 ? 39.481 -36.483 -34.857 1.00 83.19 896 PRO A O 1
ATOM 6808 N N . SER A 1 897 ? 41.421 -35.400 -34.573 1.00 83.94 897 SER A N 1
ATOM 6809 C CA . SER A 1 897 ? 42.128 -36.477 -33.878 1.00 83.94 897 SER A CA 1
ATOM 6810 C C . SER A 1 897 ? 41.451 -36.846 -32.544 1.00 83.94 897 SER A C 1
ATOM 6812 O O . SER A 1 897 ? 41.412 -36.031 -31.619 1.00 83.94 897 SER A O 1
ATOM 6814 N N . PRO A 1 898 ? 40.975 -38.094 -32.365 1.00 75.00 898 PRO A N 1
ATOM 6815 C CA . PRO A 1 898 ? 40.257 -38.496 -31.155 1.00 75.00 898 PRO A CA 1
ATOM 6816 C C . PRO A 1 898 ? 41.168 -38.702 -29.932 1.00 75.00 898 PRO A C 1
ATOM 6818 O O . PRO A 1 898 ? 40.681 -38.683 -28.805 1.00 75.00 898 PRO A O 1
ATOM 6821 N N . SER A 1 899 ? 42.477 -38.914 -30.125 1.00 77.06 899 SER A N 1
ATOM 6822 C CA . SER A 1 899 ? 43.407 -39.329 -29.058 1.00 77.06 899 SER A CA 1
ATOM 6823 C C . SER A 1 899 ? 44.580 -38.377 -28.814 1.00 77.06 899 SER A C 1
ATOM 6825 O O . SER A 1 899 ? 45.237 -38.482 -27.782 1.00 77.06 899 SER A O 1
ATOM 6827 N N . ASN A 1 900 ? 44.878 -37.464 -29.742 1.00 81.69 900 ASN A N 1
ATOM 6828 C CA . ASN A 1 900 ? 45.976 -36.504 -29.606 1.00 81.69 900 ASN A CA 1
ATOM 6829 C C . ASN A 1 900 ? 45.615 -35.204 -30.334 1.00 81.69 900 ASN A C 1
ATOM 6831 O O . ASN A 1 900 ? 46.121 -34.947 -31.429 1.00 81.69 900 ASN A O 1
ATOM 6835 N N . LYS A 1 901 ? 44.675 -34.446 -29.756 1.00 85.44 901 LYS A N 1
ATOM 6836 C CA . LYS A 1 901 ? 44.194 -33.174 -30.308 1.00 85.44 901 LYS A CA 1
ATOM 6837 C C . LYS A 1 901 ? 45.318 -32.146 -30.299 1.00 85.44 901 LYS A C 1
ATOM 6839 O O . LYS A 1 901 ? 45.785 -31.743 -29.233 1.00 85.44 901 LYS A O 1
ATOM 6844 N N . GLN A 1 902 ? 45.755 -31.723 -31.477 1.00 92.06 902 GLN A N 1
ATOM 6845 C CA . GLN A 1 902 ? 46.711 -30.636 -31.621 1.00 92.06 902 GLN A CA 1
ATOM 6846 C C . GLN A 1 902 ? 45.974 -29.302 -31.701 1.00 92.06 902 GLN A C 1
ATOM 6848 O O . GLN A 1 902 ? 44.801 -29.225 -32.048 1.00 92.06 902 GLN A O 1
ATOM 6853 N N . GLN A 1 903 ? 46.679 -28.218 -31.393 1.00 93.44 903 GLN A N 1
ATOM 6854 C CA . GLN A 1 903 ? 46.120 -26.891 -31.606 1.00 93.44 903 GLN A CA 1
ATOM 6855 C C . GLN A 1 903 ? 46.063 -26.574 -33.106 1.00 93.44 903 GLN A C 1
ATOM 6857 O O . GLN A 1 903 ? 46.995 -26.920 -33.847 1.00 93.44 903 GLN A O 1
ATOM 6862 N N . PHE A 1 904 ? 45.010 -25.879 -33.536 1.00 95.06 904 PHE A N 1
ATOM 6863 C CA . PHE A 1 904 ? 44.927 -25.311 -34.879 1.00 95.06 904 PHE A CA 1
ATOM 6864 C C . PHE A 1 904 ? 45.355 -23.841 -34.873 1.00 95.06 904 PHE A C 1
ATOM 6866 O O . PHE A 1 904 ? 45.170 -23.126 -33.885 1.00 95.06 904 PHE A O 1
ATOM 6873 N N . THR A 1 905 ? 45.969 -23.397 -35.968 1.00 96.12 905 THR A N 1
ATOM 6874 C CA . THR A 1 905 ? 46.496 -22.033 -36.116 1.00 96.12 905 THR A CA 1
ATOM 6875 C C . THR A 1 905 ? 45.462 -21.139 -36.798 1.00 96.12 905 THR A C 1
ATOM 6877 O O . THR A 1 905 ? 44.928 -21.494 -37.852 1.00 96.12 905 THR A O 1
ATOM 6880 N N . PHE A 1 906 ? 45.177 -19.980 -36.202 1.00 95.12 906 PHE A N 1
ATOM 6881 C CA . PHE A 1 906 ? 44.251 -18.992 -36.758 1.00 95.12 906 PHE A CA 1
ATOM 6882 C C . PHE A 1 906 ? 44.994 -17.781 -37.335 1.00 95.12 906 PHE A C 1
ATOM 6884 O O . PHE A 1 906 ? 46.096 -17.434 -36.904 1.00 95.12 906 PHE A O 1
ATOM 6891 N N . LEU A 1 907 ? 44.399 -17.171 -38.360 1.00 95.31 907 LEU A N 1
ATOM 6892 C CA . LEU A 1 907 ? 44.883 -15.962 -39.021 1.00 95.31 907 LEU A CA 1
ATOM 6893 C C . LEU A 1 907 ? 44.839 -14.768 -38.070 1.00 95.31 907 LEU A C 1
ATOM 6895 O O . LEU A 1 907 ? 44.265 -14.822 -36.993 1.00 95.31 907 LEU A O 1
ATOM 6899 N N . LYS A 1 908 ? 45.418 -13.635 -38.468 1.00 94.00 908 LYS A N 1
ATOM 6900 C CA . LYS A 1 908 ? 45.285 -12.426 -37.653 1.00 94.00 908 LYS A CA 1
ATOM 6901 C C . LYS A 1 908 ? 43.815 -12.004 -37.599 1.00 94.00 908 LYS A C 1
ATOM 6903 O O . LYS A 1 908 ? 43.271 -11.620 -38.631 1.00 94.00 908 LYS A O 1
ATOM 6908 N N . VAL A 1 909 ? 43.228 -11.997 -36.403 1.00 94.19 909 VAL A N 1
ATOM 6909 C CA . VAL A 1 909 ? 41.861 -11.528 -36.105 1.00 94.19 909 VAL A CA 1
ATOM 6910 C C . VAL A 1 909 ? 41.898 -10.401 -35.074 1.00 94.19 909 VAL A C 1
ATOM 6912 O O . VAL A 1 909 ? 42.910 -10.210 -34.395 1.00 94.19 909 VAL A O 1
ATOM 6915 N N . LYS A 1 910 ? 40.814 -9.631 -34.943 1.00 93.44 910 LYS A N 1
ATOM 6916 C CA . LYS A 1 910 ? 40.629 -8.747 -33.781 1.00 93.44 910 LYS A CA 1
ATOM 6917 C C . LYS A 1 910 ? 39.712 -9.423 -32.780 1.00 93.44 910 LYS A C 1
ATOM 6919 O O . LYS A 1 910 ? 38.525 -9.552 -33.056 1.00 93.44 910 LYS A O 1
ATOM 6924 N N . SER A 1 911 ? 40.226 -9.825 -31.628 1.00 93.69 911 SER A N 1
ATOM 6925 C CA . SER A 1 911 ? 39.364 -10.329 -30.558 1.00 93.69 911 SER A CA 1
ATOM 6926 C C . SER A 1 911 ? 38.447 -9.221 -30.025 1.00 93.69 911 SER A C 1
ATOM 6928 O O . SER A 1 911 ? 38.808 -8.043 -30.049 1.00 93.69 911 SER A O 1
ATOM 6930 N N . ILE A 1 912 ? 37.274 -9.602 -29.524 1.00 95.25 912 ILE A N 1
ATOM 6931 C CA . ILE A 1 912 ? 36.293 -8.724 -28.878 1.00 95.25 912 ILE A CA 1
ATOM 6932 C C . ILE A 1 912 ? 36.968 -7.786 -27.861 1.00 95.25 912 ILE A C 1
ATOM 6934 O O . ILE A 1 912 ? 37.849 -8.195 -27.100 1.00 95.25 912 ILE A O 1
ATOM 6938 N N . GLY A 1 913 ? 36.621 -6.497 -27.919 1.00 92.19 913 GLY A N 1
ATOM 6939 C CA . GLY A 1 913 ? 37.214 -5.431 -27.097 1.00 92.19 913 GLY A CA 1
ATOM 6940 C C . GLY A 1 913 ? 38.644 -5.005 -27.475 1.00 92.19 913 GLY A C 1
ATOM 6941 O O . GLY A 1 913 ? 39.104 -3.947 -27.041 1.00 92.19 913 GLY A O 1
ATOM 6942 N N . LYS A 1 914 ? 39.364 -5.753 -28.326 1.00 89.06 914 LYS A N 1
ATOM 6943 C CA . LYS A 1 914 ? 40.752 -5.445 -28.711 1.00 89.06 914 LYS A CA 1
ATOM 6944 C C . LYS A 1 914 ? 40.815 -4.661 -30.026 1.00 89.06 914 LYS A C 1
ATOM 6946 O O . LYS A 1 914 ? 40.123 -4.939 -31.001 1.00 89.06 914 LYS A O 1
ATOM 6951 N N . LYS A 1 915 ? 41.733 -3.690 -30.098 1.00 87.12 915 LYS A N 1
ATOM 6952 C CA . LYS A 1 915 ? 41.976 -2.884 -31.318 1.00 87.12 915 LYS A CA 1
ATOM 6953 C C . LYS A 1 915 ? 43.043 -3.475 -32.246 1.00 87.12 915 LYS A C 1
ATOM 6955 O O . LYS A 1 915 ? 43.192 -3.022 -33.383 1.00 87.12 915 LYS A O 1
ATOM 6960 N N . VAL A 1 916 ? 43.797 -4.458 -31.762 1.00 90.81 916 VAL A N 1
ATOM 6961 C CA . VAL A 1 916 ? 44.956 -5.043 -32.445 1.00 90.81 916 VAL A CA 1
ATOM 6962 C C . VAL A 1 916 ? 44.581 -6.329 -33.172 1.00 90.81 916 VAL A C 1
ATOM 6964 O O . VAL A 1 916 ? 43.764 -7.106 -32.696 1.00 90.81 916 VAL A O 1
ATOM 6967 N N . TRP A 1 917 ? 45.202 -6.543 -34.330 1.00 92.88 917 TRP A N 1
ATOM 6968 C CA . TRP A 1 917 ? 45.081 -7.783 -35.090 1.00 92.88 917 TRP A CA 1
ATOM 6969 C C . TRP A 1 917 ? 46.169 -8.761 -34.655 1.00 92.88 917 TRP A C 1
ATOM 6971 O O . TRP A 1 917 ? 47.352 -8.456 -34.836 1.00 92.88 917 TRP A O 1
ATOM 6981 N N . GLN A 1 918 ? 45.780 -9.916 -34.130 1.00 91.31 918 GLN A N 1
ATOM 6982 C CA . GLN A 1 918 ? 46.694 -10.931 -33.610 1.00 91.31 918 GLN A CA 1
ATOM 6983 C C . GLN A 1 918 ? 46.327 -12.312 -34.143 1.00 91.31 918 GLN A C 1
ATOM 6985 O O . GLN A 1 918 ? 45.153 -12.625 -34.315 1.00 91.31 918 GLN A O 1
ATOM 6990 N N . ASP A 1 919 ? 47.350 -13.095 -34.456 1.00 90.06 919 ASP A N 1
ATOM 6991 C CA . ASP A 1 919 ? 47.272 -14.516 -34.773 1.00 90.06 919 ASP A CA 1
ATOM 6992 C C . ASP A 1 919 ? 47.570 -15.342 -33.519 1.00 90.06 919 ASP A C 1
ATOM 6994 O O . ASP A 1 919 ? 48.022 -14.830 -32.491 1.00 90.06 919 ASP A O 1
ATOM 6998 N N . GLY A 1 920 ? 47.302 -16.640 -33.591 1.00 91.50 920 GLY A N 1
ATOM 6999 C CA . GLY A 1 920 ? 47.538 -17.525 -32.466 1.00 91.50 920 GLY A CA 1
ATOM 7000 C C . GLY A 1 920 ? 47.101 -18.950 -32.741 1.00 91.50 920 GLY A C 1
ATOM 7001 O O . GLY A 1 920 ? 47.008 -19.395 -33.888 1.00 91.50 920 GLY A O 1
ATOM 7002 N N . ARG A 1 921 ? 46.863 -19.686 -31.655 1.00 92.31 921 ARG A N 1
ATOM 7003 C CA . ARG A 1 921 ? 46.466 -21.090 -31.695 1.00 92.31 921 ARG A CA 1
ATOM 7004 C C . ARG A 1 921 ? 45.328 -21.367 -30.728 1.00 92.31 921 ARG A C 1
ATOM 7006 O O . ARG A 1 921 ? 45.330 -20.841 -29.618 1.00 92.31 921 ARG A O 1
ATOM 7013 N N . PHE A 1 922 ? 44.415 -22.243 -31.130 1.00 90.88 922 PHE A N 1
ATOM 7014 C CA . PHE A 1 922 ? 43.326 -22.730 -30.290 1.00 90.88 922 PHE A CA 1
ATOM 7015 C C . PHE A 1 922 ? 43.404 -24.244 -30.132 1.00 90.88 922 PHE A C 1
ATOM 7017 O O . PHE A 1 922 ? 43.614 -24.970 -31.101 1.00 90.88 922 PHE A O 1
ATOM 7024 N N . THR A 1 923 ? 43.213 -24.721 -28.901 1.00 89.94 923 THR A N 1
ATOM 7025 C CA . THR A 1 923 ? 42.910 -26.140 -28.653 1.00 89.94 923 THR A CA 1
ATOM 7026 C C . THR A 1 923 ? 41.485 -26.455 -29.106 1.00 89.94 923 THR A C 1
ATOM 7028 O O . THR A 1 923 ? 41.244 -27.498 -29.700 1.00 89.94 923 THR A O 1
ATOM 7031 N N . TYR A 1 924 ? 40.562 -25.524 -28.859 1.00 92.25 924 TYR A N 1
ATOM 7032 C CA . TYR A 1 924 ? 39.244 -25.469 -29.474 1.00 92.25 924 TYR A CA 1
ATOM 7033 C C . TYR A 1 924 ? 38.781 -24.008 -29.558 1.00 92.25 924 TYR A C 1
ATOM 7035 O O . TYR A 1 924 ? 39.257 -23.168 -28.790 1.00 92.25 924 TYR A O 1
ATOM 7043 N N . HIS A 1 925 ? 37.847 -23.717 -30.460 1.00 94.62 925 HIS A N 1
ATOM 7044 C CA . HIS A 1 925 ? 37.113 -22.448 -30.517 1.00 94.62 925 HIS A CA 1
ATOM 7045 C C . HIS A 1 925 ? 35.618 -22.749 -30.596 1.00 94.62 925 HIS A C 1
ATOM 7047 O O . HIS A 1 925 ? 35.217 -23.593 -31.393 1.00 94.62 925 HIS A O 1
ATOM 7053 N N . GLU A 1 926 ? 34.802 -22.130 -29.747 1.00 94.75 926 GLU A N 1
ATOM 7054 C CA . GLU A 1 926 ? 33.358 -22.387 -29.679 1.00 94.75 926 GLU A CA 1
ATOM 7055 C C . GLU A 1 926 ? 32.583 -21.179 -30.208 1.00 94.75 926 GLU A C 1
ATOM 7057 O O . GLU A 1 926 ? 32.891 -20.044 -29.851 1.00 94.75 926 GLU A O 1
ATOM 7062 N N . VAL A 1 927 ? 31.601 -21.418 -31.078 1.00 96.06 927 VAL A N 1
ATOM 7063 C CA . VAL A 1 927 ? 30.817 -20.372 -31.757 1.00 96.06 927 VAL A CA 1
ATOM 7064 C C . VAL A 1 927 ? 29.342 -20.754 -31.820 1.00 96.06 927 VAL A C 1
ATOM 7066 O O . VAL A 1 927 ? 28.994 -21.930 -31.706 1.00 96.06 927 VAL A O 1
ATOM 7069 N N . ALA A 1 928 ? 28.468 -19.766 -32.011 1.00 96.25 928 ALA A N 1
ATOM 7070 C CA . ALA A 1 928 ? 27.059 -20.023 -32.283 1.00 96.25 928 ALA A CA 1
ATOM 7071 C C . ALA A 1 928 ? 26.871 -20.376 -33.767 1.00 96.25 928 ALA A C 1
ATOM 7073 O O . ALA A 1 928 ? 27.377 -19.676 -34.645 1.00 96.25 928 ALA A O 1
ATOM 7074 N N . VAL A 1 929 ? 26.135 -21.449 -34.059 1.00 93.06 929 VAL A N 1
ATOM 7075 C CA . VAL A 1 929 ? 25.880 -21.926 -35.427 1.00 93.06 929 VAL A CA 1
ATOM 7076 C C . VAL A 1 929 ? 24.412 -22.260 -35.651 1.00 93.06 929 VAL A C 1
ATOM 7078 O O . VAL A 1 929 ? 23.730 -22.722 -34.740 1.00 93.06 929 VAL A O 1
ATOM 7081 N N . SER A 1 930 ? 23.913 -22.063 -36.870 1.00 90.62 930 SER A N 1
ATOM 7082 C CA . SER A 1 930 ? 22.556 -22.478 -37.245 1.00 90.62 930 SER A CA 1
ATOM 7083 C C . SER A 1 930 ? 22.407 -24.002 -37.305 1.00 90.62 930 SER A C 1
ATOM 7085 O O . SER A 1 930 ? 23.303 -24.700 -37.785 1.00 90.62 930 SER A O 1
ATOM 7087 N N . ARG A 1 931 ? 21.235 -24.515 -36.925 1.00 77.88 931 ARG A N 1
ATOM 7088 C CA . ARG A 1 931 ? 20.864 -25.931 -37.081 1.00 77.88 931 ARG A CA 1
ATOM 7089 C C . ARG A 1 931 ? 20.703 -26.347 -38.557 1.00 77.88 931 ARG A C 1
ATOM 7091 O O . ARG A 1 931 ? 20.060 -25.633 -39.325 1.00 77.88 931 ARG A O 1
ATOM 7098 N N . LYS A 1 932 ? 21.165 -27.552 -38.941 1.00 67.06 932 LYS A N 1
ATOM 7099 C CA . LYS A 1 932 ? 20.717 -28.252 -40.173 1.00 67.06 932 LYS A CA 1
ATOM 7100 C C . LYS A 1 932 ? 20.757 -29.790 -40.050 1.00 67.06 932 LYS A C 1
ATOM 7102 O O . LYS A 1 932 ? 21.411 -30.337 -39.168 1.00 67.06 932 LYS A O 1
ATOM 7107 N N . ALA A 1 933 ? 19.976 -30.456 -40.912 1.00 48.56 933 ALA A N 1
ATOM 7108 C CA . ALA A 1 933 ? 19.661 -31.888 -40.959 1.00 48.56 933 ALA A CA 1
ATOM 7109 C C . ALA A 1 933 ? 20.886 -32.819 -41.062 1.00 48.56 933 ALA A C 1
ATOM 7111 O O . ALA A 1 933 ? 21.902 -32.466 -41.645 1.00 48.56 933 ALA A O 1
ATOM 7112 N N . ALA A 1 934 ? 20.739 -34.034 -40.523 1.00 46.66 934 ALA A N 1
ATOM 7113 C CA . ALA A 1 934 ? 21.776 -35.030 -40.223 1.00 46.66 934 ALA A CA 1
ATOM 7114 C C . ALA A 1 934 ? 22.584 -35.611 -41.411 1.00 46.66 934 ALA A C 1
ATOM 7116 O O . ALA A 1 934 ? 23.238 -36.640 -41.258 1.00 46.66 934 ALA A O 1
ATOM 7117 N N . THR A 1 935 ? 22.569 -34.988 -42.587 1.00 49.22 935 THR A N 1
ATOM 7118 C CA . THR A 1 935 ? 23.316 -35.443 -43.763 1.00 49.22 935 THR A CA 1
ATOM 7119 C C . THR A 1 935 ? 23.753 -34.248 -44.612 1.00 49.22 935 THR A C 1
ATOM 7121 O O . THR A 1 935 ? 22.892 -33.476 -45.016 1.00 49.22 935 THR A O 1
ATOM 7124 N N . THR A 1 936 ? 25.059 -34.214 -44.921 1.00 50.44 936 THR A N 1
ATOM 7125 C CA . THR A 1 936 ? 25.821 -33.406 -45.907 1.00 50.44 936 THR A CA 1
ATOM 7126 C C . THR A 1 936 ? 26.494 -32.104 -45.439 1.00 50.44 936 THR A C 1
ATOM 7128 O O . THR A 1 936 ? 25.820 -31.129 -45.140 1.00 50.44 936 THR A O 1
ATOM 7131 N N . ASN A 1 937 ? 27.838 -32.180 -45.449 1.00 63.88 937 ASN A N 1
ATOM 7132 C CA . ASN A 1 937 ? 28.926 -31.190 -45.534 1.00 63.88 937 ASN A CA 1
ATOM 7133 C C . ASN A 1 937 ? 28.887 -29.869 -44.728 1.00 63.88 937 ASN A C 1
ATOM 7135 O O . ASN A 1 937 ? 27.871 -29.342 -44.292 1.00 63.88 937 ASN A O 1
ATOM 7139 N N . ASN A 1 938 ? 30.086 -29.329 -44.518 1.00 68.81 938 ASN A N 1
ATOM 7140 C CA . ASN A 1 938 ? 30.385 -28.127 -43.741 1.00 68.81 938 ASN A CA 1
ATOM 7141 C C . ASN A 1 938 ? 29.948 -26.806 -44.426 1.00 68.81 938 ASN A C 1
ATOM 7143 O O . ASN A 1 938 ? 30.299 -25.730 -43.941 1.00 68.81 938 ASN A O 1
ATOM 7147 N N . GLN A 1 939 ? 29.179 -26.881 -45.523 1.00 77.06 939 GLN A N 1
ATOM 7148 C CA . GLN A 1 939 ? 28.882 -25.757 -46.421 1.00 77.06 939 GLN A CA 1
ATOM 7149 C C . GLN A 1 939 ? 27.587 -25.006 -46.133 1.00 77.06 939 GLN A C 1
ATOM 7151 O O . GLN A 1 939 ? 27.451 -23.864 -46.550 1.00 77.06 939 GLN A O 1
ATOM 7156 N N . ASP A 1 940 ? 26.676 -25.581 -45.349 1.00 75.19 940 ASP A N 1
ATOM 7157 C CA . ASP A 1 940 ? 25.343 -25.007 -45.124 1.00 75.19 940 ASP A CA 1
ATOM 7158 C C . ASP A 1 940 ? 25.093 -24.569 -43.669 1.00 75.19 940 ASP A C 1
ATOM 7160 O O . ASP A 1 940 ? 23.952 -24.567 -43.190 1.00 75.19 940 ASP A O 1
ATOM 7164 N N . ARG A 1 941 ? 26.156 -24.248 -42.924 1.00 83.31 941 ARG A N 1
ATOM 7165 C CA . ARG A 1 941 ? 26.065 -23.838 -41.515 1.00 83.31 941 ARG A CA 1
ATOM 7166 C C . ARG A 1 941 ? 26.450 -22.382 -41.345 1.00 83.31 941 ARG A C 1
ATOM 7168 O O . ARG A 1 941 ? 27.625 -22.055 -41.428 1.00 83.31 941 ARG A O 1
ATOM 7175 N N . ALA A 1 942 ? 25.472 -21.534 -41.055 1.00 91.31 942 ALA A N 1
ATOM 7176 C CA . ALA A 1 942 ? 25.708 -20.131 -40.758 1.00 91.31 942 ALA A CA 1
ATOM 7177 C C . ALA A 1 942 ? 26.391 -19.991 -39.388 1.00 91.31 942 ALA A C 1
ATOM 7179 O O . ALA A 1 942 ? 25.881 -20.504 -38.388 1.00 91.31 942 ALA A O 1
ATOM 7180 N N . VAL A 1 943 ? 27.530 -19.302 -39.349 1.00 95.06 943 VAL A N 1
ATOM 7181 C CA . VAL A 1 943 ? 28.313 -19.025 -38.137 1.00 95.06 943 VAL A CA 1
ATOM 7182 C C . VAL A 1 943 ? 28.036 -17.605 -37.639 1.00 95.06 943 VAL A C 1
ATOM 7184 O O . VAL A 1 943 ? 27.959 -16.668 -38.435 1.00 95.06 943 VAL A O 1
ATOM 7187 N N . TYR A 1 944 ? 27.902 -17.469 -36.319 1.00 97.25 944 TYR A N 1
ATOM 7188 C CA . TYR A 1 944 ? 27.714 -16.217 -35.585 1.00 97.25 944 TYR A CA 1
ATOM 7189 C C . TYR A 1 944 ? 28.725 -16.137 -34.427 1.00 97.25 944 TYR A C 1
ATOM 7191 O O . TYR A 1 944 ? 28.417 -16.385 -33.259 1.00 97.25 944 TYR A O 1
ATOM 7199 N N . ASP A 1 945 ? 29.971 -15.835 -34.767 1.00 97.44 945 ASP A N 1
ATOM 7200 C CA . ASP A 1 945 ? 31.101 -15.671 -33.863 1.00 97.44 945 ASP A CA 1
ATOM 7201 C C . ASP A 1 945 ? 31.256 -14.221 -33.375 1.00 97.44 945 ASP A C 1
ATOM 7203 O O . ASP A 1 945 ? 31.873 -13.376 -34.023 1.00 97.44 945 ASP A O 1
ATOM 7207 N N . ALA A 1 946 ? 30.763 -13.947 -32.167 1.00 97.25 946 ALA A N 1
ATOM 7208 C CA . ALA A 1 946 ? 30.960 -12.651 -31.520 1.00 97.25 946 ALA A CA 1
ATOM 7209 C C . ALA A 1 946 ? 32.360 -12.474 -30.900 1.00 97.25 946 ALA A C 1
ATOM 7211 O O . ALA A 1 946 ? 32.673 -11.389 -30.406 1.00 97.25 946 ALA A O 1
ATOM 7212 N N . CYS A 1 947 ? 33.219 -13.498 -30.900 1.00 94.94 947 CYS A N 1
ATOM 7213 C CA . CYS A 1 947 ? 34.524 -13.445 -30.239 1.00 94.94 947 CYS A CA 1
ATOM 7214 C C . CYS A 1 947 ? 35.540 -12.616 -31.003 1.00 94.94 947 CYS A C 1
ATOM 7216 O O . CYS A 1 947 ? 36.483 -12.113 -30.390 1.00 94.94 947 CYS A O 1
ATOM 7218 N N . CYS A 1 948 ? 35.417 -12.529 -32.329 1.00 94.38 948 CYS A N 1
ATOM 7219 C CA . CYS A 1 948 ? 36.430 -11.880 -33.141 1.00 94.38 948 CYS A CA 1
ATOM 7220 C C . CYS A 1 948 ? 35.907 -11.298 -34.459 1.00 94.38 948 CYS A C 1
ATOM 7222 O O . CYS A 1 948 ? 34.953 -11.779 -35.058 1.00 94.38 948 CYS A O 1
ATOM 7224 N N . THR A 1 949 ? 36.577 -10.245 -34.924 1.00 95.56 949 THR A N 1
ATOM 7225 C CA . THR A 1 949 ? 36.434 -9.690 -36.271 1.00 95.56 949 THR A CA 1
ATOM 7226 C C . THR A 1 949 ? 37.485 -10.312 -37.191 1.00 95.56 949 THR A C 1
ATOM 7228 O O . THR A 1 949 ? 38.687 -10.266 -36.898 1.00 95.56 949 THR A O 1
ATOM 7231 N N . LEU A 1 950 ? 37.035 -10.843 -38.325 1.00 95.88 950 LEU A N 1
ATOM 7232 C CA . LEU A 1 950 ? 37.845 -11.473 -39.365 1.00 95.88 950 LEU A CA 1
ATOM 7233 C C . LEU A 1 950 ? 38.276 -10.467 -40.435 1.00 95.88 950 LEU A C 1
ATOM 7235 O O . LEU A 1 950 ? 37.718 -9.374 -40.554 1.00 95.88 950 LEU A O 1
ATOM 7239 N N . ASN A 1 951 ? 39.254 -10.858 -41.254 1.00 95.56 951 ASN A N 1
ATOM 7240 C CA . ASN A 1 951 ? 39.538 -10.193 -42.522 1.00 95.56 951 ASN A CA 1
ATOM 7241 C C . ASN A 1 951 ? 38.719 -10.866 -43.629 1.00 95.56 951 ASN A C 1
ATOM 7243 O O . ASN A 1 951 ? 39.060 -11.970 -44.018 1.00 95.56 951 ASN A O 1
ATOM 7247 N N . GLY A 1 952 ? 37.677 -10.207 -44.128 1.00 94.00 952 GLY A N 1
ATOM 7248 C CA . GLY A 1 952 ? 36.725 -10.714 -45.118 1.00 94.00 952 GLY A CA 1
ATOM 7249 C C . GLY A 1 952 ? 37.167 -10.633 -46.578 1.00 94.00 952 GLY A C 1
ATOM 7250 O O . GLY A 1 952 ? 36.338 -10.857 -47.456 1.00 94.00 952 GLY A O 1
ATOM 7251 N N . SER A 1 953 ? 38.418 -10.270 -46.870 1.00 94.44 953 SER A N 1
ATOM 7252 C CA . SER A 1 953 ? 38.909 -10.225 -48.250 1.00 94.44 953 SER A CA 1
ATOM 7253 C C . SER A 1 953 ? 39.150 -11.627 -48.821 1.00 94.44 953 SER A C 1
ATOM 7255 O O . SER A 1 953 ? 39.270 -12.602 -48.090 1.00 94.44 953 SER A O 1
ATOM 7257 N N . ASP A 1 954 ? 39.303 -11.717 -50.143 1.00 92.31 954 ASP A N 1
ATOM 7258 C CA . ASP A 1 954 ? 39.726 -12.932 -50.866 1.00 92.31 954 ASP A CA 1
ATOM 7259 C C . ASP A 1 954 ? 41.154 -13.404 -50.507 1.00 92.31 954 ASP A C 1
ATOM 7261 O O . ASP A 1 954 ? 41.620 -14.457 -50.941 1.00 92.31 954 ASP A O 1
ATOM 7265 N N . THR A 1 955 ? 41.873 -12.616 -49.705 1.00 92.00 955 THR A N 1
ATOM 7266 C CA . THR A 1 955 ? 43.241 -12.861 -49.251 1.00 92.00 955 THR A CA 1
ATOM 7267 C C . THR A 1 955 ? 43.342 -12.619 -47.739 1.00 92.00 955 THR A C 1
ATOM 7269 O O . THR A 1 955 ? 44.052 -11.710 -47.298 1.00 92.00 955 THR A O 1
ATOM 7272 N N . PRO A 1 956 ? 42.666 -13.431 -46.902 1.00 92.25 956 PRO A N 1
ATOM 7273 C CA . PRO A 1 956 ? 42.476 -13.137 -45.479 1.00 92.25 956 PRO A CA 1
ATOM 7274 C C . PRO A 1 956 ? 43.788 -13.107 -44.675 1.00 92.25 956 PRO A C 1
ATOM 7276 O O . PRO A 1 956 ? 43.893 -12.383 -43.684 1.00 92.25 956 PRO A O 1
ATOM 7279 N N . SER A 1 957 ? 44.836 -13.795 -45.145 1.00 88.94 957 SER A N 1
ATOM 7280 C CA . SER A 1 957 ? 46.191 -13.747 -44.573 1.00 88.94 957 SER A CA 1
ATOM 7281 C C . SER A 1 957 ? 46.964 -12.454 -44.872 1.00 88.94 957 SER A C 1
ATOM 7283 O O . SER A 1 957 ? 47.981 -12.179 -44.228 1.00 88.94 957 SER A O 1
ATOM 7285 N N . SER A 1 958 ? 46.504 -11.637 -45.824 1.00 87.31 958 SER A N 1
ATOM 7286 C CA . SER A 1 958 ? 47.189 -10.415 -46.239 1.00 87.31 958 SER A CA 1
ATOM 7287 C C . SER A 1 958 ? 47.048 -9.296 -45.207 1.00 87.31 958 SER A C 1
ATOM 7289 O O . SER A 1 958 ? 45.951 -8.874 -44.841 1.00 87.31 958 SER A O 1
ATOM 7291 N N . ALA A 1 959 ? 48.181 -8.728 -44.788 1.00 81.12 959 ALA A N 1
ATOM 7292 C CA . ALA A 1 959 ? 48.196 -7.549 -43.925 1.00 81.12 959 ALA A CA 1
ATOM 7293 C C . ALA A 1 959 ? 47.862 -6.241 -44.672 1.00 81.12 959 ALA A C 1
ATOM 7295 O O . ALA A 1 959 ? 47.480 -5.266 -44.028 1.00 81.12 959 ALA A O 1
ATOM 7296 N N . SER A 1 960 ? 47.999 -6.207 -46.005 1.00 81.56 960 SER A N 1
ATOM 7297 C CA . SER A 1 960 ? 47.827 -4.997 -46.826 1.00 81.56 960 SER A CA 1
ATOM 7298 C C . SER A 1 960 ? 46.405 -4.800 -47.364 1.00 81.56 960 SER A C 1
ATOM 7300 O O . SER A 1 960 ? 46.084 -3.711 -47.833 1.00 81.56 960 SER A O 1
ATOM 7302 N N . LYS A 1 961 ? 45.542 -5.823 -47.277 1.00 78.94 961 LYS A N 1
ATOM 7303 C CA . LYS A 1 961 ? 44.145 -5.806 -47.745 1.00 78.94 961 LYS A CA 1
ATOM 7304 C C . LYS A 1 961 ? 43.199 -6.345 -46.667 1.00 78.94 961 LYS A C 1
ATOM 7306 O O . LYS A 1 961 ? 42.681 -7.457 -46.785 1.00 78.94 961 LYS A O 1
ATOM 7311 N N . ARG A 1 962 ? 43.021 -5.568 -45.592 1.00 88.06 962 ARG A N 1
ATOM 7312 C CA . ARG A 1 962 ? 42.119 -5.918 -44.486 1.00 88.06 962 ARG A CA 1
ATOM 7313 C C . ARG A 1 962 ? 40.722 -5.345 -44.693 1.00 88.06 962 ARG A C 1
ATOM 7315 O O . ARG A 1 962 ? 40.567 -4.132 -44.779 1.00 88.06 962 ARG A O 1
ATOM 7322 N N . ASP A 1 963 ? 39.733 -6.224 -44.682 1.00 92.88 963 ASP A N 1
ATOM 7323 C CA . ASP A 1 963 ? 38.305 -5.923 -44.712 1.00 92.88 963 ASP A CA 1
ATOM 7324 C C . ASP A 1 963 ? 37.659 -6.428 -43.406 1.00 92.88 963 ASP A C 1
ATOM 7326 O O . ASP A 1 963 ? 37.322 -7.604 -43.315 1.00 92.88 963 ASP A O 1
ATOM 7330 N N . PRO A 1 964 ? 37.581 -5.611 -42.339 1.00 93.06 964 PRO A N 1
ATOM 7331 C CA . PRO A 1 964 ? 37.097 -6.067 -41.038 1.00 93.06 964 PRO A CA 1
ATOM 7332 C C . PRO A 1 964 ? 35.610 -6.435 -41.094 1.00 93.06 964 PRO A C 1
ATOM 7334 O O . PRO A 1 964 ? 34.763 -5.568 -41.312 1.00 93.06 964 PRO A O 1
ATOM 7337 N N . VAL A 1 965 ? 35.294 -7.705 -40.842 1.00 95.25 965 VAL A N 1
ATOM 7338 C CA . VAL A 1 965 ? 33.922 -8.230 -40.842 1.00 95.25 965 VAL A CA 1
ATOM 7339 C C . VAL A 1 965 ? 33.686 -9.189 -39.678 1.00 95.25 965 VAL A C 1
ATOM 7341 O O . VAL A 1 965 ? 34.578 -9.935 -39.281 1.00 95.25 965 VAL A O 1
ATOM 7344 N N . LEU A 1 966 ? 32.473 -9.170 -39.131 1.00 96.56 966 LEU A N 1
ATOM 7345 C CA . LEU A 1 966 ? 31.965 -10.258 -38.295 1.00 96.56 966 LEU A CA 1
ATOM 7346 C C . LEU A 1 966 ? 31.480 -11.404 -39.181 1.00 96.56 966 LEU A C 1
ATOM 7348 O O . LEU A 1 966 ? 31.194 -11.191 -40.363 1.00 96.56 966 LEU A O 1
ATOM 7352 N N . SER A 1 967 ? 31.382 -12.600 -38.606 1.00 94.94 967 SER A N 1
ATOM 7353 C CA . SER A 1 967 ? 30.949 -13.784 -39.345 1.00 94.94 967 SER A CA 1
ATOM 7354 C C . SER A 1 967 ? 29.524 -13.622 -39.875 1.00 94.94 967 SER A C 1
ATOM 7356 O O . SER A 1 967 ? 29.297 -13.882 -41.050 1.00 94.94 967 SER A O 1
ATOM 7358 N N . ASN A 1 968 ? 28.596 -13.095 -39.067 1.00 93.88 968 ASN A N 1
ATOM 7359 C CA . ASN A 1 968 ? 27.275 -12.615 -39.476 1.00 93.88 968 ASN A CA 1
ATOM 7360 C C . ASN A 1 968 ? 26.546 -13.537 -40.470 1.00 93.88 968 ASN A C 1
ATOM 7362 O O . ASN A 1 968 ? 25.956 -13.076 -41.450 1.00 93.88 968 ASN A O 1
ATOM 7366 N N . GLY A 1 969 ? 26.596 -14.844 -40.209 1.00 91.75 969 GLY A N 1
ATOM 7367 C CA . GLY A 1 969 ? 25.957 -15.875 -41.015 1.00 91.75 969 GLY A CA 1
ATOM 7368 C C . GLY A 1 969 ? 26.763 -16.389 -42.211 1.00 91.75 969 GLY A C 1
ATOM 7369 O O . GLY A 1 969 ? 26.168 -17.006 -43.090 1.00 91.75 969 GLY A O 1
ATOM 7370 N N . MET A 1 970 ? 28.082 -16.167 -42.261 1.00 93.19 970 MET A N 1
ATOM 7371 C CA . MET A 1 970 ? 28.980 -16.877 -43.185 1.00 93.19 970 MET A CA 1
ATOM 7372 C C . MET A 1 970 ? 28.799 -18.389 -43.057 1.00 93.19 970 MET A C 1
ATOM 7374 O O . MET A 1 970 ? 28.625 -18.902 -41.948 1.00 93.19 970 MET A O 1
ATOM 7378 N N . ASN A 1 971 ? 28.906 -19.104 -44.176 1.00 90.69 971 ASN A N 1
ATOM 7379 C CA . ASN A 1 971 ? 28.942 -20.562 -44.150 1.00 90.69 971 ASN A CA 1
ATOM 7380 C C . ASN A 1 971 ? 30.162 -21.022 -43.359 1.00 90.69 971 ASN A C 1
ATOM 7382 O O . ASN A 1 971 ? 31.208 -20.384 -43.408 1.00 90.69 971 ASN A O 1
ATOM 7386 N N . PHE A 1 972 ? 30.072 -22.137 -42.644 1.00 91.06 972 PHE A N 1
ATOM 7387 C CA . PHE A 1 972 ? 31.203 -22.627 -41.872 1.00 91.06 972 PHE A CA 1
ATOM 7388 C C . PHE A 1 972 ? 32.419 -22.880 -42.777 1.00 91.06 972 PHE A C 1
ATOM 7390 O O . PHE A 1 972 ? 33.508 -22.410 -42.461 1.00 91.06 972 PHE A O 1
ATOM 7397 N N . SER A 1 973 ? 32.239 -23.530 -43.928 1.00 91.25 973 SER A N 1
ATOM 7398 C CA . SER A 1 973 ? 33.265 -23.665 -44.967 1.00 91.25 973 SER A CA 1
ATOM 7399 C C . SER A 1 973 ? 32.643 -23.709 -46.353 1.00 91.25 973 SER A C 1
ATOM 7401 O O . SER A 1 973 ? 31.641 -24.370 -46.519 1.00 91.25 973 SER A O 1
ATOM 7403 N N . ASP A 1 974 ? 33.257 -23.124 -47.375 1.00 89.88 974 ASP A N 1
ATOM 7404 C CA . ASP A 1 974 ? 32.771 -23.266 -48.759 1.00 89.88 974 ASP A CA 1
ATOM 7405 C C . ASP A 1 974 ? 33.180 -24.597 -49.415 1.00 89.88 974 ASP A C 1
ATOM 7407 O O . ASP A 1 974 ? 32.804 -24.874 -50.550 1.00 89.88 974 ASP A O 1
ATOM 7411 N N . PHE A 1 975 ? 33.928 -25.452 -48.713 1.00 88.75 975 PHE A N 1
ATOM 7412 C CA . PHE A 1 975 ? 34.596 -26.629 -49.273 1.00 88.75 975 PHE A CA 1
ATOM 7413 C C . PHE A 1 975 ? 34.242 -27.895 -48.503 1.00 88.75 975 PHE A C 1
ATOM 7415 O O . PHE A 1 975 ? 34.024 -27.862 -47.285 1.00 88.75 975 PHE A O 1
ATOM 7422 N N . ASP A 1 976 ? 34.271 -29.030 -49.198 1.00 85.38 976 ASP A N 1
ATOM 7423 C CA . ASP A 1 976 ? 34.230 -30.325 -48.528 1.00 85.38 976 ASP A CA 1
ATOM 7424 C C . ASP A 1 976 ? 35.528 -30.555 -47.726 1.00 85.38 976 ASP A C 1
ATOM 7426 O O . ASP A 1 976 ? 36.606 -30.059 -48.070 1.00 85.38 976 ASP A O 1
ATOM 7430 N N . ASP A 1 977 ? 35.457 -31.300 -46.623 1.00 81.44 977 ASP A N 1
ATOM 7431 C CA . ASP A 1 977 ? 36.634 -31.561 -45.782 1.00 81.44 977 ASP A CA 1
ATOM 7432 C C . ASP A 1 977 ? 37.691 -32.434 -46.481 1.00 81.44 977 ASP A C 1
ATOM 7434 O O . ASP A 1 977 ? 38.853 -32.420 -46.077 1.00 81.44 977 ASP A O 1
ATOM 7438 N N . THR A 1 978 ? 37.322 -33.147 -47.550 1.00 83.12 978 THR A N 1
ATOM 7439 C CA . THR A 1 978 ? 38.243 -33.947 -48.373 1.00 83.12 978 THR A CA 1
ATOM 7440 C C . THR A 1 978 ? 38.996 -33.139 -49.434 1.00 83.12 978 THR A C 1
ATOM 7442 O O . THR A 1 978 ? 39.942 -33.655 -50.033 1.00 83.12 978 THR A O 1
ATOM 7445 N N . GLU A 1 979 ? 38.623 -31.877 -49.672 1.00 87.81 979 GLU A N 1
ATOM 7446 C CA . GLU A 1 979 ? 39.271 -31.061 -50.700 1.00 87.81 979 GLU A CA 1
ATOM 7447 C C . GLU A 1 979 ? 40.708 -30.657 -50.324 1.00 87.81 979 GLU A C 1
ATOM 7449 O O . GLU A 1 979 ? 40.950 -30.273 -49.170 1.00 87.81 979 GLU A O 1
ATOM 7454 N N . PRO A 1 980 ? 41.658 -30.673 -51.289 1.00 88.69 980 PRO A N 1
ATOM 7455 C CA . PRO A 1 980 ? 43.050 -30.305 -51.048 1.00 88.69 980 PRO A CA 1
ATOM 7456 C C . PRO A 1 980 ? 43.222 -28.896 -50.466 1.00 88.69 980 PRO A C 1
ATOM 7458 O O . PRO A 1 980 ? 42.509 -27.957 -50.813 1.00 88.69 980 PRO A O 1
ATOM 7461 N N . ILE A 1 981 ? 44.232 -28.747 -49.609 1.00 91.31 981 ILE A N 1
ATOM 7462 C CA . ILE A 1 981 ? 44.658 -27.472 -49.018 1.00 91.31 981 ILE A CA 1
ATOM 7463 C C . ILE A 1 981 ? 46.016 -27.103 -49.651 1.00 91.31 981 ILE A C 1
ATOM 7465 O O . ILE A 1 981 ? 46.875 -27.987 -49.739 1.00 91.31 981 ILE A O 1
ATOM 7469 N N . PRO A 1 982 ? 46.262 -25.849 -50.087 1.00 91.69 982 PRO A N 1
ATOM 7470 C CA . PRO A 1 982 ? 45.472 -24.631 -49.869 1.00 91.69 982 PRO A CA 1
ATOM 7471 C C . PRO A 1 982 ? 44.267 -24.470 -50.809 1.00 91.69 982 PRO A C 1
ATOM 7473 O O . PRO A 1 982 ? 44.299 -24.894 -51.960 1.00 91.69 982 PRO A O 1
ATOM 7476 N N . ARG A 1 983 ? 43.230 -23.785 -50.318 1.00 90.38 983 ARG A N 1
ATOM 7477 C CA . ARG A 1 983 ? 41.959 -23.513 -51.015 1.00 90.38 983 ARG A CA 1
ATOM 7478 C C . ARG A 1 983 ? 41.899 -22.097 -51.592 1.00 90.38 983 ARG A C 1
ATOM 7480 O O . ARG A 1 983 ? 42.536 -21.186 -51.063 1.00 90.38 983 ARG A O 1
ATOM 7487 N N . THR A 1 984 ? 41.125 -21.883 -52.654 1.00 93.00 984 THR A N 1
ATOM 7488 C CA . THR A 1 984 ? 40.906 -20.545 -53.238 1.00 93.00 984 THR A CA 1
ATOM 7489 C C . THR A 1 984 ? 39.765 -19.832 -52.523 1.00 93.00 984 THR A C 1
ATOM 7491 O O . THR A 1 984 ? 38.617 -20.217 -52.672 1.00 93.00 984 THR A O 1
ATOM 7494 N N . ILE A 1 985 ? 40.065 -18.786 -51.757 1.00 92.88 985 ILE A N 1
ATOM 7495 C CA . ILE A 1 985 ? 39.104 -18.168 -50.835 1.00 92.88 985 ILE A CA 1
ATOM 7496 C C . ILE A 1 985 ? 38.268 -17.098 -51.548 1.00 92.88 985 ILE A C 1
ATOM 7498 O O . ILE A 1 985 ? 38.813 -16.185 -52.166 1.00 92.88 985 ILE A O 1
ATOM 7502 N N . THR A 1 986 ? 36.942 -17.183 -51.425 1.00 93.81 986 THR A N 1
ATOM 7503 C CA . THR A 1 986 ? 36.008 -16.151 -51.904 1.00 93.81 986 THR A CA 1
ATOM 7504 C C . THR A 1 986 ? 35.731 -15.150 -50.787 1.00 93.81 986 THR A C 1
ATOM 7506 O O . THR A 1 986 ? 35.369 -15.555 -49.690 1.00 93.81 986 THR A O 1
ATOM 7509 N N . ALA A 1 987 ? 35.840 -13.846 -51.041 1.00 91.81 987 ALA A N 1
ATOM 7510 C CA . ALA A 1 987 ? 35.614 -12.820 -50.017 1.00 91.81 987 ALA A CA 1
ATOM 7511 C C . ALA A 1 987 ? 34.255 -12.974 -49.293 1.00 91.81 987 ALA A C 1
ATOM 7513 O O . ALA A 1 987 ? 33.214 -13.091 -49.940 1.00 91.81 987 ALA A O 1
ATOM 7514 N N . ARG A 1 988 ? 34.272 -12.923 -47.952 1.00 90.88 988 ARG A N 1
ATOM 7515 C CA . ARG A 1 988 ? 33.100 -12.935 -47.044 1.00 90.88 988 ARG A CA 1
ATOM 7516 C C . ARG A 1 988 ? 32.146 -14.135 -47.184 1.00 90.88 988 ARG A C 1
ATOM 7518 O O . ARG A 1 988 ? 30.977 -14.021 -46.824 1.00 90.88 988 ARG A O 1
ATOM 7525 N N . SER A 1 989 ? 32.623 -15.254 -47.720 1.00 88.88 989 SER A N 1
ATOM 7526 C CA . SER A 1 989 ? 31.800 -16.439 -48.005 1.00 88.88 989 SER A CA 1
ATOM 7527 C C . SER A 1 989 ? 31.830 -17.470 -46.873 1.00 88.88 989 SER A C 1
ATOM 7529 O O . SER A 1 989 ? 30.780 -17.829 -46.336 1.00 88.88 989 SER A O 1
ATOM 7531 N N . SER A 1 990 ? 33.034 -17.876 -46.458 1.00 92.31 990 SER A N 1
ATOM 7532 C CA . SER A 1 990 ? 33.236 -18.971 -45.518 1.00 92.31 990 SER A CA 1
ATOM 7533 C C . SER A 1 990 ? 34.017 -18.585 -44.261 1.00 92.31 990 SER A C 1
ATOM 7535 O O . SER A 1 990 ? 35.124 -18.057 -44.310 1.00 92.31 990 SER A O 1
ATOM 7537 N N . TYR A 1 991 ? 33.469 -18.881 -43.090 1.00 95.38 991 TYR A N 1
ATOM 7538 C CA . TYR A 1 991 ? 34.056 -18.528 -41.805 1.00 95.38 991 TYR A CA 1
ATOM 7539 C C . TYR A 1 991 ? 35.420 -19.201 -41.591 1.00 95.38 991 TYR A C 1
ATOM 7541 O O . TYR A 1 991 ? 36.404 -18.522 -41.297 1.00 95.38 991 TYR A O 1
ATOM 7549 N N . ARG A 1 992 ? 35.510 -20.525 -41.789 1.00 94.69 992 ARG A N 1
ATOM 7550 C CA . ARG A 1 992 ? 36.717 -21.318 -41.509 1.00 94.69 992 ARG A CA 1
ATOM 7551 C C . ARG A 1 992 ? 37.923 -20.829 -42.294 1.00 94.69 992 ARG A C 1
ATOM 7553 O O . ARG A 1 992 ? 38.993 -20.683 -41.713 1.00 94.69 992 ARG A O 1
ATOM 7560 N N . GLU A 1 993 ? 37.776 -20.564 -43.588 1.00 94.69 993 GLU A N 1
ATOM 7561 C CA . GLU A 1 993 ? 38.898 -20.138 -44.430 1.00 94.69 993 GLU A CA 1
ATOM 7562 C C . GLU A 1 993 ? 39.312 -18.673 -44.193 1.00 94.69 993 GLU A C 1
ATOM 7564 O O . GLU A 1 993 ? 40.457 -18.319 -44.471 1.00 94.69 993 GLU A O 1
ATOM 7569 N N . HIS A 1 994 ? 38.438 -17.832 -43.625 1.00 95.56 994 HIS A N 1
ATOM 7570 C CA . HIS A 1 994 ? 38.806 -16.476 -43.185 1.00 95.56 994 HIS A CA 1
ATOM 7571 C C . HIS A 1 994 ? 39.308 -16.434 -41.731 1.00 95.56 994 HIS A C 1
ATOM 7573 O O . HIS A 1 994 ? 39.889 -15.430 -41.312 1.00 95.56 994 HIS A O 1
ATOM 7579 N N . PHE A 1 995 ? 39.121 -17.516 -40.969 1.00 96.62 995 PHE A N 1
ATOM 7580 C CA . PHE A 1 995 ? 39.558 -17.645 -39.580 1.00 96.62 995 PHE A CA 1
ATOM 7581 C C . PHE A 1 995 ? 40.865 -18.435 -39.428 1.00 96.62 995 PHE A C 1
ATOM 7583 O O . PHE A 1 995 ? 41.766 -17.986 -38.725 1.00 96.62 995 PHE A O 1
ATOM 7590 N N . ALA A 1 996 ? 41.012 -19.590 -40.079 1.00 96.25 996 ALA A N 1
ATOM 7591 C CA . ALA A 1 996 ? 42.153 -20.496 -39.928 1.00 96.25 996 ALA A CA 1
ATOM 7592 C C . ALA A 1 996 ? 43.220 -20.305 -41.022 1.00 96.25 996 ALA A C 1
ATOM 7594 O O . ALA A 1 996 ? 42.909 -19.901 -42.142 1.00 96.25 996 ALA A O 1
ATOM 7595 N N . THR A 1 997 ? 44.493 -20.615 -40.734 1.00 96.25 997 THR A N 1
ATOM 7596 C CA . THR A 1 997 ? 45.537 -20.599 -41.777 1.00 96.25 997 THR A CA 1
ATOM 7597 C C . THR A 1 997 ? 45.205 -21.604 -42.880 1.00 96.25 997 THR A C 1
ATOM 7599 O O . THR A 1 997 ? 44.774 -22.723 -42.606 1.00 96.25 997 THR A O 1
ATOM 7602 N N . ASN A 1 998 ? 45.399 -21.214 -44.141 1.00 94.69 998 ASN A N 1
ATOM 7603 C CA . ASN A 1 998 ? 45.059 -22.030 -45.312 1.00 94.69 998 ASN A CA 1
ATOM 7604 C C . ASN A 1 998 ? 46.118 -23.121 -45.579 1.00 94.69 998 ASN A C 1
ATOM 7606 O O . ASN A 1 998 ? 46.752 -23.160 -46.630 1.00 94.69 998 ASN A O 1
ATOM 7610 N N . ASP A 1 999 ? 46.363 -23.956 -44.573 1.00 94.94 999 ASP A N 1
ATOM 7611 C CA . ASP A 1 999 ? 47.337 -25.043 -44.547 1.00 94.94 999 ASP A CA 1
ATOM 7612 C C . ASP A 1 999 ? 46.851 -26.194 -43.639 1.00 94.94 999 ASP A C 1
ATOM 7614 O O . ASP A 1 999 ? 45.767 -26.156 -43.047 1.00 94.94 999 ASP A O 1
ATOM 7618 N N . ALA A 1 1000 ? 47.660 -27.251 -43.528 1.00 92.06 1000 ALA A N 1
ATOM 7619 C CA . ALA A 1 1000 ? 47.347 -28.409 -42.693 1.00 92.06 1000 ALA A CA 1
ATOM 7620 C C . ALA A 1 1000 ? 47.337 -28.100 -41.180 1.00 92.06 1000 ALA A C 1
ATOM 7622 O O . ALA A 1 1000 ? 46.816 -28.899 -40.404 1.00 92.06 1000 ALA A O 1
ATOM 7623 N N . ALA A 1 1001 ? 47.932 -26.983 -40.742 1.00 93.25 1001 ALA A N 1
ATOM 7624 C CA . ALA A 1 1001 ? 47.996 -26.590 -39.335 1.00 93.25 1001 ALA A CA 1
ATOM 7625 C C . ALA A 1 1001 ? 46.826 -25.683 -38.913 1.00 93.25 1001 ALA A C 1
ATOM 7627 O O . ALA A 1 1001 ? 46.546 -25.595 -37.718 1.00 93.25 1001 ALA A O 1
ATOM 7628 N N . GLY A 1 1002 ? 46.153 -25.024 -39.858 1.00 94.75 1002 GLY A N 1
ATOM 7629 C CA . GLY A 1 1002 ? 44.930 -24.248 -39.656 1.00 94.75 1002 GLY A CA 1
ATOM 7630 C C . GLY A 1 1002 ? 43.697 -25.011 -40.118 1.00 94.75 1002 GLY A C 1
ATOM 7631 O O . GLY A 1 1002 ? 43.144 -25.791 -39.347 1.00 94.75 1002 GLY A O 1
ATOM 7632 N N . VAL A 1 1003 ? 43.267 -24.804 -41.368 1.00 93.69 1003 VAL A N 1
ATOM 7633 C CA . VAL A 1 1003 ? 42.057 -25.414 -41.958 1.00 93.69 1003 VAL A CA 1
ATOM 7634 C C . VAL A 1 1003 ? 42.032 -26.933 -41.767 1.00 93.69 1003 VAL A C 1
ATOM 7636 O O . VAL A 1 1003 ? 40.992 -27.469 -41.399 1.00 93.69 1003 VAL A O 1
ATOM 7639 N N . GLY A 1 1004 ? 43.172 -27.621 -41.919 1.00 90.56 1004 GLY A N 1
ATOM 7640 C CA . GLY A 1 1004 ? 43.256 -29.078 -41.734 1.00 90.56 1004 GLY A CA 1
ATOM 7641 C C . GLY A 1 1004 ? 42.973 -29.579 -40.308 1.00 90.56 1004 GLY A C 1
ATOM 7642 O O . GLY A 1 1004 ? 42.735 -30.768 -40.120 1.00 90.56 1004 GLY A O 1
ATOM 7643 N N . ARG A 1 1005 ? 42.995 -28.690 -39.304 1.00 92.94 1005 ARG A N 1
ATOM 7644 C CA . ARG A 1 1005 ? 42.745 -28.996 -37.881 1.00 92.94 1005 ARG A CA 1
ATOM 7645 C C . ARG A 1 1005 ? 41.596 -28.192 -37.276 1.00 92.94 1005 ARG A C 1
ATOM 7647 O O . ARG A 1 1005 ? 41.217 -28.447 -36.144 1.00 92.94 1005 ARG A O 1
ATOM 7654 N N . CYS A 1 1006 ? 41.048 -27.219 -37.994 1.00 92.62 1006 CYS A N 1
ATOM 7655 C CA . CYS A 1 1006 ? 39.853 -26.480 -37.603 1.00 92.62 1006 CYS A CA 1
ATOM 7656 C C . CYS A 1 1006 ? 38.618 -27.252 -38.098 1.00 92.62 1006 CYS A C 1
ATOM 7658 O O . CYS A 1 1006 ? 37.930 -26.832 -39.034 1.00 92.62 1006 CYS A O 1
ATOM 7660 N N . ALA A 1 1007 ? 38.393 -28.446 -37.540 1.00 88.62 1007 ALA A N 1
ATOM 7661 C CA . ALA A 1 1007 ? 37.285 -29.308 -37.935 1.00 88.62 1007 ALA A CA 1
ATOM 7662 C C . ALA A 1 1007 ? 36.063 -29.059 -37.048 1.00 88.62 1007 ALA A C 1
ATOM 7664 O O . ALA A 1 1007 ? 36.178 -28.861 -35.840 1.00 88.62 1007 ALA A O 1
ATOM 7665 N N . TYR A 1 1008 ? 34.883 -29.076 -37.661 1.00 87.25 1008 TYR A N 1
ATOM 7666 C CA . TYR A 1 1008 ? 33.619 -28.931 -36.954 1.00 87.25 1008 TYR A CA 1
ATOM 7667 C C . TYR A 1 1008 ? 33.270 -30.209 -36.181 1.00 87.25 1008 TYR A C 1
ATOM 7669 O O . TYR A 1 1008 ? 33.236 -31.298 -36.759 1.00 87.25 1008 TYR A O 1
ATOM 7677 N N . VAL A 1 1009 ? 32.950 -30.088 -34.890 1.00 85.31 1009 VAL A N 1
ATOM 7678 C CA . VAL A 1 1009 ? 32.622 -31.243 -34.043 1.00 85.31 1009 VAL A CA 1
ATOM 7679 C C . VAL A 1 1009 ? 31.128 -31.322 -33.771 1.00 85.31 1009 VAL A C 1
ATOM 7681 O O . VAL A 1 1009 ? 30.608 -30.723 -32.835 1.00 85.31 1009 VAL A O 1
ATOM 7684 N N . TRP A 1 1010 ? 30.435 -32.146 -34.553 1.00 79.06 1010 TRP A N 1
ATOM 7685 C CA . TRP A 1 1010 ? 28.985 -32.361 -34.455 1.00 79.06 1010 TRP A CA 1
ATOM 7686 C C . TRP A 1 1010 ? 28.526 -32.810 -33.063 1.00 79.06 1010 TRP A C 1
ATOM 7688 O O . TRP A 1 1010 ? 27.501 -32.355 -32.570 1.00 79.06 1010 TRP A O 1
ATOM 7698 N N . SER A 1 1011 ? 29.302 -33.663 -32.389 1.00 78.88 1011 SER A N 1
ATOM 7699 C CA . SER A 1 1011 ? 28.981 -34.136 -31.035 1.00 78.88 1011 SER A CA 1
ATOM 7700 C C . SER A 1 1011 ? 29.134 -33.067 -29.949 1.00 78.88 1011 SER A C 1
ATOM 7702 O O . SER A 1 1011 ? 28.796 -33.331 -28.800 1.00 78.88 1011 SER A O 1
ATOM 7704 N N . SER A 1 1012 ? 29.691 -31.898 -30.279 1.00 82.88 1012 SER A N 1
ATOM 7705 C CA . SER A 1 1012 ? 29.851 -30.783 -29.340 1.00 82.88 1012 SER A CA 1
ATOM 7706 C C . SER A 1 1012 ? 28.665 -29.822 -29.331 1.00 82.88 1012 SER A C 1
ATOM 7708 O O . SER A 1 1012 ? 28.666 -28.904 -28.520 1.00 82.88 1012 SER A O 1
ATOM 7710 N N . GLU A 1 1013 ? 27.677 -30.020 -30.211 1.00 88.06 1013 GLU A N 1
ATOM 7711 C CA . GLU A 1 1013 ? 26.505 -29.152 -30.288 1.00 88.06 1013 GLU A CA 1
ATOM 7712 C C . GLU A 1 1013 ? 25.702 -29.184 -28.995 1.00 88.06 1013 GLU A C 1
ATOM 7714 O O . GLU A 1 1013 ? 25.117 -30.206 -28.626 1.00 88.06 1013 GLU A O 1
ATOM 7719 N N . THR A 1 1014 ? 25.630 -28.036 -28.332 1.00 88.38 1014 THR A N 1
ATOM 7720 C CA . THR A 1 1014 ? 24.846 -27.873 -27.112 1.00 88.38 1014 THR A CA 1
ATOM 7721 C C . THR A 1 1014 ? 23.975 -26.627 -27.152 1.00 88.38 1014 THR A C 1
ATOM 7723 O O . THR A 1 1014 ? 24.135 -25.741 -27.993 1.00 88.38 1014 THR A O 1
ATOM 7726 N N . ARG A 1 1015 ? 23.014 -26.587 -26.228 1.00 88.50 1015 ARG A N 1
ATOM 7727 C CA . ARG A 1 1015 ? 22.279 -25.390 -25.821 1.00 88.50 1015 ARG A CA 1
ATOM 7728 C C . ARG A 1 1015 ? 22.224 -25.403 -24.315 1.00 88.50 1015 ARG A C 1
ATOM 7730 O O . ARG A 1 1015 ? 21.518 -26.215 -23.715 1.00 88.50 1015 ARG A O 1
ATOM 7737 N N . ARG A 1 1016 ? 23.058 -24.579 -23.707 1.00 89.19 1016 ARG A N 1
ATOM 7738 C CA . ARG A 1 1016 ? 23.273 -24.645 -22.265 1.00 89.19 1016 ARG A CA 1
ATOM 7739 C C . ARG A 1 1016 ? 22.107 -23.989 -21.515 1.00 89.19 1016 ARG A C 1
ATOM 7741 O O . ARG A 1 1016 ? 21.727 -22.873 -21.868 1.00 89.19 1016 ARG A O 1
ATOM 7748 N N . PRO A 1 1017 ? 21.523 -24.643 -20.491 1.00 86.38 1017 PRO A N 1
ATOM 7749 C CA . PRO A 1 1017 ? 20.428 -24.063 -19.716 1.00 86.38 1017 PRO A CA 1
ATOM 7750 C C . PRO A 1 1017 ? 20.842 -22.770 -19.008 1.00 86.38 1017 PRO A C 1
ATOM 7752 O O . PRO A 1 1017 ? 21.985 -22.640 -18.557 1.00 86.38 1017 PRO A O 1
ATOM 7755 N N . ALA A 1 1018 ? 19.901 -21.837 -18.866 1.00 85.94 1018 ALA A N 1
ATOM 7756 C CA . ALA A 1 1018 ? 20.125 -20.575 -18.170 1.00 85.94 1018 ALA A CA 1
ATOM 7757 C C . ALA A 1 1018 ? 19.859 -20.706 -16.660 1.00 85.94 1018 ALA A C 1
ATOM 7759 O O . ALA A 1 1018 ? 18.898 -21.356 -16.244 1.00 85.94 1018 ALA A O 1
ATOM 7760 N N . MET A 1 1019 ? 20.695 -20.073 -15.833 1.00 81.25 1019 MET A N 1
ATOM 7761 C CA . MET A 1 1019 ? 20.557 -20.012 -14.374 1.00 81.25 1019 MET A CA 1
ATOM 7762 C C . MET A 1 1019 ? 20.514 -18.562 -13.850 1.00 81.25 1019 MET A C 1
ATOM 7764 O O . MET A 1 1019 ? 21.136 -17.687 -14.466 1.00 81.25 1019 MET A O 1
ATOM 7768 N N . PRO A 1 1020 ? 19.758 -18.305 -12.755 1.00 73.75 1020 PRO A N 1
ATOM 7769 C CA . PRO A 1 1020 ? 19.671 -17.004 -12.063 1.00 73.75 1020 PRO A CA 1
ATOM 7770 C C . PRO A 1 1020 ? 21.004 -16.388 -11.634 1.00 73.75 1020 PRO A C 1
ATOM 7772 O O . PRO A 1 1020 ? 21.968 -17.152 -11.411 1.00 73.75 1020 PRO A O 1
#

Secondary structure (DSSP, 8-state):
---TT-EEEEEEESS-EEEEPPPSS-TTSSS-EEEEEEEEEEE-STT-EEEEETTTEEEEEETTEEEEEETTTEEEEPPTT-SS--TTSEEEEEEEEETTEEEEEETTEEEEEEE---------SPEEE-TTEEEEEEEEEEESSPPPHHHHHHGGG--HHHHHHSGGGGGEEEEEE-SSSS-EETTT--B-EEETT-EEEEEEEEEEE-TT-EEEE-S-TT--TTTTSS--EEEEEEEEE---TT-SEEEEEEES-TTSSSSEEEEEEEETTEEEEEEEETTSPPEEEEEE--TTSEEEEEEEE-SSS-EEEEETTEEEEEES-PPPPSS--SS--EEES-EEETTEEEEES---EEEEEEEEESSPPPHHHHHHHHHSPPPTTSTTEEEEEE-SSSS-BBTTT-PBPEEETT-EEEEEEEE--S-PPPPPPPPPPPSS-HHHHHHHHHHH--SS---S-EEEEEEETTEEEEEEEETTEEEEEEEEETT--HHHHHHHHHHHHHHHHHHHHHH-PPP--SHHHHHHIIIIITT-HHHHHHTTS---HHHHHHHHHHHHHTT-HHHHHHHHTTTS-HHHHHHHHHHHHHHHHHTTTT-S-HHHHHHHHHHHHHHHHHHHT--TT----SEEEEEEESS-S---TT-PPPTT--SEE--BSSSS-BPPSSSEESS-B--EEEEHHHHTTS-EEEEEEEEE--TT-SEEEEEEEE--TT-SS-PPPPEEEE-BTTEEEEEEEEETT--HHHH-SEEEEEEEEEEEEETTEEEEEEEEEEEEEEESSSPPTTS-BTTB-S-PPBHHHHHHHHHHTTT--SHHHHHHHHHHHHHHHS--EE-SSSSS--SSB-TTS-EEHHHHHTT--SEE-HHHHHHHHHHHHHHTT--EEEEEEE-S-SSS-PPEEEEEEEETT--S-EEEEESEEEEEEE---SSS-TTS-EEE-TTEEEE-SS-TT-SSS--EE--TTEES-SS-TTS-SS--PPTTTBHHHHHB-SSTTTTTT-EEEEEEEE-PPEE-

Sequence (1020 aa):
MEYAEQYIALCLGGAGSASAPAPGIVLDGTEPFTLDMMVRGVPVESAASVLHQEGALDVRLTAKGFSFWREGFGIFSTSSDGETFQQGEWNHLCIAYEPGTVRLFVNGALDRVVQKPCKGSACSKPFVVGTGVKGGVRQLRLFDRAFGGMEVQDLLLMDFADIRASSYAGSLAAFYDFGCKAPVERVSGSTIALQGDAKMRALFPSVQLRGSAYLAISNEPGINPAGRRNDAYSIQAWIRLEPFDGQDAYTVFANGDLSEEAGMSLYVARDEASWRLCALRGDEEPMISKGLVQPQLWTNVCLTYDGLQTQSLYVDGVLDSQISTCLPISDVLEEPKLRIGADLSNGSDNGKDCFSGAISRVDVWNRALTAEEVKSYAAEEPSFDAEGLQASYDLSFADINNAVSSDPIGLRNGVVVDDVRQEAGTTPMPTACPPKPDPLSDEELRRCRAACLKGNDSSPLRVSRLEKDGYVCFVGHYHDGSQTIACAKEGYDEWTLWYIELVLLLVGGVLTVLAGVRIAGGNKITNFIVTKIMPNPAFRSLFSGPVSFKTIITFFYLLKANGLLTPLLKAAMSGLRWFKVAWSIAVMTTMAVAICTGMGLIYYAAAFADLAVSLIVHLADMPASGTLLPCGVSALFFDHHAVTSTVPLPTGEADAIALAWNGTQLVSKPEWDSSKSDPCAYCIEAVKGKKITIKANLTCSDPSLASVKVRAVDKSRSTLLGDSDEIAVTFRYGRASGATLAFPRHALANKGVGKHELQLEWQCYYQGGWKKMSTTKHVMYTLLSYPNEPWLSRNGSSQYPWVSLLEKACSWASGKKTPAEAAGTIERKVNEGLGLEYDTSGWGRSYYCTNTGYFLLGNFLRQTSSLVNCTDCAIIVTTFANALGCDLHEARMEDPSPSNKQQFTFLKVKSIGKKVWQDGRFTYHEVAVSRKAATTNNQDRAVYDACCTLNGSDTPSSASKRDPVLSNGMNFSDFDDTEPIPRTITARSSYREHFATNDAAGVGRCAYVWSSETRRPAMP

Foldseek 3Di:
DFQQFKFKWWFDAQAKKKWAFFFPDWQFQPFKKKKKWKWAFDQPDPQFFQKDDPQAWTWHDDRQFIWIAGAFPGIDTFDPVRLLDDHRDIKMWMWTGDAQWIWTDILLFTRDIGGGGGGGDTGRGTMMGGNRTGGTTAKIWMFRHGDDSLVSQLPLPDDPVNCCVDPNVVGTRWMFGRRDQFTATVPVRDGMGMDDPIAIKIWDWFKAWDDQWWWWDAPQQVFAVQQAQLFWKKKKWKFAADDDPPAFKKWAKWKDALVAQTTKTWIWGDDPPFIWIWIDGGPDDIDTFPDTDDHRDIWMWMWTHASQFKIFIDINLHTTDMTRHHGGGPDHNSGIGIMGQFHHYPNDPRGHNGTGGTIFKMWMFRHGDDSVRSNVCSNAPDQLPPPRTSFIWGRSDPQTATLNPLHGIDIPDDIDGTIDIDGSDPRDNNDQDAQDPFPDDQVRFVVQCVVFDDDQQPAQWAWDWDDDDQKIFIWIDGNVGITGQEIDGPDDDPQLVLQLRLVQLLVQLVCCLRNVDGQSAYHSLSCLCNPPVVVDVVNLQLPLDQQALVSSLVNLVVCVVSSNNLSNLCRRQVRDRSVSSVSSSSRSVSVNVVVVVPPSCPSCRVNRRSSSVSSVVSVVPRDPPPPQAQKAWFFKAQFPDDDDLDDFDDPQDGQWDWAAQFQPGTCDPPCDGPVHHHAIEGALVNPPQHWRKMWTKMFGSHNVDQKWKKWKAWPFPVCALGIWDIDIFGDDSRIGGGHITIRNPGPLNQFAWAKGKTKIFMWICDPNRTDTNDIDIHIYTYFNHAFDPPARDNPDHSHHHHPLLSNVLSVQQGRPNDLLSSLLSQLCCLQPPPLAFEDPPVVQDADQADPVGAGQVVCVSVVVDSYHHQSNSAQSSSNSSSNRPAAKWKWKFWAPDPPDTDWAKWAFWAFRNGPGTDIDTDNMGIWIWHDDDDDDAQFQIFTRGSGTWFQQAQCRNDPVRRDTHTSSGAGQANDGLPDDFPDRGDGSHHDQPRIGDRDCRTSVTRDIDPVRTHNHHYHD

pLDDT: mean 84.9, std 11.78, range [41.38, 98.5]